Protein AF-0000000067863260 (afdb_homodimer)

Secondary structure (DSSP, 8-state):
---SSPPPPPTT-EEEEE--HHHHT--TTSTTPPPBHHHHHTTSTTSSGGG--SSSTT-HHHHHHHHHHHHHHHT-SEEEEE--HHHHSTTSSSS--HHHHHHHHHHHHHHHHTTPEEEEEEESS--BHHHHHHH-GGGSTHHHHHHHHHHHHHHHHHTTT--EEEEEE-HHHHHHHHHTS-SSTT----HHHHHHHHHHHHHHHHHHHHHHHHTT--SEEEEEEE---EEESBS-HHHHHHHHHHHIIIIIHHHHHHHHS---HHHHHHHHHTT-PPPPPTTHHHHHHHT--SSEEEEES--EEEE---TTS--------S--TT-PPP-EETTTEEEE--TTS-B-TT--B--HHHHHHHHHHHHHHH---EEEEEE---B-----TTS----HHHHHHHHHHHHHHHHHHHHT--EEEEEEE-SB----GGGTTSSB--SEEE---SS--TT--EEE-HHHHHHHHHHHTTTHHHHHHHT-/---SSPPPPPTT-EEEEE--HHHHT--TTSTTPPPBHHHHHTTSTTSSGGG--SSSTT-HHHHHHHHHHHHHHHT-SEEEEE--HHHHSTTSSSS--HHHHHHHHHHHHHHHHTTPEEEEEEESS--BHHHHHHH-GGGSTHHHHHHHHHHHHHHHHHTTT--EEEEEE-HHHHHHHHHTS-SSTT----HHHHHHHHHHHHHHHHHHHHHHHHTT--SEEEEEEE---EEESBS-HHHHHHHHHHHIIIIIHHHHHHHHS---HHHHHHHHHTT-PPPPPTTHHHHHHHT--SSEEEEES--EEEE---TTS--------S--TT-PPP-EETTTEEEE--TTS-B-TT--B--HHHHHHHHHHHHHHH---EEEEEE---B-----TTS----HHHHHHHHHHHHHHHHHHHHT--EEEEEEE-SB----GGGTTSSB--SEEE---SS--TT--EEE-HHHHHHHHHHHTTTHHHHHHHT-

pLDDT: mean 96.27, std 5.7, range [48.62, 98.94]

Radius of gyration: 31.04 Å; Cα contacts (8 Å, |Δi|>4): 2282; chains: 2; bounding box: 52×97×72 Å

InterPro domains:
  IPR001360 Glycoside hydrolase family 1 [PF00232] (7-475)
  IPR001360 Glycoside hydrolase family 1 [PR00131] (292-306)
  IPR001360 Glycoside hydrolase family 1 [PR00131] (374-382)
  IPR001360 Glycoside hydrolase family 1 [PR00131] (395-406)
  IPR001360 Glycoside hydrolase family 1 [PR00131] (416-433)
  IPR001360 Glycoside hydrolase family 1 [PR00131] (440-452)
  IPR001360 Glycoside hydrolase family 1 [PTHR10353] (10-475)
  IPR017853 Glycoside hydrolase superfamily [SSF51445] (6-472)
  IPR033132 Glycosyl hydrolases family 1, N-terminal conserved site [PS00653] (13-27)

Organism: Listeria monocytogenes serovar 1/2a (strain ATCC BAA-679 / EGD-e) (NCBI:txid169963)

Structure (mmCIF, N/CA/C/O backbone):
data_AF-0000000067863260-model_v1
#
loop_
_entity.id
_entity.type
_entity.pdbx_description
1 polymer 'Lmo2761 protein'
#
loop_
_atom_site.group_PDB
_atom_site.id
_atom_site.type_symbol
_atom_site.label_atom_id
_atom_site.label_alt_id
_atom_site.label_comp_id
_atom_site.label_asym_id
_atom_site.label_entity_id
_atom_site.label_seq_id
_atom_site.pdbx_PDB_ins_code
_atom_site.Cartn_x
_atom_site.Cartn_y
_atom_site.Cartn_z
_atom_site.occupancy
_atom_site.B_iso_or_equiv
_atom_site.auth_seq_id
_atom_site.auth_comp_id
_atom_site.auth_asym_id
_atom_site.auth_atom_id
_atom_site.pdbx_PDB_model_num
ATOM 1 N N . MET A 1 1 ? -13.891 -5.891 6.465 1 87.44 1 MET A N 1
ATOM 2 C CA . MET A 1 1 ? -15.195 -5.25 6.32 1 87.44 1 MET A CA 1
ATOM 3 C C . MET A 1 1 ? -16.312 -6.285 6.34 1 87.44 1 MET A C 1
ATOM 5 O O . MET A 1 1 ? -16.25 -7.293 5.633 1 87.44 1 MET A O 1
ATOM 9 N N . GLU A 1 2 ? -17.141 -6.059 7.148 1 86.62 2 GLU A N 1
ATOM 10 C CA . GLU A 1 2 ? -18.266 -6.984 7.207 1 86.62 2 GLU A CA 1
ATOM 11 C C . GLU A 1 2 ? -19.406 -6.531 6.301 1 86.62 2 GLU A C 1
ATOM 13 O O . GLU A 1 2 ? -19.781 -5.359 6.316 1 86.62 2 GLU A O 1
ATOM 18 N N . HIS A 1 3 ? -19.828 -7.5 5.469 1 88.5 3 HIS A N 1
ATOM 19 C CA . HIS A 1 3 ? -20.922 -7.227 4.539 1 88.5 3 HIS A CA 1
ATOM 20 C C . HIS A 1 3 ? -22.219 -7.898 4.988 1 88.5 3 HIS A C 1
ATOM 22 O O . HIS A 1 3 ? -22.188 -9 5.531 1 88.5 3 HIS A O 1
ATOM 28 N N . ASN A 1 4 ? -23.297 -7.223 4.785 1 83.62 4 ASN A N 1
ATOM 29 C CA . ASN A 1 4 ? -24.594 -7.832 5.086 1 83.62 4 ASN A CA 1
ATOM 30 C C . ASN A 1 4 ? -24.938 -8.938 4.09 1 83.62 4 ASN A C 1
ATOM 32 O O . ASN A 1 4 ? -25.531 -9.945 4.465 1 83.62 4 ASN A O 1
ATOM 36 N N . LYS A 1 5 ? -24.641 -8.695 2.9 1 89.06 5 LYS A N 1
ATOM 37 C CA . LYS A 1 5 ? -24.859 -9.633 1.805 1 89.06 5 LYS A CA 1
ATOM 38 C C . LYS A 1 5 ? -23.656 -9.672 0.867 1 89.06 5 LYS A C 1
ATOM 40 O O . LYS A 1 5 ? -23.141 -8.625 0.463 1 89.06 5 LYS A O 1
ATOM 45 N N . LEU A 1 6 ? -23.234 -10.891 0.615 1 94.31 6 LEU A N 1
ATOM 46 C CA . LEU A 1 6 ? -22.109 -11.047 -0.314 1 94.31 6 LEU A CA 1
ATOM 47 C C . LEU A 1 6 ? -22.594 -10.992 -1.759 1 94.31 6 LEU A C 1
ATOM 49 O O . LEU A 1 6 ? -23.656 -11.539 -2.084 1 94.31 6 LEU A O 1
ATOM 53 N N . LYS A 1 7 ? -21.938 -10.305 -2.578 1 95.25 7 LYS A N 1
ATOM 54 C CA . LYS A 1 7 ? -22.234 -10.336 -4.008 1 95.25 7 LYS A CA 1
ATOM 55 C C . LYS A 1 7 ? -21.922 -11.719 -4.594 1 95.25 7 LYS A C 1
ATOM 57 O O . LYS A 1 7 ? -21 -12.398 -4.152 1 95.25 7 LYS A O 1
ATOM 62 N N . PRO A 1 8 ? -22.75 -12.156 -5.527 1 96.31 8 PRO A N 1
ATOM 63 C CA . PRO A 1 8 ? -22.453 -13.438 -6.164 1 96.31 8 PRO A CA 1
ATOM 64 C C . PRO A 1 8 ? -21.188 -13.398 -7.02 1 96.31 8 PRO A C 1
ATOM 66 O O . PRO A 1 8 ? -20.719 -12.32 -7.391 1 96.31 8 PRO A O 1
ATOM 69 N N . PHE A 1 9 ? -20.672 -14.539 -7.258 1 98.19 9 PHE A N 1
ATOM 70 C CA . PHE A 1 9 ? -19.609 -14.625 -8.25 1 98.19 9 PHE A CA 1
ATOM 71 C C . PHE A 1 9 ? -20.094 -14.148 -9.609 1 98.19 9 PHE A C 1
ATOM 73 O O . PHE A 1 9 ? -21.266 -14.297 -9.945 1 98.19 9 PHE A O 1
ATOM 80 N N . PRO A 1 10 ? -19.172 -13.516 -10.383 1 97.88 10 PRO A N 1
ATOM 81 C CA . PRO A 1 10 ? -19.562 -13.148 -11.75 1 97.88 10 PRO A CA 1
ATOM 82 C C . PRO A 1 10 ? -20.094 -14.336 -12.547 1 97.88 10 PRO A C 1
ATOM 84 O O . PRO A 1 10 ? -19.641 -15.469 -12.367 1 97.88 10 PRO A O 1
ATOM 87 N N . LYS A 1 11 ? -20.984 -14.047 -13.461 1 96.38 11 LYS A N 1
ATOM 88 C CA . LYS A 1 11 ? -21.609 -15.094 -14.266 1 96.38 11 LYS A CA 1
ATOM 89 C C . LYS A 1 11 ? -20.578 -15.836 -15.102 1 96.38 11 LYS A C 1
ATOM 91 O O . LYS A 1 11 ? -20.688 -17.047 -15.32 1 96.38 11 LYS A O 1
ATOM 96 N N . ASP A 1 12 ? -19.562 -15.133 -15.508 1 96.69 12 ASP A N 1
ATOM 97 C CA . ASP A 1 12 ? -18.547 -15.719 -16.375 1 96.69 12 ASP A CA 1
ATOM 98 C C . ASP A 1 12 ? -17.297 -16.094 -15.586 1 96.69 12 ASP A C 1
ATOM 100 O O . ASP A 1 12 ? -16.203 -16.188 -16.141 1 96.69 12 ASP A O 1
ATOM 104 N N . PHE A 1 13 ? -17.516 -16.188 -14.258 1 98.56 13 PHE A N 1
ATOM 105 C CA . PHE A 1 13 ? -16.391 -16.547 -13.391 1 98.56 13 PHE A CA 1
ATOM 106 C C . PHE A 1 13 ? -15.773 -17.875 -13.812 1 98.56 13 PHE A C 1
ATOM 108 O O . PHE A 1 13 ? -16.484 -18.859 -14.008 1 98.56 13 PHE A O 1
ATOM 115 N N . LEU A 1 14 ? -14.453 -17.922 -13.883 1 98.81 14 LEU A N 1
ATOM 116 C CA . LEU A 1 14 ? -13.75 -19.125 -14.328 1 98.81 14 LEU A CA 1
ATOM 117 C C . LEU A 1 14 ? -13.438 -20.031 -13.148 1 98.81 14 LEU A C 1
ATOM 119 O O . LEU A 1 14 ? -12.336 -20 -12.602 1 98.81 14 LEU A O 1
ATOM 123 N N . TRP A 1 15 ? -14.367 -20.891 -12.805 1 98.88 15 TRP A N 1
ATOM 124 C CA . TRP A 1 15 ? -14.07 -21.969 -11.867 1 98.88 15 TRP A CA 1
ATOM 125 C C . TRP A 1 15 ? -13.141 -23 -12.508 1 98.88 15 TRP A C 1
ATOM 127 O O . TRP A 1 15 ? -13.594 -23.859 -13.266 1 98.88 15 TRP A O 1
ATOM 137 N N . GLY A 1 16 ? -11.883 -22.859 -12.172 1 98.81 16 GLY A N 1
ATOM 138 C CA . GLY A 1 16 ? -10.914 -23.703 -12.867 1 98.81 16 GLY A CA 1
ATOM 139 C C . GLY A 1 16 ? -10.023 -24.484 -11.93 1 98.81 16 GLY A C 1
ATOM 140 O O . GLY A 1 16 ? -10.297 -24.562 -10.727 1 98.81 16 GLY A O 1
ATOM 141 N N . SER A 1 17 ? -9.117 -25.156 -12.422 1 98.88 17 SER A N 1
ATOM 142 C CA . SER A 1 17 ? -8.031 -25.859 -11.758 1 98.88 17 SER A CA 1
ATOM 143 C C . SER A 1 17 ? -6.746 -25.812 -12.578 1 98.88 17 SER A C 1
ATOM 145 O O . SER A 1 17 ? -6.734 -25.266 -13.68 1 98.88 17 SER A O 1
ATOM 147 N N . ALA A 1 18 ? -5.676 -26.266 -11.93 1 98.81 18 ALA A N 1
ATOM 148 C CA . ALA A 1 18 ? -4.391 -26 -12.578 1 98.81 18 ALA A CA 1
ATOM 149 C C . ALA A 1 18 ? -3.473 -27.219 -12.484 1 98.81 18 ALA A C 1
ATOM 151 O O . ALA A 1 18 ? -3.721 -28.125 -11.695 1 98.81 18 ALA A O 1
ATOM 152 N N . SER A 1 19 ? -2.471 -27.266 -13.281 1 98.31 19 SER A N 1
ATOM 153 C CA . SER A 1 19 ? -1.327 -28.172 -13.273 1 98.31 19 SER A CA 1
ATOM 154 C C . SER A 1 19 ? -0.088 -27.5 -13.859 1 98.31 19 SER A C 1
ATOM 156 O O . SER A 1 19 ? -0.089 -26.297 -14.117 1 98.31 19 SER A O 1
ATOM 158 N N . ALA A 1 20 ? 0.962 -28.219 -14 1 98.31 20 ALA A N 1
ATOM 159 C CA . ALA A 1 20 ? 2.186 -27.781 -14.664 1 98.31 20 ALA A CA 1
ATOM 160 C C . ALA A 1 20 ? 2.822 -28.922 -15.453 1 98.31 20 ALA A C 1
ATOM 162 O O . ALA A 1 20 ? 2.822 -30.078 -15.008 1 98.31 20 ALA A O 1
ATOM 163 N N . ALA A 1 21 ? 3.379 -28.594 -16.531 1 98.69 21 ALA A N 1
ATOM 164 C CA . ALA A 1 21 ? 3.867 -29.562 -17.516 1 98.69 21 ALA A CA 1
ATOM 165 C C . ALA A 1 21 ? 4.793 -30.594 -16.859 1 98.69 21 ALA A C 1
ATOM 167 O O . ALA A 1 21 ? 4.543 -31.797 -16.922 1 98.69 21 ALA A O 1
ATOM 168 N N . TYR A 1 22 ? 5.789 -30.141 -16.188 1 98.38 22 TYR A N 1
ATOM 169 C CA . TYR A 1 22 ? 6.781 -31.047 -15.633 1 98.38 22 TYR A CA 1
ATOM 170 C C . TYR A 1 22 ? 6.152 -31.969 -14.602 1 98.38 22 TYR A C 1
ATOM 172 O O . TYR A 1 22 ? 6.566 -33.125 -14.453 1 98.38 22 TYR A O 1
ATOM 180 N N . GLN A 1 23 ? 5.156 -31.516 -13.922 1 98.31 23 GLN A N 1
ATOM 181 C CA . GLN A 1 23 ? 4.621 -32.219 -12.766 1 98.31 23 GLN A CA 1
ATOM 182 C C . GLN A 1 23 ? 3.562 -33.25 -13.18 1 98.31 23 GLN A C 1
ATOM 184 O O . GLN A 1 23 ? 3.213 -34.156 -12.406 1 98.31 23 GLN A O 1
ATOM 189 N N . VAL A 1 24 ? 3.045 -33.156 -14.484 1 98.69 24 VAL A N 1
ATOM 190 C CA . VAL A 1 24 ? 1.923 -34.031 -14.773 1 98.69 24 VAL A CA 1
ATOM 191 C C . VAL A 1 24 ? 2.182 -34.781 -16.078 1 98.69 24 VAL A C 1
ATOM 193 O O . VAL A 1 24 ? 1.636 -35.875 -16.297 1 98.69 24 VAL A O 1
ATOM 196 N N . GLU A 1 25 ? 2.988 -34.25 -17.016 1 98.69 25 GLU A N 1
ATOM 197 C CA . GLU A 1 25 ? 2.975 -34.75 -18.406 1 98.69 25 GLU A CA 1
ATOM 198 C C . GLU A 1 25 ? 3.705 -36.062 -18.531 1 98.69 25 GLU A C 1
ATOM 200 O O . GLU A 1 25 ? 3.207 -37 -19.172 1 98.69 25 GLU A O 1
ATOM 205 N N . GLY A 1 26 ? 4.859 -36.094 -17.859 1 98.12 26 GLY A N 1
ATOM 206 C CA . GLY A 1 26 ? 5.73 -37.219 -18.188 1 98.12 26 GLY A CA 1
ATOM 207 C C . GLY A 1 26 ? 6.273 -37.156 -19.609 1 98.12 26 GLY A C 1
ATOM 208 O O . GLY A 1 26 ? 6.578 -36.062 -20.109 1 98.12 26 GLY A O 1
ATOM 209 N N . ALA A 1 27 ? 6.586 -38.375 -20.219 1 98.12 27 ALA A N 1
ATOM 210 C CA . ALA A 1 27 ? 7.16 -38.438 -21.562 1 98.12 27 ALA A CA 1
ATOM 211 C C . ALA A 1 27 ? 8.367 -37.5 -21.672 1 98.12 27 ALA A C 1
ATOM 213 O O . ALA A 1 27 ? 8.453 -36.688 -22.594 1 98.12 27 ALA A O 1
ATOM 214 N N . TRP A 1 28 ? 9.281 -37.656 -20.75 1 96.88 28 TRP A N 1
ATOM 215 C CA . TRP A 1 28 ? 10.352 -36.656 -20.562 1 96.88 28 TRP A CA 1
ATOM 216 C C . TRP A 1 28 ? 11.289 -36.656 -21.766 1 96.88 28 TRP A C 1
ATOM 218 O O . TRP A 1 28 ? 11.93 -35.625 -22.047 1 96.88 28 TRP A O 1
ATOM 228 N N . ASP A 1 29 ? 11.273 -37.812 -22.562 1 96.88 29 ASP A N 1
ATOM 229 C CA . ASP A 1 29 ? 12.18 -37.906 -23.688 1 96.88 29 ASP A CA 1
ATOM 230 C C . ASP A 1 29 ? 11.461 -38.438 -24.922 1 96.88 29 ASP A C 1
ATOM 232 O O . ASP A 1 29 ? 12.07 -39.094 -25.781 1 96.88 29 ASP A O 1
ATOM 236 N N . GLU A 1 30 ? 10.195 -38.25 -24.938 1 98.19 30 GLU A N 1
ATOM 237 C CA . GLU A 1 30 ? 9.414 -38.719 -26.062 1 98.19 30 GLU A CA 1
ATOM 238 C C . GLU A 1 30 ? 9.109 -37.594 -27.062 1 98.19 30 GLU A C 1
ATOM 240 O O . GLU A 1 30 ? 9.156 -36.406 -26.703 1 98.19 30 GLU A O 1
ATOM 245 N N . ASP A 1 31 ? 8.906 -37.969 -28.328 1 98 31 ASP A N 1
ATOM 246 C CA . ASP A 1 31 ? 8.406 -37.125 -29.406 1 98 31 ASP A CA 1
ATOM 247 C C . ASP A 1 31 ? 9.273 -35.875 -29.578 1 98 31 ASP A C 1
ATOM 249 O O . ASP A 1 31 ? 8.766 -34.781 -29.781 1 98 31 ASP A O 1
ATOM 253 N N . GLY A 1 32 ? 10.57 -36 -29.344 1 98 32 GLY A N 1
ATOM 254 C CA . GLY A 1 32 ? 11.531 -34.969 -29.688 1 98 32 GLY A CA 1
ATOM 255 C C . GLY A 1 32 ? 11.766 -33.969 -28.562 1 98 32 GLY A C 1
ATOM 256 O O . GLY A 1 32 ? 12.523 -33.031 -28.719 1 98 32 GLY A O 1
ATOM 257 N N . LYS A 1 33 ? 11.125 -34.219 -27.406 1 98.5 33 LYS A N 1
ATOM 258 C CA . LYS A 1 33 ? 11.336 -33.312 -26.281 1 98.5 33 LYS A CA 1
ATOM 259 C C . LYS A 1 33 ? 12.797 -33.312 -25.844 1 98.5 33 LYS A C 1
ATOM 261 O O . LYS A 1 33 ? 13.43 -34.375 -25.766 1 98.5 33 LYS A O 1
ATOM 266 N N . GLY A 1 34 ? 13.391 -32.094 -25.625 1 98.44 34 GLY A N 1
ATOM 267 C CA . GLY A 1 34 ? 14.695 -31.969 -24.969 1 98.44 34 GLY A CA 1
ATOM 268 C C . GLY A 1 34 ? 14.609 -31.953 -23.469 1 98.44 34 GLY A C 1
ATOM 269 O O . GLY A 1 34 ? 13.523 -31.797 -22.891 1 98.44 34 GLY A O 1
ATOM 270 N N . PRO A 1 35 ? 15.719 -32.188 -22.844 1 98.31 35 PRO A N 1
ATOM 271 C CA . PRO A 1 35 ? 15.703 -32.125 -21.375 1 98.31 35 PRO A CA 1
ATOM 272 C C . PRO A 1 35 ? 15.523 -30.703 -20.844 1 98.31 35 PRO A C 1
ATOM 274 O O . PRO A 1 35 ? 16.016 -29.75 -21.438 1 98.31 35 PRO A O 1
ATOM 277 N N . SER A 1 36 ? 14.773 -30.594 -19.812 1 98.25 36 SER A N 1
ATOM 278 C CA . SER A 1 36 ? 14.758 -29.375 -19.016 1 98.25 36 SER A CA 1
ATOM 279 C C . SER A 1 36 ? 15.75 -29.453 -17.859 1 98.25 36 SER A C 1
ATOM 281 O O . SER A 1 36 ? 16.328 -30.5 -17.594 1 98.25 36 SER A O 1
ATOM 283 N N . VAL A 1 37 ? 15.922 -28.359 -17.141 1 98.25 37 VAL A N 1
ATOM 284 C CA . VAL A 1 37 ? 16.812 -28.312 -16 1 98.25 37 VAL A CA 1
ATOM 285 C C . VAL A 1 37 ? 16.312 -29.266 -14.914 1 98.25 37 VAL A C 1
ATOM 287 O O . VAL A 1 37 ? 17.109 -29.844 -14.156 1 98.25 37 VAL A O 1
ATOM 290 N N . TRP A 1 38 ? 15.016 -29.516 -14.828 1 98.12 38 TRP A N 1
ATOM 291 C CA . TRP A 1 38 ? 14.469 -30.422 -13.82 1 98.12 38 TRP A CA 1
ATOM 292 C C . TRP A 1 38 ? 14.75 -31.875 -14.18 1 98.12 38 TRP A C 1
ATOM 294 O O . TRP A 1 38 ? 14.953 -32.719 -13.297 1 98.12 38 TRP A O 1
ATOM 304 N N . ASP A 1 39 ? 14.781 -32.188 -15.5 1 97.81 39 ASP A N 1
ATOM 305 C CA . ASP A 1 39 ? 15.094 -33.531 -15.93 1 97.81 39 ASP A CA 1
ATOM 306 C C . ASP A 1 39 ? 16.5 -33.938 -15.484 1 97.81 39 ASP A C 1
ATOM 308 O O . ASP A 1 39 ? 16.734 -35.125 -15.195 1 97.81 39 ASP A O 1
ATOM 312 N N . GLU A 1 40 ? 17.344 -32.969 -15.383 1 97.19 40 GLU A N 1
ATOM 313 C CA . GLU A 1 40 ? 18.719 -33.25 -14.961 1 97.19 40 GLU A CA 1
ATOM 314 C C . GLU A 1 40 ? 18.875 -33.125 -13.453 1 97.19 40 GLU A C 1
ATOM 316 O O . GLU A 1 40 ? 19.547 -33.969 -12.828 1 97.19 40 GLU A O 1
ATOM 321 N N . PHE A 1 41 ? 18.234 -32.219 -12.852 1 97.19 41 PHE A N 1
ATOM 322 C CA . PHE A 1 41 ? 18.391 -31.891 -11.438 1 97.19 41 PHE A CA 1
ATOM 323 C C . PHE A 1 41 ? 17.938 -33.062 -10.562 1 97.19 41 PHE A C 1
ATOM 325 O O . PHE A 1 41 ? 18.594 -33.375 -9.555 1 97.19 41 PHE A O 1
ATOM 332 N N . VAL A 1 42 ? 16.906 -33.688 -10.93 1 95.94 42 VAL A N 1
ATOM 333 C CA . VAL A 1 42 ? 16.297 -34.75 -10.117 1 95.94 42 VAL A CA 1
ATOM 334 C C . VAL A 1 42 ? 17.172 -36 -10.148 1 95.94 42 VAL A C 1
ATOM 336 O O . VAL A 1 42 ? 16.969 -36.938 -9.359 1 95.94 42 VAL A O 1
ATOM 339 N N . ARG A 1 43 ? 18.125 -36.031 -11.031 1 95.81 43 ARG A N 1
ATOM 340 C CA . ARG A 1 43 ? 19.016 -37.188 -11.133 1 95.81 43 ARG A CA 1
ATOM 341 C C . ARG A 1 43 ? 20.219 -37.031 -10.195 1 95.81 43 ARG A C 1
ATOM 343 O O . ARG A 1 43 ? 20.984 -37.969 -10.008 1 95.81 43 ARG A O 1
ATOM 350 N N . ILE A 1 44 ? 20.344 -35.875 -9.641 1 95.56 44 ILE A N 1
ATOM 351 C CA . ILE A 1 44 ? 21.344 -35.688 -8.594 1 95.56 44 ILE A CA 1
ATOM 352 C C . ILE A 1 44 ? 20.859 -36.344 -7.301 1 95.56 44 ILE A C 1
ATOM 354 O O . ILE A 1 44 ? 19.781 -36.031 -6.793 1 95.56 44 ILE A O 1
ATOM 358 N N . PRO A 1 45 ? 21.656 -37.219 -6.773 1 94.69 45 PRO A N 1
ATOM 359 C CA . PRO A 1 45 ? 21.219 -37.938 -5.57 1 94.69 45 PRO A CA 1
ATOM 360 C C . PRO A 1 45 ? 20.891 -37 -4.414 1 94.69 45 PRO A C 1
ATOM 362 O O . PRO A 1 45 ? 21.609 -36.031 -4.164 1 94.69 45 PRO A O 1
ATOM 365 N N . GLY A 1 46 ? 19.719 -37.25 -3.764 1 92.12 46 GLY A N 1
ATOM 366 C CA . GLY A 1 46 ? 19.359 -36.531 -2.555 1 92.12 46 GLY A CA 1
ATOM 367 C C . GLY A 1 46 ? 18.547 -35.281 -2.824 1 92.12 46 GLY A C 1
ATOM 368 O O . GLY A 1 46 ? 18.109 -34.625 -1.891 1 92.12 46 GLY A O 1
ATOM 369 N N . THR A 1 47 ? 18.203 -34.969 -4.047 1 92.62 47 THR A N 1
ATOM 370 C CA . THR A 1 47 ? 17.531 -33.719 -4.383 1 92.62 47 THR A CA 1
ATOM 371 C C . THR A 1 47 ? 16.016 -33.844 -4.156 1 92.62 47 THR A C 1
ATOM 373 O O . THR A 1 47 ? 15.359 -32.875 -3.812 1 92.62 47 THR A O 1
ATOM 376 N N . THR A 1 48 ? 15.461 -34.969 -4.379 1 93.88 48 THR A N 1
ATOM 377 C CA . THR A 1 48 ? 14.023 -35.156 -4.23 1 93.88 48 THR A CA 1
ATOM 378 C C . THR A 1 48 ? 13.719 -36.281 -3.256 1 93.88 48 THR A C 1
ATOM 380 O O . THR A 1 48 ? 14.578 -37.125 -2.982 1 93.88 48 THR A O 1
ATOM 383 N N . PHE A 1 49 ? 12.539 -36.25 -2.666 1 92.62 49 PHE A N 1
ATOM 384 C CA . PHE A 1 49 ? 12.086 -37.281 -1.739 1 92.62 49 PHE A CA 1
ATOM 385 C C . PHE A 1 49 ? 12.086 -38.656 -2.412 1 92.62 49 PHE A C 1
ATOM 387 O O . PHE A 1 49 ? 11.406 -38.844 -3.42 1 92.62 49 PHE A O 1
ATOM 394 N N . LYS A 1 50 ? 12.914 -39.625 -1.957 1 94.62 50 LYS A N 1
ATOM 395 C CA . LYS A 1 50 ? 13.039 -41 -2.426 1 94.62 50 LYS A CA 1
ATOM 396 C C . LYS A 1 50 ? 13.391 -41.031 -3.908 1 94.62 50 LYS A C 1
ATOM 398 O O . LYS A 1 50 ? 12.898 -41.906 -4.641 1 94.62 50 LYS A O 1
ATOM 403 N N . GLU A 1 51 ? 14.062 -39.969 -4.418 1 94.75 51 GLU A N 1
ATOM 404 C CA . GLU A 1 51 ? 14.609 -39.906 -5.77 1 94.75 51 GLU A CA 1
ATOM 405 C C . GLU A 1 51 ? 13.5 -39.906 -6.816 1 94.75 51 GLU A C 1
ATOM 407 O O . GLU A 1 51 ? 13.656 -40.5 -7.887 1 94.75 51 GLU A O 1
ATOM 412 N N . THR A 1 52 ? 12.414 -39.344 -6.402 1 95.94 52 THR A N 1
ATOM 413 C CA . THR A 1 52 ? 11.305 -39.219 -7.344 1 95.94 52 THR A CA 1
ATOM 414 C C . THR A 1 52 ? 11.672 -38.25 -8.477 1 95.94 52 THR A C 1
ATOM 416 O O . THR A 1 52 ? 12.578 -37.438 -8.336 1 95.94 52 THR A O 1
ATOM 419 N N . ASN A 1 53 ? 11.055 -38.406 -9.625 1 96.31 53 ASN A N 1
ATOM 420 C CA . ASN A 1 53 ? 11.273 -37.531 -10.773 1 96.31 53 ASN A CA 1
ATOM 421 C C . ASN A 1 53 ? 10.016 -37.406 -11.625 1 96.31 53 ASN A C 1
ATOM 423 O O . ASN A 1 53 ? 8.977 -38 -11.305 1 96.31 53 ASN A O 1
ATOM 427 N N . GLY A 1 54 ? 10.086 -36.625 -12.688 1 97 54 GLY A N 1
ATOM 428 C CA . GLY A 1 54 ? 8.945 -36.344 -13.531 1 97 54 GLY A CA 1
ATOM 429 C C . GLY A 1 54 ? 8.953 -37.125 -14.836 1 97 54 GLY A C 1
ATOM 430 O O . GLY A 1 54 ? 8.281 -36.75 -15.797 1 97 54 GLY A O 1
ATOM 431 N N . ASP A 1 55 ? 9.719 -38.25 -14.953 1 97.69 55 ASP A N 1
ATOM 432 C CA . ASP A 1 55 ? 9.852 -39 -16.203 1 97.69 55 ASP A CA 1
ATOM 433 C C . ASP A 1 55 ? 8.492 -39.469 -16.719 1 97.69 55 ASP A C 1
ATOM 435 O O . ASP A 1 55 ? 8.203 -39.344 -17.906 1 97.69 55 ASP A O 1
ATOM 439 N N . VAL A 1 56 ? 7.77 -39.969 -15.711 1 97.88 56 VAL A N 1
ATOM 440 C CA . VAL A 1 56 ? 6.434 -40.469 -16.047 1 97.88 56 VAL A CA 1
ATOM 441 C C . VAL A 1 56 ? 5.383 -39.531 -15.43 1 97.88 56 VAL A C 1
ATOM 443 O O . VAL A 1 56 ? 4.297 -39.375 -15.992 1 97.88 56 VAL A O 1
ATOM 446 N N . ALA A 1 57 ? 5.812 -38.938 -14.242 1 97.94 57 ALA A N 1
ATOM 447 C CA . ALA A 1 57 ? 4.895 -38.094 -13.461 1 97.94 57 ALA A CA 1
ATOM 448 C C . ALA A 1 57 ? 3.549 -38.812 -13.281 1 97.94 57 ALA A C 1
ATOM 450 O O . ALA A 1 57 ? 3.488 -39.938 -12.766 1 97.94 57 ALA A O 1
ATOM 451 N N . VAL A 1 58 ? 2.523 -38.188 -13.789 1 98.12 58 VAL A N 1
ATOM 452 C CA . VAL A 1 58 ? 1.244 -38.875 -13.688 1 98.12 58 VAL A CA 1
ATOM 453 C C . VAL A 1 58 ? 0.711 -39.188 -15.086 1 98.12 58 VAL A C 1
ATOM 455 O O . VAL A 1 58 ? -0.482 -39.469 -15.258 1 98.12 58 VAL A O 1
ATOM 458 N N . ASP A 1 59 ? 1.534 -39.062 -16.078 1 98.56 59 ASP A N 1
ATOM 459 C CA . ASP A 1 59 ? 1.366 -39.531 -17.453 1 98.56 59 ASP A CA 1
ATOM 460 C C . ASP A 1 59 ? 0.218 -38.781 -18.156 1 98.56 59 ASP A C 1
ATOM 462 O O . ASP A 1 59 ? -0.527 -39.375 -18.922 1 98.56 59 ASP A O 1
ATOM 466 N N . ASN A 1 60 ? 0.071 -37.562 -17.859 1 98.69 60 ASN A N 1
ATOM 467 C CA . ASN A 1 60 ? -0.929 -36.75 -18.531 1 98.69 60 ASN A CA 1
ATOM 468 C C . ASN A 1 60 ? -0.701 -36.719 -20.047 1 98.69 60 ASN A C 1
ATOM 470 O O . ASN A 1 60 ? -1.657 -36.688 -20.812 1 98.69 60 ASN A O 1
ATOM 474 N N . TYR A 1 61 ? 0.556 -36.781 -20.484 1 98.75 61 TYR A N 1
ATOM 475 C CA . TYR A 1 61 ? 0.906 -36.719 -21.906 1 98.75 61 TYR A CA 1
ATOM 476 C C . TYR A 1 61 ? 0.146 -37.75 -22.703 1 98.75 61 TYR A C 1
ATOM 478 O O . TYR A 1 61 ? -0.356 -37.469 -23.797 1 98.75 61 TYR A O 1
ATOM 486 N N . HIS A 1 62 ? -0.007 -38.938 -22.219 1 98.44 62 HIS A N 1
ATOM 487 C CA . HIS A 1 62 ? -0.657 -40.031 -22.922 1 98.44 62 HIS A CA 1
ATOM 488 C C . HIS A 1 62 ? -2.127 -40.156 -22.531 1 98.44 62 HIS A C 1
ATOM 490 O O . HIS A 1 62 ? -2.891 -40.875 -23.188 1 98.44 62 HIS A O 1
ATOM 496 N N . ARG A 1 63 ? -2.477 -39.438 -21.469 1 98.5 63 ARG A N 1
ATOM 497 C CA . ARG A 1 63 ? -3.801 -39.688 -20.891 1 98.5 63 ARG A CA 1
ATOM 498 C C . ARG A 1 63 ? -4.605 -38.375 -20.828 1 98.5 63 ARG A C 1
ATOM 500 O O . ARG A 1 63 ? -5.566 -38.281 -20.062 1 98.5 63 ARG A O 1
ATOM 507 N N . TYR A 1 64 ? -4.184 -37.344 -21.547 1 98.56 64 TYR A N 1
ATOM 508 C CA . TYR A 1 64 ? -4.816 -36.031 -21.438 1 98.56 64 TYR A CA 1
ATOM 509 C C . TYR A 1 64 ? -6.297 -36.094 -21.781 1 98.56 64 TYR A C 1
ATOM 511 O O . TYR A 1 64 ? -7.109 -35.344 -21.25 1 98.56 64 TYR A O 1
ATOM 519 N N . LYS A 1 65 ? -6.699 -36.969 -22.703 1 98.75 65 LYS A N 1
ATOM 520 C CA . LYS A 1 65 ? -8.109 -37.094 -23.062 1 98.75 65 LYS A CA 1
ATOM 521 C C . LYS A 1 65 ? -8.93 -37.594 -21.875 1 98.75 65 LYS A C 1
ATOM 523 O O . LYS A 1 65 ? -10.039 -37.125 -21.641 1 98.75 65 LYS A O 1
ATOM 528 N N . GLU A 1 66 ? -8.359 -38.594 -21.172 1 98.75 66 GLU A N 1
ATOM 529 C CA . GLU A 1 66 ? -9 -39.094 -19.953 1 98.75 66 GLU A CA 1
ATOM 530 C C . GLU A 1 66 ? -9.117 -38 -18.906 1 98.75 66 GLU A C 1
ATOM 532 O O . GLU A 1 66 ? -10.172 -37.812 -18.281 1 98.75 66 GLU A O 1
ATOM 537 N N . ASP A 1 67 ? -8.055 -37.281 -18.703 1 98.81 67 ASP A N 1
ATOM 538 C CA . ASP A 1 67 ? -8.023 -36.219 -17.719 1 98.81 67 ASP A CA 1
ATOM 539 C C . ASP A 1 67 ? -9.016 -35.125 -18.078 1 98.81 67 ASP A C 1
ATOM 541 O O . ASP A 1 67 ? -9.75 -34.625 -17.219 1 98.81 67 ASP A O 1
ATOM 545 N N . VAL A 1 68 ? -9.07 -34.688 -19.375 1 98.88 68 VAL A N 1
ATOM 546 C CA . VAL A 1 68 ? -9.977 -33.656 -19.828 1 98.88 68 VAL A CA 1
ATOM 547 C C . VAL A 1 68 ? -11.422 -34.094 -19.672 1 98.88 68 VAL A C 1
ATOM 549 O O . VAL A 1 68 ? -12.297 -33.312 -19.312 1 98.88 68 VAL A O 1
ATOM 552 N N . ALA A 1 69 ? -11.688 -35.375 -19.953 1 98.88 69 ALA A N 1
ATOM 553 C CA . ALA A 1 69 ? -13.039 -35.906 -19.75 1 98.88 69 ALA A CA 1
ATOM 554 C C . ALA A 1 69 ? -13.461 -35.781 -18.281 1 98.88 69 ALA A C 1
ATOM 556 O O . ALA A 1 69 ? -14.625 -35.5 -18 1 98.88 69 ALA A O 1
ATOM 557 N N . LEU A 1 70 ? -12.516 -36.031 -17.375 1 98.94 70 LEU A N 1
ATOM 558 C CA . LEU A 1 70 ? -12.797 -35.875 -15.953 1 98.94 70 LEU A CA 1
ATOM 559 C C . LEU A 1 70 ? -13.047 -34.438 -15.602 1 98.94 70 LEU A C 1
ATOM 561 O O . LEU A 1 70 ? -13.914 -34.125 -14.781 1 98.94 70 LEU A O 1
ATOM 565 N N . MET A 1 71 ? -12.25 -33.531 -16.219 1 98.94 71 MET A N 1
ATOM 566 C CA . MET A 1 71 ? -12.477 -32.094 -16.016 1 98.94 71 MET A CA 1
ATOM 567 C C . MET A 1 71 ? -13.891 -31.703 -16.453 1 98.94 71 MET A C 1
ATOM 569 O O . MET A 1 71 ? -14.57 -30.953 -15.742 1 98.94 71 MET A O 1
ATOM 573 N N . ALA A 1 72 ? -14.234 -32.188 -17.609 1 98.88 72 ALA A N 1
ATOM 574 C CA . ALA A 1 72 ? -15.562 -31.906 -18.141 1 98.88 72 ALA A CA 1
ATOM 575 C C . ALA A 1 72 ? -16.656 -32.438 -17.219 1 98.88 72 ALA A C 1
ATOM 577 O O . ALA A 1 72 ? -17.672 -31.781 -16.984 1 98.88 72 ALA A O 1
ATOM 578 N N . GLU A 1 73 ? -16.453 -33.688 -16.734 1 98.81 73 GLU A N 1
ATOM 579 C CA . GLU A 1 73 ? -17.406 -34.281 -15.805 1 98.81 73 GLU A CA 1
ATOM 580 C C . GLU A 1 73 ? -17.562 -33.406 -14.555 1 98.81 73 GLU A C 1
ATOM 582 O O . GLU A 1 73 ? -18.672 -33.25 -14.039 1 98.81 73 GLU A O 1
ATOM 587 N N . GLN A 1 74 ? -16.438 -32.875 -14.055 1 98.81 74 GLN A N 1
ATOM 588 C CA . GLN A 1 74 ? -16.453 -32.031 -12.859 1 98.81 74 GLN A CA 1
ATOM 589 C C . GLN A 1 74 ? -17.125 -30.688 -13.125 1 98.81 74 GLN A C 1
ATOM 591 O O . GLN A 1 74 ? -17.594 -30.016 -12.203 1 98.81 74 GLN A O 1
ATOM 596 N N . GLY A 1 75 ? -17.156 -30.281 -14.406 1 98.69 75 GLY A N 1
ATOM 597 C CA . GLY A 1 75 ? -17.781 -29.031 -14.781 1 98.69 75 GLY A CA 1
ATOM 598 C C . GLY A 1 75 ? -16.812 -27.875 -14.828 1 98.69 75 GLY A C 1
ATOM 599 O O . GLY A 1 75 ? -17.219 -26.703 -14.836 1 98.69 75 GLY A O 1
ATOM 600 N N . LEU A 1 76 ? -15.508 -28.094 -14.93 1 98.75 76 LEU A N 1
ATOM 601 C CA . LEU A 1 76 ? -14.508 -27.031 -14.945 1 98.75 76 LEU A CA 1
ATOM 602 C C . LEU A 1 76 ? -14.773 -26.047 -16.078 1 98.75 76 LEU A C 1
ATOM 604 O O . LEU A 1 76 ? -15.133 -26.438 -17.188 1 98.75 76 LEU A O 1
ATOM 608 N N . LYS A 1 77 ? -14.617 -24.781 -15.727 1 98.81 77 LYS A N 1
ATOM 609 C CA . LYS A 1 77 ? -14.781 -23.719 -16.719 1 98.81 77 LYS A CA 1
ATOM 610 C C . LYS A 1 77 ? -13.438 -23.328 -17.328 1 98.81 77 LYS A C 1
ATOM 612 O O . LYS A 1 77 ? -13.383 -22.781 -18.438 1 98.81 77 LYS A O 1
ATOM 617 N N . ALA A 1 78 ? -12.383 -23.625 -16.625 1 98.88 78 ALA A N 1
ATOM 618 C CA . ALA A 1 78 ? -11.039 -23.281 -17.094 1 98.88 78 ALA A CA 1
ATOM 619 C C . ALA A 1 78 ? -10.016 -24.297 -16.609 1 98.88 78 ALA A C 1
ATOM 621 O O . ALA A 1 78 ? -10.195 -24.922 -15.555 1 98.88 78 ALA A O 1
ATOM 622 N N . TYR A 1 79 ? -9.008 -24.5 -17.344 1 98.88 79 TYR A N 1
ATOM 623 C CA . TYR A 1 79 ? -7.867 -25.344 -16.984 1 98.88 79 TYR A CA 1
ATOM 624 C C . TYR A 1 79 ? -6.555 -24.625 -17.266 1 98.88 79 TYR A C 1
ATOM 626 O O . TYR A 1 79 ? -6.27 -24.266 -18.406 1 98.88 79 TYR A O 1
ATOM 634 N N . ARG A 1 80 ? -5.824 -24.312 -16.203 1 98.94 80 ARG A N 1
ATOM 635 C CA . ARG A 1 80 ? -4.52 -23.672 -16.344 1 98.94 80 ARG A CA 1
ATOM 636 C C . ARG A 1 80 ? -3.408 -24.719 -16.438 1 98.94 80 ARG A C 1
ATOM 638 O O . ARG A 1 80 ? -3.258 -25.547 -15.539 1 98.94 80 ARG A O 1
ATOM 645 N N . PHE A 1 81 ? -2.686 -24.719 -17.469 1 98.88 81 PHE A N 1
ATOM 646 C CA . PHE A 1 81 ? -1.546 -25.609 -17.656 1 98.88 81 PHE A CA 1
ATOM 647 C C . PHE A 1 81 ? -0.371 -24.859 -18.281 1 98.88 81 PHE A C 1
ATOM 649 O O . PHE A 1 81 ? -0.538 -23.766 -18.812 1 98.88 81 PHE A O 1
ATOM 656 N N . SER A 1 82 ? 0.785 -25.406 -18.141 1 98.88 82 SER A N 1
ATOM 657 C CA . SER A 1 82 ? 1.96 -24.781 -18.75 1 98.88 82 SER A CA 1
ATOM 658 C C . SER A 1 82 ? 2.443 -25.562 -19.953 1 98.88 82 SER A C 1
ATOM 660 O O . SER A 1 82 ? 2.131 -26.75 -20.094 1 98.88 82 SER A O 1
ATOM 662 N N . VAL A 1 83 ? 3.066 -24.891 -20.781 1 98.88 83 VAL A N 1
ATOM 663 C CA . VAL A 1 83 ? 3.771 -25.5 -21.906 1 98.88 83 VAL A CA 1
ATOM 664 C C . VAL A 1 83 ? 5.23 -25.75 -21.516 1 98.88 83 VAL A C 1
ATOM 666 O O . VAL A 1 83 ? 5.898 -24.859 -20.984 1 98.88 83 VAL A O 1
ATOM 669 N N . ALA A 1 84 ? 5.676 -27 -21.703 1 98.75 84 ALA A N 1
ATOM 670 C CA . ALA A 1 84 ? 7.098 -27.281 -21.531 1 98.75 84 ALA A CA 1
ATOM 671 C C . ALA A 1 84 ? 7.922 -26.688 -22.672 1 98.75 84 ALA A C 1
ATOM 673 O O . ALA A 1 84 ? 7.836 -27.156 -23.812 1 98.75 84 ALA A O 1
ATOM 674 N N . TRP A 1 85 ? 8.703 -25.703 -22.344 1 98.81 85 TRP A N 1
ATOM 675 C CA . TRP A 1 85 ? 9.547 -25.047 -23.328 1 98.81 85 TRP A CA 1
ATOM 676 C C . TRP A 1 85 ? 10.398 -26.047 -24.094 1 98.81 85 TRP A C 1
ATOM 678 O O . TRP A 1 85 ? 10.453 -26.016 -25.328 1 98.81 85 TRP A O 1
ATOM 688 N N . SER A 1 86 ? 10.906 -27.062 -23.5 1 98.56 86 SER A N 1
ATOM 689 C CA . SER A 1 86 ? 11.812 -28.031 -24.094 1 98.56 86 SER A CA 1
ATOM 690 C C . SER A 1 86 ? 11.047 -29.031 -24.969 1 98.56 86 SER A C 1
ATOM 692 O O . SER A 1 86 ? 11.648 -29.766 -25.75 1 98.56 86 SER A O 1
ATOM 694 N N . ARG A 1 87 ? 9.734 -29.094 -24.781 1 98.69 87 ARG A N 1
ATOM 695 C CA . ARG A 1 87 ? 8.938 -30 -25.609 1 98.69 87 ARG A CA 1
ATOM 696 C C . ARG A 1 87 ? 8.648 -29.359 -26.969 1 98.69 87 ARG A C 1
ATOM 698 O O . ARG A 1 87 ? 8.516 -30.062 -27.969 1 98.69 87 ARG A O 1
ATOM 705 N N . VAL A 1 88 ? 8.625 -28.031 -27.031 1 98.56 88 VAL A N 1
ATOM 706 C CA . VAL A 1 88 ? 8.234 -27.344 -28.25 1 98.56 88 VAL A CA 1
ATOM 707 C C . VAL A 1 88 ? 9.477 -26.828 -28.984 1 98.56 88 VAL A C 1
ATOM 709 O O . VAL A 1 88 ? 9.484 -26.734 -30.203 1 98.56 88 VAL A O 1
ATOM 712 N N . ILE A 1 89 ? 10.484 -26.422 -28.188 1 98.75 89 ILE A N 1
ATOM 713 C CA . ILE A 1 89 ? 11.812 -26.078 -28.688 1 98.75 89 ILE A CA 1
ATOM 714 C C . ILE A 1 89 ? 12.867 -26.828 -27.875 1 98.75 89 ILE A C 1
ATOM 716 O O . ILE A 1 89 ? 13.383 -26.312 -26.875 1 98.75 89 ILE A O 1
ATOM 720 N N . PRO A 1 90 ? 13.289 -27.953 -28.312 1 98.62 90 PRO A N 1
ATOM 721 C CA . PRO A 1 90 ? 14.023 -28.906 -27.484 1 98.62 90 PRO A CA 1
ATOM 722 C C . PRO A 1 90 ? 15.305 -28.312 -26.891 1 98.62 90 PRO A C 1
ATOM 724 O O . PRO A 1 90 ? 15.594 -28.531 -25.719 1 98.62 90 PRO A O 1
ATOM 727 N N . HIS A 1 91 ? 16.047 -27.547 -27.656 1 98.31 91 HIS A N 1
ATOM 728 C CA . HIS A 1 91 ? 17.281 -26.938 -27.141 1 98.31 91 HIS A CA 1
ATOM 729 C C . HIS A 1 91 ? 16.984 -25.641 -26.406 1 98.31 91 HIS A C 1
ATOM 731 O O . HIS A 1 91 ? 17.812 -25.156 -25.625 1 98.31 91 HIS A O 1
ATOM 737 N N . GLY A 1 92 ? 15.836 -25.094 -26.594 1 98.44 92 GLY A N 1
ATOM 738 C CA . GLY A 1 92 ? 15.438 -23.828 -26.016 1 98.44 92 GLY A CA 1
ATOM 739 C C . GLY A 1 92 ? 15.43 -22.688 -27.016 1 98.44 92 GLY A C 1
ATOM 740 O O . GLY A 1 92 ? 14.758 -21.672 -26.812 1 98.44 92 GLY A O 1
ATOM 741 N N . ASN A 1 93 ? 16.234 -22.828 -28.016 1 98.25 93 ASN A N 1
ATOM 742 C CA . ASN A 1 93 ? 16.234 -21.953 -29.172 1 98.25 93 ASN A CA 1
ATOM 743 C C . ASN A 1 93 ? 16.516 -22.719 -30.453 1 98.25 93 ASN A C 1
ATOM 745 O O . ASN A 1 93 ? 16.859 -23.906 -30.422 1 98.25 93 ASN A O 1
ATOM 749 N N . GLY A 1 94 ? 16.156 -22.172 -31.578 1 96.38 94 GLY A N 1
ATOM 750 C CA . GLY A 1 94 ? 16.422 -22.812 -32.875 1 96.38 94 GLY A CA 1
ATOM 751 C C . GLY A 1 94 ? 15.234 -23.594 -33.406 1 96.38 94 GLY A C 1
ATOM 752 O O . GLY A 1 94 ? 14.117 -23.062 -33.5 1 96.38 94 GLY A O 1
ATOM 753 N N . GLU A 1 95 ? 15.438 -24.859 -33.562 1 97.19 95 GLU A N 1
ATOM 754 C CA . GLU A 1 95 ? 14.484 -25.672 -34.281 1 97.19 95 GLU A CA 1
ATOM 755 C C . GLU A 1 95 ? 13.234 -25.953 -33.438 1 97.19 95 GLU A C 1
ATOM 757 O O . GLU A 1 95 ? 13.336 -26.297 -32.281 1 97.19 95 GLU A O 1
ATOM 762 N N . VAL A 1 96 ? 12.055 -25.828 -34.094 1 98.5 96 VAL A N 1
ATOM 763 C CA . VAL A 1 96 ? 10.766 -26.094 -33.469 1 98.5 96 VAL A CA 1
ATOM 764 C C . VAL A 1 96 ? 10.422 -27.578 -33.625 1 98.5 96 VAL A C 1
ATOM 766 O O . VAL A 1 96 ? 10.68 -28.188 -34.656 1 98.5 96 VAL A O 1
ATOM 769 N N . ASN A 1 97 ? 9.953 -28.109 -32.562 1 98.69 97 ASN A N 1
ATOM 770 C CA . ASN A 1 97 ? 9.492 -29.5 -32.531 1 98.69 97 ASN A CA 1
ATOM 771 C C . ASN A 1 97 ? 7.98 -29.578 -32.75 1 98.69 97 ASN A C 1
ATOM 773 O O . ASN A 1 97 ? 7.211 -29.453 -31.797 1 98.69 97 ASN A O 1
ATOM 777 N N . GLU A 1 98 ? 7.562 -29.938 -33.906 1 98.62 98 GLU A N 1
ATOM 778 C CA . GLU A 1 98 ? 6.148 -29.938 -34.281 1 98.62 98 GLU A CA 1
ATOM 779 C C . GLU A 1 98 ? 5.359 -30.953 -33.469 1 98.62 98 GLU A C 1
ATOM 781 O O . GLU A 1 98 ? 4.199 -30.734 -33.125 1 98.62 98 GLU A O 1
ATOM 786 N N . ALA A 1 99 ? 5.98 -32.062 -33.188 1 98.38 99 ALA A N 1
ATOM 787 C CA . ALA A 1 99 ? 5.289 -33.094 -32.406 1 98.38 99 ALA A CA 1
ATOM 788 C C . ALA A 1 99 ? 4.93 -32.562 -31.031 1 98.38 99 ALA A C 1
ATOM 790 O O . ALA A 1 99 ? 3.852 -32.844 -30.5 1 98.38 99 ALA A O 1
ATOM 791 N N . GLY A 1 100 ? 5.863 -31.859 -30.469 1 98.12 100 GLY A N 1
ATOM 792 C CA . GLY A 1 100 ? 5.586 -31.219 -29.188 1 98.12 100 GLY A CA 1
ATOM 793 C C . GLY A 1 100 ? 4.469 -30.188 -29.266 1 98.12 100 GLY A C 1
ATOM 794 O O . GLY A 1 100 ? 3.59 -30.156 -28.391 1 98.12 100 GLY A O 1
ATOM 795 N N . LEU A 1 101 ? 4.441 -29.344 -30.281 1 98.56 101 LEU A N 1
ATOM 796 C CA . LEU A 1 101 ? 3.393 -28.359 -30.469 1 98.56 101 LEU A CA 1
ATOM 797 C C . LEU A 1 101 ? 2.039 -29.031 -30.672 1 98.56 101 LEU A C 1
ATOM 799 O O . LEU A 1 101 ? 1.021 -28.547 -30.172 1 98.56 101 LEU A O 1
ATOM 803 N N . LYS A 1 102 ? 2.086 -30.078 -31.391 1 98.5 102 LYS A N 1
ATOM 804 C CA . LYS A 1 102 ? 0.856 -30.797 -31.703 1 98.5 102 LYS A CA 1
ATOM 805 C C . LYS A 1 102 ? 0.194 -31.344 -30.438 1 98.5 102 LYS A C 1
ATOM 807 O O . LYS A 1 102 ? -1.034 -31.391 -30.344 1 98.5 102 LYS A O 1
ATOM 812 N N . PHE A 1 103 ? 0.98 -31.828 -29.562 1 98.5 103 PHE A N 1
ATOM 813 C CA . PHE A 1 103 ? 0.428 -32.281 -28.281 1 98.5 103 PHE A CA 1
ATOM 814 C C . PHE A 1 103 ? -0.418 -31.188 -27.641 1 98.5 103 PHE A C 1
ATOM 816 O O . PHE A 1 103 ? -1.554 -31.422 -27.234 1 98.5 103 PHE A O 1
ATOM 823 N N . TYR A 1 104 ? 0.115 -29.969 -27.562 1 98.88 104 TYR A N 1
ATOM 824 C CA . TYR A 1 104 ? -0.607 -28.891 -26.922 1 98.88 104 TYR A CA 1
ATOM 825 C C . TYR A 1 104 ? -1.771 -28.422 -27.797 1 98.88 104 TYR A C 1
ATOM 827 O O . TYR A 1 104 ? -2.811 -28 -27.266 1 98.88 104 TYR A O 1
ATOM 835 N N . ASP A 1 105 ? -1.621 -28.469 -29.125 1 98.75 105 ASP A N 1
ATOM 836 C CA . ASP A 1 105 ? -2.779 -28.281 -30 1 98.75 105 ASP A CA 1
ATOM 837 C C . ASP A 1 105 ? -3.928 -29.203 -29.594 1 98.75 105 ASP A C 1
ATOM 839 O O . ASP A 1 105 ? -5.066 -28.75 -29.453 1 98.75 105 ASP A O 1
ATOM 843 N N . ASN A 1 106 ? -3.549 -30.438 -29.5 1 98.81 106 ASN A N 1
ATOM 844 C CA . ASN A 1 106 ? -4.547 -31.453 -29.188 1 98.81 106 ASN A CA 1
ATOM 845 C C . ASN A 1 106 ? -5.176 -31.219 -2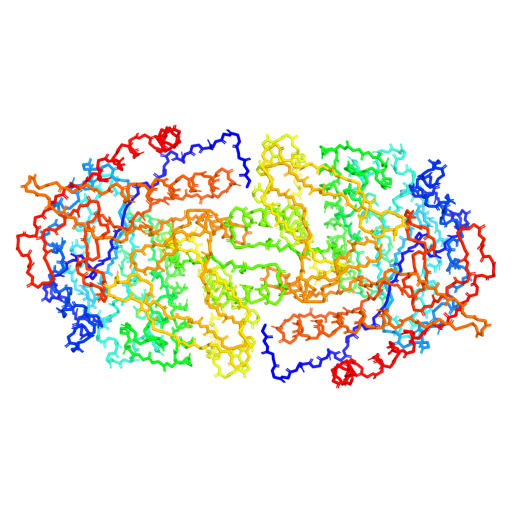7.812 1 98.81 106 ASN A C 1
ATOM 847 O O . ASN A 1 106 ? -6.387 -31.375 -27.656 1 98.81 106 ASN A O 1
ATOM 851 N N . LEU A 1 107 ? -4.367 -30.875 -26.828 1 98.88 107 LEU A N 1
ATOM 852 C CA . LEU A 1 107 ? -4.871 -30.609 -25.484 1 98.88 107 LEU A CA 1
ATOM 853 C C . LEU A 1 107 ? -5.832 -29.422 -25.5 1 98.88 107 LEU A C 1
ATOM 855 O O . LEU A 1 107 ? -6.93 -29.5 -24.938 1 98.88 107 LEU A O 1
ATOM 859 N N . ILE A 1 108 ? -5.434 -28.297 -26.141 1 98.94 108 ILE A N 1
ATOM 860 C CA . ILE A 1 108 ? -6.242 -27.078 -26.219 1 98.94 108 ILE A CA 1
ATOM 861 C C . ILE A 1 108 ? -7.551 -27.375 -26.953 1 98.94 108 ILE A C 1
ATOM 863 O O . ILE A 1 108 ? -8.625 -27 -26.484 1 98.94 108 ILE A O 1
ATOM 867 N N . ASP A 1 109 ? -7.441 -28.125 -28.062 1 98.88 109 ASP A N 1
ATOM 868 C CA . ASP A 1 109 ? -8.641 -28.469 -28.828 1 98.88 109 ASP A CA 1
ATOM 869 C C . ASP A 1 109 ? -9.578 -29.344 -28 1 98.88 109 ASP A C 1
ATOM 871 O O . ASP A 1 109 ? -10.797 -29.188 -28.062 1 98.88 109 ASP A O 1
ATOM 875 N N . GLU A 1 110 ? -8.977 -30.328 -27.297 1 98.88 110 GLU A N 1
ATOM 876 C CA . GLU A 1 110 ? -9.781 -31.203 -26.453 1 98.88 110 GLU A CA 1
ATOM 877 C C . GLU A 1 110 ? -10.516 -30.406 -25.375 1 98.88 110 GLU A C 1
ATOM 879 O O . GLU A 1 110 ? -11.703 -30.625 -25.125 1 98.88 110 GLU A O 1
ATOM 884 N N . LEU A 1 111 ? -9.859 -29.5 -24.719 1 98.94 111 LEU A N 1
ATOM 885 C CA . LEU A 1 111 ? -10.477 -28.641 -23.703 1 98.94 111 LEU A CA 1
ATOM 886 C C . LEU A 1 111 ? -11.625 -27.828 -24.312 1 98.94 111 LEU A C 1
ATOM 888 O O . LEU A 1 111 ? -12.734 -27.844 -23.766 1 98.94 111 LEU A O 1
ATOM 892 N N . LEU A 1 112 ? -11.336 -27.188 -25.438 1 98.81 112 LEU A N 1
ATOM 893 C CA . LEU A 1 112 ? -12.32 -26.328 -26.078 1 98.81 112 LEU A CA 1
ATOM 894 C C . LEU A 1 112 ? -13.539 -27.125 -26.531 1 98.81 112 LEU A C 1
ATOM 896 O O . LEU A 1 112 ? -14.656 -26.625 -26.516 1 98.81 112 LEU A O 1
ATOM 900 N N . SER A 1 113 ? -13.312 -28.375 -26.938 1 98.75 113 SER A N 1
ATOM 901 C CA . SER A 1 113 ? -14.422 -29.219 -27.375 1 98.75 113 SER A CA 1
ATOM 902 C C . SER A 1 113 ? -15.414 -29.469 -26.25 1 98.75 113 SER A C 1
ATOM 904 O O . SER A 1 113 ? -16.594 -29.75 -26.5 1 98.75 113 SER A O 1
ATOM 906 N N . TYR A 1 114 ? -14.945 -29.344 -25 1 98.69 114 TYR A N 1
ATOM 907 C CA . TYR A 1 114 ? -15.812 -29.516 -23.844 1 98.69 114 TYR A CA 1
ATOM 908 C C . TYR A 1 114 ? -16.219 -28.156 -23.266 1 98.69 114 TYR A C 1
ATOM 910 O O . TYR A 1 114 ? -16.844 -28.094 -22.203 1 98.69 114 TYR A O 1
ATOM 918 N N . GLY A 1 115 ? -15.812 -27.062 -23.906 1 98.31 115 GLY A N 1
ATOM 919 C CA . GLY A 1 115 ? -16.141 -25.719 -23.438 1 98.31 115 GLY A CA 1
ATOM 920 C C . GLY A 1 115 ? -15.305 -25.281 -22.25 1 98.31 115 GLY A C 1
ATOM 921 O O . GLY A 1 115 ? -15.719 -24.422 -21.469 1 98.31 115 GLY A O 1
ATOM 922 N N . ILE A 1 116 ? -14.164 -25.875 -22.031 1 98.88 116 ILE A N 1
ATOM 923 C CA . ILE A 1 116 ? -13.234 -25.5 -20.984 1 98.88 116 ILE A CA 1
ATOM 924 C C . ILE A 1 116 ? -12.211 -24.5 -21.516 1 98.88 116 ILE A C 1
ATOM 926 O O . ILE A 1 116 ? -11.523 -24.781 -22.5 1 98.88 116 ILE A O 1
ATOM 930 N N . GLU A 1 117 ? -12.133 -23.328 -20.906 1 98.75 117 GLU A N 1
ATOM 931 C CA . GLU A 1 117 ? -11.219 -22.266 -21.328 1 98.75 117 GLU A CA 1
ATOM 932 C C . GLU A 1 117 ? -9.773 -22.609 -20.969 1 98.75 117 GLU A C 1
ATOM 934 O O . GLU A 1 117 ? -9.453 -22.781 -19.797 1 98.75 117 GLU A O 1
ATOM 939 N N . PRO A 1 118 ? -8.906 -22.734 -21.969 1 98.88 118 PRO A N 1
ATOM 940 C CA . PRO A 1 118 ? -7.488 -22.906 -21.625 1 98.88 118 PRO A CA 1
ATOM 941 C C . PRO A 1 118 ? -6.848 -21.641 -21.078 1 98.88 118 PRO A C 1
ATOM 943 O O . PRO A 1 118 ? -7.055 -20.547 -21.609 1 98.88 118 PRO A O 1
ATOM 946 N N . VAL A 1 119 ? -6.172 -21.734 -19.953 1 98.94 119 VAL A N 1
ATOM 947 C CA . VAL A 1 119 ? -5.27 -20.719 -19.422 1 98.94 119 VAL A CA 1
ATOM 948 C C . VAL A 1 119 ? -3.824 -21.188 -19.562 1 98.94 119 VAL A C 1
ATOM 950 O O . VAL A 1 119 ? -3.383 -22.078 -18.828 1 98.94 119 VAL A O 1
ATOM 953 N N . VAL A 1 120 ? -3.082 -20.578 -20.453 1 98.94 120 VAL A N 1
ATOM 954 C CA . VAL A 1 120 ? -1.798 -21.141 -20.844 1 98.94 120 VAL A CA 1
ATOM 955 C C . VAL A 1 120 ? -0.665 -20.391 -20.156 1 98.94 120 VAL A C 1
ATOM 957 O O . VAL A 1 120 ? -0.546 -19.172 -20.312 1 98.94 120 VAL A O 1
ATOM 960 N N . THR A 1 121 ? 0.077 -21.094 -19.438 1 98.94 121 THR A N 1
ATOM 961 C CA . THR A 1 121 ? 1.277 -20.562 -18.797 1 98.94 121 THR A CA 1
ATOM 962 C C . THR A 1 121 ? 2.51 -20.844 -19.656 1 98.94 121 THR A C 1
ATOM 964 O O . THR A 1 121 ? 2.801 -21.984 -19.984 1 98.94 121 THR A O 1
ATOM 967 N N . LEU A 1 122 ? 3.273 -19.797 -19.953 1 98.94 122 LEU A N 1
ATOM 968 C CA . LEU A 1 122 ? 4.434 -19.906 -20.828 1 98.94 122 LEU A CA 1
ATOM 969 C C . LEU A 1 122 ? 5.609 -20.547 -20.094 1 98.94 122 LEU A C 1
ATOM 971 O O . LEU A 1 122 ? 6.391 -21.281 -20.688 1 98.94 122 LEU A O 1
ATOM 975 N N . TYR A 1 123 ? 5.715 -20.219 -18.812 1 98.88 123 TYR A N 1
ATOM 976 C CA . TYR A 1 123 ? 6.879 -20.734 -18.094 1 98.88 123 TYR A CA 1
ATOM 977 C C . TYR A 1 123 ? 6.516 -21.141 -16.672 1 98.88 123 TYR A C 1
ATOM 979 O O . TYR A 1 123 ? 6.02 -20.312 -15.891 1 98.88 123 TYR A O 1
ATOM 987 N N . HIS A 1 124 ? 6.762 -22.406 -16.328 1 98.56 124 HIS A N 1
ATOM 988 C CA . HIS A 1 124 ? 6.547 -22.938 -15 1 98.56 124 HIS A CA 1
ATOM 989 C C . HIS A 1 124 ? 7.789 -23.656 -14.484 1 98.56 124 HIS A C 1
ATOM 991 O O . HIS A 1 124 ? 7.727 -24.844 -14.117 1 98.56 124 HIS A O 1
ATOM 997 N N . TRP A 1 125 ? 8.953 -23.109 -14.562 1 97.38 125 TRP A N 1
ATOM 998 C CA . TRP A 1 125 ? 10.219 -23.297 -13.867 1 97.38 125 TRP A CA 1
ATOM 999 C C . TRP A 1 125 ? 11.117 -24.281 -14.602 1 97.38 125 TRP A C 1
ATOM 1001 O O . TRP A 1 125 ? 12.102 -24.766 -14.047 1 97.38 125 TRP A O 1
ATOM 1011 N N . ASP A 1 126 ? 10.836 -24.703 -15.805 1 97 126 ASP A N 1
ATOM 1012 C CA . ASP A 1 126 ? 11.555 -25.812 -16.438 1 97 126 ASP A CA 1
ATOM 1013 C C . ASP A 1 126 ? 12.273 -25.344 -17.703 1 97 126 ASP A C 1
ATOM 1015 O O . ASP A 1 126 ? 12.125 -25.953 -18.766 1 97 1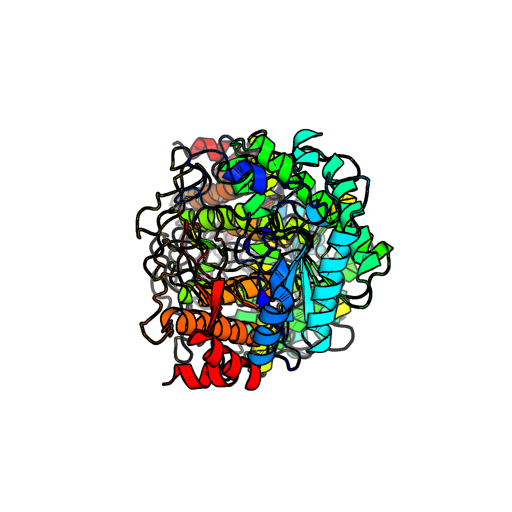26 ASP A O 1
ATOM 1019 N N . ILE A 1 127 ? 13.094 -24.391 -17.547 1 98.5 127 ILE A N 1
ATOM 1020 C CA . ILE A 1 127 ? 13.852 -23.875 -18.688 1 98.5 127 ILE A CA 1
ATOM 1021 C C . ILE A 1 127 ? 14.633 -25.016 -19.328 1 98.5 127 ILE A C 1
ATOM 1023 O O . ILE A 1 127 ? 15.133 -25.906 -18.641 1 98.5 127 ILE A O 1
ATOM 1027 N N . PRO A 1 128 ? 14.766 -25.016 -20.688 1 98.75 128 PRO A N 1
ATOM 1028 C CA . PRO A 1 128 ? 15.5 -26.078 -21.375 1 98.75 128 PRO A CA 1
ATOM 1029 C C . PRO A 1 128 ? 16.953 -26.188 -20.906 1 98.75 128 PRO A C 1
ATOM 1031 O O . PRO A 1 128 ? 17.641 -25.172 -20.766 1 98.75 128 PRO A O 1
ATOM 1034 N N . GLN A 1 129 ? 17.406 -27.406 -20.688 1 98.5 129 GLN A N 1
ATOM 1035 C CA . GLN A 1 129 ? 18.781 -27.656 -20.281 1 98.5 129 GLN A CA 1
ATOM 1036 C C . GLN A 1 129 ? 19.766 -27.094 -21.312 1 98.5 129 GLN A C 1
ATOM 1038 O O . GLN A 1 129 ? 20.844 -26.641 -20.953 1 98.5 129 GLN A O 1
ATOM 1043 N N . GLY A 1 130 ? 19.391 -27.156 -22.547 1 98.38 130 GLY A N 1
ATOM 1044 C CA . GLY A 1 130 ? 20.234 -26.625 -23.609 1 98.38 130 GLY A CA 1
ATOM 1045 C C . GLY A 1 130 ? 20.625 -25.188 -23.375 1 98.38 130 GLY A C 1
ATOM 1046 O O . GLY A 1 130 ? 21.781 -24.812 -23.578 1 98.38 130 GLY A O 1
ATOM 1047 N N . LEU A 1 131 ? 19.688 -24.328 -22.953 1 98.75 131 LEU A N 1
ATOM 1048 C CA . LEU A 1 131 ? 19.969 -22.922 -22.703 1 98.75 131 LEU A CA 1
ATOM 1049 C C . LEU A 1 131 ? 20.812 -22.75 -21.438 1 98.75 131 LEU A C 1
ATOM 1051 O O . LEU A 1 131 ? 21.672 -21.859 -21.375 1 98.75 131 LEU A O 1
ATOM 1055 N N . GLN A 1 132 ? 20.5 -23.578 -20.453 1 98.25 132 GLN A N 1
ATOM 1056 C CA . GLN A 1 132 ? 21.312 -23.578 -19.234 1 98.25 132 GLN A CA 1
ATOM 1057 C C . GLN A 1 132 ? 22.766 -23.875 -19.547 1 98.25 132 GLN A C 1
ATOM 1059 O O . GLN A 1 132 ? 23.672 -23.203 -19.047 1 98.25 132 GLN A O 1
ATOM 1064 N N . ASP A 1 133 ? 22.969 -24.859 -20.391 1 98.12 133 ASP A N 1
ATOM 1065 C CA . ASP A 1 133 ? 24.312 -25.266 -20.766 1 98.12 133 ASP A CA 1
ATOM 1066 C C . ASP A 1 133 ? 24.984 -24.219 -21.656 1 98.12 133 ASP A C 1
ATOM 1068 O O . ASP A 1 133 ? 26.188 -23.969 -21.531 1 98.12 133 ASP A O 1
ATOM 1072 N N . GLU A 1 134 ? 24.219 -23.703 -22.5 1 98.19 134 GLU A N 1
ATOM 1073 C CA . GLU A 1 134 ? 24.75 -22.812 -23.531 1 98.19 134 GLU A CA 1
ATOM 1074 C C . GLU A 1 134 ? 25.219 -21.484 -22.922 1 98.19 134 GLU A C 1
ATOM 1076 O O . GLU A 1 134 ? 26.281 -20.984 -23.281 1 98.19 134 GLU A O 1
ATOM 1081 N N . TYR A 1 135 ? 24.328 -20.891 -22.031 1 98.06 135 TYR A N 1
ATOM 1082 C CA . TYR A 1 135 ? 24.734 -19.562 -21.594 1 98.06 135 TYR A CA 1
ATOM 1083 C C . TYR A 1 135 ? 24.281 -19.297 -20.156 1 98.06 135 TYR A C 1
ATOM 1085 O O . TYR A 1 135 ? 24.234 -18.141 -19.734 1 98.06 135 TYR A O 1
ATOM 1093 N N . GLY A 1 136 ? 23.781 -20.312 -19.469 1 97.25 136 GLY A N 1
ATOM 1094 C CA . GLY A 1 136 ? 23.469 -20.156 -18.062 1 97.25 136 GLY A CA 1
ATOM 1095 C C . GLY A 1 136 ? 22 -19.844 -17.797 1 97.25 136 GLY A C 1
ATOM 1096 O O . GLY A 1 136 ? 21.641 -19.438 -16.688 1 97.25 136 GLY A O 1
ATOM 1097 N N . GLY A 1 137 ? 21.125 -20.016 -18.781 1 97.88 137 GLY A N 1
ATOM 1098 C CA . GLY A 1 137 ? 19.688 -19.828 -18.609 1 97.88 137 GLY A CA 1
ATOM 1099 C C . GLY A 1 137 ? 19.328 -18.406 -18.203 1 97.88 137 GLY A C 1
ATOM 1100 O O . GLY A 1 137 ? 19.719 -17.453 -18.844 1 97.88 137 GLY A O 1
ATOM 1101 N N . TRP A 1 138 ? 18.734 -18.203 -17.047 1 98.44 138 TRP A N 1
ATOM 1102 C CA . TRP A 1 138 ? 18.188 -16.938 -16.578 1 98.44 138 TRP A CA 1
ATOM 1103 C C . TRP A 1 138 ? 19.297 -15.977 -16.156 1 98.44 138 TRP A C 1
ATOM 1105 O O . TRP A 1 138 ? 19.062 -14.781 -15.969 1 98.44 138 TRP A O 1
ATOM 1115 N N . GLU A 1 139 ? 20.438 -16.406 -16.047 1 97.12 139 GLU A N 1
ATOM 1116 C CA . GLU A 1 139 ? 21.547 -15.547 -15.617 1 97.12 139 GLU A CA 1
ATOM 1117 C C . GLU A 1 139 ? 22.062 -14.719 -16.781 1 97.12 139 GLU A C 1
ATOM 1119 O O . GLU A 1 139 ? 22.812 -13.75 -16.578 1 97.12 139 GLU A O 1
ATOM 1124 N N . SER A 1 140 ? 21.703 -15.164 -17.984 1 97.94 140 SER A N 1
ATOM 1125 C CA . SER A 1 140 ? 22.156 -14.445 -19.172 1 97.94 140 SER A CA 1
ATOM 1126 C C . SER A 1 140 ? 21.016 -13.625 -19.781 1 97.94 140 SER A C 1
ATOM 1128 O O . SER A 1 140 ? 19.875 -14.102 -19.859 1 97.94 140 SER A O 1
ATOM 1130 N N . ARG A 1 141 ? 21.312 -12.484 -20.281 1 97.56 141 ARG A N 1
ATOM 1131 C CA . ARG A 1 141 ? 20.344 -11.617 -20.922 1 97.56 141 ARG A CA 1
ATOM 1132 C C . ARG A 1 141 ? 19.859 -12.219 -22.234 1 97.56 141 ARG A C 1
ATOM 1134 O O . ARG A 1 141 ? 18.797 -11.844 -22.75 1 97.56 141 ARG A O 1
ATOM 1141 N N . LYS A 1 142 ? 20.578 -13.141 -22.75 1 98.5 142 LYS A N 1
ATOM 1142 C CA . LYS A 1 142 ? 20.203 -13.805 -23.984 1 98.5 142 LYS A CA 1
ATOM 1143 C C . LYS A 1 142 ? 18.844 -14.5 -23.844 1 98.5 142 LYS A C 1
ATOM 1145 O O . LYS A 1 142 ? 18.141 -14.711 -24.844 1 98.5 142 LYS A O 1
ATOM 1150 N N . VAL A 1 143 ? 18.531 -14.805 -22.625 1 98.75 143 VAL A N 1
ATOM 1151 C CA . VAL A 1 143 ? 17.297 -15.539 -22.375 1 98.75 143 VAL A CA 1
ATOM 1152 C C . VAL A 1 143 ? 16.094 -14.688 -22.766 1 98.75 143 VAL A C 1
ATOM 1154 O O . VAL A 1 143 ? 15.047 -15.211 -23.125 1 98.75 143 VAL A O 1
ATOM 1157 N N . VAL A 1 144 ? 16.234 -13.352 -22.688 1 98.81 144 VAL A N 1
ATOM 1158 C CA . VAL A 1 144 ? 15.133 -12.445 -23 1 98.81 144 VAL A CA 1
ATOM 1159 C C . VAL A 1 144 ? 14.68 -12.664 -24.438 1 98.81 144 VAL A C 1
ATOM 1161 O O . VAL A 1 144 ? 13.484 -12.82 -24.688 1 98.81 144 VAL A O 1
ATOM 1164 N N . GLU A 1 145 ? 15.609 -12.703 -25.328 1 98.75 145 GLU A N 1
ATOM 1165 C CA . GLU A 1 145 ? 15.281 -12.914 -26.734 1 98.75 145 GLU A CA 1
ATOM 1166 C C . GLU A 1 145 ? 14.711 -14.312 -26.969 1 98.75 145 GLU A C 1
ATOM 1168 O O . GLU A 1 145 ? 13.711 -14.477 -27.656 1 98.75 145 GLU A O 1
ATOM 1173 N N . ASP A 1 146 ? 15.359 -15.312 -26.422 1 98.88 146 ASP A N 1
ATOM 1174 C CA . ASP A 1 146 ? 14.93 -16.688 -26.641 1 98.88 146 ASP A CA 1
ATOM 1175 C C . ASP A 1 146 ? 13.539 -16.922 -26.047 1 98.88 146 ASP A C 1
ATOM 1177 O O . ASP A 1 146 ? 12.703 -17.594 -26.672 1 98.88 146 ASP A O 1
ATOM 1181 N N . PHE A 1 147 ? 13.258 -16.375 -24.891 1 98.88 147 PHE A N 1
ATOM 1182 C CA . PHE A 1 147 ? 11.938 -16.5 -24.281 1 98.88 147 PHE A CA 1
ATOM 1183 C C . PHE A 1 147 ? 10.883 -15.781 -25.125 1 98.88 147 PHE A C 1
ATOM 1185 O O . PHE A 1 147 ? 9.773 -16.281 -25.281 1 98.88 147 PHE A O 1
ATOM 1192 N N . THR A 1 148 ? 11.258 -14.594 -25.578 1 98.88 148 THR A N 1
ATOM 1193 C CA . THR A 1 148 ? 10.336 -13.82 -26.406 1 98.88 148 THR A CA 1
ATOM 1194 C C . THR A 1 148 ? 9.984 -14.578 -27.688 1 98.88 148 THR A C 1
ATOM 1196 O O . THR A 1 148 ? 8.812 -14.617 -28.078 1 98.88 148 THR A O 1
ATOM 1199 N N . ASN A 1 149 ? 10.977 -15.164 -28.297 1 98.81 149 ASN A N 1
ATOM 1200 C CA . ASN A 1 149 ? 10.758 -15.945 -29.516 1 98.81 149 ASN A CA 1
ATOM 1201 C C . ASN A 1 149 ? 9.875 -17.156 -29.234 1 98.81 149 ASN A C 1
ATOM 1203 O O . ASN A 1 149 ? 8.984 -17.484 -30.031 1 98.81 149 ASN A O 1
ATOM 1207 N N . TYR A 1 150 ? 10.203 -17.797 -28.188 1 98.81 150 TYR A N 1
ATOM 1208 C CA . TYR A 1 150 ? 9.406 -18.922 -27.734 1 98.81 150 TYR A CA 1
ATOM 1209 C C . TYR A 1 150 ? 7.957 -18.516 -27.5 1 98.81 150 TYR A C 1
ATOM 1211 O O . TYR A 1 150 ? 7.031 -19.188 -27.969 1 98.81 150 TYR A O 1
ATOM 1219 N N . ALA A 1 151 ? 7.742 -17.422 -26.797 1 98.88 151 ALA A N 1
ATOM 1220 C CA . ALA A 1 151 ? 6.402 -16.922 -26.531 1 98.88 151 ALA A CA 1
ATOM 1221 C C . ALA A 1 151 ? 5.68 -16.562 -27.812 1 98.88 151 ALA A C 1
ATOM 1223 O O . ALA A 1 151 ? 4.508 -16.906 -28 1 98.88 151 ALA A O 1
ATOM 1224 N N . ALA A 1 152 ? 6.371 -15.891 -28.688 1 98.88 152 ALA A N 1
ATOM 1225 C CA . ALA A 1 152 ? 5.797 -15.484 -29.969 1 98.88 152 ALA A CA 1
ATOM 1226 C C . ALA A 1 152 ? 5.301 -16.688 -30.75 1 98.88 152 ALA A C 1
ATOM 1228 O O . ALA A 1 152 ? 4.234 -16.641 -31.375 1 98.88 152 ALA A O 1
ATOM 1229 N N . LEU A 1 153 ? 6.109 -17.734 -30.734 1 98.88 153 LEU A N 1
ATOM 1230 C CA . LEU A 1 153 ? 5.727 -18.969 -31.406 1 98.88 153 LEU A CA 1
ATOM 1231 C C . LEU A 1 153 ? 4.383 -19.484 -30.891 1 98.88 153 LEU A C 1
ATOM 1233 O O . LEU A 1 153 ? 3.508 -19.844 -31.672 1 98.88 153 LEU A O 1
ATOM 1237 N N . LEU A 1 154 ? 4.199 -19.5 -29.609 1 98.88 154 LEU A N 1
ATOM 1238 C CA . LEU A 1 154 ? 2.971 -20 -29 1 98.88 154 LEU A CA 1
ATOM 1239 C C . LEU A 1 154 ? 1.812 -19.031 -29.25 1 98.88 154 LEU A C 1
ATOM 1241 O O . LEU A 1 154 ? 0.687 -19.469 -29.516 1 98.88 154 LEU A O 1
ATOM 1245 N N . PHE A 1 155 ? 2.061 -17.703 -29.156 1 98.88 155 PHE A N 1
ATOM 1246 C CA . PHE A 1 155 ? 1.031 -16.703 -29.438 1 98.88 155 PHE A CA 1
ATOM 1247 C C . PHE A 1 155 ? 0.47 -16.906 -30.844 1 98.88 155 PHE A C 1
ATOM 1249 O O . PHE A 1 155 ? -0.747 -16.875 -31.047 1 98.88 155 PHE A O 1
ATOM 1256 N N . GLU A 1 156 ? 1.35 -17.109 -31.75 1 98.56 156 GLU A N 1
ATOM 1257 C CA . GLU A 1 156 ? 0.93 -17.281 -33.156 1 98.56 156 GLU A CA 1
ATOM 1258 C C . GLU A 1 156 ? 0.2 -18.609 -33.344 1 98.56 156 GLU A C 1
ATOM 1260 O O . GLU A 1 156 ? -0.859 -18.656 -33.969 1 98.56 156 GLU A O 1
ATOM 1265 N N . ARG A 1 157 ? 0.733 -19.641 -32.781 1 98.62 157 ARG A N 1
ATOM 1266 C CA . ARG A 1 157 ? 0.209 -20.984 -32.969 1 98.62 157 ARG A CA 1
ATOM 1267 C C . ARG A 1 157 ? -1.182 -21.125 -32.375 1 98.62 157 ARG A C 1
ATOM 1269 O O . ARG A 1 157 ? -2.043 -21.812 -32.938 1 98.62 157 ARG A O 1
ATOM 1276 N N . PHE A 1 158 ? -1.401 -20.516 -31.25 1 98.62 158 PHE A N 1
ATOM 1277 C CA . PHE A 1 158 ? -2.617 -20.781 -30.484 1 98.62 158 PHE A CA 1
ATOM 1278 C C . PHE A 1 158 ? -3.551 -19.578 -30.516 1 98.62 158 PHE A C 1
ATOM 1280 O O . PHE A 1 158 ? -4.566 -19.547 -29.828 1 98.62 158 PHE A O 1
ATOM 1287 N N . ASN A 1 159 ? -3.258 -18.562 -31.344 1 98.19 159 ASN A N 1
ATOM 1288 C CA . ASN A 1 159 ? -4.07 -17.344 -31.453 1 98.19 159 ASN A CA 1
ATOM 1289 C C . ASN A 1 159 ? -5.523 -17.672 -31.781 1 98.19 159 ASN A C 1
ATOM 1291 O O . ASN A 1 159 ? -5.789 -18.516 -32.656 1 98.19 159 ASN A O 1
ATOM 1295 N N . GLY A 1 160 ? -6.391 -17.047 -31.031 1 97.56 160 GLY A N 1
ATOM 1296 C CA . GLY A 1 160 ? -7.812 -17.266 -31.281 1 97.56 160 GLY A CA 1
ATOM 1297 C C . GLY A 1 160 ? -8.391 -18.406 -30.453 1 97.56 160 GLY A C 1
ATOM 1298 O O . GLY A 1 160 ? -9.609 -18.484 -30.266 1 97.56 160 GLY A O 1
ATOM 1299 N N . ARG A 1 161 ? -7.539 -19.25 -29.969 1 98.38 161 ARG A N 1
ATOM 1300 C CA . ARG A 1 161 ? -8 -20.391 -29.172 1 98.38 161 ARG A CA 1
ATOM 1301 C C . ARG A 1 161 ? -7.719 -20.188 -27.688 1 98.38 161 ARG A C 1
ATOM 1303 O O . ARG A 1 161 ? -8.453 -20.688 -26.844 1 98.38 161 ARG A O 1
ATOM 1310 N N . VAL A 1 162 ? -6.688 -19.438 -27.391 1 98.62 162 VAL A N 1
ATOM 1311 C CA . VAL A 1 162 ? -6.309 -19.156 -26.016 1 98.62 162 VAL A CA 1
ATOM 1312 C C . VAL A 1 162 ? -6.637 -17.703 -25.672 1 98.62 162 VAL A C 1
ATOM 1314 O O . VAL A 1 162 ? -6.184 -16.781 -26.359 1 98.62 162 VAL A O 1
ATOM 1317 N N . LYS A 1 163 ? -7.391 -17.531 -24.594 1 98.06 163 LYS A N 1
ATOM 1318 C CA . LYS A 1 163 ? -7.832 -16.188 -24.219 1 98.06 163 LYS A CA 1
ATOM 1319 C C . LYS A 1 163 ? -7.023 -15.648 -23.047 1 98.06 163 LYS A C 1
ATOM 1321 O O . LYS A 1 163 ? -6.953 -14.438 -22.844 1 98.06 163 LYS A O 1
ATOM 1326 N N . TYR A 1 164 ? -6.445 -16.484 -22.25 1 98.81 164 TYR A N 1
ATOM 1327 C CA . TYR A 1 164 ? -5.699 -16.062 -21.062 1 98.81 164 TYR A CA 1
ATOM 1328 C C . TYR A 1 164 ? -4.293 -16.656 -21.078 1 98.81 164 TYR A C 1
ATOM 1330 O O . TYR A 1 164 ? -4.121 -17.875 -21.125 1 98.81 164 TYR A O 1
ATOM 1338 N N . TRP A 1 165 ? -3.342 -15.758 -21 1 98.94 165 TRP A N 1
ATOM 1339 C CA . TRP A 1 165 ? -1.935 -16.141 -21.031 1 98.94 165 TRP A CA 1
ATOM 1340 C C . TRP A 1 165 ? -1.241 -15.742 -19.734 1 98.94 165 TRP A C 1
ATOM 1342 O O . TRP A 1 165 ? -1.386 -14.617 -19.266 1 98.94 165 TRP A O 1
ATOM 1352 N N . VAL A 1 166 ? -0.569 -16.703 -19.125 1 98.94 166 VAL A N 1
ATOM 1353 C CA . VAL A 1 166 ? 0.294 -16.422 -17.984 1 98.94 166 VAL A CA 1
ATOM 1354 C C . VAL A 1 166 ? 1.758 -16.469 -18.422 1 98.94 166 VAL A C 1
ATOM 1356 O O . VAL A 1 166 ? 2.236 -17.5 -18.906 1 98.94 166 VAL A O 1
ATOM 1359 N N . THR A 1 167 ? 2.525 -15.406 -18.25 1 98.81 167 THR A N 1
ATOM 1360 C CA . THR A 1 167 ? 3.904 -15.352 -18.734 1 98.81 167 THR A CA 1
ATOM 1361 C C . THR A 1 167 ? 4.812 -16.188 -17.828 1 98.81 167 THR A C 1
ATOM 1363 O O . THR A 1 167 ? 5.086 -17.359 -18.141 1 98.81 167 THR A O 1
ATOM 1366 N N . LEU A 1 168 ? 5.113 -15.656 -16.672 1 98.81 168 LEU A N 1
ATOM 1367 C CA . LEU A 1 168 ? 5.945 -16.375 -15.711 1 98.81 168 LEU A CA 1
ATOM 1368 C C . LEU A 1 168 ? 5.129 -16.797 -14.492 1 98.81 168 LEU A C 1
ATOM 1370 O O . LEU A 1 168 ? 4.426 -15.977 -13.898 1 98.81 168 LEU A O 1
ATOM 1374 N N . ASN A 1 169 ? 5.203 -18.078 -14.211 1 98.81 169 ASN A N 1
ATOM 1375 C CA . ASN A 1 169 ? 4.617 -18.531 -12.961 1 98.81 169 ASN A CA 1
ATOM 1376 C C . ASN A 1 169 ? 5.594 -18.391 -11.797 1 98.81 169 ASN A C 1
ATOM 1378 O O . ASN A 1 169 ? 6.688 -18.953 -11.82 1 98.81 169 ASN A O 1
ATOM 1382 N N . GLU A 1 170 ? 5.23 -17.656 -10.789 1 98.62 170 GLU A N 1
ATOM 1383 C CA . GLU A 1 170 ? 5.922 -17.531 -9.508 1 98.62 170 GLU A CA 1
ATOM 1384 C C . GLU A 1 170 ? 7.406 -17.25 -9.703 1 98.62 170 GLU A C 1
ATOM 1386 O O . GLU A 1 170 ? 8.258 -17.969 -9.172 1 98.62 170 GLU A O 1
ATOM 1391 N N . GLN A 1 171 ? 7.688 -16.141 -10.398 1 98.62 171 GLN A N 1
ATOM 1392 C CA . GLN A 1 171 ? 9.055 -15.68 -10.602 1 98.62 171 GLN A CA 1
ATOM 1393 C C . GLN A 1 171 ? 9.812 -15.602 -9.273 1 98.62 171 GLN A C 1
ATOM 1395 O O . GLN A 1 171 ? 10.992 -15.938 -9.203 1 98.62 171 GLN A O 1
ATOM 1400 N N . ASN A 1 172 ? 9.125 -15.195 -8.211 1 98.06 172 ASN A N 1
ATOM 1401 C CA . ASN A 1 172 ? 9.758 -15.055 -6.906 1 98.06 172 ASN A CA 1
ATOM 1402 C C . ASN A 1 172 ? 10.156 -16.406 -6.328 1 98.06 172 ASN A C 1
ATOM 1404 O O . ASN A 1 172 ? 11.086 -16.484 -5.52 1 98.06 172 ASN A O 1
ATOM 1408 N N . VAL A 1 173 ? 9.547 -17.5 -6.793 1 97.69 173 VAL A N 1
ATOM 1409 C CA . VAL A 1 173 ? 9.844 -18.812 -6.246 1 97.69 173 VAL A CA 1
ATOM 1410 C C . VAL A 1 173 ? 11.008 -19.438 -7.012 1 97.69 173 VAL A C 1
ATOM 1412 O O . VAL A 1 173 ? 12.055 -19.75 -6.426 1 97.69 173 VAL A O 1
ATOM 1415 N N . PHE A 1 174 ? 10.898 -19.516 -8.359 1 97.44 174 PHE A N 1
ATOM 1416 C CA . PHE A 1 174 ? 11.945 -20.234 -9.062 1 97.44 174 PHE A CA 1
ATOM 1417 C C . PHE A 1 174 ? 13.258 -19.453 -9.039 1 97.44 174 PHE A C 1
ATOM 1419 O O . PHE A 1 174 ? 14.336 -20.047 -9.055 1 97.44 174 PHE A O 1
ATOM 1426 N N . ILE A 1 175 ? 13.227 -18.125 -8.914 1 98.12 175 ILE A N 1
ATOM 1427 C CA . ILE A 1 175 ? 14.438 -17.312 -8.812 1 98.12 175 ILE A CA 1
ATOM 1428 C C . ILE A 1 175 ? 15.078 -17.5 -7.438 1 98.12 175 ILE A C 1
ATOM 1430 O O . ILE A 1 175 ? 16.266 -17.797 -7.332 1 98.12 175 ILE A O 1
ATOM 1434 N N . SER A 1 176 ? 14.297 -17.406 -6.352 1 96.56 176 SER A N 1
ATOM 1435 C CA . SER A 1 176 ? 14.844 -17.516 -5.008 1 96.56 176 SER A CA 1
ATOM 1436 C C . SER A 1 176 ? 15.289 -18.938 -4.711 1 96.56 176 SER A C 1
ATOM 1438 O O . SER A 1 176 ? 16.375 -19.156 -4.145 1 96.56 176 SER A O 1
ATOM 1440 N N . HIS A 1 177 ? 14.453 -19.906 -5.102 1 96.31 177 HIS A N 1
ATOM 1441 C CA . HIS A 1 177 ? 14.758 -21.297 -4.816 1 96.31 177 HIS A CA 1
ATOM 1442 C C . HIS A 1 177 ? 15.945 -21.781 -5.645 1 96.31 177 HIS A C 1
ATOM 1444 O O . HIS A 1 177 ? 16.672 -22.688 -5.219 1 96.31 177 HIS A O 1
ATOM 1450 N N . GLY A 1 178 ? 16.109 -21.188 -6.816 1 96.81 178 GLY A N 1
ATOM 1451 C CA . GLY A 1 178 ? 17.188 -21.625 -7.695 1 96.81 178 GLY A CA 1
ATOM 1452 C C . GLY A 1 178 ? 18.516 -20.938 -7.422 1 96.81 178 GLY A C 1
ATOM 1453 O O . GLY A 1 178 ? 19.578 -21.547 -7.543 1 96.81 178 GLY A O 1
ATOM 1454 N N . TYR A 1 179 ? 18.406 -19.656 -7.027 1 96.75 179 TYR A N 1
ATOM 1455 C CA . TYR A 1 179 ? 19.625 -18.875 -7.039 1 96.75 179 TYR A CA 1
ATOM 1456 C C . TYR A 1 179 ? 20.016 -18.422 -5.633 1 96.75 179 TYR A C 1
ATOM 1458 O O . TYR A 1 179 ? 21.125 -17.938 -5.406 1 96.75 179 TYR A O 1
ATOM 1466 N N . LYS A 1 180 ? 19.125 -18.578 -4.684 1 94.25 180 LYS A N 1
ATOM 1467 C CA . LYS A 1 180 ? 19.422 -18.141 -3.318 1 94.25 180 LYS A CA 1
ATOM 1468 C C . LYS A 1 180 ? 19.406 -19.328 -2.357 1 94.25 180 LYS A C 1
ATOM 1470 O O . LYS A 1 180 ? 20.344 -19.516 -1.567 1 94.25 180 LYS A O 1
ATOM 1475 N N . LEU A 1 181 ? 18.422 -20.188 -2.479 1 92.38 181 LEU A N 1
ATOM 1476 C CA . LEU A 1 181 ? 18.219 -21.25 -1.503 1 92.38 181 LEU A CA 1
ATOM 1477 C C . LEU A 1 181 ? 18.812 -22.562 -2.006 1 92.38 181 LEU A C 1
ATOM 1479 O O . LEU A 1 181 ? 18.984 -23.516 -1.231 1 92.38 181 LEU A O 1
ATOM 1483 N N . ALA A 1 182 ? 19.047 -22.703 -3.301 1 93.38 182 ALA A N 1
ATOM 1484 C CA . ALA A 1 182 ? 19.703 -23.844 -3.947 1 93.38 182 ALA A CA 1
ATOM 1485 C C . ALA A 1 182 ? 18.828 -25.094 -3.887 1 93.38 182 ALA A C 1
ATOM 1487 O O . ALA A 1 182 ? 19.312 -26.203 -4.035 1 93.38 182 ALA A O 1
ATOM 1488 N N . TYR A 1 183 ? 17.5 -24.922 -3.723 1 92.38 183 TYR A N 1
ATOM 1489 C CA . TYR A 1 183 ? 16.578 -26.047 -3.658 1 92.38 183 TYR A CA 1
ATOM 1490 C C . TYR A 1 183 ? 16.172 -26.5 -5.055 1 92.38 183 TYR A C 1
ATOM 1492 O O . TYR A 1 183 ? 15.852 -27.672 -5.262 1 92.38 183 TYR A O 1
ATOM 1500 N N . HIS A 1 184 ? 16.094 -25.562 -5.965 1 96.06 184 HIS A N 1
ATOM 1501 C CA . HIS A 1 184 ? 15.719 -25.812 -7.352 1 96.06 184 HIS A CA 1
ATOM 1502 C C . HIS A 1 184 ? 16.891 -25.562 -8.289 1 96.06 184 HIS A C 1
ATOM 1504 O O . HIS A 1 184 ? 17.906 -24.984 -7.895 1 96.06 184 HIS A O 1
ATOM 1510 N N . PRO A 1 185 ? 16.797 -26.188 -9.516 1 95.94 185 PRO A N 1
ATOM 1511 C CA . PRO A 1 185 ? 17.859 -25.844 -10.461 1 95.94 185 PRO A CA 1
ATOM 1512 C C . PRO A 1 185 ? 18 -24.328 -10.68 1 95.94 185 PRO A C 1
ATOM 1514 O O . PRO A 1 185 ? 16.984 -23.625 -10.695 1 95.94 185 PRO A O 1
ATOM 1517 N N . PRO A 1 186 ? 19.172 -23.797 -10.797 1 95.31 186 PRO A N 1
ATOM 1518 C CA . PRO A 1 186 ? 20.438 -24.5 -11.008 1 95.31 186 PRO A CA 1
ATOM 1519 C C . PRO A 1 186 ? 21.125 -24.891 -9.695 1 95.31 186 PRO A C 1
ATOM 1521 O O . PRO A 1 186 ? 22.234 -25.406 -9.711 1 95.31 186 PRO A O 1
ATOM 1524 N N . GLY A 1 187 ? 20.516 -24.547 -8.57 1 94.69 187 GLY A N 1
ATOM 1525 C CA . GLY A 1 187 ? 21.016 -25.031 -7.297 1 94.69 187 GLY A CA 1
ATOM 1526 C C . GLY A 1 187 ? 22.141 -24.203 -6.738 1 94.69 187 GLY A C 1
ATOM 1527 O O . GLY A 1 187 ? 23.078 -24.734 -6.141 1 94.69 187 GLY A O 1
ATOM 1528 N N . VAL A 1 188 ? 22.125 -22.922 -7.016 1 93.94 188 VAL A N 1
ATOM 1529 C CA . VAL A 1 188 ? 23.172 -22.016 -6.551 1 93.94 188 VAL A CA 1
ATOM 1530 C C . VAL A 1 188 ? 22.641 -21.172 -5.395 1 93.94 188 VAL A C 1
ATOM 1532 O O . VAL A 1 188 ? 21.438 -21.031 -5.215 1 93.94 188 VAL A O 1
ATOM 1535 N N . SER A 1 189 ? 23.578 -20.688 -4.504 1 95.44 189 SER A N 1
ATOM 1536 C CA . SER A 1 189 ? 23.25 -19.781 -3.41 1 95.44 189 SER A CA 1
ATOM 1537 C C . SER A 1 189 ? 24.125 -18.516 -3.461 1 95.44 189 SER A C 1
ATOM 1539 O O . SER A 1 189 ? 25.188 -18.469 -2.846 1 95.44 189 SER A O 1
ATOM 1541 N N . ASP A 1 190 ? 23.656 -17.562 -4.141 1 96.94 190 ASP A N 1
ATOM 1542 C CA . ASP A 1 190 ? 24.375 -16.297 -4.371 1 96.94 190 ASP A CA 1
ATOM 1543 C C . ASP A 1 190 ? 23.391 -15.164 -4.656 1 96.94 190 ASP A C 1
ATOM 1545 O O . ASP A 1 190 ? 22.781 -15.117 -5.73 1 96.94 190 ASP A O 1
ATOM 1549 N N . ASP A 1 191 ? 23.328 -14.227 -3.768 1 96.25 191 ASP A N 1
ATOM 1550 C CA . ASP A 1 191 ? 22.344 -13.156 -3.861 1 96.25 191 ASP A CA 1
ATOM 1551 C C . ASP A 1 191 ? 22.594 -12.289 -5.098 1 96.25 191 ASP A C 1
ATOM 1553 O O . ASP A 1 191 ? 21.641 -11.844 -5.746 1 96.25 191 ASP A O 1
ATOM 1557 N N . LYS A 1 192 ? 23.844 -11.953 -5.379 1 97.12 192 LYS A N 1
ATOM 1558 C CA . LYS A 1 192 ? 24.156 -11.133 -6.547 1 97.12 192 LYS A CA 1
ATOM 1559 C C . LYS A 1 192 ? 23.656 -11.797 -7.828 1 97.12 192 LYS A C 1
ATOM 1561 O O . LYS A 1 192 ? 23.062 -11.141 -8.68 1 97.12 192 LYS A O 1
ATOM 1566 N N . ARG A 1 193 ? 23.891 -13.125 -7.953 1 97.44 193 ARG A N 1
ATOM 1567 C CA . ARG A 1 193 ? 23.406 -13.898 -9.094 1 97.44 193 ARG A CA 1
ATOM 1568 C C . ARG A 1 193 ? 21.891 -13.938 -9.125 1 97.44 193 ARG A C 1
ATOM 1570 O O . ARG A 1 193 ? 21.281 -13.875 -10.188 1 97.44 193 ARG A O 1
ATOM 1577 N N . MET A 1 194 ? 21.328 -14.016 -7.938 1 97.88 194 MET A N 1
ATOM 1578 C CA . MET A 1 194 ? 19.875 -14.102 -7.824 1 97.88 194 MET A CA 1
ATOM 1579 C C . MET A 1 194 ? 19.219 -12.836 -8.375 1 97.88 194 MET A C 1
ATOM 1581 O O . MET A 1 194 ? 18.312 -12.914 -9.211 1 97.88 194 MET A O 1
ATOM 1585 N N . PHE A 1 195 ? 19.672 -11.641 -7.938 1 98.38 195 PHE A N 1
ATOM 1586 C CA . PHE A 1 195 ? 19.062 -10.383 -8.352 1 98.38 195 PHE A CA 1
ATOM 1587 C C . PHE A 1 195 ? 19.312 -10.117 -9.828 1 98.38 195 PHE A C 1
ATOM 1589 O O . PHE A 1 195 ? 18.469 -9.539 -10.523 1 98.38 195 PHE A O 1
ATOM 1596 N N . ALA A 1 196 ? 20.469 -10.516 -10.352 1 98.06 196 ALA A N 1
ATOM 1597 C CA . ALA A 1 196 ? 20.75 -10.383 -11.781 1 98.06 196 ALA A CA 1
ATOM 1598 C C . ALA A 1 196 ? 19.812 -11.266 -12.609 1 98.06 196 ALA A C 1
ATOM 1600 O O . ALA A 1 196 ? 19.25 -10.812 -13.609 1 98.06 196 ALA A O 1
ATOM 1601 N N . ALA A 1 197 ? 19.672 -12.547 -12.219 1 98.62 197 ALA A N 1
ATOM 1602 C CA . ALA A 1 197 ? 18.766 -13.461 -12.898 1 98.62 197 ALA A CA 1
ATOM 1603 C C . ALA A 1 197 ? 17.328 -12.938 -12.852 1 98.62 197 ALA A C 1
ATOM 1605 O O . ALA A 1 197 ? 16.594 -13.031 -13.836 1 98.62 197 ALA A O 1
ATOM 1606 N N . ASN A 1 198 ? 17 -12.406 -11.695 1 98.69 198 ASN A N 1
ATOM 1607 C CA . ASN A 1 198 ? 15.656 -11.844 -11.531 1 98.69 198 ASN A CA 1
ATOM 1608 C C . ASN A 1 198 ? 15.406 -10.703 -12.508 1 98.69 198 ASN A C 1
ATOM 1610 O O . ASN A 1 198 ? 14.312 -10.586 -13.07 1 98.69 198 ASN A O 1
ATOM 1614 N N . HIS A 1 199 ? 16.359 -9.797 -12.656 1 98.81 199 HIS A N 1
ATOM 1615 C CA . HIS A 1 199 ? 16.219 -8.68 -13.578 1 98.81 199 HIS A CA 1
ATOM 1616 C C . HIS A 1 199 ? 16.016 -9.172 -15.008 1 98.81 199 HIS A C 1
ATOM 1618 O O . HIS A 1 199 ? 15.164 -8.656 -15.734 1 98.81 199 HIS A O 1
ATOM 1624 N N . ASN A 1 200 ? 16.766 -10.18 -15.391 1 98.81 200 ASN A N 1
ATOM 1625 C CA . ASN A 1 200 ? 16.594 -10.773 -16.703 1 98.81 200 ASN A CA 1
ATOM 1626 C C . ASN A 1 200 ? 15.195 -11.359 -16.875 1 98.81 200 ASN A C 1
ATOM 1628 O O . ASN A 1 200 ? 14.586 -11.211 -17.938 1 98.81 200 ASN A O 1
ATOM 1632 N N . ALA A 1 201 ? 14.734 -12.039 -15.852 1 98.88 201 ALA A N 1
ATOM 1633 C CA . ALA A 1 201 ? 13.398 -12.617 -15.898 1 98.88 201 ALA A CA 1
ATOM 1634 C C . ALA A 1 201 ? 12.336 -11.531 -16.031 1 98.88 201 ALA A C 1
ATOM 1636 O O . ALA A 1 201 ? 11.344 -11.703 -16.75 1 98.88 201 ALA A O 1
ATOM 1637 N N . ASN A 1 202 ? 12.539 -10.406 -15.328 1 98.88 202 ASN A N 1
ATOM 1638 C CA . ASN A 1 202 ? 11.648 -9.266 -15.477 1 98.88 202 ASN A CA 1
ATOM 1639 C C . ASN A 1 202 ? 11.617 -8.758 -16.922 1 98.88 202 ASN A C 1
ATOM 1641 O O . ASN A 1 202 ? 10.547 -8.469 -17.453 1 98.88 202 ASN A O 1
ATOM 1645 N N . LEU A 1 203 ? 12.781 -8.633 -17.484 1 98.94 203 LEU A N 1
ATOM 1646 C CA . LEU A 1 203 ? 12.875 -8.18 -18.859 1 98.94 203 LEU A CA 1
ATOM 1647 C C . LEU A 1 203 ? 12.188 -9.164 -19.797 1 98.94 203 LEU A C 1
ATOM 1649 O O . LEU A 1 203 ? 11.492 -8.758 -20.734 1 98.94 203 LEU A O 1
ATOM 1653 N N . ALA A 1 204 ? 12.383 -10.438 -19.547 1 98.94 204 ALA A N 1
ATOM 1654 C CA . ALA A 1 204 ? 11.75 -11.461 -20.375 1 98.94 204 ALA A CA 1
ATOM 1655 C C . ALA A 1 204 ? 10.227 -11.375 -20.281 1 98.94 204 ALA A C 1
ATOM 1657 O O . ALA A 1 204 ? 9.539 -11.477 -21.297 1 98.94 204 ALA A O 1
ATOM 1658 N N . ASN A 1 205 ? 9.734 -11.227 -19.109 1 98.88 205 ASN A N 1
ATOM 1659 C CA . ASN A 1 205 ? 8.297 -11.062 -18.906 1 98.88 205 ASN A CA 1
ATOM 1660 C C . ASN A 1 205 ? 7.75 -9.875 -19.688 1 98.88 205 ASN A C 1
ATOM 1662 O O . ASN A 1 205 ? 6.758 -10.008 -20.406 1 98.88 205 ASN A O 1
ATOM 1666 N N . ALA A 1 206 ? 8.398 -8.75 -19.5 1 98.94 206 ALA A N 1
ATOM 1667 C CA . ALA A 1 206 ? 7.973 -7.527 -20.172 1 98.94 206 ALA A CA 1
ATOM 1668 C C . ALA A 1 206 ? 8.062 -7.672 -21.688 1 98.94 206 ALA A C 1
ATOM 1670 O O . ALA A 1 206 ? 7.164 -7.234 -22.422 1 98.94 206 ALA A O 1
ATOM 1671 N N . SER A 1 207 ? 9.125 -8.258 -22.125 1 98.94 207 SER A N 1
ATOM 1672 C CA . SER A 1 207 ? 9.328 -8.453 -23.562 1 98.94 207 SER A CA 1
ATOM 1673 C C . SER A 1 207 ? 8.25 -9.336 -24.172 1 98.94 207 SER A C 1
ATOM 1675 O O . SER A 1 207 ? 7.758 -9.07 -25.266 1 98.94 207 SER A O 1
ATOM 1677 N N . ALA A 1 208 ? 7.887 -10.391 -23.469 1 98.94 208 ALA A N 1
ATOM 1678 C CA . ALA A 1 208 ? 6.832 -11.281 -23.938 1 98.94 208 ALA A CA 1
ATOM 1679 C C . ALA A 1 208 ? 5.496 -10.539 -24.031 1 98.94 208 ALA A C 1
ATOM 1681 O O . ALA A 1 208 ? 4.762 -10.703 -25.016 1 98.94 208 ALA A O 1
ATOM 1682 N N . ILE A 1 209 ? 5.172 -9.75 -23.109 1 98.94 209 ILE A N 1
ATOM 1683 C CA . ILE A 1 209 ? 3.918 -9 -23.109 1 98.94 209 ILE A CA 1
ATOM 1684 C C . ILE A 1 209 ? 3.936 -7.969 -24.25 1 98.94 209 ILE A C 1
ATOM 1686 O O . ILE A 1 209 ? 2.939 -7.793 -24.953 1 98.94 209 ILE A O 1
ATOM 1690 N N . ALA A 1 210 ? 5.07 -7.289 -24.359 1 98.81 210 ALA A N 1
ATOM 1691 C CA . ALA A 1 210 ? 5.207 -6.348 -25.469 1 98.81 210 ALA A CA 1
ATOM 1692 C C . ALA A 1 210 ? 5 -7.047 -26.812 1 98.81 210 ALA A C 1
ATOM 1694 O O . ALA A 1 210 ? 4.34 -6.512 -27.703 1 98.81 210 ALA A O 1
ATOM 1695 N N . LYS A 1 211 ? 5.574 -8.211 -26.938 1 98.81 211 LYS A N 1
ATOM 1696 C CA . LYS A 1 211 ? 5.449 -8.984 -28.172 1 98.81 211 LYS A CA 1
ATOM 1697 C C . LYS A 1 211 ? 4.004 -9.422 -28.406 1 98.81 211 LYS A C 1
ATOM 1699 O O . LYS A 1 211 ? 3.527 -9.422 -29.547 1 98.81 211 LYS A O 1
ATOM 1704 N N . PHE A 1 212 ? 3.342 -9.836 -27.375 1 98.88 212 PHE A N 1
ATOM 1705 C CA . PHE A 1 212 ? 1.928 -10.188 -27.406 1 98.88 212 PHE A CA 1
ATOM 1706 C C . PHE A 1 212 ? 1.109 -9.078 -28.047 1 98.88 212 PHE A C 1
ATOM 1708 O O . PHE A 1 212 ? 0.282 -9.336 -28.922 1 98.88 212 PHE A O 1
ATOM 1715 N N . ARG A 1 213 ? 1.346 -7.883 -27.672 1 98.62 213 ARG A N 1
ATOM 1716 C CA . ARG A 1 213 ? 0.637 -6.719 -28.188 1 98.62 213 ARG A CA 1
ATOM 1717 C C . ARG A 1 213 ? 1.062 -6.41 -29.625 1 98.62 213 ARG A C 1
ATOM 1719 O O . ARG A 1 213 ? 0.226 -6.086 -30.469 1 98.62 213 ARG A O 1
ATOM 1726 N N . GLU A 1 214 ? 2.344 -6.465 -29.828 1 98.5 214 GLU A N 1
ATOM 1727 C CA . GLU A 1 214 ? 2.875 -6.207 -31.172 1 98.5 214 GLU A CA 1
ATOM 1728 C C . GLU A 1 214 ? 2.238 -7.129 -32.188 1 98.5 214 GLU A C 1
ATOM 1730 O O . GLU A 1 214 ? 1.941 -6.703 -33.312 1 98.5 214 GLU A O 1
ATOM 1735 N N . LEU A 1 215 ? 2.002 -8.367 -31.797 1 98.62 215 LEU A N 1
ATOM 1736 C CA . LEU A 1 215 ? 1.466 -9.367 -32.719 1 98.62 215 LEU A CA 1
ATOM 1737 C C . LEU A 1 215 ? -0.047 -9.227 -32.844 1 98.62 215 LEU A C 1
ATOM 1739 O O . LEU A 1 215 ? -0.661 -9.875 -33.688 1 98.62 215 LEU A O 1
ATOM 1743 N N . GLY A 1 216 ? -0.644 -8.453 -32.031 1 98.19 216 GLY A N 1
ATOM 1744 C CA . GLY A 1 216 ? -2.094 -8.336 -32.031 1 98.19 216 GLY A CA 1
ATOM 1745 C C . GLY A 1 216 ? -2.793 -9.594 -31.547 1 98.19 216 GLY A C 1
ATOM 1746 O O . GLY A 1 216 ? -3.891 -9.914 -32.031 1 98.19 216 GLY A O 1
ATOM 1747 N N . THR A 1 217 ? -2.09 -10.367 -30.688 1 97.5 217 THR A N 1
ATOM 1748 C CA . THR A 1 217 ? -2.656 -11.602 -30.156 1 97.5 217 THR A CA 1
ATOM 1749 C C . THR A 1 217 ? -3.924 -11.312 -29.359 1 97.5 217 THR A C 1
ATOM 1751 O O . THR A 1 217 ? -3.973 -10.359 -28.578 1 97.5 217 THR A O 1
ATOM 1754 N N . SER A 1 218 ? -4.938 -12.109 -29.594 1 97 218 SER A N 1
ATOM 1755 C CA . SER A 1 218 ? -6.199 -11.914 -28.891 1 97 218 SER A CA 1
ATOM 1756 C C . SER A 1 218 ? -6.113 -12.422 -27.453 1 97 218 SER A C 1
ATOM 1758 O O . SER A 1 218 ? -5.387 -13.375 -27.156 1 97 218 SER A O 1
ATOM 1760 N N . GLY A 1 219 ? -6.828 -11.734 -26.578 1 98.19 219 GLY A N 1
ATOM 1761 C CA . GLY A 1 219 ? -6.91 -12.211 -25.203 1 98.19 219 GLY A CA 1
ATOM 1762 C C . GLY A 1 219 ? -6.227 -11.281 -24.219 1 98.19 219 GLY A C 1
ATOM 1763 O O . GLY A 1 219 ? -6.086 -10.086 -24.469 1 98.19 219 GLY A O 1
ATOM 1764 N N . LYS A 1 220 ? -5.984 -11.812 -23.016 1 98.75 220 LYS A N 1
ATOM 1765 C CA . LYS A 1 220 ? -5.34 -11.109 -21.906 1 98.75 220 LYS A CA 1
ATOM 1766 C C . LYS A 1 220 ? -4.066 -11.828 -21.469 1 98.75 220 LYS A C 1
ATOM 1768 O O . LYS A 1 220 ? -3.967 -13.055 -21.578 1 98.75 220 LYS A O 1
ATOM 1773 N N . ILE A 1 221 ? -3.154 -11.055 -20.984 1 98.88 221 ILE A N 1
ATOM 1774 C CA . ILE A 1 221 ? -1.876 -11.648 -20.609 1 98.88 221 ILE A CA 1
ATOM 1775 C C . ILE A 1 221 ? -1.371 -11.016 -19.312 1 98.88 221 ILE A C 1
ATOM 1777 O O . ILE A 1 221 ? -1.577 -9.82 -19.078 1 98.88 221 ILE A O 1
ATOM 1781 N N . GLY A 1 222 ? -0.778 -11.781 -18.438 1 98.69 222 GLY A N 1
ATOM 1782 C CA . GLY A 1 222 ? -0.129 -11.305 -17.234 1 98.69 222 GLY A CA 1
ATOM 1783 C C . GLY A 1 222 ? 0.663 -12.383 -16.516 1 98.69 222 GLY A C 1
ATOM 1784 O O . GLY A 1 222 ? 0.503 -13.57 -16.797 1 98.69 222 GLY A O 1
ATOM 1785 N N . PRO A 1 223 ? 1.548 -11.992 -15.633 1 98.81 223 PRO A N 1
ATOM 1786 C CA . PRO A 1 223 ? 2.287 -12.953 -14.82 1 98.81 223 PRO A CA 1
ATOM 1787 C C . PRO A 1 223 ? 1.455 -13.508 -13.664 1 98.81 223 PRO A C 1
ATOM 1789 O O . PRO A 1 223 ? 0.339 -13.039 -13.422 1 98.81 223 PRO A O 1
ATOM 1792 N N . SER A 1 224 ? 1.933 -14.555 -13.086 1 98.75 224 SER A N 1
ATOM 1793 C CA . SER A 1 224 ? 1.348 -15.109 -11.867 1 98.75 224 SER A CA 1
ATOM 1794 C C . SER A 1 224 ? 2.318 -15.016 -10.695 1 98.75 224 SER A C 1
ATOM 1796 O O . SER A 1 224 ? 3.402 -15.602 -10.727 1 98.75 224 SER A O 1
ATOM 1798 N N . PHE A 1 225 ? 1.964 -14.305 -9.695 1 98.69 225 PHE A N 1
ATOM 1799 C CA . PHE A 1 225 ? 2.84 -14.016 -8.562 1 98.69 225 PHE A CA 1
ATOM 1800 C C . PHE A 1 225 ? 2.445 -14.852 -7.352 1 98.69 225 PHE A C 1
ATOM 1802 O O . PHE A 1 225 ? 1.265 -14.93 -7.004 1 98.69 225 PHE A O 1
ATOM 1809 N N . ALA A 1 226 ? 3.461 -15.57 -6.73 1 98.75 226 ALA A N 1
ATOM 1810 C CA . ALA A 1 226 ? 3.221 -16.219 -5.441 1 98.75 226 ALA A CA 1
ATOM 1811 C C . ALA A 1 226 ? 3.17 -15.188 -4.316 1 98.75 226 ALA A C 1
ATOM 1813 O O . ALA A 1 226 ? 4.207 -14.68 -3.883 1 98.75 226 ALA A O 1
ATOM 1814 N N . TYR A 1 227 ? 2.061 -14.969 -3.859 1 98.56 227 TYR A N 1
ATOM 1815 C CA . TYR A 1 227 ? 1.902 -13.852 -2.93 1 98.56 227 TYR A CA 1
ATOM 1816 C C . TYR A 1 227 ? 1.611 -14.359 -1.521 1 98.56 227 TYR A C 1
ATOM 1818 O O . TYR A 1 227 ? 0.639 -15.086 -1.303 1 98.56 227 TYR A O 1
ATOM 1826 N N . GLY A 1 228 ? 2.445 -14.047 -0.539 1 98.38 228 GLY A N 1
ATOM 1827 C CA . GLY A 1 228 ? 2.236 -14.234 0.889 1 98.38 228 GLY A CA 1
ATOM 1828 C C . GLY A 1 228 ? 2.156 -12.922 1.651 1 98.38 228 GLY A C 1
ATOM 1829 O O . GLY A 1 228 ? 3.18 -12.383 2.08 1 98.38 228 GLY A O 1
ATOM 1830 N N . PRO A 1 229 ? 0.963 -12.414 1.818 1 98.62 229 PRO A N 1
ATOM 1831 C CA . PRO A 1 229 ? 0.828 -11.125 2.498 1 98.62 229 PRO A CA 1
ATOM 1832 C C . PRO A 1 229 ? 1.524 -11.094 3.857 1 98.62 229 PRO A C 1
ATOM 1834 O O . PRO A 1 229 ? 1.436 -12.062 4.621 1 98.62 229 PRO A O 1
ATOM 1837 N N . SER A 1 230 ? 2.186 -9.961 4.152 1 98.62 230 SER A N 1
ATOM 1838 C CA . SER A 1 230 ? 2.982 -9.82 5.367 1 98.62 230 SER A CA 1
ATOM 1839 C C . SER A 1 230 ? 2.145 -9.281 6.52 1 98.62 230 SER A C 1
ATOM 1841 O O . SER A 1 230 ? 1.41 -8.305 6.355 1 98.62 230 SER A O 1
ATOM 1843 N N . TYR A 1 231 ? 2.211 -9.969 7.645 1 98.75 231 TYR A N 1
ATOM 1844 C CA . TYR A 1 231 ? 1.655 -9.5 8.906 1 98.75 231 TYR A CA 1
ATOM 1845 C C . TYR A 1 231 ? 2.764 -9.094 9.875 1 98.75 231 TYR A C 1
ATOM 1847 O O . TYR A 1 231 ? 3.828 -9.719 9.898 1 98.75 231 TYR A O 1
ATOM 1855 N N . SER A 1 232 ? 2.535 -8.008 10.648 1 98.81 232 SER A N 1
ATOM 1856 C CA . SER A 1 232 ? 3.352 -7.777 11.836 1 98.81 232 SER A CA 1
ATOM 1857 C C . SER A 1 232 ? 2.904 -8.656 13 1 98.81 232 SER A C 1
ATOM 1859 O O . SER A 1 232 ? 1.705 -8.828 13.227 1 98.81 232 SER A O 1
ATOM 1861 N N . ILE A 1 233 ? 3.836 -9.188 13.758 1 98.62 233 ILE A N 1
ATOM 1862 C CA . ILE A 1 233 ? 3.516 -10.094 14.859 1 98.62 233 ILE A CA 1
ATOM 1863 C C . ILE A 1 233 ? 2.684 -9.359 15.906 1 98.62 233 ILE A C 1
ATOM 1865 O O . ILE A 1 233 ? 1.832 -9.961 16.562 1 98.62 233 ILE A O 1
ATOM 1869 N N . ASP A 1 234 ? 2.953 -8.055 16.094 1 98.62 234 ASP A N 1
ATOM 1870 C CA . ASP A 1 234 ? 2.215 -7.191 17 1 98.62 234 ASP A CA 1
ATOM 1871 C C . ASP A 1 234 ? 2.354 -5.723 16.609 1 98.62 234 ASP A C 1
ATOM 1873 O O . ASP A 1 234 ? 2.803 -5.41 15.508 1 98.62 234 ASP A O 1
ATOM 1877 N N . ALA A 1 235 ? 1.905 -4.773 17.516 1 98.69 235 ALA A N 1
ATOM 1878 C CA . ALA A 1 235 ? 1.836 -3.359 17.172 1 98.69 235 ALA A CA 1
ATOM 1879 C C . ALA A 1 235 ? 3.123 -2.635 17.562 1 98.69 235 ALA A C 1
ATOM 1881 O O . ALA A 1 235 ? 3.188 -1.404 17.516 1 98.69 235 ALA A O 1
ATOM 1882 N N . ASN A 1 236 ? 4.168 -3.402 18.031 1 98.75 236 ASN A N 1
ATOM 1883 C CA . ASN A 1 236 ? 5.473 -2.783 18.219 1 98.75 236 ASN A CA 1
ATOM 1884 C C . ASN A 1 236 ? 5.992 -2.145 16.938 1 98.75 236 ASN A C 1
ATOM 1886 O O . ASN A 1 236 ? 6.148 -2.822 15.922 1 98.75 236 ASN A O 1
ATOM 1890 N N . PRO A 1 237 ? 6.32 -0.822 16.984 1 98.56 237 PRO A N 1
ATOM 1891 C CA . PRO A 1 237 ? 6.707 -0.135 15.75 1 98.56 237 PRO A CA 1
ATOM 1892 C C . PRO A 1 237 ? 7.879 -0.812 15.047 1 98.56 237 PRO A C 1
ATOM 1894 O O . PRO A 1 237 ? 7.953 -0.801 13.812 1 98.56 237 PRO A O 1
ATOM 1897 N N . ALA A 1 238 ? 8.797 -1.382 15.781 1 98.06 238 ALA A N 1
ATOM 1898 C CA . ALA A 1 238 ? 9.922 -2.082 15.164 1 98.06 238 ALA A CA 1
ATOM 1899 C C . ALA A 1 238 ? 9.445 -3.287 14.359 1 98.06 238 ALA A C 1
ATOM 1901 O O . ALA A 1 238 ? 9.992 -3.586 13.297 1 98.06 238 ALA A O 1
ATOM 1902 N N . ASN A 1 239 ? 8.461 -4.023 14.914 1 98.69 239 ASN A N 1
ATOM 1903 C CA . ASN A 1 239 ? 7.895 -5.164 14.203 1 98.69 239 ASN A CA 1
ATOM 1904 C C . ASN A 1 239 ? 7.066 -4.723 13 1 98.69 239 ASN A C 1
ATOM 1906 O O . ASN A 1 239 ? 7.07 -5.391 11.961 1 98.69 239 ASN A O 1
ATOM 1910 N N . VAL A 1 240 ? 6.312 -3.592 13.141 1 98.81 240 VAL A N 1
ATOM 1911 C CA . VAL A 1 240 ? 5.547 -3.053 12.023 1 98.81 240 VAL A CA 1
ATOM 1912 C C . VAL A 1 240 ? 6.492 -2.668 10.891 1 98.81 240 VAL A C 1
ATOM 1914 O O . VAL A 1 240 ? 6.246 -3.008 9.727 1 98.81 240 VAL A O 1
ATOM 1917 N N . LEU A 1 241 ? 7.598 -1.989 11.227 1 98.44 241 LEU A N 1
ATOM 1918 C CA . LEU A 1 241 ? 8.586 -1.617 10.219 1 98.44 241 LEU A CA 1
ATOM 1919 C C . LEU A 1 241 ? 9.172 -2.855 9.547 1 98.44 241 LEU A C 1
ATOM 1921 O O . LEU A 1 241 ? 9.375 -2.873 8.336 1 98.44 241 LEU A O 1
ATOM 1925 N N . ALA A 1 242 ? 9.438 -3.908 10.344 1 98.31 242 ALA A N 1
ATOM 1926 C CA . ALA A 1 242 ? 9.961 -5.164 9.805 1 98.31 242 ALA A CA 1
ATOM 1927 C C . ALA A 1 242 ? 8.977 -5.781 8.812 1 98.31 242 ALA A C 1
ATOM 1929 O O . ALA A 1 242 ? 9.383 -6.289 7.762 1 98.31 242 ALA A O 1
ATOM 1930 N N . SER A 1 243 ? 7.727 -5.801 9.156 1 98.44 243 SER A N 1
ATOM 1931 C CA . SER A 1 243 ? 6.719 -6.344 8.25 1 98.44 243 SER A CA 1
ATOM 1932 C C . SER A 1 243 ? 6.629 -5.527 6.969 1 98.44 243 SER A C 1
ATOM 1934 O O . SER A 1 243 ? 6.375 -6.074 5.895 1 98.44 243 SER A O 1
ATOM 1936 N N . GLU A 1 244 ? 6.801 -4.168 7.062 1 97.81 244 GLU A N 1
ATOM 1937 C CA . GLU A 1 244 ? 6.871 -3.316 5.879 1 97.81 244 GLU A CA 1
ATOM 1938 C C . GLU A 1 244 ? 8.055 -3.697 4.996 1 97.81 244 GLU A C 1
ATOM 1940 O O . GLU A 1 244 ? 7.926 -3.758 3.77 1 97.81 244 GLU A O 1
ATOM 1945 N N . ASN A 1 245 ? 9.219 -3.918 5.641 1 97.88 245 ASN A N 1
ATOM 1946 C CA . ASN A 1 245 ? 10.383 -4.375 4.895 1 97.88 245 ASN A CA 1
ATOM 1947 C C . ASN A 1 245 ? 10.094 -5.664 4.133 1 97.88 245 ASN A C 1
ATOM 1949 O O . ASN A 1 245 ? 10.398 -5.77 2.943 1 97.88 245 ASN A O 1
ATOM 1953 N N . SER A 1 246 ? 9.5 -6.57 4.836 1 97.88 246 SER A N 1
ATOM 1954 C CA . SER A 1 246 ? 9.195 -7.852 4.207 1 97.88 246 SER A CA 1
ATOM 1955 C C . SER A 1 246 ? 8.266 -7.672 3.012 1 97.88 246 SER A C 1
ATOM 1957 O O . SER A 1 246 ? 8.484 -8.266 1.952 1 97.88 246 SER A O 1
ATOM 1959 N N . GLU A 1 247 ? 7.18 -6.887 3.184 1 98.19 247 GLU A N 1
ATOM 1960 C CA . GLU A 1 247 ? 6.234 -6.652 2.096 1 98.19 247 GLU A CA 1
ATOM 1961 C C . GLU A 1 247 ? 6.93 -6.016 0.893 1 98.19 247 GLU A C 1
ATOM 1963 O O . GLU A 1 247 ? 6.645 -6.371 -0.253 1 98.19 247 GLU A O 1
ATOM 1968 N N . GLU A 1 248 ? 7.848 -5.133 1.079 1 97.19 248 GLU A N 1
ATOM 1969 C CA . GLU A 1 248 ? 8.562 -4.453 0.003 1 97.19 248 GLU A CA 1
ATOM 1970 C C . GLU A 1 248 ? 9.5 -5.406 -0.728 1 97.19 248 GLU A C 1
ATOM 1972 O O . GLU A 1 248 ? 9.531 -5.434 -1.96 1 97.19 248 GLU A O 1
ATOM 1977 N N . PHE A 1 249 ? 10.195 -6.211 0.051 1 96.94 249 PHE A N 1
ATOM 1978 C CA . PHE A 1 249 ? 11.211 -7.078 -0.53 1 96.94 249 PHE A CA 1
ATOM 1979 C C . PHE A 1 249 ? 10.57 -8.305 -1.173 1 96.94 249 PHE A C 1
ATOM 1981 O O . PHE A 1 249 ? 11.062 -8.805 -2.184 1 96.94 249 PHE A O 1
ATOM 1988 N N . ASN A 1 250 ? 9.469 -8.758 -0.568 1 97.62 250 ASN A N 1
ATOM 1989 C CA . ASN A 1 250 ? 8.961 -10.062 -0.978 1 97.62 250 ASN A CA 1
ATOM 1990 C C . ASN A 1 250 ? 7.727 -9.922 -1.864 1 97.62 250 ASN A C 1
ATOM 1992 O O . ASN A 1 250 ? 7.266 -10.906 -2.449 1 97.62 250 ASN A O 1
ATOM 1996 N N . ALA A 1 251 ? 7.152 -8.727 -2.012 1 98.31 251 ALA A N 1
ATOM 1997 C CA . ALA A 1 251 ? 5.957 -8.555 -2.834 1 98.31 251 ALA A CA 1
ATOM 1998 C C . ALA A 1 251 ? 6.129 -7.395 -3.811 1 98.31 251 ALA A C 1
ATOM 2000 O O . ALA A 1 251 ? 6.191 -7.605 -5.023 1 98.31 251 ALA A O 1
ATOM 2001 N N . HIS A 1 252 ? 6.395 -6.156 -3.279 1 98.19 252 HIS A N 1
ATOM 2002 C CA . HIS A 1 252 ? 6.457 -4.973 -4.125 1 98.19 252 HIS A CA 1
ATOM 2003 C C . HIS A 1 252 ? 7.641 -5.043 -5.086 1 98.19 252 HIS A C 1
ATOM 2005 O O . HIS A 1 252 ? 7.559 -4.551 -6.215 1 98.19 252 HIS A O 1
ATOM 2011 N N . PHE A 1 253 ? 8.727 -5.707 -4.668 1 97.94 253 PHE A N 1
ATOM 2012 C CA . PHE A 1 253 ? 9.93 -5.863 -5.48 1 97.94 253 PHE A CA 1
ATOM 2013 C C . PHE A 1 253 ? 9.609 -6.586 -6.781 1 97.94 253 PHE A C 1
ATOM 2015 O O . PHE A 1 253 ? 10.297 -6.391 -7.789 1 97.94 253 PHE A O 1
ATOM 2022 N N . TRP A 1 254 ? 8.539 -7.309 -6.824 1 98.44 254 TRP A N 1
ATOM 2023 C CA . TRP A 1 254 ? 8.125 -8.078 -7.992 1 98.44 254 TRP A CA 1
ATOM 2024 C C . TRP A 1 254 ? 6.938 -7.426 -8.688 1 98.44 254 TRP A C 1
ATOM 2026 O O . TRP A 1 254 ? 7.035 -7.023 -9.852 1 98.44 254 TRP A O 1
ATOM 2036 N N . MET A 1 255 ? 5.871 -7.129 -7.988 1 98.62 255 MET A N 1
ATOM 2037 C CA . MET A 1 255 ? 4.625 -6.68 -8.602 1 98.62 255 MET A CA 1
ATOM 2038 C C . MET A 1 255 ? 4.742 -5.242 -9.086 1 98.62 255 MET A C 1
ATOM 2040 O O . MET A 1 255 ? 4.113 -4.859 -10.07 1 98.62 255 MET A O 1
ATOM 2044 N N . ASP A 1 256 ? 5.609 -4.371 -8.391 1 98.44 256 ASP A N 1
ATOM 2045 C CA . ASP A 1 256 ? 5.84 -3.025 -8.914 1 98.44 256 ASP A CA 1
ATOM 2046 C C . ASP A 1 256 ? 6.504 -3.072 -10.289 1 98.44 256 ASP A C 1
ATOM 2048 O O . ASP A 1 256 ? 6.16 -2.287 -11.172 1 98.44 256 ASP A O 1
ATOM 2052 N N . VAL A 1 257 ? 7.441 -3.975 -10.453 1 98.5 257 VAL A N 1
ATOM 2053 C CA . VAL A 1 257 ? 8.148 -4.094 -11.727 1 98.5 257 VAL A CA 1
ATOM 2054 C C . VAL A 1 257 ? 7.188 -4.598 -12.797 1 98.5 257 VAL A C 1
ATOM 2056 O O . VAL A 1 257 ? 7.176 -4.082 -13.922 1 98.5 257 VAL A O 1
ATOM 2059 N N . TYR A 1 258 ? 6.332 -5.578 -12.406 1 98.75 258 TYR A N 1
ATOM 2060 C CA . TYR A 1 258 ? 5.344 -6.09 -13.352 1 98.75 258 TYR A CA 1
ATOM 2061 C C . TYR A 1 258 ? 4.422 -4.977 -13.836 1 98.75 258 TYR A C 1
ATOM 2063 O O . TYR A 1 258 ? 4.113 -4.891 -15.023 1 98.75 258 TYR A O 1
ATOM 2071 N N . THR A 1 259 ? 3.955 -4.129 -12.906 1 98.44 259 THR A N 1
ATOM 2072 C CA . THR A 1 259 ? 2.82 -3.258 -13.188 1 98.44 259 THR A CA 1
ATOM 2073 C C . THR A 1 259 ? 3.297 -1.869 -13.602 1 98.44 259 THR A C 1
ATOM 2075 O O . THR A 1 259 ? 2.693 -1.236 -14.477 1 98.44 259 THR A O 1
ATOM 2078 N N . TRP A 1 260 ? 4.418 -1.396 -12.938 1 97.81 260 TRP A N 1
ATOM 2079 C CA . TRP A 1 260 ? 4.84 -0.015 -13.148 1 97.81 260 TRP A CA 1
ATOM 2080 C C . TRP A 1 260 ? 6.156 0.04 -13.922 1 97.81 260 TRP A C 1
ATOM 2082 O O . TRP A 1 260 ? 6.555 1.101 -14.406 1 97.81 260 TRP A O 1
ATOM 2092 N N . GLY A 1 261 ? 6.855 -1.11 -14.062 1 98.19 261 GLY A N 1
ATOM 2093 C CA . GLY A 1 261 ? 8.141 -1.146 -14.734 1 98.19 261 GLY A CA 1
ATOM 2094 C C . GLY A 1 261 ? 9.258 -0.501 -13.938 1 98.19 261 GLY A C 1
ATOM 2095 O O . GLY A 1 261 ? 10.25 -0.05 -14.5 1 98.19 261 GLY A O 1
ATOM 2096 N N . GLU A 1 262 ? 9.039 -0.446 -12.586 1 96.62 262 GLU A N 1
ATOM 2097 C CA . GLU A 1 262 ? 10.008 0.213 -11.719 1 96.62 262 GLU A CA 1
ATOM 2098 C C . GLU A 1 262 ? 10.203 -0.56 -10.414 1 96.62 262 GLU A C 1
ATOM 2100 O O . GLU A 1 262 ? 9.242 -1.091 -9.852 1 96.62 262 GLU A O 1
ATOM 2105 N N . TYR A 1 263 ? 11.469 -0.594 -9.969 1 97.38 263 TYR A N 1
ATOM 2106 C CA . TYR A 1 263 ? 11.773 -1.198 -8.672 1 97.38 263 TYR A CA 1
ATOM 2107 C C . TYR A 1 263 ? 11.414 -0.253 -7.535 1 97.38 263 TYR A C 1
ATOM 2109 O O . TYR A 1 263 ? 11.57 0.964 -7.656 1 97.38 263 TYR A O 1
ATOM 2117 N N . PRO A 1 264 ? 10.977 -0.78 -6.379 1 96.69 264 PRO A N 1
ATOM 2118 C CA . PRO A 1 264 ? 10.75 0.091 -5.223 1 96.69 264 PRO A CA 1
ATOM 2119 C C . PRO A 1 264 ? 12.023 0.771 -4.738 1 96.69 264 PRO A C 1
ATOM 2121 O O . PRO A 1 264 ? 13.078 0.136 -4.668 1 96.69 264 PRO A O 1
ATOM 2124 N N . THR A 1 265 ? 11.922 1.964 -4.336 1 95.94 265 THR A N 1
ATOM 2125 C CA . THR A 1 265 ? 13.07 2.816 -4.031 1 95.94 265 THR A CA 1
ATOM 2126 C C . THR A 1 265 ? 13.852 2.268 -2.84 1 95.94 265 THR A C 1
ATOM 2128 O O . THR A 1 265 ? 15.078 2.166 -2.889 1 95.94 265 THR A O 1
ATOM 2131 N N . ALA A 1 266 ? 13.156 1.903 -1.765 1 95.5 266 ALA A N 1
ATOM 2132 C CA . ALA A 1 266 ? 13.828 1.452 -0.549 1 95.5 266 ALA A CA 1
ATOM 2133 C C . ALA A 1 266 ? 14.609 0.165 -0.8 1 95.5 266 ALA A C 1
ATOM 2135 O O . ALA A 1 266 ? 15.742 0.02 -0.337 1 95.5 266 ALA A O 1
ATOM 2136 N N . THR A 1 267 ? 13.977 -0.733 -1.506 1 96.62 267 THR A N 1
ATOM 2137 C CA . THR A 1 267 ? 14.633 -1.999 -1.813 1 96.62 267 THR A CA 1
ATOM 2138 C C . THR A 1 267 ? 15.836 -1.776 -2.725 1 96.62 267 THR A C 1
ATOM 2140 O O . THR A 1 267 ? 16.906 -2.359 -2.508 1 96.62 267 THR A O 1
ATOM 2143 N N . TRP A 1 268 ? 15.664 -0.938 -3.754 1 96.12 268 TRP A N 1
ATOM 2144 C CA . TRP A 1 268 ? 16.75 -0.665 -4.688 1 96.12 268 TRP A CA 1
ATOM 2145 C C . TRP A 1 268 ? 17.938 -0.034 -3.965 1 96.12 268 TRP A C 1
ATOM 2147 O O . TRP A 1 268 ? 19.078 -0.433 -4.18 1 96.12 268 TRP A O 1
ATOM 2157 N N . ASN A 1 269 ? 17.656 0.953 -3.096 1 94.06 269 ASN A N 1
ATOM 2158 C CA . ASN A 1 269 ? 18.703 1.588 -2.316 1 94.06 269 ASN A CA 1
ATOM 2159 C C . ASN A 1 269 ? 19.469 0.573 -1.461 1 94.06 269 ASN A C 1
ATOM 2161 O O . ASN A 1 269 ? 20.688 0.639 -1.345 1 94.06 269 ASN A O 1
ATOM 2165 N N . TRP A 1 270 ? 18.719 -0.293 -0.811 1 94.38 270 TRP A N 1
ATOM 2166 C CA . TRP A 1 270 ? 19.328 -1.338 0.007 1 94.38 270 TRP A CA 1
ATOM 2167 C C . TRP A 1 270 ? 20.234 -2.234 -0.836 1 94.38 270 TRP A C 1
ATOM 2169 O O . TRP A 1 270 ? 21.344 -2.566 -0.426 1 94.38 270 TRP A O 1
ATOM 2179 N N . LEU A 1 271 ? 19.781 -2.621 -2.072 1 96.31 271 LEU A N 1
ATOM 2180 C CA . LEU A 1 271 ? 20.562 -3.467 -2.969 1 96.31 271 LEU A CA 1
ATOM 2181 C C . LEU A 1 271 ? 21.844 -2.768 -3.389 1 96.31 271 LEU A C 1
ATOM 2183 O O . LEU A 1 271 ? 22.906 -3.387 -3.43 1 96.31 271 LEU A O 1
ATOM 2187 N N . GLU A 1 272 ? 21.688 -1.485 -3.664 1 94.62 272 GLU A N 1
ATOM 2188 C CA . GLU A 1 272 ? 22.875 -0.717 -4.043 1 94.62 272 GLU A CA 1
ATOM 2189 C C . GLU A 1 272 ? 23.875 -0.641 -2.893 1 94.62 272 GLU A C 1
ATOM 2191 O O . GLU A 1 272 ? 25.078 -0.849 -3.092 1 94.62 272 GLU A O 1
ATOM 2196 N N . GLU A 1 273 ? 23.391 -0.371 -1.755 1 92.12 273 GLU A N 1
ATOM 2197 C CA . GLU A 1 273 ? 24.234 -0.245 -0.573 1 92.12 273 GLU A CA 1
ATOM 2198 C C . GLU A 1 273 ? 24.984 -1.545 -0.288 1 92.12 273 GLU A C 1
ATOM 2200 O O . GLU A 1 273 ? 26.109 -1.524 0.219 1 92.12 273 GLU A O 1
ATOM 2205 N N . HIS A 1 274 ? 24.422 -2.631 -0.661 1 93.25 274 HIS A N 1
ATOM 2206 C CA . HIS A 1 274 ? 24.984 -3.926 -0.324 1 93.25 274 HIS A CA 1
ATOM 2207 C C . HIS A 1 274 ? 25.688 -4.551 -1.531 1 93.25 274 HIS A C 1
ATOM 2209 O O . HIS A 1 274 ? 26.094 -5.715 -1.484 1 93.25 274 HIS A O 1
ATOM 2215 N N . GLY A 1 275 ? 25.75 -3.795 -2.662 1 95.44 275 GLY A N 1
ATOM 2216 C CA . GLY A 1 275 ? 26.438 -4.266 -3.854 1 95.44 275 GLY A CA 1
ATOM 2217 C C . GLY A 1 275 ? 25.703 -5.391 -4.559 1 95.44 275 GLY A C 1
ATOM 2218 O O . GLY A 1 275 ? 26.312 -6.223 -5.223 1 95.44 275 GLY A O 1
ATOM 2219 N N . LEU A 1 276 ? 24.328 -5.449 -4.41 1 97.25 276 LEU A N 1
ATOM 2220 C CA . LEU A 1 276 ? 23.547 -6.574 -4.902 1 97.25 276 LEU A CA 1
ATOM 2221 C C . LEU A 1 276 ? 22.672 -6.156 -6.074 1 97.25 276 LEU A C 1
ATOM 2223 O O . LEU A 1 276 ? 22.062 -7.004 -6.742 1 97.25 276 LEU A O 1
ATOM 2227 N N . ALA A 1 277 ? 22.531 -4.816 -6.375 1 97.5 277 ALA A N 1
ATOM 2228 C CA . ALA A 1 277 ? 21.672 -4.332 -7.441 1 97.5 277 ALA A CA 1
ATOM 2229 C C . ALA A 1 277 ? 22.094 -4.898 -8.797 1 97.5 277 ALA A C 1
ATOM 2231 O O . ALA A 1 277 ? 23.281 -4.922 -9.125 1 97.5 277 ALA A O 1
ATOM 2232 N N . PRO A 1 278 ? 21.125 -5.387 -9.555 1 97.81 278 PRO A N 1
ATOM 2233 C CA . PRO A 1 278 ? 21.484 -5.797 -10.914 1 97.81 278 PRO A CA 1
ATOM 2234 C C . PRO A 1 278 ? 21.875 -4.617 -11.797 1 97.81 278 PRO A C 1
ATOM 2236 O O . PRO A 1 278 ? 21.562 -3.467 -11.484 1 97.81 278 PRO A O 1
ATOM 2239 N N . GLU A 1 279 ? 22.594 -4.945 -12.836 1 96.5 279 GLU A N 1
ATOM 2240 C CA . GLU A 1 279 ? 22.938 -3.918 -13.812 1 96.5 279 GLU A CA 1
ATOM 2241 C C . GLU A 1 279 ? 21.734 -3.572 -14.695 1 96.5 279 GLU A C 1
ATOM 2243 O O . GLU A 1 279 ? 21.109 -4.461 -15.273 1 96.5 279 GLU A O 1
ATOM 2248 N N . ILE A 1 280 ? 21.406 -2.33 -14.703 1 97.5 280 ILE A N 1
ATOM 2249 C CA . ILE A 1 280 ? 20.344 -1.843 -15.594 1 97.5 280 ILE A CA 1
ATOM 2250 C C . ILE A 1 280 ? 20.969 -1.248 -16.859 1 97.5 280 ILE A C 1
ATOM 2252 O O . ILE A 1 280 ? 21.766 -0.312 -16.781 1 97.5 280 ILE A O 1
ATOM 2256 N N . LEU A 1 281 ? 20.641 -1.709 -17.953 1 97.81 281 LEU A N 1
ATOM 2257 C CA . LEU A 1 281 ? 21.188 -1.228 -19.219 1 97.81 281 LEU A CA 1
ATOM 2258 C C . LEU A 1 281 ? 20.203 -0.277 -19.891 1 97.81 281 LEU A C 1
ATOM 2260 O O . LEU A 1 281 ? 19 -0.298 -19.594 1 97.81 281 LEU A O 1
ATOM 2264 N N . PRO A 1 282 ? 20.766 0.611 -20.812 1 97.62 282 PRO A N 1
ATOM 2265 C CA . PRO A 1 282 ? 19.859 1.475 -21.578 1 97.62 282 PRO A CA 1
ATOM 2266 C C . PRO A 1 282 ? 18.75 0.695 -22.266 1 97.62 282 PRO A C 1
ATOM 2268 O O . PRO A 1 282 ? 19 -0.34 -22.875 1 97.62 282 PRO A O 1
ATOM 2271 N N . GLY A 1 283 ? 17.516 1.14 -22.047 1 98.19 283 GLY A N 1
ATOM 2272 C CA . GLY A 1 283 ? 16.375 0.491 -22.688 1 98.19 283 GLY A CA 1
ATOM 2273 C C . GLY A 1 283 ? 15.617 -0.433 -21.75 1 98.19 283 GLY A C 1
ATOM 2274 O O . GLY A 1 283 ? 14.461 -0.781 -22 1 98.19 283 GLY A O 1
ATOM 2275 N N . ASP A 1 284 ? 16.281 -0.855 -20.656 1 98.56 284 ASP A N 1
ATOM 2276 C CA . ASP A 1 284 ? 15.656 -1.803 -19.734 1 98.56 284 ASP A CA 1
ATOM 2277 C C . ASP A 1 284 ? 14.383 -1.222 -19.125 1 98.56 284 ASP A C 1
ATOM 2279 O O . ASP A 1 284 ? 13.336 -1.869 -19.141 1 98.56 284 ASP A O 1
ATOM 2283 N N . THR A 1 285 ? 14.492 -0.005 -18.656 1 97.75 285 THR A N 1
ATOM 2284 C CA . THR A 1 285 ? 13.359 0.618 -17.984 1 97.75 285 THR A CA 1
ATOM 2285 C C . THR A 1 285 ? 12.203 0.824 -18.969 1 97.75 285 THR A C 1
ATOM 2287 O O . THR A 1 285 ? 11.039 0.604 -18.625 1 97.75 285 THR A O 1
ATOM 2290 N N . GLU A 1 286 ? 12.539 1.238 -20.141 1 98.38 286 GLU A N 1
ATOM 2291 C CA . GLU A 1 286 ? 11.516 1.418 -21.172 1 98.38 286 GLU A CA 1
ATOM 2292 C C . GLU A 1 286 ? 10.82 0.099 -21.484 1 98.38 286 GLU A C 1
ATOM 2294 O O . GLU A 1 286 ? 9.594 0.06 -21.641 1 98.38 286 GLU A O 1
ATOM 2299 N N . LEU A 1 287 ? 11.617 -0.943 -21.562 1 98.75 287 LEU A N 1
ATOM 2300 C CA . LEU A 1 287 ? 11.047 -2.258 -21.844 1 98.75 287 LEU A CA 1
ATOM 2301 C C . LEU A 1 287 ? 10.148 -2.711 -20.688 1 98.75 287 LEU A C 1
ATOM 2303 O O . LEU A 1 287 ? 9.055 -3.217 -20.922 1 98.75 287 LEU A O 1
ATOM 2307 N N . LEU A 1 288 ? 10.641 -2.559 -19.5 1 98.81 288 LEU A N 1
ATOM 2308 C CA . LEU A 1 288 ? 9.852 -2.957 -18.328 1 98.81 288 LEU A CA 1
ATOM 2309 C C . LEU A 1 288 ? 8.508 -2.234 -18.312 1 98.81 288 LEU A C 1
ATOM 2311 O O . LEU A 1 288 ? 7.477 -2.836 -18 1 98.81 288 LEU A O 1
ATOM 2315 N N . LYS A 1 289 ? 8.469 -0.972 -18.703 1 98.38 289 LYS A N 1
ATOM 2316 C CA . LYS A 1 289 ? 7.246 -0.172 -18.688 1 98.38 289 LYS A CA 1
ATOM 2317 C C . LYS A 1 289 ? 6.277 -0.635 -19.766 1 98.38 289 LYS A C 1
ATOM 2319 O O . LYS A 1 289 ? 5.062 -0.471 -19.641 1 98.38 289 LYS A O 1
ATOM 2324 N N . LYS A 1 290 ? 6.762 -1.251 -20.766 1 98.19 290 LYS A N 1
ATOM 2325 C CA . LYS A 1 290 ? 5.918 -1.783 -21.844 1 98.19 290 LYS A CA 1
ATOM 2326 C C . LYS A 1 290 ? 5.246 -3.086 -21.406 1 98.19 290 LYS A C 1
ATOM 2328 O O . LYS A 1 290 ? 4.301 -3.545 -22.047 1 98.19 290 LYS A O 1
ATOM 2333 N N . GLY A 1 291 ? 5.672 -3.645 -20.297 1 98.19 291 GLY A N 1
ATOM 2334 C CA . GLY A 1 291 ? 5.234 -4.969 -19.891 1 98.19 291 GLY A CA 1
ATOM 2335 C C . GLY A 1 291 ? 4.059 -4.941 -18.938 1 98.19 291 GLY A C 1
ATOM 2336 O O . GLY A 1 291 ? 3.824 -5.902 -18.203 1 98.19 291 GLY A O 1
ATOM 2337 N N . LYS A 1 292 ? 3.297 -3.846 -18.875 1 98.12 292 LYS A N 1
ATOM 2338 C CA . LYS A 1 292 ? 2.145 -3.801 -17.969 1 98.12 292 LYS A CA 1
ATOM 2339 C C . LYS A 1 292 ? 1.162 -4.926 -18.281 1 98.12 292 LYS A C 1
ATOM 2341 O O . LYS A 1 292 ? 0.707 -5.059 -19.422 1 98.12 292 LYS A O 1
ATOM 2346 N N . PRO A 1 293 ? 0.76 -5.719 -17.344 1 98.88 293 PRO A N 1
ATOM 2347 C CA . PRO A 1 293 ? -0.118 -6.859 -17.609 1 98.88 293 PRO A CA 1
ATOM 2348 C C . PRO A 1 293 ? -1.589 -6.461 -17.703 1 98.88 293 PRO A C 1
ATOM 2350 O O . PRO A 1 293 ? -1.97 -5.375 -17.266 1 98.88 293 PRO A O 1
ATOM 2353 N N . ASP A 1 294 ? -2.404 -7.301 -18.312 1 98.81 294 ASP A N 1
ATOM 2354 C CA . ASP A 1 294 ? -3.852 -7.121 -18.375 1 98.81 294 ASP A CA 1
ATOM 2355 C C . ASP A 1 294 ? -4.523 -7.574 -17.078 1 98.81 294 ASP A C 1
ATOM 2357 O O . ASP A 1 294 ? -5.617 -7.113 -16.75 1 98.81 294 ASP A O 1
ATOM 2361 N N . PHE A 1 295 ? -3.934 -8.477 -16.359 1 98.88 295 PHE A N 1
ATOM 2362 C CA . PHE A 1 295 ? -4.402 -8.992 -15.086 1 98.88 295 PHE A CA 1
ATOM 2363 C C . PHE A 1 295 ? -3.24 -9.508 -14.25 1 98.88 295 PHE A C 1
ATOM 2365 O O . PHE A 1 295 ? -2.133 -9.688 -14.766 1 98.88 295 PHE A O 1
ATOM 2372 N N . MET A 1 296 ? -3.434 -9.656 -13.016 1 98.88 296 MET A N 1
ATOM 2373 C CA . MET A 1 296 ? -2.453 -10.258 -12.117 1 98.88 296 MET A CA 1
ATOM 2374 C C . MET A 1 296 ? -2.869 -11.68 -11.742 1 98.88 296 MET A C 1
ATOM 2376 O O . MET A 1 296 ? -3.906 -11.875 -11.102 1 98.88 296 MET A O 1
ATOM 2380 N N . GLY A 1 297 ? -2.111 -12.695 -12.203 1 98.94 297 GLY A N 1
ATOM 2381 C CA . GLY A 1 297 ? -2.252 -14 -11.594 1 98.94 297 GLY A CA 1
ATOM 2382 C C . GLY A 1 297 ? -1.724 -14.055 -10.172 1 98.94 297 GLY A C 1
ATOM 2383 O O . GLY A 1 297 ? -0.697 -13.445 -9.859 1 98.94 297 GLY A O 1
ATOM 2384 N N . VAL A 1 298 ? -2.426 -14.789 -9.336 1 98.88 298 VAL A N 1
ATOM 2385 C CA . VAL A 1 298 ? -2.008 -14.867 -7.941 1 98.88 298 VAL A CA 1
ATOM 2386 C C . VAL A 1 298 ? -2.014 -16.328 -7.484 1 98.88 298 VAL A C 1
ATOM 2388 O O . VAL A 1 298 ? -3.012 -17.031 -7.656 1 98.88 298 VAL A O 1
ATOM 2391 N N . ASN A 1 299 ? -0.881 -16.766 -7.102 1 98.88 299 ASN A N 1
ATOM 2392 C CA . ASN A 1 299 ? -0.773 -18 -6.344 1 98.88 299 ASN A CA 1
ATOM 2393 C C . ASN A 1 299 ? -0.717 -17.734 -4.84 1 98.88 299 ASN A C 1
ATOM 2395 O O . ASN A 1 299 ? 0.193 -17.062 -4.355 1 98.88 299 ASN A O 1
ATOM 2399 N N . TYR A 1 300 ? -1.714 -18.297 -4.109 1 98.75 300 TYR A N 1
ATOM 2400 C CA . TYR A 1 300 ? -1.78 -18.047 -2.672 1 98.75 300 TYR A CA 1
ATOM 2401 C C . TYR A 1 300 ? -1.868 -19.359 -1.9 1 98.75 300 TYR A C 1
ATOM 2403 O O . TYR A 1 300 ? -2.785 -20.156 -2.119 1 98.75 300 TYR A O 1
ATOM 2411 N N . TYR A 1 301 ? -0.958 -19.453 -0.91 1 97.88 301 TYR A N 1
ATOM 2412 C CA . TYR A 1 301 ? -0.993 -20.656 -0.072 1 97.88 301 TYR A CA 1
ATOM 2413 C C . TYR A 1 301 ? -0.988 -20.281 1.406 1 97.88 301 TYR A C 1
ATOM 2415 O O . TYR A 1 301 ? -1.456 -21.047 2.248 1 97.88 301 TYR A O 1
ATOM 2423 N N . ARG A 1 302 ? -0.408 -19.156 1.75 1 97.44 302 ARG A N 1
ATOM 2424 C CA . ARG A 1 302 ? -0.336 -18.734 3.146 1 97.44 302 ARG A CA 1
ATOM 2425 C C . ARG A 1 302 ? 0.056 -17.266 3.26 1 97.44 302 ARG A C 1
ATOM 2427 O O . ARG A 1 302 ? 0.636 -16.703 2.332 1 97.44 302 ARG A O 1
ATOM 2434 N N . SER A 1 303 ? -0.301 -16.641 4.367 1 98.12 303 SER A N 1
ATOM 2435 C CA . SER A 1 303 ? 0.293 -15.375 4.793 1 98.12 303 SER A CA 1
ATOM 2436 C C . SER A 1 303 ? 1.587 -15.609 5.566 1 98.12 303 SER A C 1
ATOM 2438 O O . SER A 1 303 ? 1.901 -16.734 5.938 1 98.12 303 SER A O 1
ATOM 2440 N N . MET A 1 304 ? 2.346 -14.578 5.68 1 97.94 304 MET A N 1
ATOM 2441 C CA . MET A 1 304 ? 3.59 -14.633 6.445 1 97.94 304 MET A CA 1
ATOM 2442 C C . MET A 1 304 ? 3.572 -13.625 7.586 1 97.94 304 MET A C 1
ATOM 2444 O O . MET A 1 304 ? 3.057 -12.516 7.434 1 97.94 304 MET A O 1
ATOM 2448 N N . THR A 1 305 ? 4.141 -14 8.711 1 98.31 305 THR A N 1
ATOM 2449 C CA . THR A 1 305 ? 4.23 -13.117 9.867 1 98.31 305 THR A CA 1
ATOM 2450 C C . THR A 1 305 ? 5.684 -12.773 10.18 1 98.31 305 THR A C 1
ATOM 2452 O O . THR A 1 305 ? 6.551 -13.656 10.164 1 98.31 305 THR A O 1
ATOM 2455 N N . HIS A 1 306 ? 5.895 -11.5 10.492 1 98.44 306 HIS A N 1
ATOM 2456 C CA . HIS A 1 306 ? 7.277 -11.047 10.625 1 98.44 306 HIS A CA 1
ATOM 2457 C C . HIS A 1 306 ? 7.477 -10.25 11.914 1 98.44 306 HIS A C 1
ATOM 2459 O O . HIS A 1 306 ? 6.52 -9.727 12.484 1 98.44 306 HIS A O 1
ATOM 2465 N N . ALA A 1 307 ? 8.711 -10.18 12.352 1 97.88 307 ALA A N 1
ATOM 2466 C CA . ALA A 1 307 ? 9.164 -9.414 13.508 1 97.88 307 ALA A CA 1
ATOM 2467 C C . ALA A 1 307 ? 10.531 -8.781 13.242 1 97.88 307 ALA A C 1
ATOM 2469 O O . ALA A 1 307 ? 11.18 -9.086 12.242 1 97.88 307 ALA A O 1
ATOM 2470 N N . PHE A 1 308 ? 10.859 -7.848 14.109 1 97.38 308 PHE A N 1
ATOM 2471 C CA . PHE A 1 308 ? 12.156 -7.168 14.062 1 97.38 308 PHE A CA 1
ATOM 2472 C C . PHE A 1 308 ? 13.297 -8.18 14.055 1 97.38 308 PHE A C 1
ATOM 2474 O O . PHE A 1 308 ? 13.25 -9.18 14.766 1 97.38 308 PHE A O 1
ATOM 2481 N N . ASN A 1 309 ? 14.266 -7.98 13.18 1 96.69 309 ASN A N 1
ATOM 2482 C CA . ASN A 1 309 ? 15.484 -8.766 13.031 1 96.69 309 ASN A CA 1
ATOM 2483 C C . ASN A 1 309 ? 16.719 -7.871 12.992 1 96.69 309 ASN A C 1
ATOM 2485 O O . ASN A 1 309 ? 17.109 -7.383 11.93 1 96.69 309 ASN A O 1
ATOM 2489 N N . GLY A 1 310 ? 17.406 -7.703 14.055 1 93.38 310 GLY A N 1
ATOM 2490 C CA . GLY A 1 310 ? 18.562 -6.824 14.133 1 93.38 310 GLY A CA 1
ATOM 2491 C C . GLY A 1 310 ? 19.672 -7.23 13.188 1 93.38 310 GLY A C 1
ATOM 2492 O O . GLY A 1 310 ? 19.609 -8.281 12.547 1 93.38 310 GLY A O 1
ATOM 2493 N N . LYS A 1 311 ? 20.719 -6.426 13.039 1 90.25 311 LYS A N 1
ATOM 2494 C CA . LYS A 1 311 ? 21.844 -6.637 12.125 1 90.25 311 LYS A CA 1
ATOM 2495 C C . LYS A 1 311 ? 22.531 -7.973 12.391 1 90.25 311 LYS A C 1
ATOM 2497 O O . LYS A 1 311 ? 23.078 -8.594 11.477 1 90.25 311 LYS A O 1
ATOM 2502 N N . ASP A 1 312 ? 22.422 -8.43 13.594 1 90.88 312 ASP A N 1
ATOM 2503 C CA . ASP A 1 312 ? 23.031 -9.703 13.961 1 90.88 312 ASP A CA 1
ATOM 2504 C C . ASP A 1 312 ? 21.969 -10.789 14.148 1 90.88 312 ASP A C 1
ATOM 2506 O O . ASP A 1 312 ? 22.203 -11.781 14.836 1 90.88 312 ASP A O 1
ATOM 2510 N N . GLY A 1 313 ? 20.859 -10.539 13.602 1 92.56 313 GLY A N 1
ATOM 2511 C CA . GLY A 1 313 ? 19.734 -11.438 13.797 1 92.56 313 GLY A CA 1
ATOM 2512 C C . GLY A 1 313 ? 19.812 -12.688 12.938 1 92.56 313 GLY A C 1
ATOM 2513 O O . GLY A 1 313 ? 20.891 -13.062 12.477 1 92.56 313 GLY A O 1
ATOM 2514 N N . VAL A 1 314 ? 18.688 -13.359 12.727 1 90.25 314 VAL A N 1
ATOM 2515 C CA . VAL A 1 314 ? 18.594 -14.664 12.078 1 90.25 314 VAL A CA 1
ATOM 2516 C C . VAL A 1 314 ? 18.672 -14.492 10.562 1 90.25 314 VAL A C 1
ATOM 2518 O O . VAL A 1 314 ? 18.109 -13.547 10.008 1 90.25 314 VAL A O 1
ATOM 2521 N N . GLY A 1 315 ? 19.375 -15.352 9.898 1 88.06 315 GLY A N 1
ATOM 2522 C CA . GLY A 1 315 ? 19.5 -15.398 8.445 1 88.06 315 GLY A CA 1
ATOM 2523 C C . GLY A 1 315 ? 18.672 -16.484 7.809 1 88.06 315 GLY A C 1
ATOM 2524 O O . GLY A 1 315 ? 17.531 -16.734 8.211 1 88.06 315 GLY A O 1
ATOM 2525 N N . SER A 1 316 ? 19.234 -17.172 6.836 1 78.31 316 SER A N 1
ATOM 2526 C CA . SER A 1 316 ? 18.547 -18.234 6.117 1 78.31 316 SER A CA 1
ATOM 2527 C C . SER A 1 316 ? 18.453 -19.5 6.957 1 78.31 316 SER A C 1
ATOM 2529 O O . SER A 1 316 ? 19.281 -19.734 7.832 1 78.31 316 SER A O 1
ATOM 2531 N N . GLY A 1 317 ? 17.297 -20.188 6.797 1 73.31 317 GLY A N 1
ATOM 2532 C CA . GLY A 1 317 ? 17.094 -21.453 7.461 1 73.31 317 GLY A CA 1
ATOM 2533 C C . GLY A 1 317 ? 16.562 -22.531 6.535 1 73.31 317 GLY A C 1
ATOM 2534 O O . GLY A 1 317 ? 16.406 -22.312 5.336 1 73.31 317 GLY A O 1
ATOM 2535 N N . LYS A 1 318 ? 16.359 -23.766 7.113 1 70.44 318 LYS A N 1
ATOM 2536 C CA . LYS A 1 318 ? 15.961 -24.938 6.316 1 70.44 318 LYS A CA 1
ATOM 2537 C C . LYS A 1 318 ? 14.445 -25 6.152 1 70.44 318 LYS A C 1
ATOM 2539 O O . LYS A 1 318 ? 13.703 -24.672 7.082 1 70.44 318 LYS A O 1
ATOM 2544 N N . MET A 1 319 ? 13.938 -25.484 4.953 1 73.06 319 MET A N 1
ATOM 2545 C CA . MET A 1 319 ? 12.531 -25.719 4.641 1 73.06 319 MET A CA 1
ATOM 2546 C C . MET A 1 319 ? 12.117 -27.125 5.055 1 73.06 319 MET A C 1
ATOM 2548 O O . MET A 1 319 ? 12.938 -28.047 5.051 1 73.06 319 MET A O 1
ATOM 2552 N N . ASN A 1 320 ? 10.781 -27.281 5.461 1 71.31 320 ASN A N 1
ATOM 2553 C CA . ASN A 1 320 ? 10.234 -28.609 5.734 1 71.31 320 ASN A CA 1
ATOM 2554 C C . ASN A 1 320 ? 9.852 -29.328 4.445 1 71.31 320 ASN A C 1
ATOM 2556 O O . ASN A 1 320 ? 8.805 -29.062 3.861 1 71.31 320 ASN A O 1
ATOM 2560 N N . THR A 1 321 ? 10.609 -30.312 4.02 1 69.69 321 THR A N 1
ATOM 2561 C CA . THR A 1 321 ? 10.344 -31.078 2.805 1 69.69 321 THR A CA 1
ATOM 2562 C C . THR A 1 321 ? 9.898 -32.5 3.143 1 69.69 321 THR A C 1
ATOM 2564 O O . THR A 1 321 ? 9.656 -33.312 2.246 1 69.69 321 THR A O 1
ATOM 2567 N N . THR A 1 322 ? 9.742 -32.812 4.461 1 68.12 322 THR A N 1
ATOM 2568 C CA . THR A 1 322 ? 9.438 -34.156 4.883 1 68.12 322 THR A CA 1
ATOM 2569 C C . THR A 1 322 ? 7.957 -34.312 5.207 1 68.12 322 THR A C 1
ATOM 2571 O O . THR A 1 322 ? 7.438 -35.438 5.27 1 68.12 322 THR A O 1
ATOM 2574 N N . GLY A 1 323 ? 7.363 -33.094 5.445 1 71.44 323 GLY A N 1
ATOM 2575 C CA . GLY A 1 323 ? 5.973 -33.125 5.867 1 71.44 323 GLY A CA 1
ATOM 2576 C C . GLY A 1 323 ? 5.805 -33.344 7.355 1 71.44 323 GLY A C 1
ATOM 2577 O O . GLY A 1 323 ? 4.684 -33.5 7.844 1 71.44 323 GLY A O 1
ATOM 2578 N N . GLU A 1 324 ? 6.883 -33.469 8.078 1 67.62 324 GLU A N 1
ATOM 2579 C CA . GLU A 1 324 ? 6.812 -33.5 9.539 1 67.62 324 GLU A CA 1
ATOM 2580 C C . GLU A 1 324 ? 6.594 -32.125 10.125 1 67.62 324 GLU A C 1
ATOM 2582 O O . GLU A 1 324 ? 7.508 -31.297 10.133 1 67.62 324 GLU A O 1
ATOM 2587 N N . LYS A 1 325 ? 5.504 -32.031 10.734 1 79.38 325 LYS A N 1
ATOM 2588 C CA . LYS A 1 325 ? 5.062 -30.734 11.242 1 79.38 325 LYS A CA 1
ATOM 2589 C C . LYS A 1 325 ? 6.051 -30.188 12.266 1 79.38 325 LYS A C 1
ATOM 2591 O O . LYS A 1 325 ? 6.535 -30.922 13.133 1 79.38 325 LYS A O 1
ATOM 2596 N N . GLY A 1 326 ? 6.344 -28.875 12.195 1 77.44 326 GLY A N 1
ATOM 2597 C CA . GLY A 1 326 ? 7.121 -28.172 13.203 1 77.44 326 GLY A CA 1
ATOM 2598 C C . GLY A 1 326 ? 8.617 -28.234 12.953 1 77.44 326 GLY A C 1
ATOM 2599 O O . GLY A 1 326 ? 9.414 -27.891 13.836 1 77.44 326 GLY A O 1
ATOM 2600 N N . THR A 1 327 ? 9.07 -28.609 11.852 1 75.31 327 THR A N 1
ATOM 2601 C CA . THR A 1 327 ? 10.5 -28.828 11.609 1 75.31 327 THR A CA 1
ATOM 2602 C C . THR A 1 327 ? 11.094 -27.641 10.836 1 75.31 327 THR A C 1
ATOM 2604 O O . THR A 1 327 ? 12.297 -27.609 10.578 1 75.31 327 THR A O 1
ATOM 2607 N N . SER A 1 328 ? 10.266 -26.656 10.531 1 75.81 328 SER A N 1
ATOM 2608 C CA . SER A 1 328 ? 10.82 -25.469 9.891 1 75.81 328 SER A CA 1
ATOM 2609 C C . SER A 1 328 ? 11.602 -24.625 10.891 1 75.81 328 SER A C 1
ATOM 2611 O O . SER A 1 328 ? 11.219 -24.516 12.055 1 75.81 328 SER A O 1
ATOM 2613 N N . GLU A 1 329 ? 12.742 -24.062 10.453 1 76.94 329 GLU A N 1
ATOM 2614 C CA . GLU A 1 329 ? 13.531 -23.156 11.273 1 76.94 329 GLU A CA 1
ATOM 2615 C C . GLU A 1 329 ? 13.117 -21.703 11.055 1 76.94 329 GLU A C 1
ATOM 2617 O O . GLU A 1 329 ? 12.539 -21.359 10.016 1 76.94 329 GLU A O 1
ATOM 2622 N N . GLU A 1 330 ? 13.445 -21 12.07 1 80.06 330 GLU A N 1
ATOM 2623 C CA . GLU A 1 330 ? 13.242 -19.562 11.914 1 80.06 330 GLU A CA 1
ATOM 2624 C C . GLU A 1 330 ? 14.172 -18.984 10.852 1 80.06 330 GLU A C 1
ATOM 2626 O O . GLU A 1 330 ? 15.344 -19.359 10.781 1 80.06 330 GLU A O 1
ATOM 2631 N N . THR A 1 331 ? 13.625 -18.203 9.961 1 89.88 331 THR A N 1
ATOM 2632 C CA . THR A 1 331 ? 14.398 -17.594 8.883 1 89.88 331 THR A CA 1
ATOM 2633 C C . THR A 1 331 ? 14.172 -16.078 8.852 1 89.88 331 THR A C 1
ATOM 2635 O O . THR A 1 331 ? 13.219 -15.578 9.438 1 89.88 331 THR A O 1
ATOM 2638 N N . GLY A 1 332 ? 15.125 -15.391 8.352 1 92.69 332 GLY A N 1
ATOM 2639 C CA . GLY A 1 332 ? 15.023 -13.945 8.211 1 92.69 332 GLY A CA 1
ATOM 2640 C C . GLY A 1 332 ? 16.172 -13.328 7.43 1 92.69 332 GLY A C 1
ATOM 2641 O O . GLY A 1 332 ? 16.953 -14.047 6.805 1 92.69 332 GLY A O 1
ATOM 2642 N N . VAL A 1 333 ? 16.172 -12.086 7.258 1 93.69 333 VAL A N 1
ATOM 2643 C CA . VAL A 1 333 ? 17.25 -11.266 6.699 1 93.69 333 VAL A CA 1
ATOM 2644 C C . VAL A 1 333 ? 17.719 -10.258 7.742 1 93.69 333 VAL A C 1
ATOM 2646 O O . VAL A 1 333 ? 17.016 -9.305 8.07 1 93.69 333 VAL A O 1
ATOM 2649 N N . PRO A 1 334 ? 18.969 -10.469 8.289 1 93.75 334 PRO A N 1
ATOM 2650 C CA . PRO A 1 334 ? 19.469 -9.547 9.312 1 93.75 334 PRO A CA 1
ATOM 2651 C C . PRO A 1 334 ? 19.344 -8.086 8.898 1 93.75 334 PRO A C 1
ATOM 2653 O O . PRO A 1 334 ? 19.688 -7.727 7.766 1 93.75 334 PRO A O 1
ATOM 2656 N N . GLY A 1 335 ? 18.844 -7.277 9.797 1 94.81 335 GLY A N 1
ATOM 2657 C CA . GLY A 1 335 ? 18.703 -5.855 9.547 1 94.81 335 GLY A CA 1
ATOM 2658 C C . GLY A 1 335 ? 17.391 -5.5 8.867 1 94.81 335 GLY A C 1
ATOM 2659 O O . GLY A 1 335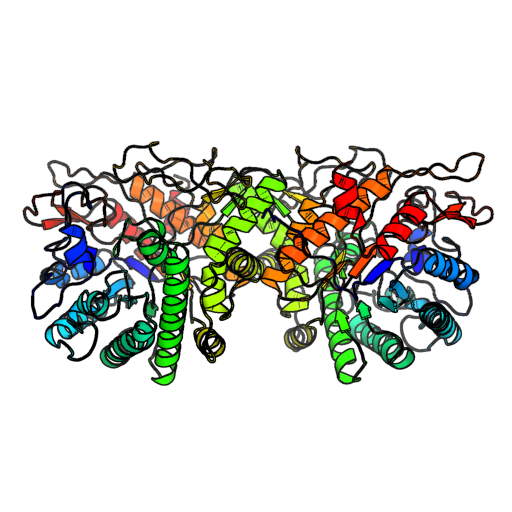 ? 17.062 -4.324 8.711 1 94.81 335 GLY A O 1
ATOM 2660 N N . LEU A 1 336 ? 16.578 -6.543 8.461 1 96.31 336 LEU A N 1
ATOM 2661 C CA . LEU A 1 336 ? 15.344 -6.277 7.734 1 96.31 336 LEU A CA 1
ATOM 2662 C C . LEU A 1 336 ? 14.141 -6.871 8.477 1 96.31 336 LEU A C 1
ATOM 2664 O O . LEU A 1 336 ? 13.312 -6.137 9 1 96.31 336 LEU A O 1
ATOM 2668 N N . TYR A 1 337 ? 14.078 -8.203 8.57 1 97.75 337 TYR A N 1
ATOM 2669 C CA . TYR A 1 337 ? 12.953 -8.875 9.227 1 97.75 337 TYR A CA 1
ATOM 2670 C C . TYR A 1 337 ? 13.281 -10.336 9.5 1 97.75 337 TYR A C 1
ATOM 2672 O O . TYR A 1 337 ? 14.195 -10.898 8.898 1 97.75 337 TYR A O 1
ATOM 2680 N N . LYS A 1 338 ? 12.586 -10.992 10.391 1 97 338 LYS A N 1
ATOM 2681 C CA . LYS A 1 338 ? 12.586 -12.445 10.555 1 97 338 LYS A CA 1
ATOM 2682 C C . LYS A 1 338 ? 11.172 -13.008 10.469 1 97 338 LYS A C 1
ATOM 2684 O O . LYS A 1 338 ? 10.203 -12.328 10.797 1 97 338 LYS A O 1
ATOM 2689 N N . ASN A 1 339 ? 11.078 -14.234 9.922 1 96 339 ASN A N 1
ATOM 2690 C CA . ASN A 1 339 ? 9.828 -14.984 9.93 1 96 339 ASN A CA 1
ATOM 2691 C C . ASN A 1 339 ? 9.516 -15.539 11.32 1 96 339 ASN A C 1
ATOM 2693 O O . ASN A 1 339 ? 1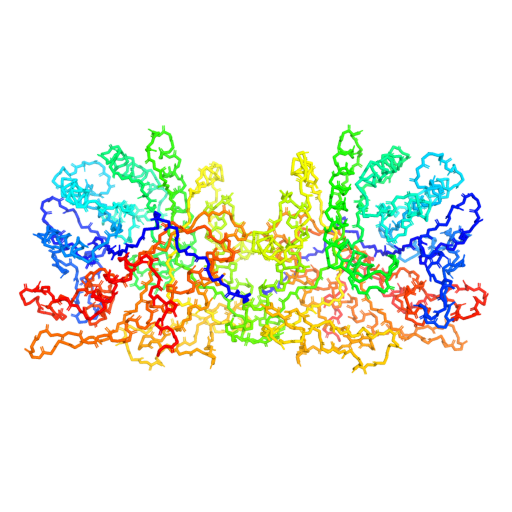0.414 -15.992 12.023 1 96 339 ASN A O 1
ATOM 2697 N N . THR A 1 340 ? 8.242 -15.414 11.633 1 95.25 340 THR A N 1
ATOM 2698 C CA . THR A 1 340 ? 7.832 -15.961 12.922 1 95.25 340 THR A CA 1
ATOM 2699 C C . THR A 1 340 ? 6.477 -16.656 12.812 1 95.25 340 THR A C 1
ATOM 2701 O O . THR A 1 340 ? 5.781 -16.5 11.805 1 95.25 340 THR A O 1
ATOM 2704 N N . ASN A 1 341 ? 6.168 -17.438 13.781 1 94.94 341 ASN A N 1
ATOM 2705 C CA . ASN A 1 341 ? 4.891 -18.141 13.82 1 94.94 341 ASN A CA 1
ATOM 2706 C C . ASN A 1 341 ? 3.734 -17.188 14.109 1 94.94 341 ASN A C 1
ATOM 2708 O O . ASN A 1 341 ? 3.865 -16.297 14.945 1 94.94 341 ASN A O 1
ATOM 2712 N N . ASN A 1 342 ? 2.662 -17.328 13.477 1 97.38 342 ASN A N 1
ATOM 2713 C CA . ASN A 1 342 ? 1.419 -16.656 13.828 1 97.38 342 ASN A CA 1
ATOM 2714 C C . ASN A 1 342 ? 0.604 -17.469 14.836 1 97.38 342 ASN A C 1
ATOM 2716 O O . ASN A 1 342 ? 0.084 -18.531 14.508 1 97.38 342 ASN A O 1
ATOM 2720 N N . PRO A 1 343 ? 0.466 -16.984 16.031 1 97.44 343 PRO A N 1
ATOM 2721 C CA . PRO A 1 343 ? -0.189 -17.797 17.062 1 97.44 343 PRO A CA 1
ATOM 2722 C C . PRO A 1 343 ? -1.694 -17.922 16.859 1 97.44 343 PRO A C 1
ATOM 2724 O O . PRO A 1 343 ? -2.359 -18.688 17.547 1 97.44 343 PRO A O 1
ATOM 2727 N N . TYR A 1 344 ? -2.256 -17.25 15.883 1 98 344 TYR A N 1
ATOM 2728 C CA . TYR A 1 344 ? -3.701 -17.219 15.68 1 98 344 TYR A CA 1
ATOM 2729 C C . TYR A 1 344 ? -4.117 -18.125 14.531 1 98 344 TYR A C 1
ATOM 2731 O O . TYR A 1 344 ? -5.301 -18.203 14.195 1 98 344 TYR A O 1
ATOM 2739 N N . LEU A 1 345 ? -3.184 -18.812 13.891 1 97.75 345 LEU A N 1
ATOM 2740 C CA . LEU A 1 345 ? -3.488 -19.609 12.703 1 97.75 345 LEU A CA 1
ATOM 2741 C C . LEU A 1 345 ? -3.072 -21.062 12.898 1 97.75 345 LEU A C 1
ATOM 2743 O O . LEU A 1 345 ? -2.025 -21.344 13.492 1 97.75 345 LEU A O 1
ATOM 2747 N N . GLU A 1 346 ? -3.859 -21.969 12.312 1 95.69 346 GLU A N 1
ATOM 2748 C CA . GLU A 1 346 ? -3.461 -23.359 12.172 1 95.69 346 GLU A CA 1
ATOM 2749 C C . GLU A 1 346 ? -2.498 -23.547 11 1 95.69 346 GLU A C 1
ATOM 2751 O O . GLU A 1 346 ? -2.43 -22.703 10.109 1 95.69 346 GLU A O 1
ATOM 2756 N N . LYS A 1 347 ? -1.729 -24.688 11.031 1 94.38 347 LYS A N 1
ATOM 2757 C CA . LYS A 1 347 ? -0.762 -25 9.984 1 94.38 347 LYS A CA 1
ATOM 2758 C C . LYS A 1 347 ? -1.055 -26.344 9.344 1 94.38 347 LYS A C 1
ATOM 2760 O O . LYS A 1 347 ? -1.654 -27.219 9.969 1 94.38 347 LYS A O 1
ATOM 2765 N N . THR A 1 348 ? -0.636 -26.453 8.062 1 92 348 THR A N 1
ATOM 2766 C CA . THR A 1 348 ? -0.66 -27.75 7.398 1 92 348 THR A CA 1
ATOM 2767 C C . THR A 1 348 ? 0.425 -28.656 7.965 1 92 348 THR A C 1
ATOM 2769 O O . THR A 1 348 ? 1.229 -28.234 8.797 1 92 348 THR A O 1
ATOM 2772 N N . ASN A 1 349 ? 0.438 -29.922 7.465 1 88.62 349 ASN A N 1
ATOM 2773 C CA . ASN A 1 349 ? 1.482 -30.859 7.855 1 88.62 349 ASN A CA 1
ATOM 2774 C C . ASN A 1 349 ? 2.848 -30.438 7.324 1 88.62 349 ASN A C 1
ATOM 2776 O O . ASN A 1 349 ? 3.879 -30.953 7.766 1 88.62 349 ASN A O 1
ATOM 2780 N N . TRP A 1 350 ? 2.918 -29.5 6.461 1 87.38 350 TRP A N 1
ATOM 2781 C CA . TRP A 1 350 ? 4.168 -28.969 5.922 1 87.38 350 TRP A CA 1
ATOM 2782 C C . TRP A 1 350 ? 4.465 -27.578 6.492 1 87.38 350 TRP A C 1
ATOM 2784 O O . TRP A 1 350 ? 5.262 -26.828 5.93 1 87.38 350 TRP A O 1
ATOM 2794 N N . ASP A 1 351 ? 3.73 -27.125 7.516 1 89.62 351 ASP A N 1
ATOM 2795 C CA . ASP A 1 351 ? 3.982 -25.953 8.344 1 89.62 351 ASP A CA 1
ATOM 2796 C C . ASP A 1 351 ? 3.59 -24.672 7.617 1 89.62 351 ASP A C 1
ATOM 2798 O O . ASP A 1 351 ? 4.215 -23.625 7.809 1 89.62 351 ASP A O 1
ATOM 2802 N N . TRP A 1 352 ? 2.617 -24.797 6.691 1 92.5 352 TRP A N 1
ATOM 2803 C CA . TRP A 1 352 ? 2.096 -23.594 6.039 1 92.5 352 TRP A CA 1
ATOM 2804 C C . TRP A 1 352 ? 0.852 -23.094 6.758 1 92.5 352 TRP A C 1
ATOM 2806 O O . TRP A 1 352 ? -0.088 -23.844 7.004 1 92.5 352 TRP A O 1
ATOM 2816 N N . ASP A 1 353 ? 0.843 -21.812 7.105 1 95.81 353 ASP A N 1
ATOM 2817 C CA . ASP A 1 353 ? -0.306 -21.219 7.773 1 95.81 353 ASP A CA 1
ATOM 2818 C C . ASP A 1 353 ? -1.555 -21.297 6.898 1 95.81 353 ASP A C 1
ATOM 2820 O O . ASP A 1 353 ? -1.504 -21 5.703 1 95.81 353 ASP A O 1
ATOM 2824 N N . ILE A 1 354 ? -2.67 -21.797 7.426 1 97.94 354 ILE A N 1
ATOM 2825 C CA . ILE A 1 354 ? -3.955 -21.812 6.734 1 97.94 354 ILE A CA 1
ATOM 2826 C C . ILE A 1 354 ? -4.703 -20.516 7.027 1 97.94 354 ILE A C 1
ATOM 2828 O O . ILE A 1 354 ? -5.168 -20.297 8.148 1 97.94 354 ILE A O 1
ATOM 2832 N N . ASP A 1 355 ? -4.812 -19.625 6.066 1 98.5 355 ASP A N 1
ATOM 2833 C CA . ASP A 1 355 ? -5.324 -18.281 6.309 1 98.5 355 ASP A CA 1
ATOM 2834 C C . ASP A 1 355 ? -6.18 -17.797 5.141 1 98.5 355 ASP A C 1
ATOM 2836 O O . ASP A 1 355 ? -5.73 -16.984 4.328 1 98.5 355 ASP A O 1
ATOM 2840 N N . PRO A 1 356 ? -7.5 -18.156 5.09 1 98.38 356 PRO A N 1
ATOM 2841 C CA . PRO A 1 356 ? -8.367 -17.641 4.027 1 98.38 356 PRO A CA 1
ATOM 2842 C C . PRO A 1 356 ? -8.492 -16.109 4.059 1 98.38 356 PRO A C 1
ATOM 2844 O O . PRO A 1 356 ? -8.555 -15.469 3.006 1 98.38 356 PRO A O 1
ATOM 2847 N N . THR A 1 357 ? -8.5 -15.5 5.277 1 98.5 357 THR A N 1
ATOM 2848 C CA . THR A 1 357 ? -8.57 -14.047 5.391 1 98.5 357 THR A CA 1
ATOM 2849 C C . THR A 1 357 ? -7.352 -13.391 4.754 1 98.5 357 THR A C 1
ATOM 2851 O O . THR A 1 357 ? -7.457 -12.312 4.156 1 98.5 357 THR A O 1
ATOM 2854 N N . GLY A 1 358 ? -6.211 -14.062 4.895 1 98.75 358 GLY A N 1
ATOM 2855 C CA . GLY A 1 358 ? -5.004 -13.57 4.246 1 98.75 358 GLY A CA 1
ATOM 2856 C C . GLY A 1 358 ? -5.133 -13.477 2.738 1 98.75 358 GLY A C 1
ATOM 2857 O O . GLY A 1 358 ? -4.566 -12.578 2.117 1 98.75 358 GLY A O 1
ATOM 2858 N N . LEU A 1 359 ? -5.848 -14.406 2.131 1 98.81 359 LEU A N 1
ATOM 2859 C CA . LEU A 1 359 ? -6.113 -14.328 0.699 1 98.81 359 LEU A CA 1
ATOM 2860 C C . LEU A 1 359 ? -6.914 -13.07 0.365 1 98.81 359 LEU A C 1
ATOM 2862 O O . LEU A 1 359 ? -6.566 -12.336 -0.56 1 98.81 359 LEU A O 1
ATOM 2866 N N . ARG A 1 360 ? -7.984 -12.836 1.103 1 98.69 360 ARG A N 1
ATOM 2867 C CA . ARG A 1 360 ? -8.805 -11.641 0.906 1 98.69 360 ARG A CA 1
ATOM 2868 C C . ARG A 1 360 ? -7.957 -10.375 1.026 1 98.69 360 ARG A C 1
ATOM 2870 O O . ARG A 1 360 ? -8.047 -9.477 0.184 1 98.69 360 ARG A O 1
ATOM 2877 N N . ILE A 1 361 ? -7.102 -10.336 2.049 1 98.62 361 ILE A N 1
ATOM 2878 C CA . ILE A 1 361 ? -6.23 -9.195 2.297 1 98.62 361 ILE A CA 1
ATOM 2879 C C . ILE A 1 361 ? -5.301 -8.984 1.102 1 98.62 361 ILE A C 1
ATOM 2881 O O . ILE A 1 361 ? -5.156 -7.863 0.608 1 98.62 361 ILE A O 1
ATOM 2885 N N . GLY A 1 362 ? -4.688 -10.086 0.637 1 98.75 362 GLY A N 1
ATOM 2886 C CA . GLY A 1 362 ? -3.803 -9.992 -0.513 1 98.75 362 GLY A CA 1
ATOM 2887 C C . GLY A 1 362 ? -4.5 -9.477 -1.759 1 98.75 362 GLY A C 1
ATOM 2888 O O . GLY A 1 362 ? -3.955 -8.633 -2.473 1 98.75 362 GLY A O 1
ATOM 2889 N N . LEU A 1 363 ? -5.703 -9.961 -2.035 1 98.81 363 LEU A N 1
ATOM 2890 C CA . LEU A 1 363 ? -6.465 -9.539 -3.207 1 98.81 363 LEU A CA 1
ATOM 2891 C C . LEU A 1 363 ? -6.809 -8.055 -3.125 1 98.81 363 LEU A C 1
ATOM 2893 O O . LEU A 1 363 ? -6.695 -7.328 -4.117 1 98.81 363 LEU A O 1
ATOM 2897 N N . ARG A 1 364 ? -7.164 -7.586 -1.984 1 98.25 364 ARG A N 1
ATOM 2898 C CA . ARG A 1 364 ? -7.484 -6.176 -1.78 1 98.25 364 ARG A CA 1
ATOM 2899 C C . ARG A 1 364 ? -6.254 -5.301 -1.978 1 98.25 364 ARG A C 1
ATOM 2901 O O . ARG A 1 364 ? -6.34 -4.219 -2.562 1 98.25 364 ARG A O 1
ATOM 2908 N N . ARG A 1 365 ? -5.125 -5.746 -1.428 1 98.38 365 ARG A N 1
ATOM 2909 C CA . ARG A 1 365 ? -3.893 -4.977 -1.571 1 98.38 365 ARG A CA 1
ATOM 2910 C C . ARG A 1 365 ? -3.531 -4.793 -3.041 1 98.38 365 ARG A C 1
ATOM 2912 O O . ARG A 1 365 ? -3.146 -3.697 -3.459 1 98.38 365 ARG A O 1
ATOM 2919 N N . ILE A 1 366 ? -3.689 -5.867 -3.83 1 98.62 366 ILE A N 1
ATOM 2920 C CA . ILE A 1 366 ? -3.381 -5.805 -5.254 1 98.62 366 ILE A CA 1
ATOM 2921 C C . ILE A 1 366 ? -4.34 -4.84 -5.949 1 98.62 366 ILE A C 1
ATOM 2923 O O . ILE A 1 366 ? -3.916 -3.996 -6.742 1 98.62 366 ILE A O 1
ATOM 2927 N N . THR A 1 367 ? -5.613 -4.957 -5.66 1 98.06 367 THR A N 1
ATOM 2928 C CA . THR A 1 367 ? -6.609 -4.086 -6.273 1 98.06 367 THR A CA 1
ATOM 2929 C C . THR A 1 367 ? -6.367 -2.629 -5.887 1 98.06 367 THR A C 1
ATOM 2931 O O . THR A 1 367 ? -6.395 -1.741 -6.742 1 98.06 367 THR A O 1
ATOM 2934 N N . ASN A 1 368 ? -6.121 -2.418 -4.652 1 97.25 368 ASN A N 1
ATOM 2935 C CA . ASN A 1 368 ? -5.961 -1.067 -4.125 1 97.25 368 ASN A CA 1
ATOM 2936 C C . ASN A 1 368 ? -4.727 -0.382 -4.703 1 97.25 368 ASN A C 1
ATOM 2938 O O . ASN A 1 368 ? -4.742 0.825 -4.953 1 97.25 368 ASN A O 1
ATOM 2942 N N . ARG A 1 369 ? -3.701 -1.073 -4.945 1 97 369 ARG A N 1
ATOM 2943 C CA . ARG A 1 369 ? -2.418 -0.513 -5.359 1 97 369 ARG A CA 1
ATOM 2944 C C . ARG A 1 369 ? -2.283 -0.513 -6.879 1 97 369 ARG A C 1
ATOM 2946 O O . ARG A 1 369 ? -1.847 0.478 -7.469 1 97 369 ARG A O 1
ATOM 2953 N N . TYR A 1 370 ? -2.719 -1.606 -7.578 1 97.56 370 TYR A N 1
ATOM 2954 C CA . TYR A 1 370 ? -2.354 -1.798 -8.977 1 97.56 370 TYR A CA 1
ATOM 2955 C C . TYR A 1 370 ? -3.572 -1.677 -9.883 1 97.56 370 TYR A C 1
ATOM 2957 O O . TYR A 1 370 ? -3.439 -1.526 -11.102 1 97.56 370 TYR A O 1
ATOM 2965 N N . LYS A 1 371 ? -4.801 -1.813 -9.344 1 96.38 371 LYS A N 1
ATOM 2966 C CA . LYS A 1 371 ? -6.051 -1.662 -10.086 1 96.38 371 LYS A CA 1
ATOM 2967 C C . LYS A 1 371 ? -6.105 -2.621 -11.273 1 96.38 371 LYS A C 1
ATOM 2969 O O . LYS A 1 371 ? -6.426 -2.215 -12.391 1 96.38 371 LYS A O 1
ATOM 2974 N N . LEU A 1 372 ? -5.75 -3.863 -11.039 1 98.12 372 LEU A N 1
ATOM 2975 C CA . LEU A 1 372 ? -5.781 -4.91 -12.055 1 98.12 372 LEU A CA 1
ATOM 2976 C C . LEU A 1 372 ? -6.805 -5.984 -11.695 1 98.12 372 LEU A C 1
ATOM 2978 O O . LEU A 1 372 ? -6.941 -6.348 -10.531 1 98.12 372 LEU A O 1
ATOM 2982 N N . PRO A 1 373 ? -7.547 -6.516 -12.734 1 98.69 373 PRO A N 1
ATOM 2983 C CA . PRO A 1 373 ? -8.25 -7.773 -12.469 1 98.69 373 PRO A CA 1
ATOM 2984 C C . PRO A 1 373 ? -7.32 -8.875 -11.977 1 98.69 373 PRO A C 1
ATOM 2986 O O . PRO A 1 373 ? -6.113 -8.828 -12.227 1 98.69 373 PRO A O 1
ATOM 2989 N N . ILE A 1 374 ? -7.922 -9.766 -11.227 1 98.88 374 ILE A N 1
ATOM 2990 C CA . ILE A 1 374 ? -7.082 -10.797 -10.633 1 98.88 374 ILE A CA 1
ATOM 2991 C C . ILE A 1 374 ? -7.617 -12.18 -11.008 1 98.88 374 ILE A C 1
ATOM 2993 O O . ILE A 1 374 ? -8.836 -12.375 -11.094 1 98.88 374 ILE A O 1
ATOM 2997 N N . MET A 1 375 ? -6.758 -13.109 -11.281 1 98.88 375 MET A N 1
ATOM 2998 C CA . MET A 1 375 ? -7.059 -14.531 -11.406 1 98.88 375 MET A CA 1
ATOM 2999 C C . MET A 1 375 ? -6.262 -15.344 -10.391 1 98.88 375 MET A C 1
ATOM 3001 O O . MET A 1 375 ? -5.035 -15.258 -10.344 1 98.88 375 MET A O 1
ATOM 3005 N N . ILE A 1 376 ? -6.977 -16.016 -9.539 1 98.94 376 ILE A N 1
ATOM 3006 C CA . ILE A 1 376 ? -6.246 -17 -8.75 1 98.94 376 ILE A CA 1
ATOM 3007 C C . ILE A 1 376 ? -5.758 -18.125 -9.664 1 98.94 376 ILE A C 1
ATOM 3009 O O . ILE A 1 376 ? -6.566 -18.891 -10.195 1 98.94 376 ILE A O 1
ATOM 3013 N N . THR A 1 377 ? -4.449 -18.172 -9.781 1 98.81 377 THR A N 1
ATOM 3014 C CA . THR A 1 377 ? -3.9 -19.172 -10.688 1 98.81 377 THR A CA 1
ATOM 3015 C C . THR A 1 377 ? -3.52 -20.438 -9.93 1 98.81 377 THR A C 1
ATOM 3017 O O . THR A 1 377 ? -3.352 -21.5 -10.531 1 98.81 377 THR A O 1
ATOM 3020 N N . GLU A 1 378 ? -3.277 -20.328 -8.641 1 98.81 378 GLU A N 1
ATOM 3021 C CA . GLU A 1 378 ? -3.055 -21.5 -7.797 1 98.81 378 GLU A CA 1
ATOM 3022 C C . GLU A 1 378 ? -3.553 -21.25 -6.375 1 98.81 378 GLU A C 1
ATOM 3024 O O . GLU A 1 378 ? -3.33 -20.188 -5.809 1 98.81 378 GLU A O 1
ATOM 3029 N N . ASN A 1 379 ? -4.207 -22.094 -5.828 1 98.75 379 ASN A N 1
ATOM 3030 C CA . ASN A 1 379 ? -4.574 -22.203 -4.418 1 98.75 379 ASN A CA 1
ATOM 3031 C C . ASN A 1 379 ? -4.98 -23.625 -4.047 1 98.75 379 ASN A C 1
ATOM 3033 O O . ASN A 1 379 ? -5.672 -24.297 -4.812 1 98.75 379 ASN A O 1
ATOM 3037 N N . GLY A 1 380 ? -4.512 -24.094 -2.982 1 97.38 380 GLY A N 1
ATOM 3038 C CA . GLY A 1 380 ? -4.863 -25.453 -2.605 1 97.38 380 GLY A CA 1
ATOM 3039 C C . GLY A 1 380 ? -4.133 -25.938 -1.368 1 97.38 380 GLY A C 1
ATOM 3040 O O . GLY A 1 380 ? -3.424 -25.156 -0.717 1 97.38 380 GLY A O 1
ATOM 3041 N N . LEU A 1 381 ? -4.363 -27.203 -1.049 1 95.88 381 LEU A N 1
ATOM 3042 C CA . LEU A 1 381 ? -3.822 -27.828 0.15 1 95.88 381 LEU A CA 1
ATOM 3043 C C . LEU A 1 381 ? -3.135 -29.141 -0.191 1 95.88 381 LEU A C 1
ATOM 3045 O O . LEU A 1 381 ? -3.76 -30.047 -0.754 1 95.88 381 LEU A O 1
ATOM 3049 N N . GLY A 1 382 ? -1.837 -29.219 0.062 1 94.06 382 GLY A N 1
ATOM 3050 C CA . GLY A 1 382 ? -1.169 -30.516 0.015 1 94.06 382 GLY A CA 1
ATOM 3051 C C . GLY A 1 382 ? -1.333 -31.312 1.291 1 94.06 382 GLY A C 1
ATOM 3052 O O . GLY A 1 382 ? -1.101 -30.812 2.389 1 94.06 382 GLY A O 1
ATOM 3053 N N . GLU A 1 383 ? -1.778 -32.5 1.161 1 93.38 383 GLU A N 1
ATOM 3054 C CA . GLU A 1 383 ? -2.043 -33.344 2.326 1 93.38 383 GLU A CA 1
ATOM 3055 C C . GLU A 1 383 ? -1.826 -34.844 2.002 1 93.38 383 GLU A C 1
ATOM 3057 O O . GLU A 1 383 ? -1.731 -35.219 0.833 1 93.38 383 GLU A O 1
ATOM 3062 N N . TYR A 1 384 ? -1.727 -35.625 3.107 1 93.56 384 TYR A N 1
ATOM 3063 C CA . TYR A 1 384 ? -1.726 -37.062 2.939 1 93.56 384 TYR A CA 1
ATOM 3064 C C . TYR A 1 384 ? -3.133 -37.594 2.668 1 93.56 384 TYR A C 1
ATOM 3066 O O . TYR A 1 384 ? -4.062 -37.312 3.428 1 93.56 384 TYR A O 1
ATOM 3074 N N . ASP A 1 385 ? -3.219 -38.281 1.502 1 94.88 385 ASP A N 1
ATOM 3075 C CA . ASP A 1 385 ? -4.488 -38.938 1.185 1 94.88 385 ASP A CA 1
ATOM 3076 C C . ASP A 1 385 ? -4.387 -40.438 1.35 1 94.88 385 ASP A C 1
ATOM 3078 O O . ASP A 1 385 ? -3.307 -41.031 1.19 1 94.88 385 ASP A O 1
ATOM 3082 N N . SER A 1 386 ? -5.527 -40.969 1.708 1 94.44 386 SER A N 1
ATOM 3083 C CA . SER A 1 386 ? -5.59 -42.438 1.838 1 94.44 386 SER A CA 1
ATOM 3084 C C . SER A 1 386 ? -6.629 -43.031 0.894 1 94.44 386 SER A C 1
ATOM 3086 O O . SER A 1 386 ? -7.785 -42.594 0.885 1 94.44 386 SER A O 1
ATOM 3088 N N . LEU A 1 387 ? -6.215 -43.906 0.063 1 95.56 387 LEU A N 1
ATOM 3089 C CA . LEU A 1 387 ? -7.117 -44.688 -0.771 1 95.56 387 LEU A CA 1
ATOM 3090 C C . LEU A 1 387 ? -7.699 -45.875 0.013 1 95.56 387 LEU A C 1
ATOM 3092 O O . LEU A 1 387 ? -6.965 -46.75 0.453 1 95.56 387 LEU A O 1
ATOM 3096 N N . THR A 1 388 ? -9.016 -45.875 0.152 1 96.44 388 THR A N 1
ATOM 3097 C CA . THR A 1 388 ? -9.664 -46.969 0.893 1 96.44 388 THR A CA 1
ATOM 3098 C C . THR A 1 388 ? -9.742 -48.219 0.046 1 96.44 388 THR A C 1
ATOM 3100 O O . THR A 1 388 ? -9.477 -48.188 -1.156 1 96.44 388 THR A O 1
ATOM 3103 N N . GLU A 1 389 ? -10.195 -49.312 0.674 1 95.81 389 GLU A N 1
ATOM 3104 C CA . GLU A 1 389 ? -10.312 -50.594 -0.011 1 95.81 389 GLU A CA 1
ATOM 3105 C C . GLU A 1 389 ? -11.336 -50.531 -1.138 1 95.81 389 GLU A C 1
ATOM 3107 O O . GLU A 1 389 ? -11.188 -51.188 -2.16 1 95.81 389 GLU A O 1
ATOM 3112 N N . ASP A 1 390 ? -12.266 -49.719 -1.029 1 96.31 390 ASP A N 1
ATOM 3113 C CA . ASP A 1 390 ? -13.305 -49.594 -2.047 1 96.31 390 ASP A CA 1
ATOM 3114 C C . ASP A 1 390 ? -12.992 -48.438 -2.996 1 96.31 390 ASP A C 1
ATOM 3116 O O . ASP A 1 390 ? -13.883 -47.906 -3.68 1 96.31 390 ASP A O 1
ATOM 3120 N N . HIS A 1 391 ? -11.766 -47.938 -2.998 1 96.25 391 HIS A N 1
ATOM 3121 C CA . HIS A 1 391 ? -11.203 -46.969 -3.947 1 96.25 391 HIS A CA 1
ATOM 3122 C C . HIS A 1 391 ? -11.852 -45.594 -3.795 1 96.25 391 HIS A C 1
ATOM 3124 O O . HIS A 1 391 ? -12.211 -44.969 -4.789 1 96.25 391 HIS A O 1
ATOM 3130 N N . LYS A 1 392 ? -12.039 -45.25 -2.51 1 97.38 392 LYS A N 1
ATOM 3131 C CA . LYS A 1 392 ? -12.531 -43.938 -2.195 1 97.38 392 LYS A CA 1
ATOM 3132 C C . LYS A 1 392 ? -11.484 -43.125 -1.421 1 97.38 392 LYS A C 1
ATOM 3134 O O . LYS A 1 392 ? -10.617 -43.688 -0.764 1 97.38 392 LYS A O 1
ATOM 3139 N N . ILE A 1 393 ? -11.469 -41.875 -1.624 1 97.75 393 ILE A N 1
ATOM 3140 C CA . ILE A 1 393 ? -10.648 -40.938 -0.85 1 97.75 393 ILE A CA 1
ATOM 3141 C C . ILE A 1 393 ? -11.539 -39.906 -0.166 1 97.75 393 ILE A C 1
ATOM 3143 O O . ILE A 1 393 ? -12.281 -39.188 -0.832 1 97.75 393 ILE A O 1
ATOM 3147 N N . HIS A 1 394 ? -11.523 -39.875 1.184 1 97.81 394 HIS A N 1
ATOM 3148 C CA . HIS A 1 394 ? -12.312 -38.938 1.972 1 97.81 394 HIS A CA 1
ATOM 3149 C C . HIS A 1 394 ? -11.469 -37.75 2.418 1 97.81 394 HIS A C 1
ATOM 3151 O O . HIS A 1 394 ? -10.891 -37.75 3.506 1 97.81 394 HIS A O 1
ATOM 3157 N N . ASP A 1 395 ? -11.469 -36.75 1.659 1 97.62 395 ASP A N 1
ATOM 3158 C CA . ASP A 1 395 ? -10.586 -35.594 1.884 1 97.62 395 ASP A CA 1
ATOM 3159 C C . ASP A 1 395 ? -11.375 -34.375 2.334 1 97.62 395 ASP A C 1
ATOM 3161 O O . ASP A 1 395 ? -11.234 -33.281 1.759 1 97.62 395 ASP A O 1
ATOM 3165 N N . GLU A 1 396 ? -12.039 -34.469 3.49 1 96.5 396 GLU A N 1
ATOM 3166 C CA . GLU A 1 396 ? -12.812 -33.375 4.07 1 96.5 396 GLU A CA 1
ATOM 3167 C C . GLU A 1 396 ? -11.922 -32.156 4.359 1 96.5 396 GLU A C 1
ATOM 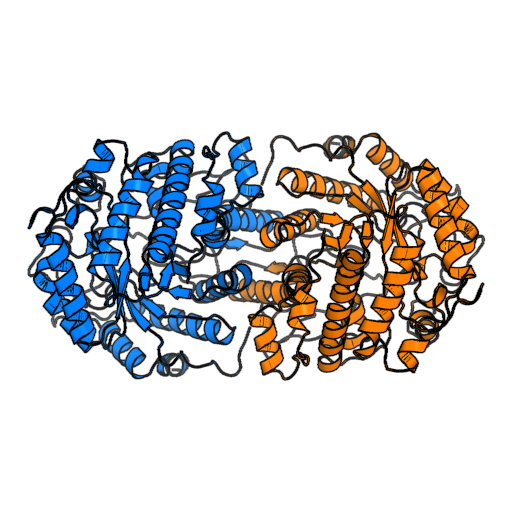3169 O O . GLU A 1 396 ? -12.367 -31.016 4.254 1 96.5 396 GLU A O 1
ATOM 3174 N N . TYR A 1 397 ? -10.695 -32.406 4.746 1 96 397 TYR A N 1
ATOM 3175 C CA . TYR A 1 397 ? -9.742 -31.328 5.02 1 96 397 TYR A CA 1
ATOM 3176 C C . TYR A 1 397 ? -9.523 -30.469 3.783 1 96 397 TYR A C 1
ATOM 3178 O O . TYR A 1 397 ? -9.383 -29.25 3.891 1 96 397 TYR A O 1
ATOM 3186 N N . ARG A 1 398 ? -9.531 -31.062 2.605 1 97.75 398 ARG A N 1
ATOM 3187 C CA . ARG A 1 398 ? -9.375 -30.328 1.354 1 97.75 398 ARG A CA 1
ATOM 3188 C C . ARG A 1 398 ? -10.625 -29.516 1.022 1 97.75 398 ARG A C 1
ATOM 3190 O O . ARG A 1 398 ? -10.539 -28.359 0.611 1 97.75 398 ARG A O 1
ATOM 3197 N N . ILE A 1 399 ? -11.797 -30.109 1.195 1 97.62 399 ILE A N 1
ATOM 3198 C CA . ILE A 1 399 ? -13.078 -29.453 0.956 1 97.62 399 ILE A CA 1
ATOM 3199 C C . ILE A 1 399 ? -13.18 -28.203 1.833 1 97.62 399 ILE A C 1
ATOM 3201 O O . ILE A 1 399 ? -13.5 -27.109 1.345 1 97.62 399 ILE A O 1
ATOM 3205 N N . GLU A 1 400 ? -12.828 -28.391 3.092 1 96.56 400 GLU A N 1
ATOM 3206 C CA . GLU A 1 400 ? -12.914 -27.266 4.023 1 96.56 400 GLU A CA 1
ATOM 3207 C C . GLU A 1 400 ? -11.961 -26.141 3.635 1 96.56 400 GLU A C 1
ATOM 3209 O O . GLU A 1 400 ? -12.305 -24.969 3.725 1 96.56 400 GLU A O 1
ATOM 3214 N N . TYR A 1 401 ? -10.789 -26.516 3.242 1 97.44 401 TYR A N 1
ATOM 3215 C CA . TYR A 1 401 ? -9.789 -25.531 2.832 1 97.44 401 TYR A CA 1
ATOM 3216 C C . TYR A 1 401 ? -10.273 -24.734 1.628 1 97.44 401 TYR A C 1
ATOM 3218 O O . TYR A 1 401 ? -10.242 -23.5 1.643 1 97.44 401 TYR A O 1
ATOM 3226 N N . ILE A 1 402 ? -10.719 -25.391 0.607 1 98.31 402 ILE A N 1
ATOM 3227 C CA . ILE A 1 402 ? -11.133 -24.734 -0.629 1 98.31 402 ILE A CA 1
ATOM 3228 C C . ILE A 1 402 ? -12.398 -23.906 -0.383 1 98.31 402 ILE A C 1
ATOM 3230 O O . ILE A 1 402 ? -12.531 -22.797 -0.897 1 98.31 402 ILE A O 1
ATOM 3234 N N . ARG A 1 403 ? -13.297 -24.453 0.39 1 97.81 403 ARG A N 1
ATOM 3235 C CA . ARG A 1 403 ? -14.523 -23.719 0.722 1 97.81 403 ARG A CA 1
ATOM 3236 C C . ARG A 1 403 ? -14.203 -22.391 1.403 1 97.81 403 ARG A C 1
ATOM 3238 O O . ARG A 1 403 ? -14.727 -21.344 1.012 1 97.81 403 ARG A O 1
ATOM 3245 N N . ALA A 1 404 ? -13.344 -22.453 2.391 1 97.44 404 ALA A N 1
ATOM 3246 C CA . ALA A 1 404 ? -13 -21.25 3.154 1 97.44 404 ALA A CA 1
ATOM 3247 C C . ALA A 1 404 ? -12.328 -20.203 2.268 1 97.44 404 ALA A C 1
ATOM 3249 O O . ALA A 1 404 ? -12.609 -19.016 2.385 1 97.44 404 ALA A O 1
ATOM 3250 N N . HIS A 1 405 ? -11.453 -20.641 1.391 1 98.56 405 HIS A N 1
ATOM 3251 C CA . HIS A 1 405 ? -10.734 -19.703 0.536 1 98.56 405 HIS A CA 1
ATOM 3252 C C . HIS A 1 405 ? -11.633 -19.156 -0.574 1 98.56 405 HIS A C 1
ATOM 3254 O O . HIS A 1 405 ? -11.531 -17.984 -0.948 1 98.56 405 HIS A O 1
ATOM 3260 N N . ALA A 1 406 ? -12.5 -20 -1.099 1 98.56 406 ALA A N 1
ATOM 3261 C CA . ALA A 1 406 ? -13.461 -19.516 -2.084 1 98.56 406 ALA A CA 1
ATOM 3262 C C . ALA A 1 406 ? -14.406 -18.484 -1.472 1 98.56 406 ALA A C 1
ATOM 3264 O O . ALA A 1 406 ? -14.773 -17.5 -2.123 1 98.56 406 ALA A O 1
ATOM 3265 N N . LEU A 1 407 ? -14.789 -18.734 -0.279 1 97.56 407 LEU A N 1
ATOM 3266 C CA . LEU A 1 407 ? -15.617 -17.766 0.415 1 97.56 407 LEU A CA 1
ATOM 3267 C C . LEU A 1 407 ? -14.875 -16.453 0.597 1 97.56 407 LEU A C 1
ATOM 3269 O O . LEU A 1 407 ? -15.461 -15.367 0.432 1 97.56 407 LEU A O 1
ATOM 3273 N N . ALA A 1 408 ? -13.625 -16.5 0.96 1 98.06 408 ALA A N 1
ATOM 3274 C CA . ALA A 1 408 ? -12.789 -15.297 1.085 1 98.06 408 ALA A CA 1
ATOM 3275 C C . ALA A 1 408 ? -12.719 -14.539 -0.237 1 98.06 408 ALA A C 1
ATOM 3277 O O . ALA A 1 408 ? -12.703 -13.305 -0.251 1 98.06 408 ALA A O 1
ATOM 3278 N N . ILE A 1 409 ? -12.672 -15.273 -1.338 1 98.69 409 ILE A N 1
ATOM 3279 C CA . ILE A 1 409 ? -12.68 -14.648 -2.658 1 98.69 409 ILE A CA 1
ATOM 3280 C C . ILE A 1 409 ? -14 -13.922 -2.879 1 98.69 409 ILE A C 1
ATOM 3282 O O . ILE A 1 409 ? -14.023 -12.797 -3.391 1 98.69 409 ILE A O 1
ATOM 3286 N N . GLN A 1 410 ? -15.078 -14.562 -2.51 1 98.25 410 GLN A N 1
ATOM 3287 C CA . GLN A 1 410 ? -16.375 -13.906 -2.648 1 98.25 410 GLN A CA 1
ATOM 3288 C C . GLN A 1 410 ? -16.438 -12.633 -1.816 1 98.25 410 GLN A C 1
ATOM 3290 O O . GLN A 1 410 ? -17 -11.625 -2.256 1 98.25 410 GLN A O 1
ATOM 3295 N N . GLU A 1 411 ? -15.914 -12.703 -0.637 1 97.44 411 GLU A N 1
ATOM 3296 C CA . GLU A 1 411 ? -15.828 -11.508 0.201 1 97.44 411 GLU A CA 1
ATOM 3297 C C . GLU A 1 411 ? -15 -10.422 -0.471 1 97.44 411 GLU A C 1
ATOM 3299 O O . GLU A 1 411 ? -15.367 -9.242 -0.438 1 97.44 411 GLU A O 1
ATOM 3304 N N . ALA A 1 412 ? -13.883 -10.781 -1.063 1 98.38 412 ALA A N 1
ATOM 3305 C CA . ALA A 1 412 ? -13.039 -9.82 -1.773 1 98.38 412 ALA A CA 1
ATOM 3306 C C . ALA A 1 412 ? -13.781 -9.203 -2.953 1 98.38 412 ALA A C 1
ATOM 3308 O O . ALA A 1 412 ? -13.656 -8 -3.217 1 98.38 412 ALA A O 1
ATOM 3309 N N . ILE A 1 413 ? -14.547 -10.07 -3.699 1 98.31 413 ILE A N 1
ATOM 3310 C CA . ILE A 1 413 ? -15.383 -9.57 -4.781 1 98.31 413 ILE A CA 1
ATOM 3311 C C . ILE A 1 413 ? -16.359 -8.516 -4.242 1 98.31 413 ILE A C 1
ATOM 3313 O O . ILE A 1 413 ? -16.547 -7.465 -4.852 1 98.31 413 ILE A O 1
ATOM 3317 N N . THR A 1 414 ? -16.938 -8.805 -3.111 1 97.12 414 THR A N 1
ATOM 3318 C CA . THR A 1 414 ? -17.875 -7.883 -2.486 1 97.12 414 THR A CA 1
ATOM 3319 C C . THR A 1 414 ? -17.172 -6.59 -2.074 1 97.12 414 THR A C 1
ATOM 3321 O O . THR A 1 414 ? -17.781 -5.516 -2.117 1 97.12 414 THR A O 1
ATOM 3324 N N . ASP A 1 415 ? -15.898 -6.672 -1.684 1 97.06 415 ASP A N 1
ATOM 3325 C CA . ASP A 1 415 ? -15.102 -5.488 -1.371 1 97.06 415 ASP A CA 1
ATOM 3326 C C . ASP A 1 415 ? -14.867 -4.641 -2.619 1 97.06 415 ASP A C 1
ATOM 3328 O O . ASP A 1 415 ? -14.555 -3.453 -2.52 1 97.06 415 ASP A O 1
ATOM 3332 N N . GLY A 1 416 ? -14.898 -5.238 -3.816 1 96.69 416 GLY A N 1
ATOM 3333 C CA . GLY A 1 416 ? -14.695 -4.504 -5.055 1 96.69 416 GLY A CA 1
ATOM 3334 C C . GLY A 1 416 ? -13.57 -5.066 -5.91 1 96.69 416 GLY A C 1
ATOM 3335 O O . GLY A 1 416 ? -13.211 -4.484 -6.934 1 96.69 416 GLY A O 1
ATOM 3336 N N . VAL A 1 417 ? -13.039 -6.238 -5.555 1 98.25 417 VAL A N 1
ATOM 3337 C CA . VAL A 1 417 ? -11.984 -6.875 -6.332 1 98.25 417 VAL A CA 1
ATOM 3338 C C . VAL A 1 417 ? -12.57 -7.477 -7.609 1 98.25 417 VAL A C 1
ATOM 3340 O O . VAL A 1 417 ? -13.578 -8.18 -7.562 1 98.25 417 VAL A O 1
ATOM 3343 N N . GLU A 1 418 ? -12.008 -7.152 -8.719 1 98.44 418 GLU A N 1
ATOM 3344 C CA . GLU A 1 418 ? -12.398 -7.777 -9.977 1 98.44 418 GLU A CA 1
ATOM 3345 C C . GLU A 1 418 ? -11.695 -9.117 -10.172 1 98.44 418 GLU A C 1
ATOM 3347 O O . GLU A 1 418 ? -10.492 -9.156 -10.461 1 98.44 418 GLU A O 1
ATOM 3352 N N . MET A 1 419 ? -12.453 -10.164 -10.055 1 98.69 419 MET A N 1
ATOM 3353 C CA . MET A 1 419 ? -11.906 -11.516 -10.156 1 98.69 419 MET A CA 1
ATOM 3354 C C . MET A 1 419 ? -12.289 -12.156 -11.484 1 98.69 419 MET A C 1
ATOM 3356 O O . MET A 1 419 ? -13.461 -12.133 -11.875 1 98.69 419 MET A O 1
ATOM 3360 N N . LEU A 1 420 ? -11.297 -12.727 -12.133 1 98.81 420 LEU A N 1
ATOM 3361 C CA . LEU A 1 420 ? -11.539 -13.398 -13.406 1 98.81 420 LEU A CA 1
ATOM 3362 C C . LEU A 1 420 ? -11.852 -14.875 -13.188 1 98.81 420 LEU A C 1
ATOM 3364 O O . LEU A 1 420 ? -12.586 -15.477 -13.969 1 98.81 420 LEU A O 1
ATOM 3368 N N . GLY A 1 421 ? -11.211 -15.422 -12.188 1 98.81 421 GLY A N 1
ATOM 3369 C CA . GLY A 1 421 ? -11.383 -16.859 -11.992 1 98.81 421 GLY A CA 1
ATOM 3370 C C . GLY A 1 421 ? -10.602 -17.391 -10.805 1 98.81 421 GLY A C 1
ATOM 3371 O O . GLY A 1 421 ? -9.906 -16.625 -10.125 1 98.81 421 GLY A O 1
ATOM 3372 N N . TYR A 1 422 ? -10.812 -18.641 -10.469 1 98.81 422 TYR A N 1
ATOM 3373 C CA . TYR A 1 422 ? -10.211 -19.391 -9.375 1 98.81 422 TYR A CA 1
ATOM 3374 C C . TYR A 1 422 ? -9.742 -20.766 -9.852 1 98.81 422 TYR A C 1
ATOM 3376 O O . TYR A 1 422 ? -10.539 -21.703 -9.953 1 98.81 422 TYR A O 1
ATOM 3384 N N . CYS A 1 423 ? -8.414 -20.859 -10.039 1 98.88 423 CYS A N 1
ATOM 3385 C CA . CYS A 1 423 ? -7.832 -22.141 -10.414 1 98.88 423 CYS A CA 1
ATOM 3386 C C . CYS A 1 423 ? -7.207 -22.828 -9.203 1 98.88 423 CYS A C 1
ATOM 3388 O O . CYS A 1 423 ? -6.195 -22.375 -8.672 1 98.88 423 CYS A O 1
ATOM 3390 N N . THR A 1 424 ? -7.746 -23.922 -8.828 1 98.69 424 THR A N 1
ATOM 3391 C CA . THR A 1 424 ? -7.207 -24.688 -7.715 1 98.69 424 THR A CA 1
ATOM 3392 C C . THR A 1 424 ? -5.938 -25.422 -8.133 1 98.69 424 THR A C 1
ATOM 3394 O O . THR A 1 424 ? -5.699 -25.641 -9.32 1 98.69 424 THR A O 1
ATOM 3397 N N . TRP A 1 425 ? -5.059 -25.516 -7.238 1 98.56 425 TRP A N 1
ATOM 3398 C CA . TRP A 1 425 ? -3.93 -26.438 -7.348 1 98.56 425 TRP A CA 1
ATOM 3399 C C . TRP A 1 425 ? -4.168 -27.688 -6.516 1 98.56 425 TRP A C 1
ATOM 3401 O O . TRP A 1 425 ? -4.195 -27.625 -5.285 1 98.56 425 TRP A O 1
ATOM 3411 N N . SER A 1 426 ? -4.453 -28.828 -7.254 1 98.19 426 SER A N 1
ATOM 3412 C CA . SER A 1 426 ? -4.379 -29.109 -8.688 1 98.19 426 SER A CA 1
ATOM 3413 C C . SER A 1 426 ? -5.543 -30 -9.133 1 98.19 426 SER A C 1
ATOM 3415 O O . SER A 1 426 ? -6.402 -30.359 -8.328 1 98.19 426 SER A O 1
ATOM 3417 N N . PHE A 1 427 ? -5.66 -30.203 -10.422 1 98.69 427 PHE A N 1
ATOM 3418 C CA . PHE A 1 427 ? -6.766 -31.047 -10.852 1 98.69 427 PHE A CA 1
ATOM 3419 C C . PHE A 1 427 ? -6.508 -32.5 -10.492 1 98.69 427 PHE A C 1
ATOM 3421 O O . PHE A 1 427 ? -7.27 -33.125 -9.734 1 98.69 427 PHE A O 1
ATOM 3428 N N . THR A 1 428 ? -5.43 -33.062 -10.992 1 98.69 428 THR A N 1
ATOM 3429 C CA . THR A 1 428 ? -4.996 -34.375 -10.555 1 98.69 428 THR A CA 1
ATOM 3430 C C . THR A 1 428 ? -3.887 -34.281 -9.508 1 98.69 428 THR A C 1
ATOM 3432 O O . THR A 1 428 ? -3.236 -33.219 -9.398 1 98.69 428 THR A O 1
ATOM 3435 N N . ASP A 1 429 ? -3.754 -35.375 -8.75 1 98.06 429 ASP A N 1
ATOM 3436 C CA . ASP A 1 429 ? -2.477 -35.469 -8.055 1 98.06 429 ASP A CA 1
ATOM 3437 C C . ASP A 1 429 ? -1.307 -35.344 -9.023 1 98.06 429 ASP A C 1
ATOM 3439 O O . ASP A 1 429 ? -1.44 -35.719 -10.203 1 98.06 429 ASP A O 1
ATOM 3443 N N . LEU A 1 430 ? -0.251 -34.812 -8.539 1 98 430 LEU A N 1
ATOM 3444 C CA . LEU A 1 430 ? 0.918 -34.594 -9.383 1 98 430 LEU A CA 1
ATOM 3445 C C . LEU A 1 430 ? 2.201 -34.656 -8.562 1 98 430 LEU A C 1
ATOM 3447 O O . LEU A 1 430 ? 2.154 -34.844 -7.344 1 98 430 LEU A O 1
ATOM 3451 N N . LEU A 1 431 ? 3.342 -34.656 -9.266 1 97.19 431 LEU A N 1
ATOM 3452 C CA . LEU A 1 431 ? 4.648 -34.594 -8.617 1 97.19 431 LEU A CA 1
ATOM 3453 C C . LEU A 1 431 ? 4.84 -33.25 -7.926 1 97.19 431 LEU A C 1
ATOM 3455 O O . LEU A 1 431 ? 4.766 -32.188 -8.57 1 97.19 431 LEU A O 1
ATOM 3459 N N . SER A 1 432 ? 5.066 -33.219 -6.672 1 94.44 432 SER A N 1
ATOM 3460 C CA . SER A 1 432 ? 5.266 -31.984 -5.93 1 94.44 432 SER A CA 1
ATOM 3461 C C . SER A 1 432 ? 6.746 -31.672 -5.77 1 94.44 432 SER A C 1
ATOM 3463 O O . SER A 1 432 ? 7.258 -31.594 -4.648 1 94.44 432 SER A O 1
ATOM 3465 N N . TRP A 1 433 ? 7.434 -31.5 -6.887 1 94.25 433 TRP A N 1
ATOM 3466 C CA . TRP A 1 433 ? 8.836 -31.109 -6.977 1 94.25 433 TRP A CA 1
ATOM 3467 C C . TRP A 1 433 ? 9.695 -31.922 -6.02 1 94.25 433 TRP A C 1
ATOM 3469 O O . TRP A 1 433 ? 9.836 -33.125 -6.184 1 94.25 433 TRP A O 1
ATOM 3479 N N . LEU A 1 434 ? 10.172 -31.328 -4.922 1 93 434 LEU A N 1
ATOM 3480 C CA . LEU A 1 434 ? 11.102 -31.969 -4.008 1 93 434 LEU A CA 1
ATOM 3481 C C . LEU A 1 434 ? 10.383 -32.969 -3.113 1 93 434 LEU A C 1
ATOM 3483 O O . LEU A 1 434 ? 11.016 -33.844 -2.5 1 93 434 LEU A O 1
ATOM 3487 N N . ASN A 1 435 ? 9.062 -32.875 -3.08 1 91.06 435 ASN A N 1
ATOM 3488 C CA . ASN A 1 435 ? 8.297 -33.625 -2.084 1 91.06 435 ASN A CA 1
ATOM 3489 C C . ASN A 1 435 ? 7.812 -34.969 -2.633 1 91.06 435 ASN A C 1
ATOM 3491 O O . ASN A 1 435 ? 7.301 -35.812 -1.883 1 91.06 435 ASN A O 1
ATOM 3495 N N . GLY A 1 436 ? 7.957 -35.156 -3.914 1 92.94 436 GLY A N 1
ATOM 3496 C CA . GLY A 1 436 ? 7.551 -36.406 -4.52 1 92.94 436 GLY A CA 1
ATOM 3497 C C . GLY A 1 436 ? 6.047 -36.531 -4.703 1 92.94 436 GLY A C 1
ATOM 3498 O O . GLY A 1 436 ? 5.387 -35.562 -5.078 1 92.94 436 GLY A O 1
ATOM 3499 N N . TYR A 1 437 ? 5.512 -37.75 -4.504 1 94.75 437 TYR A N 1
ATOM 3500 C CA . TYR A 1 437 ? 4.117 -38 -4.832 1 94.75 437 TYR A CA 1
ATOM 3501 C C . TYR A 1 437 ? 3.277 -38.156 -3.568 1 94.75 437 TYR A C 1
ATOM 3503 O O . TYR A 1 437 ? 2.051 -38.281 -3.639 1 94.75 437 TYR A O 1
ATOM 3511 N N . GLN A 1 438 ? 3.908 -38.094 -2.412 1 90.56 438 GLN A N 1
ATOM 3512 C CA . GLN A 1 438 ? 3.191 -38.281 -1.155 1 90.56 438 GLN A CA 1
ATOM 3513 C C . GLN A 1 438 ? 2.311 -37.062 -0.842 1 90.56 438 GLN A C 1
ATOM 3515 O O . GLN A 1 438 ? 1.262 -37.219 -0.209 1 90.56 438 GLN A O 1
ATOM 3520 N N . LYS A 1 439 ? 2.775 -35.875 -1.159 1 92.06 439 LYS A N 1
ATOM 3521 C CA . LYS A 1 439 ? 2 -34.656 -0.985 1 92.06 439 LYS A CA 1
ATOM 3522 C C . LYS A 1 439 ? 0.951 -34.5 -2.082 1 92.06 439 LYS A C 1
ATOM 3524 O O . LYS A 1 439 ? 1.271 -34.094 -3.205 1 92.06 439 LYS A O 1
ATOM 3529 N N . ARG A 1 440 ? -0.291 -34.812 -1.688 1 94.81 440 ARG A N 1
ATOM 3530 C CA . ARG A 1 440 ? -1.361 -34.875 -2.678 1 94.81 440 ARG A CA 1
ATOM 3531 C C . ARG A 1 440 ? -2.197 -33.594 -2.678 1 94.81 440 ARG A C 1
ATOM 3533 O O . ARG A 1 440 ? -2.578 -33.094 -1.616 1 94.81 440 ARG A O 1
ATOM 3540 N N . TYR A 1 441 ? -2.512 -33.031 -3.904 1 95.19 441 TYR A N 1
ATOM 3541 C CA . TYR A 1 441 ? -3.248 -31.797 -4.031 1 95.19 441 TYR A CA 1
ATOM 3542 C C . TYR A 1 441 ? -4.562 -32 -4.77 1 95.19 441 TYR A C 1
ATOM 3544 O O . TYR A 1 441 ? -5.523 -31.25 -4.57 1 95.19 441 TYR A O 1
ATOM 3552 N N . GLY A 1 442 ? -4.617 -33.062 -5.609 1 97.75 442 GLY A N 1
ATOM 3553 C CA . GLY A 1 442 ? -5.578 -33.062 -6.699 1 97.75 442 GLY A CA 1
ATOM 3554 C C . GLY A 1 442 ? -6.98 -33.438 -6.258 1 97.75 442 GLY A C 1
ATOM 3555 O O . GLY A 1 442 ? -7.164 -34.031 -5.199 1 97.75 442 GLY A O 1
ATOM 3556 N N . PHE A 1 443 ? -7.988 -33.062 -7.086 1 98.62 443 PHE A N 1
ATOM 3557 C CA . PHE A 1 443 ? -9.352 -33.562 -6.973 1 98.62 443 PHE A CA 1
ATOM 3558 C C . PHE A 1 443 ? -9.422 -35.031 -7.383 1 98.62 443 PHE A C 1
ATOM 3560 O O . PHE A 1 443 ? -10.359 -35.719 -7.004 1 98.62 443 PHE A O 1
ATOM 3567 N N . VAL A 1 444 ? -8.531 -35.375 -8.203 1 98.75 444 VAL A N 1
ATOM 3568 C CA . VAL A 1 444 ? -8.43 -36.719 -8.711 1 98.75 444 VAL A CA 1
ATOM 3569 C C . VAL A 1 444 ? -7.168 -37.406 -8.172 1 98.75 444 VAL A C 1
ATOM 3571 O O . VAL A 1 444 ? -6.055 -36.906 -8.398 1 98.75 444 VAL A O 1
ATOM 3574 N N . TYR A 1 445 ? -7.371 -38.438 -7.441 1 98.31 445 TYR A N 1
ATOM 3575 C CA . TYR A 1 445 ? -6.273 -39.25 -6.914 1 98.31 445 TYR A CA 1
ATOM 3576 C C . TYR A 1 445 ? -5.637 -40.094 -8.016 1 98.31 445 TYR A C 1
ATOM 3578 O O . TYR A 1 445 ? -6.332 -40.781 -8.75 1 98.31 445 TYR A O 1
ATOM 3586 N N . VAL A 1 446 ? -4.391 -39.938 -8.242 1 98.25 446 VAL A N 1
ATOM 3587 C CA . VAL A 1 446 ? -3.672 -40.812 -9.164 1 98.25 446 VAL A CA 1
ATOM 3588 C C . VAL A 1 446 ? -2.969 -41.938 -8.398 1 98.25 446 VAL A C 1
ATOM 3590 O O . VAL A 1 446 ? -2.123 -41.656 -7.539 1 98.25 446 VAL A O 1
ATOM 3593 N N . ASP A 1 447 ? -3.281 -43.156 -8.719 1 96.5 447 ASP A N 1
ATOM 3594 C CA . ASP A 1 447 ? -2.801 -44.312 -7.98 1 96.5 447 ASP A CA 1
ATOM 3595 C C . ASP A 1 447 ? -1.361 -44.656 -8.359 1 96.5 447 ASP A C 1
ATOM 3597 O O . ASP A 1 447 ? -1.122 -45.531 -9.18 1 96.5 447 ASP A O 1
ATOM 3601 N N . ARG A 1 448 ? -0.44 -43.969 -7.707 1 95.19 448 ARG A N 1
ATOM 3602 C CA . ARG A 1 448 ? 0.991 -44.25 -7.785 1 95.19 448 ARG A CA 1
ATOM 3603 C C . ARG A 1 448 ? 1.679 -43.938 -6.457 1 95.19 448 ARG A C 1
ATOM 3605 O O . ARG A 1 448 ? 1.146 -43.188 -5.625 1 95.19 448 ARG A O 1
ATOM 3612 N N . ASP A 1 449 ? 2.752 -44.562 -6.223 1 93.62 449 ASP A N 1
ATOM 3613 C CA . ASP A 1 449 ? 3.598 -44.281 -5.066 1 93.62 449 ASP A CA 1
ATOM 3614 C C . ASP A 1 449 ? 4.895 -43.594 -5.477 1 93.62 449 ASP A C 1
ATOM 3616 O O . ASP A 1 449 ? 5.07 -43.25 -6.645 1 93.62 449 ASP A O 1
ATOM 3620 N N . GLU A 1 450 ? 5.746 -43.375 -4.523 1 94.12 450 GLU A N 1
ATOM 3621 C CA . GLU A 1 450 ? 6.996 -42.656 -4.797 1 94.12 450 GLU A CA 1
ATOM 3622 C C . GLU A 1 450 ? 7.844 -43.438 -5.812 1 94.12 450 GLU A C 1
ATOM 3624 O O . GLU A 1 450 ? 8.469 -42.812 -6.688 1 94.12 450 GLU A O 1
ATOM 3629 N N . ASN A 1 451 ? 7.863 -44.688 -5.742 1 92.31 451 ASN A N 1
ATOM 3630 C CA . ASN A 1 451 ? 8.805 -45.469 -6.535 1 92.31 451 ASN A CA 1
ATOM 3631 C C . ASN A 1 451 ? 8.086 -46.5 -7.398 1 92.31 451 ASN A C 1
ATOM 3633 O O . ASN A 1 451 ? 8.719 -47.375 -7.988 1 92.31 451 ASN A O 1
ATOM 3637 N N . ASP A 1 452 ? 6.746 -46.469 -7.387 1 95.69 452 ASP A N 1
ATOM 3638 C CA . ASP A 1 452 ? 5.938 -47.375 -8.188 1 95.69 452 ASP A CA 1
ATOM 3639 C C . ASP A 1 452 ? 4.797 -46.625 -8.883 1 95.69 452 ASP A C 1
ATOM 3641 O O . ASP A 1 452 ? 3.93 -46.062 -8.219 1 95.69 452 ASP A O 1
ATOM 3645 N N . GLU A 1 453 ? 4.75 -46.656 -10.195 1 95.94 453 GLU A N 1
ATOM 3646 C CA . GLU A 1 453 ? 3.727 -45.969 -10.984 1 95.94 453 GLU A CA 1
ATOM 3647 C C . GLU A 1 453 ? 2.377 -46.688 -10.852 1 95.94 453 GLU A C 1
ATOM 3649 O O . GLU A 1 453 ? 1.331 -46.062 -11.078 1 95.94 453 GLU A O 1
ATOM 3654 N N . LYS A 1 454 ? 2.502 -47.969 -10.523 1 96.5 454 LYS A N 1
ATOM 3655 C CA . LYS A 1 454 ? 1.303 -48.781 -10.555 1 96.5 454 LYS A CA 1
ATOM 3656 C C . LYS A 1 454 ? 0.56 -48.625 -11.883 1 96.5 454 LYS A C 1
ATOM 3658 O O . LYS A 1 454 ? 1.177 -48.625 -12.945 1 96.5 454 LYS A O 1
ATOM 3663 N N . GLU A 1 455 ? -0.749 -48.594 -11.859 1 96.94 455 GLU A N 1
ATOM 3664 C CA . GLU A 1 455 ? -1.494 -48.469 -13.109 1 96.94 455 GLU A CA 1
ATOM 3665 C C . GLU A 1 455 ? -1.847 -47 -13.391 1 96.94 455 GLU A C 1
ATOM 3667 O O . GLU A 1 455 ? -2.436 -46.688 -14.43 1 96.94 455 GLU A O 1
ATOM 3672 N N . LEU A 1 456 ? -1.492 -46.062 -12.547 1 98.19 456 LEU A N 1
ATOM 3673 C CA . LEU A 1 456 ? -1.776 -44.656 -12.68 1 98.19 456 LEU A CA 1
ATOM 3674 C C . LEU A 1 456 ? -3.27 -44.406 -12.867 1 98.19 456 LEU A C 1
ATOM 3676 O O . LEU A 1 456 ? -3.668 -43.5 -13.625 1 98.19 456 LEU A O 1
ATOM 3680 N N . LYS A 1 457 ? -4.039 -45.281 -12.242 1 98.12 457 LYS A N 1
ATOM 3681 C CA . LYS A 1 457 ? -5.488 -45.125 -12.328 1 98.12 457 LYS A CA 1
ATOM 3682 C C . LYS A 1 457 ? -5.953 -43.844 -11.664 1 98.12 457 LYS A C 1
ATOM 3684 O O . LYS A 1 457 ? -5.367 -43.406 -10.672 1 98.12 457 LYS A O 1
ATOM 3689 N N . ARG A 1 458 ? -6.977 -43.25 -12.227 1 98.44 458 ARG A N 1
ATOM 3690 C CA . ARG A 1 458 ? -7.586 -42.031 -11.703 1 98.44 458 ARG A CA 1
ATOM 3691 C C . ARG A 1 458 ? -8.82 -42.344 -10.875 1 98.44 458 ARG A C 1
ATOM 3693 O O . ARG A 1 458 ? -9.711 -43.094 -11.328 1 98.44 458 ARG A O 1
ATOM 3700 N N . TYR A 1 459 ? -8.844 -41.875 -9.602 1 98.5 459 TYR A N 1
ATOM 3701 C CA . TYR A 1 459 ? -9.992 -42 -8.719 1 98.5 459 TYR A CA 1
ATOM 3702 C C . TYR A 1 459 ? -10.484 -40.625 -8.273 1 98.5 459 TYR A C 1
ATOM 3704 O O . TYR A 1 459 ? -9.688 -39.781 -7.879 1 98.5 459 TYR A O 1
ATOM 3712 N N . LYS A 1 460 ? -11.742 -40.375 -8.398 1 98.62 460 LYS A N 1
ATOM 3713 C CA . LYS A 1 460 ? -12.336 -39.094 -7.973 1 98.62 460 LYS A CA 1
ATOM 3714 C C . LYS A 1 460 ? -12.438 -39.031 -6.453 1 98.62 460 LYS A C 1
ATOM 3716 O O . LYS A 1 460 ? -12.945 -39.938 -5.809 1 98.62 460 LYS A O 1
ATOM 3721 N N . LYS A 1 461 ? -11.93 -37.969 -5.855 1 98.62 461 LYS A N 1
ATOM 3722 C CA . LYS A 1 461 ? -12.023 -37.75 -4.414 1 98.62 461 LYS A CA 1
ATOM 3723 C C . LYS A 1 461 ? -13.375 -37.156 -4.039 1 98.62 461 LYS A C 1
ATOM 3725 O O . LYS A 1 461 ? -14.156 -36.781 -4.914 1 98.62 461 LYS A O 1
ATOM 3730 N N . ASP A 1 462 ? -13.648 -37.062 -2.723 1 98.62 462 ASP A N 1
ATOM 3731 C CA . ASP A 1 462 ? -14.859 -36.375 -2.268 1 98.62 462 ASP A CA 1
ATOM 3732 C C . ASP A 1 462 ? -14.867 -34.938 -2.717 1 98.62 462 ASP A C 1
ATOM 3734 O O . ASP A 1 462 ? -15.922 -34.375 -3.059 1 98.62 462 ASP A O 1
ATOM 3738 N N . SER A 1 463 ? -13.719 -34.344 -2.74 1 98.62 463 SER A N 1
ATOM 3739 C CA . SER A 1 463 ? -13.609 -32.938 -3.137 1 98.62 463 SER A CA 1
ATOM 3740 C C . SER A 1 463 ? -13.969 -32.75 -4.605 1 98.62 463 SER A C 1
ATOM 3742 O O . SER A 1 463 ? -14.438 -31.688 -4.996 1 98.62 463 SER A O 1
ATOM 3744 N N . PHE A 1 464 ? -13.773 -33.781 -5.438 1 98.81 464 PHE A N 1
ATOM 3745 C CA . PHE A 1 464 ? -14.188 -33.719 -6.836 1 98.81 464 PHE A CA 1
ATOM 3746 C C . PHE A 1 464 ? -15.68 -33.438 -6.949 1 98.81 464 PHE A C 1
ATOM 3748 O O . PHE A 1 464 ? -16.094 -32.531 -7.66 1 98.81 464 PHE A O 1
ATOM 3755 N N . TYR A 1 465 ? -16.438 -34.156 -6.242 1 98.69 465 TYR A N 1
ATOM 3756 C CA . TYR A 1 465 ? -17.891 -34.031 -6.301 1 98.69 465 TYR A CA 1
ATOM 3757 C C . TYR A 1 465 ? -18.359 -32.75 -5.633 1 98.69 465 TYR A C 1
ATOM 3759 O O . TYR A 1 465 ? -19.312 -32.125 -6.094 1 98.69 465 TYR A O 1
ATOM 3767 N N . TRP A 1 466 ? -17.734 -32.406 -4.566 1 98.5 466 TRP A N 1
ATOM 3768 C CA . TRP A 1 466 ? -18.094 -31.172 -3.896 1 98.5 466 TRP A CA 1
ATOM 3769 C C . TRP A 1 466 ? -17.859 -29.969 -4.812 1 98.5 466 TRP A C 1
ATOM 3771 O O . TRP A 1 466 ? -18.719 -29.094 -4.918 1 98.5 466 TRP A O 1
ATOM 3781 N N . TYR A 1 467 ? -16.703 -29.922 -5.453 1 98.75 467 TYR A N 1
ATOM 3782 C CA . TYR A 1 467 ? -16.375 -28.812 -6.336 1 98.75 467 TYR A CA 1
ATOM 3783 C C . TYR A 1 467 ? -17.312 -28.766 -7.539 1 98.75 467 TYR A C 1
ATOM 3785 O O . TYR A 1 467 ? -17.656 -27.703 -8.031 1 98.75 467 TYR A O 1
ATOM 3793 N N . LYS A 1 468 ? -17.656 -29.938 -8.055 1 98.75 468 LYS A N 1
ATOM 3794 C CA . LYS A 1 468 ? -18.641 -30.031 -9.109 1 98.75 468 LYS A CA 1
ATOM 3795 C C . LYS A 1 468 ? -19.922 -29.297 -8.727 1 98.75 468 LYS A C 1
ATOM 3797 O O . LYS A 1 468 ? -20.453 -28.5 -9.516 1 98.75 468 LYS A O 1
ATOM 3802 N N . LYS A 1 469 ? -20.391 -29.562 -7.504 1 98.25 469 LYS A N 1
ATOM 3803 C CA . LYS A 1 469 ? -21.594 -28.891 -7.004 1 98.25 469 LYS A CA 1
ATOM 3804 C C . LYS A 1 469 ? -21.375 -27.391 -6.898 1 98.25 469 LYS A C 1
ATOM 3806 O O . LYS A 1 469 ? -22.281 -26.609 -7.191 1 98.25 469 LYS A O 1
ATOM 3811 N N . THR A 1 470 ? -20.219 -26.984 -6.453 1 98.38 470 THR A N 1
ATOM 3812 C CA . THR A 1 470 ? -19.891 -25.562 -6.309 1 98.38 470 THR A CA 1
ATOM 3813 C C . THR A 1 470 ? -19.938 -24.859 -7.66 1 98.38 470 THR A C 1
ATOM 3815 O O . THR A 1 470 ? -20.469 -23.75 -7.773 1 98.38 470 THR A O 1
ATOM 3818 N N . ILE A 1 471 ? -19.375 -25.5 -8.727 1 98.56 471 ILE A N 1
ATOM 3819 C CA . ILE A 1 471 ? -19.359 -24.938 -10.07 1 98.56 471 ILE A CA 1
ATOM 3820 C C . ILE A 1 471 ? -20.781 -24.812 -10.602 1 98.56 471 ILE A C 1
ATOM 3822 O O . ILE A 1 471 ? -21.156 -23.766 -11.133 1 98.56 471 ILE A O 1
ATOM 3826 N N . GLU A 1 472 ? -21.547 -25.859 -10.398 1 97.88 472 GLU A N 1
ATOM 3827 C CA . GLU A 1 472 ? -22.938 -25.859 -10.867 1 97.88 472 GLU A CA 1
ATOM 3828 C C . GLU A 1 472 ? -23.734 -24.734 -10.227 1 97.88 472 GLU A C 1
ATOM 3830 O O . GLU A 1 472 ? -24.594 -24.125 -10.875 1 97.88 472 GLU A O 1
ATOM 3835 N N . ALA A 1 473 ? -23.438 -24.469 -9.023 1 97.44 473 ALA A N 1
ATOM 3836 C CA . ALA A 1 473 ? -24.172 -23.469 -8.266 1 97.44 473 ALA A CA 1
ATOM 3837 C C . ALA A 1 473 ? -23.562 -22.078 -8.453 1 97.44 473 ALA A C 1
ATOM 3839 O O . ALA A 1 473 ? -24.078 -21.094 -7.922 1 97.44 473 ALA A O 1
ATOM 3840 N N . ASN A 1 474 ? -22.5 -21.969 -9.109 1 98 474 ASN A N 1
ATOM 3841 C CA . ASN A 1 474 ? -21.719 -20.734 -9.242 1 98 474 ASN A CA 1
ATOM 3842 C C . ASN A 1 474 ? -21.359 -20.156 -7.875 1 98 474 ASN A C 1
ATOM 3844 O O . ASN A 1 474 ? -21.531 -18.953 -7.641 1 98 474 ASN A O 1
ATOM 3848 N N . GLY A 1 475 ? -21.016 -21.047 -6.938 1 97.44 475 GLY A N 1
ATOM 3849 C CA . GLY A 1 475 ? -20.531 -20.641 -5.633 1 97.44 475 GLY A CA 1
ATOM 3850 C C . GLY A 1 475 ? -21.641 -20.359 -4.633 1 97.44 475 GLY A C 1
ATOM 3851 O O . GLY A 1 475 ? -21.375 -20 -3.486 1 97.44 475 GLY A O 1
ATOM 3852 N N . ALA A 1 476 ? -22.875 -20.531 -4.973 1 95.56 476 ALA A N 1
ATOM 3853 C CA . ALA A 1 476 ? -24 -20.203 -4.086 1 95.56 476 ALA A CA 1
ATOM 3854 C C . ALA A 1 476 ? -24 -21.109 -2.861 1 95.56 476 ALA A C 1
ATOM 3856 O O . ALA A 1 476 ? -24.516 -20.734 -1.804 1 95.56 476 ALA A O 1
ATOM 3857 N N . ASN A 1 477 ? -23.422 -22.312 -2.984 1 93.56 477 ASN A N 1
ATOM 3858 C CA . ASN A 1 477 ? -23.422 -23.297 -1.904 1 93.56 477 ASN A CA 1
ATOM 3859 C C . ASN A 1 477 ? -22.438 -22.922 -0.801 1 93.56 477 ASN A C 1
ATOM 3861 O O . ASN A 1 477 ? -22.516 -23.438 0.312 1 93.56 477 ASN A O 1
ATOM 3865 N N . LEU A 1 478 ? -21.5 -22.094 -1.132 1 94.19 478 LEU A N 1
ATOM 3866 C CA . LEU A 1 478 ? -20.422 -21.766 -0.198 1 94.19 478 LEU A CA 1
ATOM 3867 C C . LEU A 1 478 ? -20.969 -21.156 1.08 1 94.19 478 LEU A C 1
ATOM 3869 O O . LEU A 1 478 ? -20.594 -21.547 2.184 1 94.19 478 LEU A O 1
ATOM 3873 N N . VAL A 1 479 ? -21.828 -20.156 0.923 1 86.62 479 VAL A N 1
ATOM 3874 C CA . VAL A 1 479 ? -22.406 -19.453 2.062 1 86.62 479 VAL A CA 1
ATOM 3875 C C . VAL A 1 479 ? -23.375 -20.375 2.803 1 86.62 479 VAL A C 1
ATOM 3877 O O . VAL A 1 479 ? -23.406 -20.391 4.035 1 86.62 479 VAL A O 1
ATOM 3880 N N . GLU A 1 480 ? -24.062 -21.172 2.041 1 83 480 GLU A N 1
ATOM 3881 C CA . GLU A 1 480 ? -25.078 -22.078 2.604 1 83 480 GLU A CA 1
ATOM 3882 C C . GLU A 1 480 ? -24.438 -23.125 3.51 1 83 480 GLU A C 1
ATOM 3884 O O . GLU A 1 480 ? -25 -23.5 4.539 1 83 480 GLU A O 1
ATOM 3889 N N . GLU A 1 481 ? -23.297 -23.5 3.172 1 83.88 481 GLU A N 1
ATOM 3890 C CA . GLU A 1 481 ? -22.625 -24.578 3.893 1 83.88 481 GLU A CA 1
ATOM 3891 C C . GLU A 1 481 ? -21.922 -24.047 5.137 1 83.88 481 GLU A C 1
ATOM 3893 O O . GLU A 1 481 ? -21.578 -24.828 6.035 1 83.88 481 GLU A O 1
ATOM 3898 N N . GLN A 1 482 ? -21.531 -22.875 5.266 1 69.75 482 GLN A N 1
ATOM 3899 C CA . GLN A 1 482 ? -20.859 -22.297 6.43 1 69.75 482 GLN A CA 1
ATOM 3900 C C . GLN A 1 482 ? -21.75 -22.391 7.668 1 69.75 482 GLN A C 1
ATOM 3902 O O . GLN A 1 482 ? -21.25 -22.578 8.781 1 69.75 482 GLN A O 1
ATOM 3907 N N . GLY A 1 483 ? -23.062 -22.312 7.562 1 56.28 483 GLY A N 1
ATOM 3908 C CA . GLY A 1 483 ? -24.016 -22.328 8.656 1 56.28 483 GLY A CA 1
ATOM 3909 C C . GLY A 1 483 ? -24.375 -23.719 9.125 1 56.28 483 GLY A C 1
ATOM 3910 O O . GLY A 1 483 ? -25.094 -23.891 10.109 1 56.28 483 GLY A O 1
ATOM 3911 N N . LYS A 1 484 ? -23.969 -24.672 8.352 1 54.78 484 LYS A N 1
ATOM 3912 C CA . LYS A 1 484 ? -24.328 -26.031 8.758 1 54.78 484 LYS A CA 1
ATOM 3913 C C . LYS A 1 484 ? -23.188 -26.703 9.516 1 54.78 484 LYS A C 1
ATOM 3915 O O . LYS A 1 484 ? -22.016 -26.516 9.164 1 54.78 484 LYS A O 1
ATOM 3920 N N . MET B 1 1 ? 14.484 -1.204 8.469 1 87.44 1 MET B N 1
ATOM 3921 C CA . MET B 1 1 ? 15.773 -1.457 7.848 1 87.44 1 MET B CA 1
ATOM 3922 C C . MET B 1 1 ? 16.891 -0.763 8.609 1 87.44 1 MET B C 1
ATOM 3924 O O . MET B 1 1 ? 16.812 0.435 8.891 1 87.44 1 MET B O 1
ATOM 3928 N N . GLU B 1 2 ? 17.719 -1.501 8.984 1 86.19 2 GLU B N 1
ATOM 3929 C CA . GLU B 1 2 ? 18.844 -0.911 9.711 1 86.19 2 GLU B CA 1
ATOM 3930 C C . GLU B 1 2 ? 19.969 -0.521 8.758 1 86.19 2 GLU B C 1
ATOM 3932 O O . GLU B 1 2 ? 20.359 -1.308 7.891 1 86.19 2 GLU B O 1
ATOM 3937 N N . HIS B 1 3 ? 20.391 0.742 8.945 1 88.62 3 HIS B N 1
ATOM 3938 C CA . HIS B 1 3 ? 21.469 1.269 8.125 1 88.62 3 HIS B CA 1
ATOM 3939 C C . HIS B 1 3 ? 22.766 1.377 8.914 1 88.62 3 HIS B C 1
ATOM 3941 O O . HIS B 1 3 ? 22.75 1.702 10.102 1 88.62 3 HIS B O 1
ATOM 3947 N N . ASN B 1 4 ? 23.844 1.094 8.273 1 83.56 4 ASN B N 1
ATOM 3948 C CA . ASN B 1 4 ? 25.141 1.273 8.922 1 83.56 4 ASN B CA 1
ATOM 3949 C C . ASN B 1 4 ? 25.484 2.752 9.078 1 83.56 4 ASN B C 1
ATOM 3951 O O . ASN B 1 4 ? 26.078 3.152 10.078 1 83.56 4 ASN B O 1
ATOM 3955 N N . LYS B 1 5 ? 25.156 3.469 8.094 1 88.94 5 LYS B N 1
ATOM 3956 C CA . LYS B 1 5 ? 25.375 4.91 8.055 1 88.94 5 LYS B CA 1
ATOM 3957 C C . LYS B 1 5 ? 24.172 5.637 7.477 1 88.94 5 LYS B C 1
ATOM 3959 O O . LYS B 1 5 ? 23.641 5.242 6.43 1 88.94 5 LYS B O 1
ATOM 3964 N N . LEU B 1 6 ? 23.766 6.641 8.219 1 94.38 6 LEU B N 1
ATOM 3965 C CA . LEU B 1 6 ? 22.641 7.438 7.73 1 94.38 6 LEU B CA 1
ATOM 3966 C C . LEU B 1 6 ? 23.109 8.484 6.73 1 94.38 6 LEU B C 1
ATOM 3968 O O . LEU B 1 6 ? 24.172 9.094 6.918 1 94.38 6 LEU B O 1
ATOM 3972 N N . LYS B 1 7 ? 22.438 8.625 5.676 1 95.19 7 LYS B N 1
ATOM 3973 C CA . LYS B 1 7 ? 22.719 9.719 4.754 1 95.19 7 LYS B CA 1
ATOM 3974 C C . LYS B 1 7 ? 22.422 11.07 5.406 1 95.19 7 LYS B C 1
ATOM 3976 O O . LYS B 1 7 ? 21.516 11.188 6.23 1 95.19 7 LYS B O 1
ATOM 3981 N N . PRO B 1 8 ? 23.234 12.055 5.094 1 96.31 8 PRO B N 1
ATOM 3982 C CA . PRO B 1 8 ? 22.938 13.383 5.641 1 96.31 8 PRO B CA 1
ATOM 3983 C C . PRO B 1 8 ? 21.656 13.992 5.062 1 96.31 8 PRO B C 1
ATOM 3985 O O . PRO B 1 8 ? 21.188 13.547 4.016 1 96.31 8 PRO B O 1
ATOM 3988 N N . PHE B 1 9 ? 21.156 14.922 5.762 1 98.19 9 PHE B N 1
ATOM 3989 C CA . PHE B 1 9 ? 20.078 15.719 5.188 1 98.19 9 PHE B CA 1
ATOM 3990 C C . PHE B 1 9 ? 20.547 16.422 3.922 1 98.19 9 PHE B C 1
ATOM 3992 O O . PHE B 1 9 ? 21.719 16.781 3.797 1 98.19 9 PHE B O 1
ATOM 3999 N N . PRO B 1 10 ? 19.609 16.578 2.949 1 97.88 10 PRO B N 1
ATOM 4000 C CA . PRO B 1 10 ? 19.969 17.375 1.771 1 97.88 10 PRO B CA 1
ATOM 4001 C C . PRO B 1 10 ? 20.516 18.75 2.129 1 97.88 10 PRO B C 1
ATOM 4003 O O . PRO B 1 10 ? 20.062 19.359 3.105 1 97.88 10 PRO B O 1
ATOM 4006 N N . LYS B 1 11 ? 21.375 19.25 1.289 1 96.38 11 LYS B N 1
ATOM 4007 C CA . LYS B 1 11 ? 22 20.547 1.546 1 96.38 11 LYS B CA 1
ATOM 4008 C C . LYS B 1 11 ? 20.969 21.656 1.564 1 96.38 11 LYS B C 1
ATOM 4010 O O . LYS B 1 11 ? 21.094 22.625 2.33 1 96.38 11 LYS B O 1
ATOM 4015 N N . ASP B 1 12 ? 19.953 21.5 0.767 1 96.62 12 ASP B N 1
ATOM 4016 C CA . ASP B 1 12 ? 18.922 22.531 0.646 1 96.62 12 ASP B CA 1
ATOM 4017 C C . ASP B 1 12 ? 17.688 22.188 1.464 1 96.62 12 ASP B C 1
ATOM 4019 O O . ASP B 1 12 ? 16.594 22.672 1.18 1 96.62 12 ASP B O 1
ATOM 4023 N N . PHE B 1 13 ? 17.922 21.25 2.414 1 98.56 13 PHE B N 1
ATOM 4024 C CA . PHE B 1 13 ? 16.812 20.828 3.256 1 98.56 13 PHE B CA 1
ATOM 4025 C C . PHE B 1 13 ? 16.203 22.016 3.98 1 98.56 13 PHE B C 1
ATOM 4027 O O . PHE B 1 13 ? 16.906 22.828 4.582 1 98.56 13 PHE B O 1
ATOM 4034 N N . LEU B 1 14 ? 14.875 22.109 3.988 1 98.81 14 LEU B N 1
ATOM 4035 C CA . LEU B 1 14 ? 14.172 23.234 4.602 1 98.81 14 LEU B CA 1
ATOM 4036 C C . LEU B 1 14 ? 13.875 22.953 6.07 1 98.81 14 LEU B C 1
ATOM 4038 O O . LEU B 1 14 ? 12.773 22.531 6.418 1 98.81 14 LEU B O 1
ATOM 4042 N N . TRP B 1 15 ? 14.812 23.25 6.918 1 98.88 15 TRP B N 1
ATOM 4043 C CA . TRP B 1 15 ? 14.531 23.266 8.352 1 98.88 15 TRP B CA 1
ATOM 4044 C C . TRP B 1 15 ? 13.609 24.422 8.711 1 98.88 15 TRP B C 1
ATOM 4046 O O . TRP B 1 15 ? 14.055 25.562 8.852 1 98.88 15 TRP B O 1
ATOM 4056 N N . GLY B 1 16 ? 12.352 24.094 8.852 1 98.81 16 GLY B N 1
ATOM 4057 C CA . GLY B 1 16 ? 11.383 25.156 9.023 1 98.81 16 GLY B CA 1
ATOM 4058 C C . GLY B 1 16 ? 10.508 24.984 10.25 1 98.81 16 GLY B C 1
ATOM 4059 O O . GLY B 1 16 ? 10.789 24.141 11.102 1 98.81 16 GLY B O 1
ATOM 4060 N N . SER B 1 17 ? 9.594 25.781 10.422 1 98.88 17 SER B N 1
ATOM 4061 C CA . SER B 1 17 ? 8.516 25.75 11.406 1 98.88 17 SER B CA 1
ATOM 4062 C C . SER B 1 17 ? 7.223 26.312 10.836 1 98.88 17 SER B C 1
ATOM 4064 O O . SER B 1 17 ? 7.195 26.797 9.695 1 98.88 17 SER B O 1
ATOM 4066 N N . ALA B 1 18 ? 6.16 26.125 11.609 1 98.88 18 ALA B N 1
ATOM 4067 C CA . ALA B 1 18 ? 4.867 26.438 11 1 98.88 18 ALA B CA 1
ATOM 4068 C C . ALA B 1 18 ? 3.961 27.172 11.984 1 98.88 18 ALA B C 1
ATOM 4070 O O . ALA B 1 18 ? 4.227 27.172 13.195 1 98.88 18 ALA B O 1
ATOM 4071 N N . SER B 1 19 ? 2.955 27.797 11.5 1 98.31 19 SER B N 1
ATOM 4072 C CA . SER B 1 19 ? 1.816 28.375 12.203 1 98.31 19 SER B CA 1
ATOM 4073 C C . SER B 1 19 ? 0.568 28.375 11.328 1 98.31 19 SER B C 1
ATOM 4075 O O . SER B 1 19 ? 0.558 27.766 10.25 1 98.31 19 SER B O 1
ATOM 4077 N N . ALA B 1 20 ? -0.484 28.953 11.781 1 98.38 20 ALA B N 1
ATOM 4078 C CA . ALA B 1 20 ? -1.717 29.156 11.023 1 98.38 20 ALA B CA 1
ATOM 4079 C C . ALA B 1 20 ? -2.355 30.5 11.359 1 98.38 20 ALA B C 1
ATOM 4081 O O . ALA B 1 20 ? -2.346 30.938 12.516 1 98.38 20 ALA B O 1
ATOM 4082 N N . ALA B 1 21 ? -2.924 31.094 10.406 1 98.69 21 ALA B N 1
ATOM 4083 C CA . ALA B 1 21 ? -3.418 32.469 10.492 1 98.69 21 ALA B CA 1
ATOM 4084 C C . ALA B 1 21 ? -4.332 32.656 11.703 1 98.69 21 ALA B C 1
ATOM 4086 O O . ALA B 1 21 ? -4.082 33.5 12.562 1 98.69 21 ALA B O 1
ATOM 4087 N N . TYR B 1 22 ? -5.324 31.844 11.812 1 98.44 22 TYR B N 1
ATOM 4088 C CA . TYR B 1 22 ? -6.309 32.031 12.883 1 98.44 22 TYR B CA 1
ATOM 4089 C C . TYR B 1 22 ? -5.66 31.859 14.25 1 98.44 22 TYR B C 1
ATOM 4091 O O . TYR B 1 22 ? -6.074 32.5 15.219 1 98.44 22 TYR B O 1
ATOM 4099 N N . GLN B 1 23 ? -4.664 31.062 14.352 1 98.38 23 GLN B N 1
ATOM 4100 C CA . GLN B 1 23 ? -4.113 30.656 15.641 1 98.38 23 GLN B CA 1
ATOM 4101 C C . GLN B 1 23 ? -3.053 31.656 16.109 1 98.38 23 GLN B C 1
ATOM 4103 O O . GLN B 1 23 ? -2.686 31.672 17.297 1 98.38 23 GLN B O 1
ATOM 4108 N N . VAL B 1 24 ? -2.547 32.562 15.172 1 98.69 24 VAL B N 1
ATOM 4109 C CA . VAL B 1 24 ? -1.424 33.375 15.633 1 98.69 24 VAL B CA 1
ATOM 4110 C C . VAL B 1 24 ? -1.693 34.844 15.336 1 98.69 24 VAL B C 1
ATOM 4112 O O . VAL B 1 24 ? -1.146 35.75 16 1 98.69 24 VAL B O 1
ATOM 4115 N N . GLU B 1 25 ? -2.516 35.219 14.32 1 98.69 25 GLU B N 1
ATOM 4116 C CA . GLU B 1 25 ? -2.512 36.562 13.766 1 98.69 25 GLU B CA 1
ATOM 4117 C C . GLU B 1 25 ? -3.24 37.531 14.688 1 98.69 25 GLU B C 1
ATOM 4119 O O . GLU B 1 25 ? -2.746 38.625 14.945 1 98.69 25 GLU B O 1
ATOM 4124 N N . GLY B 1 26 ? -4.383 37.062 15.156 1 98.19 26 GLY B N 1
ATOM 4125 C CA . GLY B 1 26 ? -5.254 38.031 15.789 1 98.19 26 GLY B CA 1
ATOM 4126 C C . GLY B 1 26 ? -5.809 39.062 14.805 1 98.19 26 GLY B C 1
ATOM 4127 O O . GLY B 1 26 ? -6.121 38.719 13.664 1 98.19 26 GLY B O 1
ATOM 4128 N N . ALA B 1 27 ? -6.129 40.312 15.336 1 98.12 27 ALA B N 1
ATOM 4129 C CA . ALA B 1 27 ? -6.711 41.375 14.484 1 98.12 27 ALA B CA 1
ATOM 4130 C C . ALA B 1 27 ? -7.93 40.812 13.727 1 98.12 27 ALA B C 1
ATOM 4132 O O . ALA B 1 27 ? -8.031 40.969 12.508 1 98.12 27 ALA B O 1
ATOM 4133 N N . TRP B 1 28 ? -8.844 40.219 14.445 1 97 28 TRP B N 1
ATOM 4134 C CA . TRP B 1 28 ? -9.914 39.438 13.844 1 97 28 TRP B CA 1
ATOM 4135 C C . TRP B 1 28 ? -10.859 40.312 13.047 1 97 28 TRP B C 1
ATOM 4137 O O . TRP B 1 28 ? -11.508 39.844 12.109 1 97 28 TRP B O 1
ATOM 4147 N N . ASP B 1 29 ? -10.852 41.688 13.406 1 96.94 29 ASP B N 1
ATOM 4148 C CA . ASP B 1 29 ? -11.766 42.594 12.727 1 96.94 29 ASP B CA 1
ATOM 4149 C C . ASP B 1 29 ? -11.055 43.875 12.297 1 96.94 29 ASP B C 1
ATOM 4151 O O . ASP B 1 29 ? -11.664 44.938 12.219 1 96.94 29 ASP B O 1
ATOM 4155 N N . GLU B 1 30 ? -9.789 43.75 12.125 1 98.25 30 GLU B N 1
ATOM 4156 C CA . GLU B 1 30 ? -9.016 44.906 11.727 1 98.25 30 GLU B CA 1
ATOM 4157 C C . GLU B 1 30 ? -8.727 44.906 10.227 1 98.25 30 GLU B C 1
ATOM 4159 O O . GLU B 1 30 ? -8.773 43.844 9.586 1 98.25 30 GLU B O 1
ATOM 4164 N N . ASP B 1 31 ? -8.539 46.125 9.664 1 98.06 31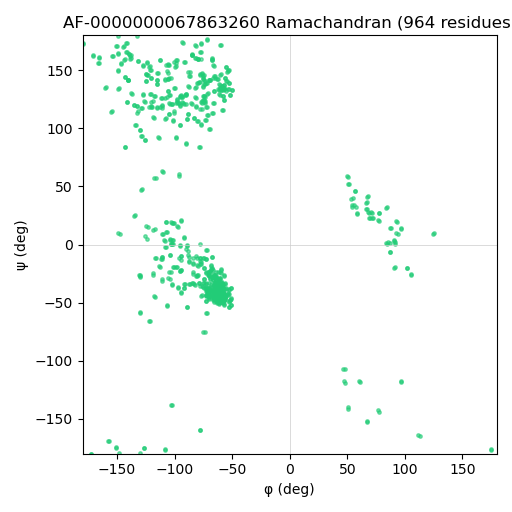 ASP B N 1
ATOM 4165 C CA . ASP B 1 31 ? -8.047 46.344 8.305 1 98.06 31 ASP B CA 1
ATOM 4166 C C . ASP B 1 31 ? -8.93 45.656 7.273 1 98.06 31 ASP B C 1
ATOM 4168 O O . ASP B 1 31 ? -8.43 45.062 6.309 1 98.06 31 ASP B O 1
ATOM 4172 N N . GLY B 1 32 ? -10.219 45.562 7.551 1 98 32 GLY B N 1
ATOM 4173 C CA . GLY B 1 32 ? -11.188 45.125 6.559 1 98 32 GLY B CA 1
ATOM 4174 C C . GLY B 1 32 ? -11.422 43.625 6.562 1 98 32 GLY B C 1
ATOM 4175 O O . GLY B 1 32 ? -12.188 43.094 5.746 1 98 32 GLY B O 1
ATOM 4176 N N . LYS B 1 33 ? -10.773 42.906 7.504 1 98.5 33 LYS B N 1
ATOM 4177 C CA . LYS B 1 33 ? -10.984 41.469 7.574 1 98.5 33 LYS B CA 1
ATOM 4178 C C . LYS B 1 33 ? -12.438 41.125 7.875 1 98.5 33 LYS B C 1
ATOM 4180 O O . LYS B 1 33 ? -13.07 41.781 8.719 1 98.5 33 LYS B O 1
ATOM 4185 N N . GLY B 1 34 ? -13.031 40.156 7.098 1 98.44 34 GLY B N 1
ATOM 4186 C CA . GLY B 1 34 ? -14.32 39.594 7.457 1 98.44 34 GLY B CA 1
ATOM 4187 C C . GLY B 1 34 ? -14.227 38.438 8.445 1 98.44 34 GLY B C 1
ATOM 4188 O O . GLY B 1 34 ? -13.133 37.938 8.695 1 98.44 34 GLY B O 1
ATOM 4189 N N . PRO B 1 35 ? -15.328 38.125 9.031 1 98.38 35 PRO B N 1
ATOM 4190 C CA . PRO B 1 35 ? -15.297 37 9.961 1 98.38 35 PRO B CA 1
ATOM 4191 C C . PRO B 1 35 ? -15.117 35.656 9.258 1 98.38 35 PRO B C 1
ATOM 4193 O O . PRO B 1 35 ? -15.625 35.469 8.148 1 98.38 35 PRO B O 1
ATOM 4196 N N . SER B 1 36 ? -14.367 34.812 9.859 1 98.31 36 SER B N 1
ATOM 4197 C CA . SER B 1 36 ? -14.344 33.406 9.469 1 98.31 36 SER B CA 1
ATOM 4198 C C . SER B 1 36 ? -15.32 32.594 10.305 1 98.31 36 SER B C 1
ATOM 4200 O O . SER B 1 36 ? -15.898 33.094 11.273 1 98.31 36 SER B O 1
ATOM 4202 N N . VAL B 1 37 ? -15.484 31.328 9.969 1 98.25 37 VAL B N 1
ATOM 4203 C CA . VAL B 1 37 ? -16.375 30.438 10.703 1 98.25 37 VAL B CA 1
ATOM 4204 C C . VAL B 1 37 ? -15.852 30.25 12.133 1 98.25 37 VAL B C 1
ATOM 4206 O O . VAL B 1 37 ? -16.641 30.062 13.062 1 98.25 37 VAL B O 1
ATOM 4209 N N . TRP B 1 38 ? -14.555 30.359 12.344 1 98.12 38 TRP B N 1
ATOM 4210 C CA . TRP B 1 38 ? -13.984 30.203 13.688 1 98.12 38 TRP B CA 1
ATOM 4211 C C . TRP B 1 38 ? -14.266 31.438 14.539 1 98.12 38 TRP B C 1
ATOM 4213 O O . TRP B 1 38 ? -14.453 31.344 15.75 1 98.12 38 TRP B O 1
ATOM 4223 N N . ASP B 1 39 ? -14.305 32.625 13.898 1 97.81 39 ASP B N 1
ATOM 4224 C CA . ASP B 1 39 ? -14.617 33.844 14.633 1 97.81 39 ASP B CA 1
ATOM 4225 C C . ASP B 1 39 ? -16.016 33.781 15.258 1 97.81 39 ASP B C 1
ATOM 4227 O O . ASP B 1 39 ? -16.25 34.344 16.328 1 97.81 39 ASP B O 1
ATOM 4231 N N . GLU B 1 40 ? -16.875 33.062 14.602 1 97.19 40 GLU B N 1
ATOM 4232 C CA . GLU B 1 40 ? -18.234 32.938 15.102 1 97.19 40 GLU B CA 1
ATOM 4233 C C . GLU B 1 40 ? -18.375 31.719 16.016 1 97.19 40 GLU B C 1
ATOM 4235 O O . GLU B 1 40 ? -19.047 31.797 17.062 1 97.19 40 GLU B O 1
ATOM 4240 N N . PHE B 1 41 ? -17.734 30.656 15.711 1 97.19 41 PHE B N 1
ATOM 4241 C CA . PHE B 1 41 ? -17.875 29.391 16.422 1 97.19 41 PHE B CA 1
ATOM 4242 C C . PHE B 1 41 ? -17.406 29.516 17.859 1 97.19 41 PHE B C 1
ATOM 4244 O O . PHE B 1 41 ? -18.031 28.969 18.766 1 97.19 41 PHE B O 1
ATOM 4251 N N . VAL B 1 42 ? -16.375 30.219 18.094 1 96 42 VAL B N 1
ATOM 4252 C CA . VAL B 1 42 ? -15.742 30.312 19.406 1 96 42 VAL B CA 1
ATOM 4253 C C . VAL B 1 42 ? -16.609 31.156 20.328 1 96 42 VAL B C 1
ATOM 4255 O O . VAL B 1 42 ? -16.406 31.172 21.547 1 96 42 VAL B O 1
ATOM 4258 N N . ARG B 1 43 ? -17.594 31.844 19.781 1 95.81 43 ARG B N 1
ATOM 4259 C CA . ARG B 1 43 ? -18.484 32.688 20.578 1 95.81 43 ARG B CA 1
ATOM 4260 C C . ARG B 1 43 ? -19.656 31.859 21.109 1 95.81 43 ARG B C 1
ATOM 4262 O O . ARG B 1 43 ? -20.406 32.344 21.969 1 95.81 43 ARG B O 1
ATOM 4269 N N . ILE B 1 44 ? -19.781 30.688 20.625 1 95.56 44 ILE B N 1
ATOM 4270 C CA . ILE B 1 44 ? -20.766 29.766 21.172 1 95.56 44 ILE B CA 1
ATOM 4271 C C . ILE B 1 44 ? -20.281 29.234 22.531 1 95.56 44 ILE B C 1
ATOM 4273 O O . ILE B 1 44 ? -19.203 28.641 22.609 1 95.56 44 ILE B O 1
ATOM 4277 N N . PRO B 1 45 ? -21.062 29.422 23.547 1 94.69 45 PRO B N 1
ATOM 4278 C CA . PRO B 1 45 ? -20.609 29 24.875 1 94.69 45 PRO B CA 1
ATOM 4279 C C . PRO B 1 45 ? -20.266 27.516 24.938 1 94.69 45 PRO B C 1
ATOM 4281 O O . PRO B 1 45 ? -21 26.688 24.391 1 94.69 45 PRO B O 1
ATOM 4284 N N . GLY B 1 46 ? -19.094 27.203 25.562 1 92.06 46 GLY B N 1
ATOM 4285 C CA . GLY B 1 46 ? -18.734 25.828 25.812 1 92.06 46 GLY B CA 1
ATOM 4286 C C . GLY B 1 46 ? -17.922 25.203 24.703 1 92.06 46 GLY B C 1
ATOM 4287 O O . GLY B 1 46 ? -17.484 24.047 24.812 1 92.06 46 GLY B O 1
ATOM 4288 N N . THR B 1 47 ? -17.594 25.906 23.641 1 92.5 47 THR B N 1
ATOM 4289 C CA . THR B 1 47 ? -16.922 25.344 22.484 1 92.5 47 THR B CA 1
ATOM 4290 C C . THR B 1 47 ? -15.414 25.25 22.703 1 92.5 47 THR B C 1
ATOM 4292 O O . THR B 1 47 ? -14.758 24.344 22.188 1 92.5 47 THR B O 1
ATOM 4295 N N . THR B 1 48 ? -14.852 26.156 23.375 1 93.88 48 THR B N 1
ATOM 4296 C CA . THR B 1 48 ? -13.406 26.172 23.594 1 93.88 48 THR B CA 1
ATOM 4297 C C . THR B 1 48 ? -13.086 26.203 25.094 1 93.88 48 THR B C 1
ATOM 4299 O O . THR B 1 48 ? -13.938 26.547 25.906 1 93.88 48 THR B O 1
ATOM 4302 N N . PHE B 1 49 ? -11.891 25.75 25.453 1 92.69 49 PHE B N 1
ATOM 4303 C CA . PHE B 1 49 ? -11.422 25.734 26.828 1 92.69 49 PHE B CA 1
ATOM 4304 C C . PHE B 1 49 ? -11.43 27.156 27.406 1 92.69 49 PHE B C 1
ATOM 4306 O O . PHE B 1 49 ? -10.758 28.047 26.875 1 92.69 49 PHE B O 1
ATOM 4313 N N . LYS B 1 50 ? -12.242 27.453 28.438 1 94.62 50 LYS B N 1
ATOM 4314 C CA . LYS B 1 50 ? -12.359 28.719 29.156 1 94.62 50 LYS B CA 1
ATOM 4315 C C . LYS B 1 50 ? -12.727 29.859 28.219 1 94.62 50 LYS B C 1
ATOM 4317 O O . LYS B 1 50 ? -12.234 30.969 28.359 1 94.62 50 LYS B O 1
ATOM 4322 N N . GLU B 1 51 ? -13.406 29.516 27.094 1 94.75 51 GLU B N 1
ATOM 4323 C CA . GLU B 1 51 ? -13.977 30.484 26.156 1 94.75 51 GLU B CA 1
ATOM 4324 C C . GLU B 1 51 ? -12.883 31.266 25.438 1 94.75 51 GLU B C 1
ATOM 4326 O O . GLU B 1 51 ? -13.039 32.469 25.172 1 94.75 51 GLU B O 1
ATOM 4331 N N . THR B 1 52 ? -11.789 30.594 25.281 1 95.94 52 THR B N 1
ATOM 4332 C CA . THR B 1 52 ? -10.695 31.219 24.547 1 95.94 52 THR B CA 1
ATOM 4333 C C . THR B 1 52 ? -11.078 31.422 23.094 1 95.94 52 THR B C 1
ATOM 4335 O O . THR B 1 52 ? -11.984 30.766 22.578 1 95.94 52 THR B O 1
ATOM 4338 N N . ASN B 1 53 ? -10.477 32.406 22.422 1 96.38 53 ASN B N 1
ATOM 4339 C CA . ASN B 1 53 ? -10.711 32.656 21 1 96.38 53 ASN B CA 1
ATOM 4340 C C . ASN B 1 53 ? -9.469 33.219 20.328 1 96.38 53 ASN B C 1
ATOM 4342 O O . ASN B 1 53 ? -8.422 33.375 20.969 1 96.38 53 ASN B O 1
ATOM 4346 N N . GLY B 1 54 ? -9.547 33.5 19.047 1 97.12 54 GLY B N 1
ATOM 4347 C CA . GLY B 1 54 ? -8.414 33.969 18.25 1 97.12 54 GLY B CA 1
ATOM 4348 C C . GLY B 1 54 ? -8.43 35.438 17.984 1 97.12 54 GLY B C 1
ATOM 4349 O O . GLY B 1 54 ? -7.77 35.938 17.062 1 97.12 54 GLY B O 1
ATOM 4350 N N . ASP B 1 55 ? -9.195 36.281 18.75 1 97.75 55 ASP B N 1
ATOM 4351 C CA . ASP B 1 55 ? -9.344 37.719 18.484 1 97.75 55 ASP B CA 1
ATOM 4352 C C . ASP B 1 55 ? -7.988 38.406 18.484 1 97.75 55 ASP B C 1
ATOM 4354 O O . ASP B 1 55 ? -7.711 39.25 17.609 1 97.75 55 ASP B O 1
ATOM 4358 N N . VAL B 1 56 ? -7.246 38 19.516 1 97.88 56 VAL B N 1
ATOM 4359 C CA . VAL B 1 56 ? -5.91 38.594 19.656 1 97.88 56 VAL B CA 1
ATOM 4360 C C . VAL B 1 56 ? -4.859 37.531 19.359 1 97.88 56 VAL B C 1
ATOM 4362 O O . VAL B 1 56 ? -3.785 37.844 18.828 1 97.88 56 VAL B O 1
ATOM 4365 N N . ALA B 1 57 ? -5.277 36.219 19.688 1 97.94 57 ALA B N 1
ATOM 4366 C CA . ALA B 1 57 ? -4.355 35.094 19.578 1 97.94 57 ALA B CA 1
ATOM 4367 C C . ALA B 1 57 ? -3.008 35.406 20.203 1 97.94 57 ALA B C 1
ATOM 4369 O O . ALA B 1 57 ? -2.938 35.781 21.391 1 97.94 57 ALA B O 1
ATOM 4370 N N . VAL B 1 58 ? -1.993 35.406 19.406 1 98.19 58 VAL B N 1
ATOM 4371 C CA . VAL B 1 58 ? -0.708 35.781 19.984 1 98.19 58 VAL B CA 1
ATOM 4372 C C . VAL B 1 58 ? -0.187 37.031 19.281 1 98.19 58 VAL B C 1
ATOM 4374 O O . VAL B 1 58 ? 1.005 37.344 19.344 1 98.19 58 VAL B O 1
ATOM 4377 N N . ASP B 1 59 ? -1.025 37.688 18.5 1 98.56 59 ASP B N 1
ATOM 4378 C CA . ASP B 1 59 ? -0.869 39.031 17.938 1 98.56 59 ASP B CA 1
ATOM 4379 C C . ASP B 1 59 ? 0.267 39.062 16.922 1 98.56 59 ASP B C 1
ATOM 4381 O O . ASP B 1 59 ? 1.006 40.062 16.844 1 98.56 59 ASP B O 1
ATOM 4385 N N . ASN B 1 60 ? 0.411 38.031 16.203 1 98.69 60 ASN B N 1
ATOM 4386 C CA . ASN B 1 60 ? 1.397 38 15.133 1 98.69 60 ASN B CA 1
ATOM 4387 C C . ASN B 1 60 ? 1.153 39.125 14.117 1 98.69 60 ASN B C 1
ATOM 4389 O O . ASN B 1 60 ? 2.102 39.656 13.555 1 98.69 60 ASN B O 1
ATOM 4393 N N . TYR B 1 61 ? -0.102 39.469 13.883 1 98.75 61 TYR B N 1
ATOM 4394 C CA . TYR B 1 61 ? -0.467 40.5 12.898 1 98.75 61 TYR B CA 1
ATOM 4395 C C . TYR B 1 61 ? 0.293 41.781 13.141 1 98.75 61 TYR B C 1
ATOM 4397 O O . TYR B 1 61 ? 0.782 42.438 12.203 1 98.75 61 TYR B O 1
ATOM 4405 N N . HIS B 1 62 ? 0.453 42.219 14.344 1 98.44 62 HIS B N 1
ATOM 4406 C CA . HIS B 1 62 ? 1.107 43.469 14.68 1 98.44 62 HIS B CA 1
ATOM 4407 C C . HIS B 1 62 ? 2.582 43.25 15 1 98.44 62 HIS B C 1
ATOM 4409 O O . HIS B 1 62 ? 3.35 44.219 15.086 1 98.44 62 HIS B O 1
ATOM 4415 N N . ARG B 1 63 ? 2.936 42 15.188 1 98.5 63 ARG B N 1
ATOM 4416 C CA . ARG B 1 63 ? 4.266 41.719 15.727 1 98.5 63 ARG B CA 1
ATOM 4417 C C . ARG B 1 63 ? 5.062 40.812 14.789 1 98.5 63 ARG B C 1
ATOM 4419 O O . ARG B 1 63 ? 6.039 40.188 15.211 1 98.5 63 ARG B O 1
ATOM 4426 N N . TYR B 1 64 ? 4.621 40.656 13.531 1 98.62 64 TYR B N 1
ATOM 4427 C CA . TYR B 1 64 ? 5.25 39.688 12.617 1 98.62 64 TYR B CA 1
ATOM 4428 C C . TYR B 1 64 ? 6.727 40.031 12.422 1 98.62 64 TYR B C 1
ATOM 4430 O O . TYR B 1 64 ? 7.543 39.125 12.211 1 98.62 64 TYR B O 1
ATOM 4438 N N . LYS B 1 65 ? 7.133 41.312 12.469 1 98.75 65 LYS B N 1
ATOM 4439 C CA . LYS B 1 65 ? 8.547 41.656 12.312 1 98.75 65 LYS B CA 1
ATOM 4440 C C . LYS B 1 65 ? 9.383 41.094 13.461 1 98.75 65 LYS B C 1
ATOM 4442 O O . LYS B 1 65 ? 10.492 40.594 13.25 1 98.75 65 LYS B O 1
ATOM 4447 N N . GLU B 1 66 ? 8.82 41.219 14.688 1 98.75 66 GLU B N 1
ATOM 4448 C CA . GLU B 1 66 ? 9.477 40.656 15.859 1 98.75 66 GLU B CA 1
ATOM 4449 C C . GLU B 1 66 ? 9.602 39.125 15.727 1 98.75 66 GLU B C 1
ATOM 4451 O O . GLU B 1 66 ? 10.656 38.562 16 1 98.75 66 GLU B O 1
ATOM 4456 N N . ASP B 1 67 ? 8.531 38.531 15.352 1 98.81 67 ASP B N 1
ATOM 4457 C CA . ASP B 1 67 ? 8.516 37.062 15.203 1 98.81 67 ASP B CA 1
ATOM 4458 C C . ASP B 1 67 ? 9.492 36.625 14.125 1 98.81 67 ASP B C 1
ATOM 4460 O O . ASP B 1 67 ? 10.234 35.656 14.312 1 98.81 67 ASP B O 1
ATOM 4464 N N . VAL B 1 68 ? 9.531 37.312 12.953 1 98.88 68 VAL B N 1
ATOM 4465 C CA . VAL B 1 68 ? 10.422 36.938 11.852 1 98.88 68 VAL B CA 1
ATOM 4466 C C . VAL B 1 68 ? 11.875 37.125 12.281 1 98.88 68 VAL B C 1
ATOM 4468 O O . VAL B 1 68 ? 12.75 36.344 11.906 1 98.88 68 VAL B O 1
ATOM 4471 N N . ALA B 1 69 ? 12.148 38.188 13.047 1 98.88 69 ALA B N 1
ATOM 4472 C CA . ALA B 1 69 ? 13.5 38.406 13.562 1 98.88 69 ALA B CA 1
ATOM 4473 C C . ALA B 1 69 ? 13.945 37.219 14.438 1 98.88 69 ALA B C 1
ATOM 4475 O O . ALA B 1 69 ? 15.109 36.812 14.398 1 98.88 69 ALA B O 1
ATOM 4476 N N . LEU B 1 70 ? 13.008 36.719 15.242 1 98.88 70 LEU B N 1
ATOM 4477 C CA . LEU B 1 70 ? 13.305 35.562 16.078 1 98.88 70 LEU B CA 1
ATOM 4478 C C . LEU B 1 70 ? 13.547 34.312 15.203 1 98.88 70 LEU B C 1
ATOM 4480 O O . LEU B 1 70 ? 14.422 33.5 15.508 1 98.88 70 LEU B O 1
ATOM 4484 N N . MET B 1 71 ? 12.742 34.188 14.125 1 98.94 71 MET B N 1
ATOM 4485 C CA . MET B 1 71 ? 12.969 33.094 13.188 1 98.94 71 MET B CA 1
ATOM 4486 C C . MET B 1 71 ? 14.367 33.156 12.594 1 98.94 71 MET B C 1
ATOM 4488 O O . MET B 1 71 ? 15.055 32.125 12.492 1 98.94 71 MET B O 1
ATOM 4492 N N . ALA B 1 72 ? 14.711 34.344 12.188 1 98.88 72 ALA B N 1
ATOM 4493 C CA . ALA B 1 72 ? 16.031 34.562 11.602 1 98.88 72 ALA B CA 1
ATOM 4494 C C . ALA B 1 72 ? 17.141 34.219 12.602 1 98.88 72 ALA B C 1
ATOM 4496 O O . ALA B 1 72 ? 18.141 33.625 12.242 1 98.88 72 ALA B O 1
ATOM 4497 N N . GLU B 1 73 ? 16.953 34.688 13.852 1 98.81 73 GLU B N 1
ATOM 4498 C CA . GLU B 1 73 ? 17.922 34.406 14.898 1 98.81 73 GLU B CA 1
ATOM 4499 C C . GLU B 1 73 ? 18.078 32.875 15.078 1 98.81 73 GLU B C 1
ATOM 4501 O O . GLU B 1 73 ? 19.188 32.406 15.281 1 98.81 73 GLU B O 1
ATOM 4506 N N . GLN B 1 74 ? 16.969 32.156 15.023 1 98.81 74 GLN B N 1
ATOM 4507 C CA . GLN B 1 74 ? 16.984 30.688 15.195 1 98.81 74 GLN B CA 1
ATOM 4508 C C . GLN B 1 74 ? 17.641 30.016 14.008 1 98.81 74 GLN B C 1
ATOM 4510 O O . GLN B 1 74 ? 18.125 28.875 14.117 1 98.81 74 GLN B O 1
ATOM 4515 N N . GLY B 1 75 ? 17.656 30.703 12.859 1 98.62 75 GLY B N 1
ATOM 4516 C CA . GLY B 1 75 ? 18.266 30.156 11.656 1 98.62 75 GLY B CA 1
ATOM 4517 C C . GLY B 1 75 ? 17.281 29.406 10.766 1 98.62 75 GLY B C 1
ATOM 4518 O O . GLY B 1 75 ? 17.688 28.641 9.898 1 98.62 75 GLY B O 1
ATOM 4519 N N . LEU B 1 76 ? 15.984 29.625 10.883 1 98.75 76 LEU B N 1
ATOM 4520 C CA . LEU B 1 76 ? 14.969 28.938 10.102 1 98.75 76 LEU B CA 1
ATOM 4521 C C . LEU B 1 76 ? 15.219 29.125 8.609 1 98.75 76 LEU B C 1
ATOM 4523 O O . LEU B 1 76 ? 15.57 30.219 8.164 1 98.75 76 LEU B O 1
ATOM 4527 N N . LYS B 1 77 ? 15.062 28.031 7.895 1 98.81 77 LYS B N 1
ATOM 4528 C CA . LYS B 1 77 ? 15.203 28.078 6.441 1 98.81 77 LYS B CA 1
ATOM 4529 C C . LYS B 1 77 ? 13.852 28.266 5.758 1 98.81 77 LYS B C 1
ATOM 4531 O O . LYS B 1 77 ? 13.781 28.719 4.617 1 98.81 77 LYS B O 1
ATOM 4536 N N . ALA B 1 78 ? 12.812 27.922 6.461 1 98.88 78 ALA B N 1
ATOM 4537 C CA . ALA B 1 78 ? 11.461 28.047 5.906 1 98.88 78 ALA B CA 1
ATOM 4538 C C . ALA B 1 78 ? 10.445 28.344 7.004 1 98.88 78 ALA B C 1
ATOM 4540 O O . ALA B 1 78 ? 10.641 27.969 8.164 1 98.88 78 ALA B O 1
ATOM 4541 N N . TYR B 1 79 ? 9.43 29.031 6.676 1 98.88 79 TYR B N 1
ATOM 4542 C CA . TYR B 1 79 ? 8.297 29.297 7.555 1 98.88 79 TYR B CA 1
ATOM 4543 C C . TYR B 1 79 ? 6.977 29.031 6.844 1 98.88 79 TYR B C 1
ATOM 4545 O O . TYR B 1 79 ? 6.68 29.656 5.82 1 98.88 79 TYR B O 1
ATOM 4553 N N . ARG B 1 80 ? 6.254 28.047 7.324 1 98.94 80 ARG B N 1
ATOM 4554 C CA . ARG B 1 80 ? 4.945 27.719 6.766 1 98.94 80 ARG B CA 1
ATOM 4555 C C . ARG B 1 80 ? 3.838 28.469 7.5 1 98.94 80 ARG B C 1
ATOM 4557 O O . ARG B 1 80 ? 3.703 28.344 8.719 1 98.94 80 ARG B O 1
ATOM 4564 N N . PHE B 1 81 ? 3.104 29.234 6.816 1 98.88 81 PHE B N 1
ATOM 4565 C CA . PHE B 1 81 ? 1.97 29.969 7.375 1 98.88 81 PHE B CA 1
ATOM 4566 C C . PHE B 1 81 ? 0.782 29.938 6.422 1 98.88 81 PHE B C 1
ATOM 4568 O O . PHE B 1 81 ? 0.936 29.609 5.242 1 98.88 81 PHE B O 1
ATOM 4575 N N . SER B 1 82 ? -0.37 30.172 6.918 1 98.81 82 SER B N 1
ATOM 4576 C CA . SER B 1 82 ? -1.556 30.203 6.066 1 98.81 82 SER B CA 1
ATOM 4577 C C . SER B 1 82 ? -2.047 31.641 5.855 1 98.81 82 SER B C 1
ATOM 4579 O O . SER B 1 82 ? -1.723 32.531 6.637 1 98.81 82 SER B O 1
ATOM 4581 N N . VAL B 1 83 ? -2.691 31.812 4.816 1 98.88 83 VAL B N 1
ATOM 4582 C CA . VAL B 1 83 ? -3.404 33.062 4.539 1 98.88 83 VAL B CA 1
ATOM 4583 C C . VAL B 1 83 ? -4.855 32.938 4.992 1 98.88 83 VAL B C 1
ATOM 4585 O O . VAL B 1 83 ? -5.527 31.938 4.684 1 98.88 83 VAL B O 1
ATOM 4588 N N . ALA B 1 84 ? -5.297 33.875 5.809 1 98.75 84 ALA B N 1
ATOM 4589 C CA . ALA B 1 84 ? -6.719 33.938 6.152 1 98.75 84 ALA B CA 1
ATOM 4590 C C . ALA B 1 84 ? -7.555 34.406 4.965 1 98.75 84 ALA B C 1
ATOM 4592 O O . ALA B 1 84 ? -7.477 35.562 4.559 1 98.75 84 ALA B O 1
ATOM 4593 N N . TRP B 1 85 ? -8.344 33.5 4.449 1 98.88 85 TRP B N 1
ATOM 4594 C CA . TRP B 1 85 ? -9.195 33.781 3.303 1 98.88 85 TRP B CA 1
ATOM 4595 C C . TRP B 1 85 ? -10.047 35.031 3.566 1 98.88 85 TRP B C 1
ATOM 4597 O O . TRP B 1 85 ? -10.117 35.938 2.73 1 98.88 85 TRP B O 1
ATOM 4607 N N . SER B 1 86 ? -10.555 35.25 4.723 1 98.62 86 SER B N 1
ATOM 4608 C CA . SER B 1 86 ? -11.461 36.344 5.066 1 98.62 86 SER B CA 1
ATOM 4609 C C . SER B 1 86 ? -10.703 37.656 5.227 1 98.62 86 SER B C 1
ATOM 4611 O O . SER B 1 86 ? -11.305 38.719 5.254 1 98.62 86 SER B O 1
ATOM 4613 N N . ARG B 1 87 ? -9.375 37.562 5.391 1 98.69 87 ARG B N 1
ATOM 4614 C CA . ARG B 1 87 ? -8.586 38.781 5.5 1 98.69 87 ARG B CA 1
ATOM 4615 C C . ARG B 1 87 ? -8.312 39.375 4.125 1 98.69 87 ARG B C 1
ATOM 4617 O O . ARG B 1 87 ? -8.195 40.594 3.984 1 98.69 87 ARG B O 1
ATOM 4624 N N . VAL B 1 88 ? -8.289 38.562 3.084 1 98.62 88 VAL B N 1
ATOM 4625 C CA . VAL B 1 88 ? -7.914 39.031 1.754 1 98.62 88 VAL B CA 1
ATOM 4626 C C . VAL B 1 88 ? -9.164 39.219 0.9 1 98.62 88 VAL B C 1
ATOM 4628 O O . VAL B 1 88 ? -9.188 40.062 -0 1 98.62 88 VAL B O 1
ATOM 4631 N N . ILE B 1 89 ? -10.172 38.344 1.125 1 98.75 89 ILE B N 1
ATOM 4632 C CA . ILE B 1 89 ? -11.516 38.469 0.558 1 98.75 89 ILE B CA 1
ATOM 4633 C C . ILE B 1 89 ? -12.555 38.375 1.667 1 98.75 89 ILE B C 1
ATOM 4635 O O . ILE B 1 89 ? -13.07 37.281 1.938 1 98.75 89 ILE B O 1
ATOM 4639 N N . PRO B 1 90 ? -12.977 39.438 2.217 1 98.62 90 PRO B N 1
ATOM 4640 C CA . PRO B 1 90 ? -13.703 39.438 3.49 1 98.62 90 PRO B CA 1
ATOM 4641 C C . PRO B 1 90 ? -14.977 38.594 3.455 1 98.62 90 PRO B C 1
ATOM 4643 O O . PRO B 1 90 ? -15.258 37.875 4.406 1 98.62 90 PRO B O 1
ATOM 4646 N N . HIS B 1 91 ? -15.734 38.656 2.381 1 98.31 91 HIS B N 1
ATOM 4647 C CA . HIS B 1 91 ? -16.953 37.875 2.283 1 98.31 91 HIS B CA 1
ATOM 4648 C C . HIS B 1 91 ? -16.672 36.438 1.799 1 98.31 91 HIS B C 1
ATOM 4650 O O . HIS B 1 91 ? -17.484 35.562 1.96 1 98.31 91 HIS B O 1
ATOM 4656 N N . GLY B 1 92 ? -15.523 36.219 1.246 1 98.44 92 GLY B N 1
ATOM 4657 C CA . GLY B 1 92 ? -15.125 34.969 0.674 1 98.44 92 GLY B CA 1
ATOM 4658 C C . GLY B 1 92 ? -15.133 34.969 -0.843 1 98.44 92 GLY B C 1
ATOM 4659 O O . GLY B 1 92 ? -14.461 34.125 -1.472 1 98.44 92 GLY B O 1
ATOM 4660 N N . ASN B 1 93 ? -15.93 35.812 -1.386 1 98.25 93 ASN B N 1
ATOM 4661 C CA . ASN B 1 93 ? -15.953 36.094 -2.816 1 98.25 93 ASN B CA 1
ATOM 4662 C C . ASN B 1 93 ? -16.234 37.562 -3.094 1 98.25 93 ASN B C 1
ATOM 4664 O O . ASN B 1 93 ? -16.578 38.312 -2.182 1 98.25 93 ASN B O 1
ATOM 4668 N N . GLY B 1 94 ? -15.883 38.031 -4.25 1 96.38 94 GLY B N 1
ATOM 4669 C CA . GLY B 1 94 ? -16.156 39.406 -4.629 1 96.38 94 GLY B CA 1
ATOM 4670 C C . GLY B 1 94 ? -14.984 40.344 -4.406 1 96.38 94 GLY B C 1
ATOM 4671 O O . GLY B 1 94 ? -13.875 40.062 -4.867 1 96.38 94 GLY B O 1
ATOM 4672 N N . GLU B 1 95 ? -15.195 41.281 -3.551 1 97.19 95 GLU B N 1
ATOM 4673 C CA . GLU B 1 95 ? -14.242 42.406 -3.428 1 97.19 95 GLU B CA 1
ATOM 4674 C C . GLU B 1 95 ? -12.984 41.938 -2.686 1 97.19 95 GLU B C 1
ATOM 4676 O O . GLU B 1 95 ? -13.062 41.312 -1.643 1 97.19 95 GLU B O 1
ATOM 4681 N N . VAL B 1 96 ? -11.805 42.344 -3.219 1 98.5 96 VAL B N 1
ATOM 4682 C CA . VAL B 1 96 ? -10.5 42.062 -2.621 1 98.5 96 VAL B CA 1
ATOM 4683 C C . VAL B 1 96 ? -10.156 43.156 -1.607 1 98.5 96 VAL B C 1
ATOM 4685 O O . VAL B 1 96 ? -10.422 44.344 -1.839 1 98.5 96 VAL B O 1
ATOM 4688 N N . ASN B 1 97 ? -9.68 42.75 -0.517 1 98.69 97 ASN B N 1
ATOM 4689 C CA . ASN B 1 97 ? -9.203 43.656 0.528 1 98.69 97 ASN B CA 1
ATOM 4690 C C . ASN B 1 97 ? -7.699 43.875 0.442 1 98.69 97 ASN B C 1
ATOM 4692 O O . ASN B 1 97 ? -6.918 43.062 0.969 1 98.69 97 ASN B O 1
ATOM 4696 N N . GLU B 1 98 ? -7.289 44.969 -0.07 1 98.62 98 GLU B N 1
ATOM 4697 C CA . GLU B 1 98 ? -5.883 45.25 -0.338 1 98.62 98 GLU B CA 1
ATOM 4698 C C . GLU B 1 98 ? -5.078 45.344 0.958 1 98.62 98 GLU B C 1
ATOM 4700 O O . GLU B 1 98 ? -3.914 44.938 0.998 1 98.62 98 GLU B O 1
ATOM 4705 N N . ALA B 1 99 ? -5.688 45.875 1.986 1 98.38 99 ALA B N 1
ATOM 4706 C CA . ALA B 1 99 ? -4.984 45.938 3.264 1 98.38 99 ALA B CA 1
ATOM 4707 C C . ALA B 1 99 ? -4.613 44.562 3.779 1 98.38 99 ALA B C 1
ATOM 4709 O O . ALA B 1 99 ? -3.531 44.375 4.336 1 98.38 99 ALA B O 1
ATOM 4710 N N . GLY B 1 100 ? -5.543 43.656 3.635 1 98.19 100 GLY B N 1
ATOM 4711 C CA . GLY B 1 100 ? -5.258 42.281 4 1 98.19 100 GLY B CA 1
ATOM 4712 C C . GLY B 1 100 ? -4.148 41.656 3.172 1 98.19 100 GLY B C 1
ATOM 4713 O O . GLY B 1 100 ? -3.262 41 3.713 1 98.19 100 GLY B O 1
ATOM 4714 N N . LEU B 1 101 ? -4.137 41.875 1.862 1 98.56 101 LEU B N 1
ATOM 4715 C CA . LEU B 1 101 ? -3.094 41.344 0.978 1 98.56 101 LEU B CA 1
ATOM 4716 C C . LEU B 1 101 ? -1.738 41.969 1.336 1 98.56 101 LEU B C 1
ATOM 4718 O O . LEU B 1 101 ? -0.719 41.25 1.302 1 98.56 101 LEU B O 1
ATOM 4722 N N . LYS B 1 102 ? -1.784 43.188 1.655 1 98.5 102 LYS B N 1
ATOM 4723 C CA . LYS B 1 102 ? -0.553 43.906 1.969 1 98.5 102 LYS B CA 1
ATOM 4724 C C . LYS B 1 102 ? 0.125 43.344 3.205 1 98.5 102 LYS B C 1
ATOM 4726 O O . LYS B 1 102 ? 1.354 43.312 3.289 1 98.5 102 LYS B O 1
ATOM 4731 N N . PHE B 1 103 ? -0.654 43 4.164 1 98.5 103 PHE B N 1
ATOM 4732 C CA . PHE B 1 103 ? -0.086 42.344 5.34 1 98.5 103 PHE B CA 1
ATOM 4733 C C . PHE B 1 103 ? 0.761 41.125 4.934 1 98.5 103 PHE B C 1
ATOM 4735 O O . PHE B 1 103 ? 1.901 41 5.383 1 98.5 103 PHE B O 1
ATOM 4742 N N . TYR B 1 104 ? 0.226 40.281 4.098 1 98.88 104 TYR B N 1
ATOM 4743 C CA . TYR B 1 104 ? 0.949 39.062 3.695 1 98.88 104 TYR B CA 1
ATOM 4744 C C . TYR B 1 104 ? 2.102 39.406 2.758 1 98.88 104 TYR B C 1
ATOM 4746 O O . TYR B 1 104 ? 3.143 38.75 2.777 1 98.88 104 TYR B O 1
ATOM 4754 N N . ASP B 1 105 ? 1.93 40.438 1.905 1 98.75 105 ASP B N 1
ATOM 4755 C CA . ASP B 1 105 ? 3.076 40.969 1.17 1 98.75 105 ASP B CA 1
ATOM 4756 C C . ASP B 1 105 ? 4.234 41.281 2.113 1 98.75 105 ASP B C 1
ATOM 4758 O O . ASP B 1 105 ? 5.375 40.906 1.859 1 98.75 105 ASP B O 1
ATOM 4762 N N . ASN B 1 106 ? 3.875 42.031 3.104 1 98.81 106 ASN B N 1
ATOM 4763 C CA . ASN B 1 106 ? 4.883 42.5 4.062 1 98.81 106 ASN B CA 1
ATOM 4764 C C . ASN B 1 106 ? 5.523 41.312 4.785 1 98.81 106 ASN B C 1
ATOM 4766 O O . ASN B 1 106 ? 6.734 41.281 4.996 1 98.81 106 ASN B O 1
ATOM 4770 N N . LEU B 1 107 ? 4.719 40.344 5.207 1 98.88 107 LEU B N 1
ATOM 4771 C CA . LEU B 1 107 ? 5.238 39.156 5.883 1 98.88 107 LEU B CA 1
ATOM 4772 C C . LEU B 1 107 ? 6.191 38.375 4.973 1 98.88 107 LEU B C 1
ATOM 4774 O O . LEU B 1 107 ? 7.293 38 5.387 1 98.88 107 LEU B O 1
ATOM 4778 N N . ILE B 1 108 ? 5.777 38.094 3.715 1 98.94 108 ILE B N 1
ATOM 4779 C CA . ILE B 1 108 ? 6.574 37.375 2.742 1 98.94 108 ILE B CA 1
ATOM 4780 C C . ILE B 1 108 ? 7.879 38.125 2.471 1 98.94 108 ILE B C 1
ATOM 4782 O O . ILE B 1 108 ? 8.961 37.5 2.488 1 98.94 108 ILE B O 1
ATOM 4786 N N . ASP B 1 109 ? 7.762 39.438 2.285 1 98.88 109 ASP B N 1
ATOM 4787 C CA . ASP B 1 109 ? 8.953 40.25 2.021 1 98.88 109 ASP B CA 1
ATOM 4788 C C . ASP B 1 109 ? 9.906 40.219 3.211 1 98.88 109 ASP B C 1
ATOM 4790 O O . ASP B 1 109 ? 11.125 40.156 3.033 1 98.88 109 ASP B O 1
ATOM 4794 N N . GLU B 1 110 ? 9.312 40.344 4.418 1 98.88 110 GLU B N 1
ATOM 4795 C CA . GLU B 1 110 ? 10.141 40.281 5.621 1 98.88 110 GLU B CA 1
ATOM 4796 C C . GLU B 1 110 ? 10.875 38.969 5.738 1 98.88 110 GLU B C 1
ATOM 4798 O O . GLU B 1 110 ? 12.07 38.938 6.055 1 98.88 110 GLU B O 1
ATOM 4803 N N . LEU B 1 111 ? 10.227 37.844 5.504 1 98.94 111 LEU B N 1
ATOM 4804 C CA . LEU B 1 111 ? 10.852 36.531 5.52 1 98.94 111 LEU B CA 1
ATOM 4805 C C . LEU B 1 111 ? 11.984 36.469 4.512 1 98.94 111 LEU B C 1
ATOM 4807 O O . LEU B 1 111 ? 13.102 36.062 4.855 1 98.94 111 LEU B O 1
ATOM 4811 N N . LEU B 1 112 ? 11.688 36.875 3.289 1 98.81 112 LEU B N 1
ATOM 4812 C CA . LEU B 1 112 ? 12.656 36.812 2.205 1 98.81 112 LEU B CA 1
ATOM 4813 C C . LEU B 1 112 ? 13.875 37.688 2.492 1 98.81 112 LEU B C 1
ATOM 4815 O O . LEU B 1 112 ? 14.992 37.344 2.107 1 98.81 112 LEU B O 1
ATOM 4819 N N . SER B 1 113 ? 13.656 38.781 3.168 1 98.75 113 SER B N 1
ATOM 4820 C CA . SER B 1 113 ? 14.766 39.688 3.488 1 98.75 113 SER B CA 1
ATOM 4821 C C . SER B 1 113 ? 15.766 39 4.414 1 98.75 113 SER B C 1
ATOM 4823 O O . SER B 1 113 ? 16.938 39.375 4.449 1 98.75 113 SER B O 1
ATOM 4825 N N . TYR B 1 114 ? 15.32 38 5.141 1 98.69 114 TYR B N 1
ATOM 4826 C CA . TYR B 1 114 ? 16.203 37.25 6.027 1 98.69 114 TYR B CA 1
ATOM 4827 C C . TYR B 1 114 ? 16.594 35.906 5.398 1 98.69 114 TYR B C 1
ATOM 4829 O O . TYR B 1 114 ? 17.234 35.062 6.043 1 98.69 114 TYR B O 1
ATOM 4837 N N . GLY B 1 115 ? 16.172 35.656 4.168 1 98.31 115 GLY B N 1
ATOM 4838 C CA . GLY B 1 115 ? 16.5 34.406 3.471 1 98.31 115 GLY B CA 1
ATOM 4839 C C . GLY B 1 115 ? 15.664 33.25 3.928 1 98.31 115 GLY B C 1
ATOM 4840 O O . GLY B 1 115 ? 16.078 32.094 3.799 1 98.31 115 GLY B O 1
ATOM 4841 N N . ILE B 1 116 ? 14.531 33.469 4.527 1 98.88 116 ILE B N 1
ATOM 4842 C CA . ILE B 1 116 ? 13.617 32.406 4.953 1 98.88 116 ILE B CA 1
ATOM 4843 C C . ILE B 1 116 ? 12.578 32.156 3.865 1 98.88 116 ILE B C 1
ATOM 4845 O O . ILE B 1 116 ? 11.883 33.094 3.43 1 98.88 116 ILE B O 1
ATOM 4849 N N . GLU B 1 117 ? 12.508 30.922 3.387 1 98.75 117 GLU B N 1
ATOM 4850 C CA . GLU B 1 117 ? 11.578 30.531 2.326 1 98.75 117 GLU B CA 1
ATOM 4851 C C . GLU B 1 117 ? 10.141 30.484 2.838 1 98.75 117 GLU B C 1
ATOM 4853 O O . GLU B 1 117 ? 9.836 29.719 3.758 1 98.75 117 GLU B O 1
ATOM 4858 N N . PRO B 1 118 ? 9.266 31.312 2.285 1 98.88 118 PRO B N 1
ATOM 4859 C CA . PRO B 1 118 ? 7.855 31.172 2.656 1 98.88 118 PRO B CA 1
ATOM 4860 C C . PRO B 1 118 ? 7.215 29.906 2.082 1 98.88 118 PRO B C 1
ATOM 4862 O O . PRO B 1 118 ? 7.414 29.594 0.908 1 98.88 118 PRO B O 1
ATOM 4865 N N . VAL B 1 119 ? 6.551 29.141 2.891 1 98.94 119 VAL B N 1
ATOM 4866 C CA . VAL B 1 119 ? 5.648 28.062 2.502 1 98.94 119 VAL B CA 1
ATOM 4867 C C . VAL B 1 119 ? 4.203 28.469 2.783 1 98.94 119 VAL B C 1
ATOM 4869 O O . VAL B 1 119 ? 3.773 28.5 3.938 1 98.94 119 VAL B O 1
ATOM 4872 N N . VAL B 1 120 ? 3.445 28.734 1.735 1 98.94 120 VAL B N 1
ATOM 4873 C CA . VAL B 1 120 ? 2.158 29.391 1.915 1 98.94 120 VAL B CA 1
ATOM 4874 C C . VAL B 1 120 ? 1.029 28.375 1.817 1 98.94 120 VAL B C 1
ATOM 4876 O O . VAL B 1 120 ? 0.899 27.672 0.807 1 98.94 120 VAL B O 1
ATOM 4879 N N . THR B 1 121 ? 0.298 28.297 2.84 1 98.94 121 THR B N 1
ATOM 4880 C CA . THR B 1 121 ? -0.897 27.453 2.871 1 98.94 121 THR B CA 1
ATOM 4881 C C . THR B 1 121 ? -2.137 28.281 2.521 1 98.94 121 THR B C 1
ATOM 4883 O O . THR B 1 121 ? -2.43 29.281 3.172 1 98.94 121 THR B O 1
ATOM 4886 N N . LEU B 1 122 ? -2.908 27.797 1.561 1 98.94 122 LEU B N 1
ATOM 4887 C CA . LEU B 1 122 ? -4.074 28.531 1.079 1 98.94 122 LEU B CA 1
ATOM 4888 C C . LEU B 1 122 ? -5.242 28.391 2.051 1 98.94 122 LEU B C 1
ATOM 4890 O O . LEU B 1 122 ? -6.027 29.328 2.225 1 98.94 122 LEU B O 1
ATOM 4894 N N . TYR B 1 123 ? -5.348 27.219 2.65 1 98.88 123 TYR B N 1
ATOM 4895 C CA . TYR B 1 123 ? -6.5 27.016 3.518 1 98.88 123 TYR B CA 1
ATOM 4896 C C . TYR B 1 123 ? -6.117 26.219 4.758 1 98.88 123 TYR B C 1
ATOM 4898 O O . TYR B 1 123 ? -5.617 25.094 4.652 1 98.88 123 TYR B O 1
ATOM 4906 N N . HIS B 1 124 ? -6.355 26.797 5.926 1 98.62 124 HIS B N 1
ATOM 4907 C CA . HIS B 1 124 ? -6.113 26.156 7.215 1 98.62 124 HIS B CA 1
ATOM 4908 C C . HIS B 1 124 ? -7.344 26.25 8.109 1 98.62 124 HIS B C 1
ATOM 4910 O O . HIS B 1 124 ? -7.266 26.75 9.234 1 98.62 124 HIS B O 1
ATOM 4916 N N . TRP B 1 125 ? -8.523 25.953 7.652 1 97.44 125 TRP B N 1
ATOM 4917 C CA . TRP B 1 125 ? -9.781 25.531 8.266 1 97.44 125 TRP B CA 1
ATOM 4918 C C . TRP B 1 125 ? -10.68 26.734 8.523 1 97.44 125 TRP B C 1
ATOM 4920 O O . TRP B 1 125 ? -11.688 26.625 9.234 1 97.44 125 TRP B O 1
ATOM 4930 N N . ASP B 1 126 ? -10.398 27.938 8.062 1 97.06 126 ASP B N 1
ATOM 4931 C CA . ASP B 1 126 ? -11.117 29.141 8.477 1 97.06 126 ASP B CA 1
ATOM 4932 C C . ASP B 1 126 ? -11.852 29.766 7.297 1 97.06 126 ASP B C 1
ATOM 4934 O O . ASP B 1 126 ? -11.719 30.969 7.051 1 97.06 126 ASP B O 1
ATOM 4938 N N . ILE B 1 127 ? -12.68 29.016 6.695 1 98.5 127 ILE B N 1
ATOM 4939 C CA . ILE B 1 127 ? -13.453 29.516 5.57 1 98.5 127 ILE B CA 1
ATOM 4940 C C . ILE B 1 127 ? -14.234 30.75 5.996 1 98.5 127 ILE B C 1
ATOM 4942 O O . ILE B 1 127 ? -14.719 30.828 7.133 1 98.5 127 ILE B O 1
ATOM 4946 N N . PRO B 1 128 ? -14.391 31.766 5.109 1 98.75 128 PRO B N 1
ATOM 4947 C CA . PRO B 1 128 ? -15.125 32.969 5.457 1 98.75 128 PRO B CA 1
ATOM 4948 C C . PRO B 1 128 ? -16.578 32.688 5.863 1 98.75 128 PRO B C 1
ATOM 4950 O O . PRO B 1 128 ? -17.266 31.922 5.203 1 98.75 128 PRO B O 1
ATOM 4953 N N . GLN B 1 129 ? -17.016 33.344 6.922 1 98.56 129 GLN B N 1
ATOM 4954 C CA . GLN B 1 129 ? -18.391 33.188 7.391 1 98.56 129 GLN B CA 1
ATOM 4955 C C . GLN B 1 129 ? -19.391 33.594 6.305 1 98.56 129 GLN B C 1
ATOM 4957 O O . GLN B 1 129 ? -20.469 33.031 6.215 1 98.56 129 GLN B O 1
ATOM 4962 N N . GLY B 1 130 ? -19.031 34.562 5.527 1 98.38 130 GLY B N 1
ATOM 4963 C CA . GLY B 1 130 ? -19.891 35 4.438 1 98.38 130 GLY B CA 1
ATOM 4964 C C . GLY B 1 130 ? -20.281 33.875 3.506 1 98.38 130 GLY B C 1
ATOM 4965 O O . GLY B 1 130 ? -21.453 33.781 3.107 1 98.38 130 GLY B O 1
ATOM 4966 N N . LEU B 1 131 ? -19.344 32.969 3.127 1 98.75 131 LEU B N 1
ATOM 4967 C CA . LEU B 1 131 ? -19.625 31.859 2.244 1 98.75 131 LEU B CA 1
ATOM 4968 C C . LEU B 1 131 ? -20.453 30.797 2.965 1 98.75 131 LEU B C 1
ATOM 4970 O O . LEU B 1 131 ? -21.328 30.156 2.357 1 98.75 131 LEU B O 1
ATOM 4974 N N . GLN B 1 132 ? -20.125 30.609 4.254 1 98.25 132 GLN B N 1
ATOM 4975 C CA . GLN B 1 132 ? -20.922 29.688 5.059 1 98.25 132 GLN B CA 1
ATOM 4976 C C . GLN B 1 132 ? -22.391 30.125 5.094 1 98.25 132 GLN B C 1
ATOM 4978 O O . GLN B 1 132 ? -23.281 29.297 4.941 1 98.25 132 GLN B O 1
ATOM 4983 N N . ASP B 1 133 ? -22.594 31.391 5.273 1 98.12 133 ASP B N 1
ATOM 4984 C CA . ASP B 1 133 ? -23.938 31.938 5.355 1 98.12 133 ASP B CA 1
ATOM 4985 C C . ASP B 1 133 ? -24.625 31.922 3.992 1 98.12 133 ASP B C 1
ATOM 4987 O O . ASP B 1 133 ? -25.828 31.656 3.9 1 98.12 133 ASP B O 1
ATOM 4991 N N . GLU B 1 134 ? -23.875 32.219 3.02 1 98.19 134 GLU B N 1
ATOM 4992 C CA . GLU B 1 134 ? -24.438 32.375 1.684 1 98.19 134 GLU B CA 1
ATOM 4993 C C . GLU B 1 134 ? -24.891 31.047 1.094 1 98.19 134 GLU B C 1
ATOM 4995 O O . GLU B 1 134 ? -25.969 30.969 0.49 1 98.19 134 GLU B O 1
ATOM 5000 N N . TYR B 1 135 ? -23.984 29.984 1.243 1 98.06 135 TYR B N 1
ATOM 5001 C CA . TYR B 1 135 ? -24.406 28.781 0.54 1 98.06 135 TYR B CA 1
ATOM 5002 C C . TYR B 1 135 ? -23.922 27.531 1.272 1 98.06 135 TYR B C 1
ATOM 5004 O O . TYR B 1 135 ? -23.875 26.453 0.691 1 98.06 135 TYR B O 1
ATOM 5012 N N . GLY B 1 136 ? -23.406 27.688 2.488 1 97.19 136 GLY B N 1
ATOM 5013 C CA . GLY B 1 136 ? -23.078 26.531 3.303 1 97.19 136 GLY B CA 1
ATOM 5014 C C . GLY B 1 136 ? -21.609 26.125 3.217 1 97.19 136 GLY B C 1
ATOM 5015 O O . GLY B 1 136 ? -21.234 25.047 3.645 1 97.19 136 GLY B O 1
ATOM 5016 N N . GLY B 1 137 ? -20.75 27 2.676 1 97.88 137 GLY B N 1
ATOM 5017 C CA . GLY B 1 137 ? -19.312 26.75 2.629 1 97.88 137 GLY B CA 1
ATOM 5018 C C . GLY B 1 137 ? -18.953 25.5 1.846 1 97.88 137 GLY B C 1
ATOM 5019 O O . GLY B 1 137 ? -19.359 25.344 0.696 1 97.88 137 GLY B O 1
ATOM 5020 N N . TRP B 1 138 ? -18.359 24.5 2.441 1 98.44 138 TRP B N 1
ATOM 5021 C CA . TRP B 1 138 ? -17.812 23.312 1.797 1 98.44 138 TRP B CA 1
ATOM 5022 C C . TRP B 1 138 ? -18.922 22.359 1.377 1 98.44 138 TRP B C 1
ATOM 5024 O O . TRP B 1 138 ? -18.688 21.422 0.604 1 98.44 138 TRP B O 1
ATOM 5034 N N . GLU B 1 139 ? -20.047 22.547 1.791 1 97.12 139 GLU B N 1
ATOM 5035 C CA . GLU B 1 139 ? -21.156 21.656 1.443 1 97.12 139 GLU B CA 1
ATOM 5036 C C . GLU B 1 139 ? -21.703 21.969 0.05 1 97.12 139 GLU B C 1
ATOM 5038 O O . GLU B 1 139 ? -22.422 21.156 -0.531 1 97.12 139 GLU B O 1
ATOM 5043 N N . SER B 1 140 ? -21.359 23.172 -0.401 1 98 140 SER B N 1
ATOM 5044 C CA . SER B 1 140 ? -21.812 23.578 -1.726 1 98 140 SER B CA 1
ATOM 5045 C C . SER B 1 140 ? -20.688 23.484 -2.75 1 98 140 SER B C 1
ATOM 5047 O O . SER B 1 140 ? -19.547 23.859 -2.459 1 98 140 SER B O 1
ATOM 5049 N N . ARG B 1 141 ? -21 23.094 -3.939 1 97.56 141 ARG B N 1
ATOM 5050 C CA . ARG B 1 141 ? -20.031 23.016 -5.031 1 97.56 141 ARG B CA 1
ATOM 5051 C C . ARG B 1 141 ? -19.562 24.391 -5.453 1 97.56 141 ARG B C 1
ATOM 5053 O O . ARG B 1 141 ? -18.516 24.531 -6.09 1 97.56 141 ARG B O 1
ATOM 5060 N N . LYS B 1 142 ? -20.281 25.391 -5.094 1 98.5 142 LYS B N 1
ATOM 5061 C CA . LYS B 1 142 ? -19.922 26.766 -5.426 1 98.5 142 LYS B CA 1
ATOM 5062 C C . LYS B 1 142 ? -18.562 27.141 -4.824 1 98.5 142 LYS B C 1
ATOM 5064 O O . LYS B 1 142 ? -17.875 28.016 -5.34 1 98.5 142 LYS B O 1
ATOM 5069 N N . VAL B 1 143 ? -18.234 26.406 -3.783 1 98.75 143 VAL B N 1
ATOM 5070 C CA . VAL B 1 143 ? -17 26.719 -3.078 1 98.75 143 VAL B CA 1
ATOM 5071 C C . VAL B 1 143 ? -15.797 26.453 -3.99 1 98.75 143 VAL B C 1
ATOM 5073 O O . VAL B 1 143 ? -14.75 27.078 -3.848 1 98.75 143 VAL B O 1
ATOM 5076 N N . VAL B 1 144 ? -15.945 25.516 -4.941 1 98.81 144 VAL B N 1
ATOM 5077 C CA . VAL B 1 144 ? -14.852 25.156 -5.836 1 98.81 144 VAL B CA 1
ATOM 5078 C C . VAL B 1 144 ? -14.406 26.375 -6.633 1 98.81 144 VAL B C 1
ATOM 5080 O O . VAL B 1 144 ? -13.211 26.688 -6.695 1 98.81 144 VAL B O 1
ATOM 5083 N N . GLU B 1 145 ? -15.344 27.078 -7.191 1 98.75 145 GLU B N 1
ATOM 5084 C CA . GLU B 1 145 ? -15.031 28.266 -7.969 1 98.75 145 GLU B CA 1
ATOM 5085 C C . GLU B 1 145 ? -14.453 29.375 -7.078 1 98.75 145 GLU B C 1
ATOM 5087 O O . GLU B 1 145 ? -13.461 30 -7.434 1 98.75 145 GLU B O 1
ATOM 5092 N N . ASP B 1 146 ? -15.094 29.625 -5.973 1 98.88 146 ASP B N 1
ATOM 5093 C CA . ASP B 1 146 ? -14.656 30.703 -5.086 1 98.88 146 ASP B CA 1
ATOM 5094 C C . ASP B 1 146 ? -13.258 30.422 -4.535 1 98.88 146 ASP B C 1
ATOM 5096 O O . ASP B 1 146 ? -12.43 31.328 -4.453 1 98.88 146 ASP B O 1
ATOM 5100 N N . PHE B 1 147 ? -12.977 29.203 -4.176 1 98.88 147 PHE B N 1
ATOM 5101 C CA . PHE B 1 147 ? -11.648 28.828 -3.689 1 98.88 147 PHE B CA 1
ATOM 5102 C C . PHE B 1 147 ? -10.609 28.984 -4.793 1 98.88 147 PHE B C 1
ATOM 5104 O O . PHE B 1 147 ? -9.492 29.438 -4.539 1 98.88 147 PHE B O 1
ATOM 5111 N N . THR B 1 148 ? -10.984 28.531 -5.992 1 98.88 148 THR B N 1
ATOM 5112 C CA . THR B 1 148 ? -10.07 28.641 -7.125 1 98.88 148 THR B CA 1
ATOM 5113 C C . THR B 1 148 ? -9.734 30.109 -7.406 1 98.88 148 THR B C 1
ATOM 5115 O O . THR B 1 148 ? -8.57 30.438 -7.66 1 98.88 148 THR B O 1
ATOM 5118 N N . ASN B 1 149 ? -10.727 30.953 -7.367 1 98.81 149 ASN B N 1
ATOM 5119 C CA . ASN B 1 149 ? -10.516 32.375 -7.59 1 98.81 149 ASN B CA 1
ATOM 5120 C C . ASN B 1 149 ? -9.625 33 -6.504 1 98.81 149 ASN B C 1
ATOM 5122 O O . ASN B 1 149 ? -8.742 33.781 -6.801 1 98.81 149 ASN B O 1
ATOM 5126 N N . TYR B 1 150 ? -9.945 32.625 -5.328 1 98.81 150 TYR B N 1
ATOM 5127 C CA . TYR B 1 150 ? -9.133 33.031 -4.188 1 98.81 150 TYR B CA 1
ATOM 5128 C C . TYR B 1 150 ? -7.688 32.594 -4.352 1 98.81 150 TYR B C 1
ATOM 5130 O O . TYR B 1 150 ? -6.762 33.375 -4.172 1 98.81 150 TYR B O 1
ATOM 5138 N N . ALA B 1 151 ? -7.469 31.344 -4.711 1 98.88 151 ALA B N 1
ATOM 5139 C CA . ALA B 1 151 ? -6.129 30.812 -4.926 1 98.88 151 ALA B CA 1
ATOM 5140 C C . ALA B 1 151 ? -5.418 31.547 -6.059 1 98.88 151 ALA B C 1
ATOM 5142 O O . ALA B 1 151 ? -4.246 31.906 -5.934 1 98.88 151 ALA B O 1
ATOM 5143 N N . ALA B 1 152 ? -6.121 31.75 -7.133 1 98.88 152 ALA B N 1
ATOM 5144 C CA . ALA B 1 152 ? -5.562 32.438 -8.289 1 98.88 152 ALA B CA 1
ATOM 5145 C C . ALA B 1 152 ? -5.066 33.844 -7.914 1 98.88 152 ALA B C 1
ATOM 5147 O O . ALA B 1 152 ? -4.012 34.281 -8.375 1 98.88 152 ALA B O 1
ATOM 5148 N N . LEU B 1 153 ? -5.875 34.5 -7.105 1 98.88 153 LEU B N 1
ATOM 5149 C CA . LEU B 1 153 ? -5.492 35.844 -6.629 1 98.88 153 LEU B CA 1
ATOM 5150 C C . LEU B 1 153 ? -4.141 35.781 -5.926 1 98.88 153 LEU B C 1
ATOM 5152 O O . LEU B 1 153 ? -3.273 36.625 -6.184 1 98.88 153 LEU B O 1
ATOM 5156 N N . LEU B 1 154 ? -3.939 34.844 -5.062 1 98.88 154 LEU B N 1
ATOM 5157 C CA . LEU B 1 154 ? -2.701 34.719 -4.301 1 98.88 154 LEU B CA 1
ATOM 5158 C C . LEU B 1 154 ? -1.551 34.281 -5.203 1 98.88 154 LEU B C 1
ATOM 5160 O O . LEU B 1 154 ? -0.427 34.781 -5.062 1 98.88 154 LEU B O 1
ATOM 5164 N N . PHE B 1 155 ? -1.807 33.312 -6.137 1 98.88 155 PHE B N 1
ATOM 5165 C CA . PHE B 1 155 ? -0.787 32.875 -7.082 1 98.88 155 PHE B CA 1
ATOM 5166 C C . PHE B 1 155 ? -0.239 34.062 -7.875 1 98.88 155 PHE B C 1
ATOM 5168 O O . PHE B 1 155 ? 0.975 34.188 -8.039 1 98.88 155 PHE B O 1
ATOM 5175 N N . GLU B 1 156 ? -1.125 34.875 -8.312 1 98.56 156 GLU B N 1
ATOM 5176 C CA . GLU B 1 156 ? -0.719 36.031 -9.102 1 98.56 156 GLU B CA 1
ATOM 5177 C C . GLU B 1 156 ? 0.015 37.062 -8.242 1 98.56 156 GLU B C 1
ATOM 5179 O O . GLU B 1 156 ? 1.069 37.562 -8.633 1 98.56 156 GLU B O 1
ATOM 5184 N N . ARG B 1 157 ? -0.512 37.344 -7.109 1 98.62 157 ARG B N 1
ATOM 5185 C CA . ARG B 1 157 ? 0.017 38.375 -6.238 1 98.62 157 ARG B CA 1
ATOM 5186 C C . ARG B 1 157 ? 1.414 38.031 -5.742 1 98.62 157 ARG B C 1
ATOM 5188 O O . ARG B 1 157 ? 2.273 38.906 -5.613 1 98.62 157 ARG B O 1
ATOM 5195 N N . PHE B 1 158 ? 1.643 36.75 -5.453 1 98.62 158 PHE B N 1
ATOM 5196 C CA . PHE B 1 158 ? 2.865 36.375 -4.766 1 98.62 158 PHE B CA 1
ATOM 5197 C C . PHE B 1 158 ? 3.795 35.594 -5.699 1 98.62 158 PHE B C 1
ATOM 5199 O O . PHE B 1 158 ? 4.82 35.062 -5.27 1 98.62 158 PHE B O 1
ATOM 5206 N N . ASN B 1 159 ? 3.486 35.531 -7 1 98.19 159 ASN B N 1
ATOM 5207 C CA . ASN B 1 159 ? 4.293 34.812 -7.977 1 98.19 159 ASN B CA 1
ATOM 5208 C C . ASN B 1 159 ? 5.742 35.312 -7.973 1 98.19 159 ASN B C 1
ATOM 5210 O O . ASN B 1 159 ? 6.004 36.5 -7.926 1 98.19 159 ASN B O 1
ATOM 5214 N N . GLY B 1 160 ? 6.621 34.344 -7.965 1 97.56 160 GLY B N 1
ATOM 5215 C CA . GLY B 1 160 ? 8.039 34.656 -7.977 1 97.56 160 GLY B CA 1
ATOM 5216 C C . GLY B 1 160 ? 8.633 34.781 -6.59 1 97.56 160 GLY B C 1
ATOM 5217 O O . GLY B 1 160 ? 9.852 34.719 -6.422 1 97.56 160 GLY B O 1
ATOM 5218 N N . ARG B 1 161 ? 7.797 35 -5.617 1 98.38 161 ARG B N 1
ATOM 5219 C CA . ARG B 1 161 ? 8.273 35.156 -4.25 1 98.38 161 ARG B CA 1
ATOM 5220 C C . ARG B 1 161 ? 8.008 33.906 -3.42 1 98.38 161 ARG B C 1
ATOM 5222 O O . ARG B 1 161 ? 8.758 33.594 -2.492 1 98.38 161 ARG B O 1
ATOM 5229 N N . VAL B 1 162 ? 6.961 33.188 -3.744 1 98.69 162 VAL B N 1
ATOM 5230 C CA . VAL B 1 162 ? 6.598 31.969 -3.039 1 98.69 162 VAL B CA 1
ATOM 5231 C C . VAL B 1 162 ? 6.926 30.766 -3.906 1 98.69 162 VAL B C 1
ATOM 5233 O O . VAL B 1 162 ? 6.465 30.656 -5.047 1 98.69 162 VAL B O 1
ATOM 5236 N N . LYS B 1 163 ? 7.684 29.828 -3.326 1 98 163 LYS B N 1
ATOM 5237 C CA . LYS B 1 163 ? 8.125 28.672 -4.09 1 98 163 LYS B CA 1
ATOM 5238 C C . LYS B 1 163 ? 7.324 27.422 -3.709 1 98 163 LYS B C 1
ATOM 5240 O O . LYS B 1 163 ? 7.25 26.469 -4.484 1 98 163 LYS B O 1
ATOM 5245 N N . TYR B 1 164 ? 6.766 27.375 -2.555 1 98.81 164 TYR B N 1
ATOM 5246 C CA . TYR B 1 164 ? 6.031 26.219 -2.066 1 98.81 164 TYR B CA 1
ATOM 5247 C C . TYR B 1 164 ? 4.625 26.609 -1.62 1 98.81 164 TYR B C 1
ATOM 5249 O O . TYR B 1 164 ? 4.461 27.453 -0.741 1 98.81 164 TYR B O 1
ATOM 5257 N N . TRP B 1 165 ? 3.672 25.953 -2.24 1 98.94 165 TRP B N 1
ATOM 5258 C CA . TRP B 1 165 ? 2.266 26.219 -1.952 1 98.94 165 TRP B CA 1
ATOM 5259 C C . TRP B 1 165 ? 1.585 24.984 -1.379 1 98.94 165 TRP B C 1
ATOM 5261 O O . TRP B 1 165 ? 1.726 23.875 -1.919 1 98.94 165 TRP B O 1
ATOM 5271 N N . VAL B 1 166 ? 0.925 25.156 -0.253 1 98.94 166 VAL B N 1
ATOM 5272 C CA . VAL B 1 166 ? 0.073 24.109 0.307 1 98.94 166 VAL B CA 1
ATOM 5273 C C . VAL B 1 166 ? -1.395 24.453 0.067 1 98.94 166 VAL B C 1
ATOM 5275 O O . VAL B 1 166 ? -1.875 25.5 0.517 1 98.94 166 VAL B O 1
ATOM 5278 N N . THR B 1 167 ? -2.16 23.625 -0.614 1 98.81 167 THR B N 1
ATOM 5279 C CA . THR B 1 167 ? -3.545 23.938 -0.953 1 98.81 167 THR B CA 1
ATOM 5280 C C . THR B 1 167 ? -4.441 23.828 0.275 1 98.81 167 THR B C 1
ATOM 5282 O O . THR B 1 167 ? -4.715 24.828 0.95 1 98.81 167 THR B O 1
ATOM 5285 N N . LEU B 1 168 ? -4.727 22.594 0.649 1 98.81 168 LEU B N 1
ATOM 5286 C CA . LEU B 1 168 ? -5.551 22.344 1.826 1 98.81 168 LEU B CA 1
ATOM 5287 C C . LEU B 1 168 ? -4.723 21.703 2.941 1 98.81 168 LEU B C 1
ATOM 5289 O O . LEU B 1 168 ? -4.027 20.719 2.721 1 98.81 168 LEU B O 1
ATOM 5293 N N . ASN B 1 169 ? -4.789 22.359 4.078 1 98.81 169 ASN B N 1
ATOM 5294 C CA . ASN B 1 169 ? -4.188 21.734 5.25 1 98.81 169 ASN B CA 1
ATOM 5295 C C . ASN B 1 169 ? -5.152 20.766 5.922 1 98.81 169 ASN B C 1
ATOM 5297 O O . ASN B 1 169 ? -6.246 21.141 6.336 1 98.81 169 ASN B O 1
ATOM 5301 N N . GLU B 1 170 ? -4.781 19.5 6.043 1 98.62 170 GLU B N 1
ATOM 5302 C CA . GLU B 1 170 ? -5.461 18.469 6.816 1 98.62 170 GLU B CA 1
ATOM 5303 C C . GLU B 1 170 ? -6.949 18.422 6.484 1 98.62 170 GLU B C 1
ATOM 5305 O O . GLU B 1 170 ? -7.793 18.5 7.379 1 98.62 170 GLU B O 1
ATOM 5310 N N . GLN B 1 171 ? -7.238 18.203 5.188 1 98.56 171 GLN B N 1
ATOM 5311 C CA . GLN B 1 171 ? -8.609 18.047 4.727 1 98.56 171 GLN B CA 1
ATOM 5312 C C . GLN B 1 171 ? -9.352 17 5.555 1 98.56 171 GLN B C 1
ATOM 5314 O O . GLN B 1 171 ? -10.539 17.172 5.863 1 98.56 171 GLN B O 1
ATOM 5319 N N . ASN B 1 172 ? -8.656 15.93 5.945 1 98.06 172 ASN B N 1
ATOM 5320 C CA . ASN B 1 172 ? -9.281 14.859 6.711 1 98.06 172 ASN B CA 1
ATOM 5321 C C . ASN B 1 172 ? -9.672 15.32 8.109 1 98.06 172 ASN B C 1
ATOM 5323 O O . ASN B 1 172 ? -10.602 14.781 8.719 1 98.06 172 ASN B O 1
ATOM 5327 N N . VAL B 1 173 ? -9.062 16.391 8.617 1 97.69 173 VAL B N 1
ATOM 5328 C CA . VAL B 1 173 ? -9.344 16.859 9.977 1 97.69 173 VAL B CA 1
ATOM 5329 C C . VAL B 1 173 ? -10.508 17.844 9.953 1 97.69 173 VAL B C 1
ATOM 5331 O O . VAL B 1 173 ? -11.547 17.609 10.578 1 97.69 173 VAL B O 1
ATOM 5334 N N . PHE B 1 174 ? -10.406 18.891 9.109 1 97.44 174 PHE B N 1
ATOM 5335 C CA . PHE B 1 174 ? -11.461 19.906 9.195 1 97.44 174 PHE B CA 1
ATOM 5336 C C . PHE B 1 174 ? -12.773 19.359 8.641 1 97.44 174 PHE B C 1
ATOM 5338 O O . PHE B 1 174 ? -13.852 19.766 9.086 1 97.44 174 PHE B O 1
ATOM 5345 N N . ILE B 1 175 ? -12.758 18.375 7.719 1 98.12 175 ILE B N 1
ATOM 5346 C CA . ILE B 1 175 ? -13.977 17.75 7.195 1 98.12 175 ILE B CA 1
ATOM 5347 C C . ILE B 1 175 ? -14.594 16.844 8.258 1 98.12 175 ILE B C 1
ATOM 5349 O O . ILE B 1 175 ? -15.789 16.953 8.555 1 98.12 175 ILE B O 1
ATOM 5353 N N . SER B 1 176 ? -13.805 15.977 8.898 1 96.56 176 SER B N 1
ATOM 5354 C CA . SER B 1 176 ? -14.336 15.039 9.875 1 96.56 176 SER B CA 1
ATOM 5355 C C . SER B 1 176 ? -14.773 15.766 11.148 1 96.56 176 SER B C 1
ATOM 5357 O O . SER B 1 176 ? -15.844 15.484 11.695 1 96.56 176 SER B O 1
ATOM 5359 N N . HIS B 1 177 ? -13.93 16.703 11.602 1 96.31 177 HIS B N 1
ATOM 5360 C CA . HIS B 1 177 ? -14.227 17.422 12.844 1 96.31 177 HIS B CA 1
ATOM 5361 C C . HIS B 1 177 ? -15.422 18.344 12.664 1 96.31 177 HIS B C 1
ATOM 5363 O O . HIS B 1 177 ? -16.141 18.625 13.625 1 96.31 177 HIS B O 1
ATOM 5369 N N . GLY B 1 178 ? -15.609 18.828 11.445 1 96.81 178 GLY B N 1
ATOM 5370 C CA . GLY B 1 178 ? -16.688 19.781 11.203 1 96.81 178 GLY B CA 1
ATOM 5371 C C . GLY B 1 178 ? -18.016 19.109 10.883 1 96.81 178 GLY B C 1
ATOM 5372 O O . GLY B 1 178 ? -19.078 19.594 11.266 1 96.81 178 GLY B O 1
ATOM 5373 N N . TYR B 1 179 ? -17.906 17.953 10.188 1 96.81 179 TYR B N 1
ATOM 5374 C CA . TYR B 1 179 ? -19.141 17.438 9.602 1 96.81 179 TYR B CA 1
ATOM 5375 C C . TYR B 1 179 ? -19.5 16.078 10.203 1 96.81 179 TYR B C 1
ATOM 5377 O O . TYR B 1 179 ? -20.609 15.578 10 1 96.81 179 TYR B O 1
ATOM 5385 N N . LYS B 1 180 ? -18.594 15.469 10.938 1 94.25 180 LYS B N 1
ATOM 5386 C CA . LYS B 1 180 ? -18.875 14.172 11.531 1 94.25 180 LYS B CA 1
ATOM 5387 C C . LYS B 1 180 ? -18.844 14.242 13.055 1 94.25 180 LYS B C 1
ATOM 5389 O O . LYS B 1 180 ? -19.766 13.773 13.727 1 94.25 180 LYS B O 1
ATOM 5394 N N . LEU B 1 181 ? -17.859 14.891 13.594 1 92.38 181 LEU B N 1
ATOM 5395 C CA . LEU B 1 181 ? -17.641 14.875 15.039 1 92.38 181 LEU B CA 1
ATOM 5396 C C . LEU B 1 181 ? -18.219 16.125 15.695 1 92.38 181 LEU B C 1
ATOM 5398 O O . LEU B 1 181 ? -18.391 16.156 16.922 1 92.38 181 LEU B O 1
ATOM 5402 N N . ALA B 1 182 ? -18.469 17.188 14.938 1 93.38 182 ALA B N 1
ATOM 5403 C CA . ALA B 1 182 ? -19.141 18.422 15.359 1 93.38 182 ALA B CA 1
ATOM 5404 C C . ALA B 1 182 ? -18.25 19.203 16.328 1 93.38 182 ALA B C 1
ATOM 5406 O O . ALA B 1 182 ? -18.75 20.062 17.062 1 93.38 182 ALA B O 1
ATOM 5407 N N . TYR B 1 183 ? -16.938 18.984 16.297 1 92.38 183 TYR B N 1
ATOM 5408 C CA . TYR B 1 183 ? -16.016 19.688 17.172 1 92.38 183 TYR B CA 1
ATOM 5409 C C . TYR B 1 183 ? -15.617 21.031 16.594 1 92.38 183 TYR B C 1
ATOM 5411 O O . TYR B 1 183 ? -15.289 21.969 17.328 1 92.38 183 TYR B O 1
ATOM 5419 N N . HIS B 1 184 ? -15.547 21.094 15.289 1 96.06 184 HIS B N 1
ATOM 5420 C CA . HIS B 1 184 ? -15.188 22.312 14.547 1 96.06 184 HIS B CA 1
ATOM 5421 C C . HIS B 1 184 ? -16.375 22.844 13.75 1 96.06 184 HIS B C 1
ATOM 5423 O O . HIS B 1 184 ? -17.375 22.141 13.586 1 96.06 184 HIS B O 1
ATOM 5429 N N . PRO B 1 185 ? -16.297 24.172 13.398 1 96 185 PRO B N 1
ATOM 5430 C CA . PRO B 1 185 ? -17.375 24.641 12.531 1 96 185 PRO B CA 1
ATOM 5431 C C . PRO B 1 185 ? -17.516 23.812 11.258 1 96 185 PRO B C 1
ATOM 5433 O O . PRO B 1 185 ? -16.516 23.344 10.703 1 96 185 PRO B O 1
ATOM 5436 N N . PRO B 1 186 ? -18.703 23.531 10.789 1 95.38 186 PRO B N 1
ATOM 5437 C CA . PRO B 1 186 ? -19.969 24.141 11.188 1 95.38 186 PRO B CA 1
ATOM 5438 C C . PRO B 1 186 ? -20.625 23.422 12.359 1 95.38 186 PRO B C 1
ATOM 5440 O O . PRO B 1 186 ? -21.75 23.75 12.742 1 95.38 186 PRO B O 1
ATOM 5443 N N . GLY B 1 187 ? -20.016 22.344 12.844 1 94.69 187 GLY B N 1
ATOM 5444 C CA . GLY B 1 187 ? -20.5 21.703 14.062 1 94.69 187 GLY B CA 1
ATOM 5445 C C . GLY B 1 187 ? -21.625 20.734 13.828 1 94.69 187 GLY B C 1
ATOM 5446 O O . GLY B 1 187 ? -22.547 20.625 14.633 1 94.69 187 GLY B O 1
ATOM 5447 N N . VAL B 1 188 ? -21.609 20.094 12.68 1 93.94 188 VAL B N 1
ATOM 5448 C CA . VAL B 1 188 ? -22.656 19.141 12.336 1 93.94 188 VAL B CA 1
ATOM 5449 C C . VAL B 1 188 ? -22.125 17.719 12.445 1 93.94 188 VAL B C 1
ATOM 5451 O O . VAL B 1 188 ? -20.922 17.5 12.438 1 93.94 188 VAL B O 1
ATOM 5454 N N . SER B 1 189 ? -23.062 16.719 12.68 1 95.31 189 SER B N 1
ATOM 5455 C CA . SER B 1 189 ? -22.719 15.297 12.711 1 95.31 189 SER B CA 1
ATOM 5456 C C . SER B 1 189 ? -23.594 14.5 11.75 1 95.31 189 SER B C 1
ATOM 5458 O O . SER B 1 189 ? -24.672 14.016 12.133 1 95.31 189 SER B O 1
ATOM 5460 N N . ASP B 1 190 ? -23.141 14.383 10.57 1 96.88 190 ASP B N 1
ATOM 5461 C CA . ASP B 1 190 ? -23.859 13.711 9.492 1 96.88 190 ASP B CA 1
ATOM 5462 C C . ASP B 1 190 ? -22.891 13.188 8.438 1 96.88 190 ASP B C 1
ATOM 5464 O O . ASP B 1 190 ? -22.297 13.961 7.688 1 96.88 190 ASP B O 1
ATOM 5468 N N . ASP B 1 191 ? -22.828 11.883 8.312 1 96.19 191 ASP B N 1
ATOM 5469 C CA . ASP B 1 191 ? -21.844 11.25 7.438 1 96.19 191 ASP B CA 1
ATOM 5470 C C . ASP B 1 191 ? -22.109 11.602 5.977 1 96.19 191 ASP B C 1
ATOM 5472 O O . ASP B 1 191 ? -21.172 11.797 5.203 1 96.19 191 ASP B O 1
ATOM 5476 N N . LYS B 1 192 ? -23.359 11.586 5.555 1 97.12 192 LYS B N 1
ATOM 5477 C CA . LYS B 1 192 ? -23.688 11.922 4.172 1 97.12 192 LYS B CA 1
ATOM 5478 C C . LYS B 1 192 ? -23.203 13.32 3.818 1 97.12 192 LYS B C 1
ATOM 5480 O O . LYS B 1 192 ? -22.625 13.531 2.752 1 97.12 192 LYS B O 1
ATOM 5485 N N . ARG B 1 193 ? -23.438 14.297 4.73 1 97.44 193 ARG B N 1
ATOM 5486 C CA . ARG B 1 193 ? -22.969 15.664 4.551 1 97.44 193 ARG B CA 1
ATOM 5487 C C . ARG B 1 193 ? -21.438 15.719 4.547 1 97.44 193 ARG B C 1
ATOM 5489 O O . ARG B 1 193 ? -20.844 16.484 3.781 1 97.44 193 ARG B O 1
ATOM 5496 N N . MET B 1 194 ? -20.875 14.875 5.383 1 97.81 194 MET B N 1
ATOM 5497 C CA . MET B 1 194 ? -19.422 14.852 5.504 1 97.81 194 MET B CA 1
ATOM 5498 C C . MET B 1 194 ? -18.766 14.43 4.188 1 97.81 194 MET B C 1
ATOM 5500 O O . MET B 1 194 ? -17.875 15.109 3.682 1 97.81 194 MET B O 1
ATOM 5504 N N . PHE B 1 195 ? -19.234 13.312 3.578 1 98.31 195 PHE B N 1
ATOM 5505 C CA . PHE B 1 195 ? -18.625 12.789 2.359 1 98.31 195 PHE B CA 1
ATOM 5506 C C . PHE B 1 195 ? -18.906 13.719 1.181 1 98.31 195 PHE B C 1
ATOM 5508 O O . PHE B 1 195 ? -18.062 13.852 0.282 1 98.31 195 PHE B O 1
ATOM 5515 N N . ALA B 1 196 ? -20.047 14.375 1.155 1 98.06 196 ALA B N 1
ATOM 5516 C CA . ALA B 1 196 ? -20.344 15.359 0.114 1 98.06 196 ALA B CA 1
ATOM 5517 C C . ALA B 1 196 ? -19.406 16.562 0.214 1 98.06 196 ALA B C 1
ATOM 5519 O O . ALA B 1 196 ? -18.859 17.016 -0.793 1 98.06 196 ALA B O 1
ATOM 5520 N N . ALA B 1 197 ? -19.266 17.125 1.43 1 98.62 197 ALA B N 1
ATOM 5521 C CA . ALA B 1 197 ? -18.344 18.25 1.648 1 98.62 197 ALA B CA 1
ATOM 5522 C C . ALA B 1 197 ? -16.922 17.875 1.279 1 98.62 197 ALA B C 1
ATOM 5524 O O . ALA B 1 197 ? -16.188 18.672 0.688 1 98.62 197 ALA B O 1
ATOM 5525 N N . ASN B 1 198 ? -16.578 16.641 1.639 1 98.69 198 ASN B N 1
ATOM 5526 C CA . ASN B 1 198 ? -15.242 16.156 1.312 1 98.69 198 ASN B CA 1
ATOM 5527 C C . ASN B 1 198 ? -15.008 16.125 -0.195 1 98.69 198 ASN B C 1
ATOM 5529 O O . ASN B 1 198 ? -13.93 16.484 -0.666 1 98.69 198 ASN B O 1
ATOM 5533 N N . HIS B 1 199 ? -15.961 15.641 -0.956 1 98.81 199 HIS B N 1
ATOM 5534 C CA . HIS B 1 199 ? -15.836 15.594 -2.408 1 98.81 199 HIS B CA 1
ATOM 5535 C C . HIS B 1 199 ? -15.648 16.984 -2.988 1 98.81 199 HIS B C 1
ATOM 5537 O O . HIS B 1 199 ? -14.805 17.203 -3.863 1 98.81 199 HIS B O 1
ATOM 5543 N N . ASN B 1 200 ? -16.406 17.938 -2.482 1 98.81 200 ASN B N 1
ATOM 5544 C CA . ASN B 1 200 ? -16.25 19.328 -2.914 1 98.81 200 ASN B CA 1
ATOM 5545 C C . ASN B 1 200 ? -14.844 19.844 -2.604 1 98.81 200 ASN B C 1
ATOM 5547 O O . ASN B 1 200 ? -14.242 20.547 -3.42 1 98.81 200 ASN B O 1
ATOM 5551 N N . ALA B 1 201 ? -14.367 19.531 -1.415 1 98.88 201 ALA B N 1
ATOM 5552 C CA . ALA B 1 201 ? -13.023 19.969 -1.03 1 98.88 201 ALA B CA 1
ATOM 5553 C C . ALA B 1 201 ? -11.969 19.344 -1.944 1 98.88 201 ALA B C 1
ATOM 5555 O O . ALA B 1 201 ? -10.992 20 -2.301 1 98.88 201 ALA B O 1
ATOM 5556 N N . ASN B 1 202 ? -12.172 18.062 -2.32 1 98.88 202 ASN B N 1
ATOM 5557 C CA . ASN B 1 202 ? -11.289 17.422 -3.285 1 98.88 202 ASN B CA 1
ATOM 5558 C C . ASN B 1 202 ? -11.273 18.172 -4.617 1 98.88 202 ASN B C 1
ATOM 5560 O O . ASN B 1 202 ? -10.219 18.391 -5.203 1 98.88 202 ASN B O 1
ATOM 5564 N N . LEU B 1 203 ? -12.445 18.5 -5.07 1 98.94 203 LEU B N 1
ATOM 5565 C CA . LEU B 1 203 ? -12.562 19.234 -6.324 1 98.94 203 LEU B CA 1
ATOM 5566 C C . LEU B 1 203 ? -11.875 20.594 -6.215 1 98.94 203 LEU B C 1
ATOM 5568 O O . LEU B 1 203 ? -11.195 21.031 -7.145 1 98.94 203 LEU B O 1
ATOM 5572 N N . ALA B 1 204 ? -12.062 21.25 -5.09 1 98.94 204 ALA B N 1
ATOM 5573 C CA . ALA B 1 204 ? -11.438 22.547 -4.879 1 98.94 204 ALA B CA 1
ATOM 5574 C C . ALA B 1 204 ? -9.914 22.438 -4.902 1 98.94 204 ALA B C 1
ATOM 5576 O O . ALA B 1 204 ? -9.234 23.266 -5.508 1 98.94 204 ALA B O 1
ATOM 5577 N N . ASN B 1 205 ? -9.398 21.453 -4.234 1 98.88 205 ASN B N 1
ATOM 5578 C CA . ASN B 1 205 ? -7.965 21.203 -4.238 1 98.88 205 ASN B CA 1
ATOM 5579 C C . ASN B 1 205 ? -7.434 21 -5.656 1 98.88 205 ASN B C 1
ATOM 5581 O O . ASN B 1 205 ? -6.449 21.625 -6.047 1 98.88 205 ASN B O 1
ATOM 5585 N N . ALA B 1 206 ? -8.086 20.125 -6.371 1 98.94 206 ALA B N 1
ATOM 5586 C CA . ALA B 1 206 ? -7.676 19.828 -7.738 1 98.94 206 ALA B CA 1
ATOM 5587 C C . ALA B 1 206 ? -7.777 21.047 -8.633 1 98.94 206 ALA B C 1
ATOM 5589 O O . ALA B 1 206 ? -6.895 21.312 -9.453 1 98.94 206 ALA B O 1
ATOM 5590 N N . SER B 1 207 ? -8.844 21.766 -8.469 1 98.94 207 SER B N 1
ATOM 5591 C CA . SER B 1 207 ? -9.062 22.969 -9.273 1 98.94 207 SER B CA 1
ATOM 5592 C C . SER B 1 207 ? -7.984 24 -9.023 1 98.94 207 SER B C 1
ATOM 5594 O O . SER B 1 207 ? -7.512 24.656 -9.953 1 98.94 207 SER B O 1
ATOM 5596 N N . ALA B 1 208 ? -7.617 24.188 -7.777 1 98.94 208 ALA B N 1
ATOM 5597 C CA . ALA B 1 208 ? -6.559 25.141 -7.438 1 98.94 208 ALA B CA 1
ATOM 5598 C C . ALA B 1 208 ? -5.234 24.734 -8.07 1 98.94 208 ALA B C 1
ATOM 5600 O O . ALA B 1 208 ? -4.508 25.578 -8.602 1 98.94 208 ALA B O 1
ATOM 5601 N N . ILE B 1 209 ? -4.902 23.5 -8.055 1 98.94 209 ILE B N 1
ATOM 5602 C CA . ILE B 1 209 ? -3.652 23.016 -8.633 1 98.94 209 ILE B CA 1
ATOM 5603 C C . ILE B 1 209 ? -3.689 23.188 -10.148 1 98.94 209 ILE B C 1
ATOM 5605 O O . ILE B 1 209 ? -2.701 23.594 -10.758 1 98.94 209 ILE B O 1
ATOM 5609 N N . ALA B 1 210 ? -4.828 22.812 -10.727 1 98.81 210 ALA B N 1
ATOM 5610 C CA . ALA B 1 210 ? -4.98 23.031 -12.164 1 98.81 210 ALA B CA 1
ATOM 5611 C C . ALA B 1 210 ? -4.789 24.5 -12.531 1 98.81 210 ALA B C 1
ATOM 5613 O O . ALA B 1 210 ? -4.145 24.812 -13.531 1 98.81 210 ALA B O 1
ATOM 5614 N N . LYS B 1 211 ? -5.352 25.359 -11.75 1 98.81 211 LYS B N 1
ATOM 5615 C CA . LYS B 1 211 ? -5.234 26.797 -11.977 1 98.81 211 LYS B CA 1
ATOM 5616 C C . LYS B 1 211 ? -3.791 27.266 -11.828 1 98.81 211 LYS B C 1
ATOM 5618 O O . LYS B 1 211 ? -3.324 28.125 -12.586 1 98.81 211 LYS B O 1
ATOM 5623 N N . PHE B 1 212 ? -3.117 26.766 -10.836 1 98.88 212 PHE B N 1
ATOM 5624 C CA . PHE B 1 212 ? -1.7 27.031 -10.617 1 98.88 212 PHE B CA 1
ATOM 5625 C C . PHE B 1 212 ? -0.896 26.781 -11.883 1 98.88 212 PHE B C 1
ATOM 5627 O O . PHE B 1 212 ? -0.077 27.609 -12.281 1 98.88 212 PHE B O 1
ATOM 5634 N N . ARG B 1 213 ? -1.13 25.703 -12.508 1 98.62 213 ARG B N 1
ATOM 5635 C CA . ARG B 1 213 ? -0.433 25.328 -13.734 1 98.62 213 ARG B CA 1
ATOM 5636 C C . ARG B 1 213 ? -0.874 26.188 -14.906 1 98.62 213 ARG B C 1
ATOM 5638 O O . ARG B 1 213 ? -0.048 26.609 -15.727 1 98.62 213 ARG B O 1
ATOM 5645 N N . GLU B 1 214 ? -2.156 26.375 -14.992 1 98.44 214 GLU B N 1
ATOM 5646 C CA . GLU B 1 214 ? -2.703 27.203 -16.062 1 98.44 214 GLU B CA 1
ATOM 5647 C C . GLU B 1 214 ? -2.07 28.594 -16.062 1 98.44 214 GLU B C 1
ATOM 5649 O O . GLU B 1 214 ? -1.785 29.141 -17.125 1 98.44 214 GLU B O 1
ATOM 5654 N N . LEU B 1 215 ? -1.827 29.125 -14.883 1 98.62 215 LEU B N 1
ATOM 5655 C CA . LEU B 1 215 ? -1.295 30.469 -14.734 1 98.62 215 LEU B CA 1
ATOM 5656 C C . LEU B 1 215 ? 0.215 30.484 -14.945 1 98.62 215 LEU B C 1
ATOM 5658 O O . LEU B 1 215 ? 0.824 31.547 -15.039 1 98.62 215 LEU B O 1
ATOM 5662 N N . GLY B 1 216 ? 0.818 29.359 -14.992 1 98.19 216 GLY B N 1
ATOM 5663 C CA . GLY B 1 216 ? 2.268 29.281 -15.094 1 98.19 216 GLY B CA 1
ATOM 5664 C C . GLY B 1 216 ? 2.977 29.766 -13.844 1 98.19 216 GLY B C 1
ATOM 5665 O O . GLY B 1 216 ? 4.07 30.328 -13.922 1 98.19 216 GLY B O 1
ATOM 5666 N N . THR B 1 217 ? 2.289 29.641 -12.68 1 97.5 217 THR B N 1
ATOM 5667 C CA . THR B 1 217 ? 2.865 30.062 -11.406 1 97.5 217 THR B CA 1
ATOM 5668 C C . THR B 1 217 ? 4.141 29.281 -11.102 1 97.5 217 THR B C 1
ATOM 5670 O O . THR B 1 217 ? 4.191 28.062 -11.312 1 97.5 217 THR B O 1
ATOM 5673 N N . SER B 1 218 ? 5.156 29.984 -10.672 1 97.06 218 SER B N 1
ATOM 5674 C CA . SER B 1 218 ? 6.426 29.328 -10.367 1 97.06 218 SER B CA 1
ATOM 5675 C C . SER B 1 218 ? 6.355 28.578 -9.039 1 97.06 218 SER B C 1
ATOM 5677 O O . SER B 1 218 ? 5.629 28.984 -8.133 1 97.06 218 SER B O 1
ATOM 5679 N N . GLY B 1 219 ? 7.09 27.484 -8.977 1 98.19 219 GLY B N 1
ATOM 5680 C CA . GLY B 1 219 ? 7.191 26.766 -7.719 1 98.19 219 GLY B CA 1
ATOM 5681 C C . GLY B 1 219 ? 6.512 25.422 -7.75 1 98.19 219 GLY B C 1
ATOM 5682 O O . GLY B 1 219 ? 6.367 24.812 -8.812 1 98.19 219 GLY B O 1
ATOM 5683 N N . LYS B 1 220 ? 6.273 24.859 -6.543 1 98.75 220 LYS B N 1
ATOM 5684 C CA . LYS B 1 220 ? 5.637 23.562 -6.332 1 98.75 220 LYS B CA 1
ATOM 5685 C C . LYS B 1 220 ? 4.371 23.703 -5.488 1 98.75 220 LYS B C 1
ATOM 5687 O O . LYS B 1 220 ? 4.273 24.594 -4.648 1 98.75 220 LYS B O 1
ATOM 5692 N N . ILE B 1 221 ? 3.459 22.828 -5.742 1 98.88 221 ILE B N 1
ATOM 5693 C CA . ILE B 1 221 ? 2.188 22.922 -5.035 1 98.88 221 ILE B CA 1
ATOM 5694 C C . ILE B 1 221 ? 1.695 21.531 -4.648 1 98.88 221 ILE B C 1
ATOM 5696 O O . ILE B 1 221 ? 1.898 20.578 -5.391 1 98.88 221 ILE B O 1
ATOM 5700 N N . GLY B 1 222 ? 1.118 21.391 -3.49 1 98.69 222 GLY B N 1
ATOM 5701 C CA . GLY B 1 222 ? 0.476 20.156 -3.039 1 98.69 222 GLY B CA 1
ATOM 5702 C C . GLY B 1 222 ? -0.3 20.328 -1.748 1 98.69 222 GLY B C 1
ATOM 5703 O O . GLY B 1 222 ? -0.127 21.328 -1.043 1 98.69 222 GLY B O 1
ATOM 5704 N N . PRO B 1 223 ? -1.189 19.406 -1.453 1 98.81 223 PRO B N 1
ATOM 5705 C CA . PRO B 1 223 ? -1.912 19.438 -0.179 1 98.81 223 PRO B CA 1
ATOM 5706 C C . PRO B 1 223 ? -1.064 18.938 0.989 1 98.81 223 PRO B C 1
ATOM 5708 O O . PRO B 1 223 ? 0.051 18.453 0.785 1 98.81 223 PRO B O 1
ATOM 5711 N N . SER B 1 224 ? -1.528 19.203 2.156 1 98.75 224 SER B N 1
ATOM 5712 C CA . SER B 1 224 ? -0.926 18.656 3.367 1 98.75 224 SER B CA 1
ATOM 5713 C C . SER B 1 224 ? -1.885 17.719 4.086 1 98.75 224 SER B C 1
ATOM 5715 O O . SER B 1 224 ? -2.965 18.125 4.516 1 98.75 224 SER B O 1
ATOM 5717 N N . PHE B 1 225 ? -1.522 16.484 4.215 1 98.69 225 PHE B N 1
ATOM 5718 C CA . PHE B 1 225 ? -2.391 15.453 4.762 1 98.69 225 PHE B CA 1
ATOM 5719 C C . PHE B 1 225 ? -1.977 15.094 6.184 1 98.69 225 PHE B C 1
ATOM 5721 O O . PHE B 1 225 ? -0.792 14.891 6.457 1 98.69 225 PHE B O 1
ATOM 5728 N N . ALA B 1 226 ? -2.975 15.109 7.156 1 98.75 226 ALA B N 1
ATOM 5729 C CA . ALA B 1 226 ? -2.717 14.57 8.492 1 98.75 226 ALA B CA 1
ATOM 5730 C C . ALA B 1 226 ? -2.658 13.047 8.461 1 98.75 226 ALA B C 1
ATOM 5732 O O . ALA B 1 226 ? -3.693 12.383 8.383 1 98.75 226 ALA B O 1
ATOM 5733 N N . TYR B 1 227 ? -1.55 12.555 8.594 1 98.56 227 TYR B N 1
ATOM 5734 C CA . TYR B 1 227 ? -1.389 11.125 8.367 1 98.56 227 TYR B CA 1
ATOM 5735 C C . TYR B 1 227 ? -1.079 10.398 9.672 1 98.56 227 TYR B C 1
ATOM 5737 O O . TYR B 1 227 ? -0.099 10.719 10.352 1 98.56 227 TYR B O 1
ATOM 5745 N N . GLY B 1 228 ? -1.902 9.469 10.109 1 98.38 228 GLY B N 1
ATOM 5746 C CA . GLY B 1 228 ? -1.677 8.516 11.188 1 98.38 228 GLY B CA 1
ATOM 5747 C C . GLY B 1 228 ? -1.592 7.078 10.711 1 98.38 228 GLY B C 1
ATOM 5748 O O . GLY B 1 228 ? -2.611 6.395 10.602 1 98.38 228 GLY B O 1
ATOM 5749 N N . PRO B 1 229 ? -0.399 6.625 10.414 1 98.62 229 PRO B N 1
ATOM 5750 C CA . PRO B 1 229 ? -0.26 5.262 9.898 1 98.62 229 PRO B CA 1
ATOM 5751 C C . PRO B 1 229 ? -0.937 4.219 10.781 1 98.62 229 PRO B C 1
ATOM 5753 O O . PRO B 1 229 ? -0.818 4.277 12.008 1 98.62 229 PRO B O 1
ATOM 5756 N N . SER B 1 230 ? -1.605 3.244 10.141 1 98.62 230 SER B N 1
ATOM 5757 C CA . SER B 1 230 ? -2.387 2.238 10.852 1 98.62 230 SER B CA 1
ATOM 5758 C C . SER B 1 230 ? -1.537 1.022 11.203 1 98.62 230 SER B C 1
ATOM 5760 O O . SER B 1 230 ? -0.799 0.511 10.359 1 98.62 230 SER B O 1
ATOM 5762 N N . TYR B 1 231 ? -1.592 0.633 12.469 1 98.75 231 TYR B N 1
ATOM 5763 C CA . TYR B 1 231 ? -1.026 -0.623 12.953 1 98.75 231 TYR B CA 1
ATOM 5764 C C . TYR B 1 231 ? -2.125 -1.62 13.297 1 98.75 231 TYR B C 1
ATOM 5766 O O . TYR B 1 231 ? -3.188 -1.237 13.789 1 98.75 231 TYR B O 1
ATOM 5774 N N . SER B 1 232 ? -1.889 -2.922 12.977 1 98.81 232 SER B N 1
ATOM 5775 C CA . SER B 1 232 ? -2.695 -3.971 13.594 1 98.81 232 SER B CA 1
ATOM 5776 C C . SER B 1 232 ? -2.232 -4.254 15.023 1 98.81 232 SER B C 1
ATOM 5778 O O . SER B 1 232 ? -1.03 -4.312 15.289 1 98.81 232 SER B O 1
ATOM 5780 N N . ILE B 1 233 ? -3.158 -4.473 15.938 1 98.56 233 ILE B N 1
ATOM 5781 C CA . ILE B 1 233 ? -2.822 -4.695 17.344 1 98.56 233 ILE B CA 1
ATOM 5782 C C . ILE B 1 233 ? -1.982 -5.965 17.469 1 98.56 233 ILE B C 1
ATOM 5784 O O . ILE B 1 233 ? -1.116 -6.051 18.344 1 98.56 233 ILE B O 1
ATOM 5788 N N . ASP B 1 234 ? -2.25 -6.969 16.609 1 98.69 234 ASP B N 1
ATOM 5789 C CA . ASP B 1 234 ? -1.506 -8.227 16.562 1 98.69 234 ASP B CA 1
ATOM 5790 C C . ASP B 1 234 ? -1.656 -8.898 15.211 1 98.69 234 ASP B C 1
ATOM 5792 O O . ASP B 1 234 ? -2.117 -8.281 14.25 1 98.69 234 ASP B O 1
ATOM 5796 N N . ALA B 1 235 ? -1.208 -10.203 15.094 1 98.69 235 ALA B N 1
ATOM 5797 C CA . ALA B 1 235 ? -1.148 -10.875 13.805 1 98.69 235 ALA B CA 1
ATOM 5798 C C . ALA B 1 235 ? -2.434 -11.648 13.523 1 98.69 235 ALA B C 1
ATOM 5800 O O . ALA B 1 235 ? -2.508 -12.422 12.57 1 98.69 235 ALA B O 1
ATOM 5801 N N . ASN B 1 236 ? -3.469 -11.5 14.422 1 98.75 236 ASN B N 1
ATOM 5802 C CA . ASN B 1 236 ? -4.777 -12.07 14.102 1 98.75 236 ASN B CA 1
ATOM 5803 C C . ASN B 1 236 ? -5.312 -11.531 12.781 1 98.75 236 ASN B C 1
ATOM 5805 O O . ASN B 1 236 ? -5.477 -10.32 12.617 1 98.75 236 ASN B O 1
ATOM 5809 N N . PRO B 1 237 ? -5.645 -12.445 11.828 1 98.56 237 PRO B N 1
ATOM 5810 C CA . PRO B 1 237 ? -6.051 -11.977 10.5 1 98.56 237 PRO B CA 1
ATOM 5811 C C . PRO B 1 237 ? -7.23 -11.008 10.547 1 98.56 237 PRO B C 1
ATOM 5813 O O . PRO B 1 237 ? -7.316 -10.086 9.727 1 98.56 237 PRO B O 1
ATOM 5816 N N . ALA B 1 238 ? -8.133 -11.18 11.477 1 98.12 238 ALA B N 1
ATOM 5817 C CA . ALA B 1 238 ? -9.258 -10.266 11.609 1 98.12 238 ALA B CA 1
ATOM 5818 C C . ALA B 1 238 ? -8.789 -8.859 11.969 1 98.12 238 ALA B C 1
ATOM 5820 O O . ALA B 1 238 ? -9.344 -7.867 11.492 1 98.12 238 ALA B O 1
ATOM 5821 N N . ASN B 1 239 ? -7.797 -8.781 12.875 1 98.69 239 ASN B N 1
ATOM 5822 C CA . ASN B 1 239 ? -7.23 -7.492 13.258 1 98.69 239 ASN B CA 1
ATOM 5823 C C . ASN B 1 239 ? -6.418 -6.875 12.125 1 98.69 239 ASN B C 1
ATOM 5825 O O . ASN B 1 239 ? -6.43 -5.656 11.938 1 98.69 239 ASN B O 1
ATOM 5829 N N . VAL B 1 240 ? -5.672 -7.73 11.359 1 98.81 240 VAL B N 1
ATOM 5830 C CA . VAL B 1 240 ? -4.922 -7.246 10.211 1 98.81 240 VAL B CA 1
ATOM 5831 C C . VAL B 1 240 ? -5.879 -6.652 9.18 1 98.81 240 VAL B C 1
ATOM 5833 O O . VAL B 1 240 ? -5.645 -5.555 8.664 1 98.81 240 VAL B O 1
ATOM 5836 N N . LEU B 1 241 ? -6.984 -7.363 8.898 1 98.44 241 LEU B N 1
ATOM 5837 C CA . LEU B 1 241 ? -7.984 -6.859 7.961 1 98.44 241 LEU B CA 1
ATOM 5838 C C . LEU B 1 241 ? -8.57 -5.543 8.453 1 98.44 241 LEU B C 1
ATOM 5840 O O . LEU B 1 241 ? -8.789 -4.621 7.664 1 98.44 241 LEU B O 1
ATOM 5844 N N . ALA B 1 242 ? -8.836 -5.438 9.773 1 98.31 242 ALA B N 1
ATOM 5845 C CA . ALA B 1 242 ? -9.352 -4.207 10.359 1 98.31 242 ALA B CA 1
ATOM 5846 C C . ALA B 1 242 ? -8.383 -3.049 10.156 1 98.31 242 ALA B C 1
ATOM 5848 O O . ALA B 1 242 ? -8.797 -1.93 9.836 1 98.31 242 ALA B O 1
ATOM 5849 N N . SER B 1 243 ? -7.121 -3.293 10.383 1 98.44 243 SER B N 1
ATOM 5850 C CA . SER B 1 243 ? -6.125 -2.248 10.188 1 98.44 243 SER B CA 1
ATOM 5851 C C . SER B 1 243 ? -6.051 -1.826 8.719 1 98.44 243 SER B C 1
ATOM 5853 O O . SER B 1 243 ? -5.805 -0.657 8.414 1 98.44 243 SER B O 1
ATOM 5855 N N . GLU B 1 244 ? -6.23 -2.793 7.77 1 97.88 244 GLU B N 1
ATOM 5856 C CA . GLU B 1 244 ? -6.312 -2.473 6.352 1 97.88 244 GLU B CA 1
ATOM 5857 C C . GLU B 1 244 ? -7.504 -1.563 6.059 1 97.88 244 GLU B C 1
ATOM 5859 O O . GLU B 1 244 ? -7.387 -0.607 5.289 1 97.88 244 GLU B O 1
ATOM 5864 N N . ASN B 1 245 ? -8.656 -1.901 6.652 1 97.94 245 ASN B N 1
ATOM 5865 C CA . ASN B 1 245 ? -9.828 -1.046 6.508 1 97.94 245 ASN B CA 1
ATOM 5866 C C . ASN B 1 245 ? -9.539 0.381 6.969 1 97.94 245 ASN B C 1
ATOM 5868 O O . ASN B 1 245 ? -9.859 1.34 6.266 1 97.94 245 ASN B O 1
ATOM 5872 N N . SER B 1 246 ? -8.945 0.457 8.117 1 97.88 246 SER B N 1
ATOM 5873 C CA . SER B 1 246 ? -8.633 1.776 8.656 1 97.88 246 SER B CA 1
ATOM 5874 C C . SER B 1 246 ? -7.719 2.557 7.723 1 97.88 246 SER B C 1
ATOM 5876 O O . SER B 1 246 ? -7.953 3.74 7.461 1 97.88 246 SER B O 1
ATOM 5878 N N . GLU B 1 247 ? -6.637 1.911 7.234 1 98.19 247 GLU B N 1
ATOM 5879 C CA . GLU B 1 247 ? -5.707 2.574 6.324 1 98.19 247 GLU B CA 1
ATOM 5880 C C . GLU B 1 247 ? -6.414 3.051 5.059 1 98.19 247 GLU B C 1
ATOM 5882 O O . GLU B 1 247 ? -6.141 4.148 4.562 1 98.19 247 GLU B O 1
ATOM 5887 N N . GLU B 1 248 ? -7.344 2.326 4.531 1 97.19 248 GLU B N 1
ATOM 5888 C CA . GLU B 1 248 ? -8.07 2.68 3.318 1 97.19 248 GLU B CA 1
ATOM 5889 C C . GLU B 1 248 ? -9.016 3.854 3.564 1 97.19 248 GLU B C 1
ATOM 5891 O O . GLU B 1 248 ? -9.062 4.797 2.77 1 97.19 248 GLU B O 1
ATOM 5896 N N . PHE B 1 249 ? -9.695 3.799 4.688 1 96.88 249 PHE B N 1
ATOM 5897 C CA . PHE B 1 249 ? -10.719 4.797 4.965 1 96.88 249 PHE B CA 1
ATOM 5898 C C . PHE B 1 249 ? -10.086 6.098 5.453 1 96.88 249 PHE B C 1
ATOM 5900 O O . PHE B 1 249 ? -10.594 7.184 5.176 1 96.88 249 PHE B O 1
ATOM 5907 N N . ASN B 1 250 ? -8.977 5.953 6.18 1 97.56 250 ASN B N 1
ATOM 5908 C CA . ASN B 1 250 ? -8.469 7.129 6.879 1 97.56 250 ASN B CA 1
ATOM 5909 C C . ASN B 1 250 ? -7.242 7.715 6.18 1 97.56 250 ASN B C 1
ATOM 5911 O O . ASN B 1 250 ? -6.793 8.812 6.516 1 97.56 250 ASN B O 1
ATOM 5915 N N . ALA B 1 251 ? -6.672 7.031 5.18 1 98.31 251 ALA B N 1
ATOM 5916 C CA . ALA B 1 251 ? -5.488 7.539 4.496 1 98.31 251 ALA B CA 1
ATOM 5917 C C . ALA B 1 251 ? -5.676 7.504 2.98 1 98.31 251 ALA B C 1
ATOM 5919 O O . ALA B 1 251 ? -5.75 8.555 2.334 1 98.31 251 ALA B O 1
ATOM 5920 N N . HIS B 1 252 ? -5.938 6.285 2.408 1 98.19 252 HIS B N 1
ATOM 5921 C CA . HIS B 1 252 ? -6.012 6.133 0.958 1 98.19 252 HIS B CA 1
ATOM 5922 C C . HIS B 1 252 ? -7.207 6.891 0.387 1 98.19 252 HIS B C 1
ATOM 5924 O O . HIS B 1 252 ? -7.141 7.41 -0.729 1 98.19 252 HIS B O 1
ATOM 5930 N N . PHE B 1 253 ? -8.273 7.016 1.176 1 97.94 253 PHE B N 1
ATOM 5931 C CA . PHE B 1 253 ? -9.484 7.719 0.77 1 97.94 253 PHE B CA 1
ATOM 5932 C C . PHE B 1 253 ? -9.18 9.172 0.438 1 97.94 253 PHE B C 1
ATOM 5934 O O . PHE B 1 253 ? -9.875 9.789 -0.372 1 97.94 253 PHE B O 1
ATOM 5941 N N . TRP B 1 254 ? -8.109 9.703 0.941 1 98.38 254 TRP B N 1
ATOM 5942 C CA . TRP B 1 254 ? -7.703 11.086 0.727 1 98.38 254 TRP B CA 1
ATOM 5943 C C . TRP B 1 254 ? -6.523 11.164 -0.233 1 98.38 254 TRP B C 1
ATOM 5945 O O . TRP B 1 254 ? -6.625 11.773 -1.304 1 98.38 254 TRP B O 1
ATOM 5955 N N . MET B 1 255 ? -5.453 10.445 -0 1 98.62 255 MET B N 1
ATOM 5956 C CA . MET B 1 255 ? -4.211 10.609 -0.751 1 98.62 255 MET B CA 1
ATOM 5957 C C . MET B 1 255 ? -4.34 10.008 -2.148 1 98.62 255 MET B C 1
ATOM 5959 O O . MET B 1 255 ? -3.719 10.5 -3.096 1 98.62 255 MET B O 1
ATOM 5963 N N . ASP B 1 256 ? -5.203 8.914 -2.328 1 98.44 256 ASP B N 1
ATOM 5964 C CA . ASP B 1 256 ? -5.445 8.406 -3.674 1 98.44 256 ASP B CA 1
ATOM 5965 C C . ASP B 1 256 ? -6.125 9.461 -4.543 1 98.44 256 ASP B C 1
ATOM 5967 O O . ASP B 1 256 ? -5.801 9.602 -5.723 1 98.44 256 ASP B O 1
ATOM 5971 N N . VAL B 1 257 ? -7.066 10.172 -3.977 1 98.5 257 VAL B N 1
ATOM 5972 C CA . VAL B 1 257 ? -7.789 11.195 -4.723 1 98.5 257 VAL B CA 1
ATOM 5973 C C . VAL B 1 257 ? -6.84 12.344 -5.074 1 98.5 257 VAL B C 1
ATOM 5975 O O . VAL B 1 257 ? -6.848 12.844 -6.199 1 98.5 257 VAL B O 1
ATOM 5978 N N . TYR B 1 258 ? -5.977 12.719 -4.078 1 98.75 258 TYR B N 1
ATOM 5979 C CA . TYR B 1 258 ? -5 13.766 -4.332 1 98.75 258 TYR B CA 1
ATOM 5980 C C . TYR B 1 258 ? -4.086 13.398 -5.496 1 98.75 258 TYR B C 1
ATOM 5982 O O . TYR B 1 258 ? -3.791 14.227 -6.355 1 98.75 258 TYR B O 1
ATOM 5990 N N . THR B 1 259 ? -3.607 12.133 -5.52 1 98.44 259 THR B N 1
ATOM 5991 C CA . THR B 1 259 ? -2.475 11.773 -6.367 1 98.44 259 THR B CA 1
ATOM 5992 C C . THR B 1 259 ? -2.953 11.156 -7.68 1 98.44 259 THR B C 1
ATOM 5994 O O . THR B 1 259 ? -2.352 11.375 -8.734 1 98.44 259 THR B O 1
ATOM 5997 N N . TRP B 1 260 ? -4.07 10.344 -7.582 1 97.81 260 TRP B N 1
ATOM 5998 C CA . TRP B 1 260 ? -4.496 9.578 -8.75 1 97.81 260 TRP B CA 1
ATOM 5999 C C . TRP B 1 260 ? -5.824 10.109 -9.289 1 97.81 260 TRP B C 1
ATOM 6001 O O . TRP B 1 260 ? -6.227 9.766 -10.406 1 97.81 260 TRP B O 1
ATOM 6011 N N . GLY B 1 261 ? -6.523 10.969 -8.523 1 98.19 261 GLY B N 1
ATOM 6012 C CA . GLY B 1 261 ? -7.816 11.492 -8.938 1 98.19 261 GLY B CA 1
ATOM 6013 C C . GLY B 1 261 ? -8.922 10.461 -8.875 1 98.19 261 GLY B C 1
ATOM 6014 O O . GLY B 1 261 ? -9.93 10.578 -9.578 1 98.19 261 GLY B O 1
ATOM 6015 N N . GLU B 1 262 ? -8.688 9.422 -8.016 1 96.69 262 GLU B N 1
ATOM 6016 C CA . GLU B 1 262 ? -9.656 8.328 -7.922 1 96.69 262 GLU B CA 1
ATOM 6017 C C . GLU B 1 262 ? -9.836 7.871 -6.477 1 96.69 262 GLU B C 1
ATOM 6019 O O . GLU B 1 262 ? -8.867 7.801 -5.719 1 96.69 262 GLU B O 1
ATOM 6024 N N . TYR B 1 263 ? -11.094 7.559 -6.141 1 97.44 263 TYR B N 1
ATOM 6025 C CA . TYR B 1 263 ? -11.383 6.992 -4.828 1 97.44 263 TYR B CA 1
ATOM 6026 C C . TYR B 1 263 ? -11.023 5.512 -4.781 1 97.44 263 TYR B C 1
ATOM 6028 O O . TYR B 1 263 ? -11.188 4.793 -5.77 1 97.44 263 TYR B O 1
ATOM 6036 N N . PRO B 1 264 ? -10.562 5 -3.629 1 96.75 264 PRO B N 1
ATOM 6037 C CA . PRO B 1 264 ? -10.32 3.559 -3.516 1 96.75 264 PRO B CA 1
ATOM 6038 C C . PRO B 1 264 ? -11.594 2.732 -3.691 1 96.75 264 PRO B C 1
ATOM 6040 O O . PRO B 1 264 ? -12.648 3.098 -3.166 1 96.75 264 PRO B O 1
ATOM 6043 N N . THR B 1 265 ? -11.492 1.643 -4.316 1 96.19 265 THR B N 1
ATOM 6044 C CA . THR B 1 265 ? -12.633 0.84 -4.738 1 96.19 265 THR B CA 1
ATOM 6045 C C . THR B 1 265 ? -13.398 0.306 -3.531 1 96.19 265 THR B C 1
ATOM 6047 O O . THR B 1 265 ? -14.625 0.4 -3.475 1 96.19 265 THR B O 1
ATOM 6050 N N . ALA B 1 266 ? -12.695 -0.25 -2.555 1 95.62 266 ALA B N 1
ATOM 6051 C CA . ALA B 1 266 ? -13.352 -0.865 -1.404 1 95.62 266 ALA B CA 1
ATOM 6052 C C . ALA B 1 266 ? -14.133 0.172 -0.602 1 95.62 266 ALA B C 1
ATOM 6054 O O . ALA B 1 266 ? -15.266 -0.084 -0.179 1 95.62 266 ALA B O 1
ATOM 6055 N N . THR B 1 267 ? -13.5 1.308 -0.392 1 96.75 267 THR B N 1
ATOM 6056 C CA . THR B 1 267 ? -14.164 2.371 0.357 1 96.75 267 THR B CA 1
ATOM 6057 C C . THR B 1 267 ? -15.375 2.9 -0.403 1 96.75 267 THR B C 1
ATOM 6059 O O . THR B 1 267 ? -16.438 3.117 0.185 1 96.75 267 THR B O 1
ATOM 6062 N N . TRP B 1 268 ? -15.219 3.111 -1.714 1 96.25 268 TRP B N 1
ATOM 6063 C CA . TRP B 1 268 ? -16.312 3.621 -2.527 1 96.25 268 TRP B CA 1
ATOM 6064 C C . TRP B 1 268 ? -17.5 2.658 -2.512 1 96.25 268 TRP B C 1
ATOM 6066 O O . TRP B 1 268 ? -18.641 3.076 -2.344 1 96.25 268 TRP B O 1
ATOM 6076 N N . ASN B 1 269 ? -17.203 1.354 -2.674 1 94.25 269 ASN B N 1
ATOM 6077 C CA . ASN B 1 269 ? -18.266 0.346 -2.625 1 94.25 269 ASN B CA 1
ATOM 6078 C C . ASN B 1 269 ? -19 0.373 -1.289 1 94.25 269 ASN B C 1
ATOM 6080 O O . ASN B 1 269 ? -20.219 0.238 -1.25 1 94.25 269 ASN B O 1
ATOM 6084 N N . TRP B 1 270 ? -18.25 0.458 -0.219 1 94.44 270 TRP B N 1
ATOM 6085 C CA . TRP B 1 270 ? -18.844 0.534 1.111 1 94.44 270 TRP B CA 1
ATOM 6086 C C . TRP B 1 270 ? -19.75 1.754 1.234 1 94.44 270 TRP B C 1
ATOM 6088 O O . TRP B 1 270 ? -20.859 1.66 1.768 1 94.44 270 TRP B O 1
ATOM 6098 N N . LEU B 1 271 ? -19.312 2.939 0.706 1 96.38 271 LEU B N 1
ATOM 6099 C CA . LEU B 1 271 ? -20.094 4.168 0.757 1 96.38 271 LEU B CA 1
ATOM 6100 C C . LEU B 1 271 ? -21.391 4.016 -0.035 1 96.38 271 LEU B C 1
ATOM 6102 O O . LEU B 1 271 ? -22.453 4.449 0.415 1 96.38 271 LEU B O 1
ATOM 6106 N N . GLU B 1 272 ? -21.25 3.375 -1.179 1 94.75 272 GLU B N 1
ATOM 6107 C CA . GLU B 1 272 ? -22.438 3.143 -1.993 1 94.75 272 GLU B CA 1
ATOM 6108 C C . GLU B 1 272 ? -23.422 2.223 -1.28 1 94.75 272 GLU B C 1
ATOM 6110 O O . GLU B 1 272 ? -24.625 2.502 -1.242 1 94.75 272 GLU B O 1
ATOM 6115 N N . GLU B 1 273 ? -22.922 1.194 -0.74 1 92.19 273 GLU B N 1
ATOM 6116 C CA . GLU B 1 273 ? -23.75 0.22 -0.046 1 92.19 273 GLU B CA 1
ATOM 6117 C C . GLU B 1 273 ? -24.484 0.861 1.127 1 92.19 273 GLU B C 1
ATOM 6119 O O . GLU B 1 273 ? -25.609 0.461 1.458 1 92.19 273 GLU B O 1
ATOM 6124 N N . HIS B 1 274 ? -23.922 1.862 1.699 1 93.31 274 HIS B N 1
ATOM 6125 C CA . HIS B 1 274 ? -24.5 2.465 2.9 1 93.31 274 HIS B CA 1
ATOM 6126 C C . HIS B 1 274 ? -25.203 3.777 2.578 1 93.31 274 HIS B C 1
ATOM 6128 O O . HIS B 1 274 ? -25.609 4.508 3.484 1 93.31 274 HIS B O 1
ATOM 6134 N N . GLY B 1 275 ? -25.281 4.125 1.265 1 95.5 275 GLY B N 1
ATOM 6135 C CA . GLY B 1 275 ? -25.969 5.328 0.838 1 95.5 275 GLY B CA 1
ATOM 6136 C C . GLY B 1 275 ? -25.25 6.605 1.206 1 95.5 275 GLY B C 1
ATOM 6137 O O . GLY B 1 275 ? -25.875 7.648 1.399 1 95.5 275 GLY B O 1
ATOM 6138 N N . LEU B 1 276 ? -23.875 6.535 1.331 1 97.25 276 LEU B N 1
ATOM 6139 C CA . LEU B 1 276 ? -23.094 7.656 1.843 1 97.25 276 LEU B CA 1
ATOM 6140 C C . LEU B 1 276 ? -22.234 8.266 0.744 1 97.25 276 LEU B C 1
ATOM 6142 O O . LEU B 1 276 ? -21.641 9.328 0.933 1 97.25 276 LEU B O 1
ATOM 6146 N N . ALA B 1 277 ? -22.109 7.605 -0.462 1 97.56 277 ALA B N 1
ATOM 6147 C CA . ALA B 1 277 ? -21.25 8.086 -1.542 1 97.56 277 ALA B CA 1
ATOM 6148 C C . ALA B 1 277 ? -21.672 9.477 -2.008 1 97.56 277 ALA B C 1
ATOM 6150 O O . ALA B 1 277 ? -22.875 9.734 -2.189 1 97.56 277 ALA B O 1
ATOM 6151 N N . PRO B 1 278 ? -20.734 10.367 -2.156 1 97.81 278 PRO B N 1
ATOM 6152 C CA . PRO B 1 278 ? -21.094 11.656 -2.744 1 97.81 278 PRO B CA 1
ATOM 6153 C C . PRO B 1 278 ? -21.5 11.539 -4.211 1 97.81 278 PRO B C 1
ATOM 6155 O O . PRO B 1 278 ? -21.188 10.539 -4.867 1 97.81 278 PRO B O 1
ATOM 6158 N N . GLU B 1 279 ? -22.219 12.531 -4.637 1 96.44 279 GLU B N 1
ATOM 6159 C CA . GLU B 1 279 ? -22.578 12.578 -6.051 1 96.44 279 GLU B CA 1
ATOM 6160 C C . GLU B 1 279 ? -21.406 13.016 -6.906 1 96.44 279 GLU B C 1
ATOM 6162 O O . GLU B 1 279 ? -20.781 14.047 -6.637 1 96.44 279 GLU B O 1
ATOM 6167 N N . ILE B 1 280 ? -21.062 12.203 -7.852 1 97.56 280 ILE B N 1
ATOM 6168 C CA . ILE B 1 280 ? -20.016 12.555 -8.812 1 97.56 280 ILE B CA 1
ATOM 6169 C C . ILE B 1 280 ? -20.656 13.094 -10.086 1 97.56 280 ILE B C 1
ATOM 6171 O O . ILE B 1 280 ? -21.453 12.406 -10.734 1 97.56 280 ILE B O 1
ATOM 6175 N N . LEU B 1 281 ? -20.359 14.227 -10.469 1 97.81 281 LEU B N 1
ATOM 6176 C CA . LEU B 1 281 ? -20.906 14.852 -11.664 1 97.81 281 LEU B CA 1
ATOM 6177 C C . LEU B 1 281 ? -19.938 14.734 -12.836 1 97.81 281 LEU B C 1
ATOM 6179 O O . LEU B 1 281 ? -18.734 14.539 -12.641 1 97.81 281 LEU B O 1
ATOM 6183 N N . PRO B 1 282 ? -20.516 14.82 -14.102 1 97.62 282 PRO B N 1
ATOM 6184 C CA . PRO B 1 282 ? -19.625 14.82 -15.266 1 97.62 282 PRO B CA 1
ATOM 6185 C C . PRO B 1 282 ? -18.516 15.859 -15.156 1 97.62 282 PRO B C 1
ATOM 6187 O O . PRO B 1 282 ? -18.781 17.016 -14.797 1 97.62 282 PRO B O 1
ATOM 6190 N N . GLY B 1 283 ? -17.281 15.414 -15.352 1 98.19 283 GLY B N 1
ATOM 6191 C CA . GLY B 1 283 ? -16.141 16.328 -15.297 1 98.19 283 GLY B CA 1
ATOM 6192 C C . GLY B 1 283 ? -15.375 16.234 -13.992 1 98.19 283 GLY B C 1
ATOM 6193 O O . GLY B 1 283 ? -14.227 16.672 -13.922 1 98.19 283 GLY B O 1
ATOM 6194 N N . ASP B 1 284 ? -16.016 15.703 -12.961 1 98.56 284 ASP B N 1
ATOM 6195 C CA . ASP B 1 284 ? -15.383 15.648 -11.648 1 98.56 284 ASP B CA 1
ATOM 6196 C C . ASP B 1 284 ? -14.109 14.82 -11.688 1 98.56 284 ASP B C 1
ATOM 6198 O O . ASP B 1 284 ? -13.055 15.258 -11.227 1 98.56 284 ASP B O 1
ATOM 6202 N N . THR B 1 285 ? -14.211 13.648 -12.281 1 97.75 285 THR B N 1
ATOM 6203 C CA . THR B 1 285 ? -13.07 12.742 -12.32 1 97.75 285 THR B CA 1
ATOM 6204 C C . THR B 1 285 ? -11.93 13.344 -13.141 1 97.75 285 THR B C 1
ATOM 6206 O O . THR B 1 285 ? -10.766 13.234 -12.766 1 97.75 285 THR B O 1
ATOM 6209 N N . GLU B 1 286 ? -12.281 13.945 -14.219 1 98.38 286 GLU B N 1
ATOM 6210 C CA . GLU B 1 286 ? -11.273 14.609 -15.055 1 98.38 286 GLU B CA 1
ATOM 6211 C C . GLU B 1 286 ? -10.57 15.727 -14.289 1 98.38 286 GLU B C 1
ATOM 6213 O O . GLU B 1 286 ? -9.352 15.875 -14.375 1 98.38 286 GLU B O 1
ATOM 6218 N N . LEU B 1 287 ? -11.375 16.484 -13.547 1 98.75 287 LEU B N 1
ATOM 6219 C CA . LEU B 1 287 ? -10.797 17.562 -12.75 1 98.75 287 LEU B CA 1
ATOM 6220 C C . LEU B 1 287 ? -9.883 17 -11.664 1 98.75 287 LEU B C 1
ATOM 6222 O O . LEU B 1 287 ? -8.781 17.516 -11.453 1 98.75 287 LEU B O 1
ATOM 6226 N N . LEU B 1 288 ? -10.352 15.992 -10.977 1 98.81 288 LEU B N 1
ATOM 6227 C CA . LEU B 1 288 ? -9.547 15.391 -9.922 1 98.81 288 LEU B CA 1
ATOM 6228 C C . LEU B 1 288 ? -8.203 14.906 -10.469 1 98.81 288 LEU B C 1
ATOM 6230 O O . LEU B 1 288 ? -7.168 15.07 -9.82 1 98.81 288 LEU B O 1
ATOM 6234 N N . LYS B 1 289 ? -8.188 14.359 -11.672 1 98.38 289 LYS B N 1
ATOM 6235 C CA . LYS B 1 289 ? -6.969 13.828 -12.281 1 98.38 289 LYS B CA 1
ATOM 6236 C C . LYS B 1 289 ? -6.008 14.953 -12.656 1 98.38 289 LYS B C 1
ATOM 6238 O O . LYS B 1 289 ? -4.793 14.75 -12.711 1 98.38 289 LYS B O 1
ATOM 6243 N N . LYS B 1 290 ? -6.5 16.109 -12.844 1 98.19 290 LYS B N 1
ATOM 6244 C CA . LYS B 1 290 ? -5.668 17.266 -13.164 1 98.19 290 LYS B CA 1
ATOM 6245 C C . LYS B 1 290 ? -4.984 17.812 -11.914 1 98.19 290 LYS B C 1
ATOM 6247 O O . LYS B 1 290 ? -4.039 18.594 -12.008 1 98.19 290 LYS B O 1
ATOM 6252 N N . GLY B 1 291 ? -5.395 17.359 -10.758 1 98.19 291 GLY B N 1
ATOM 6253 C CA . GLY B 1 291 ? -4.949 17.938 -9.5 1 98.19 291 GLY B CA 1
ATOM 6254 C C . GLY B 1 291 ? -3.762 17.203 -8.898 1 98.19 291 GLY B C 1
ATOM 6255 O O . GLY B 1 291 ? -3.52 17.297 -7.691 1 98.19 291 GLY B O 1
ATOM 6256 N N . LYS B 1 292 ? -2.992 16.438 -9.688 1 98.12 292 LYS B N 1
ATOM 6257 C CA . LYS B 1 292 ? -1.832 15.742 -9.141 1 98.12 292 LYS B CA 1
ATOM 6258 C C . LYS B 1 292 ? -0.847 16.719 -8.508 1 98.12 292 LYS B C 1
ATOM 6260 O O . LYS B 1 292 ? -0.401 17.672 -9.164 1 98.12 292 LYS B O 1
ATOM 6265 N N . PRO B 1 293 ? -0.438 16.531 -7.293 1 98.88 293 PRO B N 1
ATOM 6266 C CA . PRO B 1 293 ? 0.441 17.5 -6.621 1 98.88 293 PRO B CA 1
ATOM 6267 C C . PRO B 1 293 ? 1.91 17.312 -7 1 98.88 293 PRO B C 1
ATOM 6269 O O . PRO B 1 293 ? 2.291 16.266 -7.527 1 98.88 293 PRO B O 1
ATOM 6272 N N . ASP B 1 294 ? 2.729 18.344 -6.781 1 98.81 294 ASP B N 1
ATOM 6273 C CA . ASP B 1 294 ? 4.172 18.281 -6.977 1 98.81 294 ASP B CA 1
ATOM 6274 C C . ASP B 1 294 ? 4.859 17.609 -5.785 1 98.81 294 ASP B C 1
ATOM 6276 O O . ASP B 1 294 ? 5.957 17.062 -5.922 1 98.81 294 ASP B O 1
ATOM 6280 N N . PHE B 1 295 ? 4.281 17.656 -4.633 1 98.88 295 PHE B N 1
ATOM 6281 C CA . PHE B 1 295 ? 4.77 17.047 -3.406 1 98.88 295 PHE B CA 1
ATOM 6282 C C . PHE B 1 295 ? 3.615 16.75 -2.453 1 98.88 295 PHE B C 1
ATOM 6284 O O . PHE B 1 295 ? 2.502 17.25 -2.648 1 98.88 295 PHE B O 1
ATOM 6291 N N . MET B 1 296 ? 3.826 15.922 -1.521 1 98.88 296 MET B N 1
ATOM 6292 C CA . MET B 1 296 ? 2.857 15.648 -0.464 1 98.88 296 MET B CA 1
ATOM 6293 C C . MET B 1 296 ? 3.283 16.312 0.846 1 98.88 296 MET B C 1
ATOM 6295 O O . MET B 1 296 ? 4.328 15.969 1.403 1 98.88 296 MET B O 1
ATOM 6299 N N . GLY B 1 297 ? 2.525 17.328 1.306 1 98.94 297 GLY B N 1
ATOM 6300 C CA . GLY B 1 297 ? 2.678 17.734 2.693 1 98.94 297 GLY B CA 1
ATOM 6301 C C . GLY B 1 297 ? 2.166 16.703 3.68 1 98.94 297 GLY B C 1
ATOM 6302 O O . GLY B 1 297 ? 1.144 16.062 3.438 1 98.94 297 GLY B O 1
ATOM 6303 N N . VAL B 1 298 ? 2.877 16.562 4.773 1 98.88 298 VAL B N 1
ATOM 6304 C CA . VAL B 1 298 ? 2.475 15.578 5.766 1 98.88 298 VAL B CA 1
ATOM 6305 C C . VAL B 1 298 ? 2.492 16.203 7.16 1 98.88 298 VAL B C 1
ATOM 6307 O O . VAL B 1 298 ? 3.49 16.797 7.566 1 98.88 298 VAL B O 1
ATOM 6310 N N . ASN B 1 299 ? 1.372 16.203 7.758 1 98.88 299 ASN B N 1
ATOM 6311 C CA . ASN B 1 299 ? 1.277 16.453 9.188 1 98.88 299 ASN B CA 1
ATOM 6312 C C . ASN B 1 299 ? 1.235 15.156 9.992 1 98.88 299 ASN B C 1
ATOM 6314 O O . ASN B 1 299 ? 0.328 14.336 9.812 1 98.88 299 ASN B O 1
ATOM 6318 N N . TYR B 1 300 ? 2.238 14.977 10.875 1 98.75 300 TYR B N 1
ATOM 6319 C CA . TYR B 1 300 ? 2.318 13.734 11.641 1 98.75 300 TYR B CA 1
ATOM 6320 C C . TYR B 1 300 ? 2.426 14.031 13.133 1 98.75 300 TYR B C 1
ATOM 6322 O O . TYR B 1 300 ? 3.348 14.719 13.57 1 98.75 300 TYR B O 1
ATOM 6330 N N . TYR B 1 301 ? 1.529 13.344 13.883 1 97.88 301 TYR B N 1
ATOM 6331 C CA . TYR B 1 301 ? 1.583 13.508 15.336 1 97.88 301 TYR B CA 1
ATOM 6332 C C . TYR B 1 301 ? 1.592 12.156 16.031 1 97.88 301 TYR B C 1
ATOM 6334 O O . TYR B 1 301 ? 2.066 12.039 17.172 1 97.88 301 TYR B O 1
ATOM 6342 N N . ARG B 1 302 ? 1.017 11.141 15.406 1 97.38 302 ARG B N 1
ATOM 6343 C CA . ARG B 1 302 ? 0.955 9.82 16.016 1 97.38 302 ARG B CA 1
ATOM 6344 C C . ARG B 1 302 ? 0.553 8.758 15 1 97.38 302 ARG B C 1
ATOM 6346 O O . ARG B 1 302 ? -0.037 9.078 13.969 1 97.38 302 ARG B O 1
ATOM 6353 N N . SER B 1 303 ? 0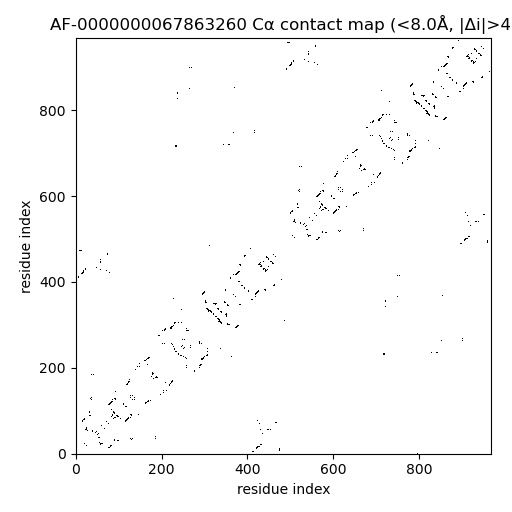.913 7.512 15.266 1 98.12 303 SER B N 1
ATOM 6354 C CA . SER B 1 303 ? 0.318 6.352 14.602 1 98.12 303 SER B CA 1
ATOM 6355 C C . SER B 1 303 ? -0.969 5.922 15.297 1 98.12 303 SER B C 1
ATOM 6357 O O . SER B 1 303 ? -1.278 6.395 16.391 1 98.12 303 SER B O 1
ATOM 6359 N N . MET B 1 304 ? -1.731 5.156 14.602 1 97.94 304 MET B N 1
ATOM 6360 C CA . MET B 1 304 ? -2.969 4.617 15.164 1 97.94 304 MET B CA 1
ATOM 6361 C C . MET B 1 304 ? -2.945 3.094 15.164 1 97.94 304 MET B C 1
ATOM 6363 O O . MET B 1 304 ? -2.439 2.475 14.227 1 97.94 304 MET B O 1
ATOM 6367 N N . THR B 1 305 ? -3.502 2.494 16.203 1 98.25 305 THR B N 1
ATOM 6368 C CA . THR B 1 305 ? -3.58 1.042 16.312 1 98.25 305 THR B CA 1
ATOM 6369 C C . THR B 1 305 ? -5.031 0.576 16.281 1 98.25 305 THR B C 1
ATOM 6371 O O . THR B 1 305 ? -5.898 1.173 16.922 1 98.25 305 THR B O 1
ATOM 6374 N N . HIS B 1 306 ? -5.25 -0.514 15.539 1 98.38 306 HIS B N 1
ATOM 6375 C CA . HIS B 1 306 ? -6.629 -0.919 15.297 1 98.38 306 HIS B CA 1
ATOM 6376 C C . HIS B 1 306 ? -6.82 -2.408 15.562 1 98.38 306 HIS B C 1
ATOM 6378 O O . HIS B 1 306 ? -5.855 -3.176 15.539 1 98.38 306 HIS B O 1
ATOM 6384 N N . ALA B 1 307 ? -8.055 -2.779 15.812 1 97.81 307 ALA B N 1
ATOM 6385 C CA . ALA B 1 307 ? -8.5 -4.156 16 1 97.81 307 ALA B CA 1
ATOM 6386 C C . ALA B 1 307 ? -9.859 -4.391 15.367 1 97.81 307 ALA B C 1
ATOM 6388 O O . ALA B 1 307 ? -10.523 -3.443 14.938 1 97.81 307 ALA B O 1
ATOM 6389 N N . PHE B 1 308 ? -10.188 -5.664 15.234 1 97.38 308 PHE B N 1
ATOM 6390 C CA . PHE B 1 308 ? -11.477 -6.082 14.703 1 97.38 308 PHE B CA 1
ATOM 6391 C C . PHE B 1 308 ? -12.617 -5.418 15.461 1 97.38 308 PHE B C 1
ATOM 6393 O O . PHE B 1 308 ? -12.562 -5.293 16.688 1 97.38 308 PHE B O 1
ATOM 6400 N N . ASN B 1 309 ? -13.586 -4.902 14.75 1 96.69 309 ASN B N 1
ATOM 6401 C CA . ASN B 1 309 ? -14.812 -4.281 15.25 1 96.69 309 ASN B CA 1
ATOM 6402 C C . ASN B 1 309 ? -16.047 -4.859 14.562 1 96.69 309 ASN B C 1
ATOM 6404 O O . ASN B 1 309 ? -16.438 -4.402 13.492 1 96.69 309 ASN B O 1
ATOM 6408 N N . GLY B 1 310 ? -16.719 -5.77 15.148 1 93.38 310 GLY B N 1
ATOM 6409 C CA . GLY B 1 310 ? -17.891 -6.41 14.555 1 93.38 310 GLY B CA 1
ATOM 6410 C C . GLY B 1 310 ? -19 -5.441 14.234 1 93.38 310 GLY B C 1
ATOM 6411 O O . GLY B 1 310 ? -18.938 -4.266 14.594 1 93.38 310 GLY B O 1
ATOM 6412 N N . LYS B 1 311 ? -20.062 -5.875 13.531 1 90.44 311 LYS B N 1
ATOM 6413 C CA . LYS B 1 311 ? -21.188 -5.059 13.094 1 90.44 311 LYS B CA 1
ATOM 6414 C C . LYS B 1 311 ? -21.859 -4.371 14.281 1 90.44 311 LYS B C 1
ATOM 6416 O O . LYS B 1 311 ? -22.422 -3.277 14.133 1 90.44 311 LYS B O 1
ATOM 6421 N N . ASP B 1 312 ? -21.75 -4.961 15.422 1 90.88 312 ASP B N 1
ATOM 6422 C CA . ASP B 1 312 ? -22.359 -4.398 16.625 1 90.88 312 ASP B CA 1
ATOM 6423 C C . ASP B 1 312 ? -21.297 -3.816 17.547 1 90.88 312 ASP B C 1
ATOM 6425 O O . ASP B 1 312 ? -21.516 -3.684 18.75 1 90.88 312 ASP B O 1
ATOM 6429 N N . GLY B 1 313 ? -20.172 -3.561 17 1 92.5 313 GLY B N 1
ATOM 6430 C CA . GLY B 1 313 ? -19.047 -3.105 17.797 1 92.5 313 GLY B CA 1
ATOM 6431 C C . GLY B 1 313 ? -19.141 -1.637 18.172 1 92.5 313 GLY B C 1
ATOM 6432 O O . GLY B 1 313 ? -20.219 -1.053 18.156 1 92.5 313 GLY B O 1
ATOM 6433 N N . VAL B 1 314 ? -18 -1.032 18.516 1 90 314 VAL B N 1
ATOM 6434 C CA . VAL B 1 314 ? -17.922 0.315 19.062 1 90 314 VAL B CA 1
ATOM 6435 C C . VAL B 1 314 ? -18.016 1.343 17.938 1 90 314 VAL B C 1
ATOM 6437 O O . VAL B 1 314 ? -17.453 1.141 16.859 1 90 314 VAL B O 1
ATOM 6440 N N . GLY B 1 315 ? -18.734 2.398 18.156 1 87.81 315 GLY B N 1
ATOM 6441 C CA . GLY B 1 315 ? -18.875 3.512 17.234 1 87.81 315 GLY B CA 1
ATOM 6442 C C . GLY B 1 315 ? -18.047 4.723 17.609 1 87.81 315 GLY B C 1
ATOM 6443 O O . GLY B 1 315 ? -16.891 4.578 18.047 1 87.81 315 GLY B O 1
ATOM 6444 N N . SER B 1 316 ? -18.625 5.902 17.484 1 78 316 SER B N 1
ATOM 6445 C CA . SER B 1 316 ? -17.922 7.148 17.797 1 78 316 SER B CA 1
ATOM 6446 C C . SER B 1 316 ? -17.812 7.359 19.297 1 78 316 SER B C 1
ATOM 6448 O O . SER B 1 316 ? -18.641 6.863 20.062 1 78 316 SER B O 1
ATOM 6450 N N . GLY B 1 317 ? -16.641 7.914 19.703 1 72.94 317 GLY B N 1
ATOM 6451 C CA . GLY B 1 317 ? -16.422 8.266 21.094 1 72.94 317 GLY B CA 1
ATOM 6452 C C . GLY B 1 317 ? -15.906 9.672 21.281 1 72.94 317 GLY B C 1
ATOM 6453 O O . GLY B 1 317 ? -15.773 10.43 20.328 1 72.94 317 GLY B O 1
ATOM 6454 N N . LYS B 1 318 ? -15.672 10.062 22.609 1 69.94 318 LYS B N 1
ATOM 6455 C CA . LYS B 1 318 ? -15.289 11.43 22.938 1 69.94 318 LYS B CA 1
ATOM 6456 C C . LYS B 1 318 ? -13.773 11.609 22.859 1 69.94 318 LYS B C 1
ATOM 6458 O O . LYS B 1 318 ? -13.016 10.703 23.219 1 69.94 318 LYS B O 1
ATOM 6463 N N . MET B 1 319 ? -13.312 12.844 22.406 1 73.06 319 MET B N 1
ATOM 6464 C CA . MET B 1 319 ? -11.914 13.25 22.375 1 73.06 319 MET B CA 1
ATOM 6465 C C . MET B 1 319 ? -11.484 13.867 23.703 1 73.06 319 MET B C 1
ATOM 6467 O O . MET B 1 319 ? -12.305 14.461 24.406 1 73.06 319 MET B O 1
ATOM 6471 N N . ASN B 1 320 ? -10.148 13.688 24.078 1 69.56 320 ASN B N 1
ATOM 6472 C CA . ASN B 1 320 ? -9.594 14.352 25.25 1 69.56 320 ASN B CA 1
ATOM 6473 C C . ASN B 1 320 ? -9.227 15.805 24.938 1 69.56 320 ASN B C 1
ATOM 6475 O O . ASN B 1 320 ? -8.164 16.078 24.375 1 69.56 320 ASN B O 1
ATOM 6479 N N . THR B 1 321 ? -9.992 16.766 25.406 1 68.62 321 THR B N 1
ATOM 6480 C CA . THR B 1 321 ? -9.734 18.188 25.188 1 68.62 321 THR B CA 1
ATOM 6481 C C . THR B 1 321 ? -9.273 18.859 26.469 1 68.62 321 THR B C 1
ATOM 6483 O O . THR B 1 321 ? -9.031 20.062 26.484 1 68.62 321 THR B O 1
ATOM 6486 N N . THR B 1 322 ? -9.102 18.078 27.562 1 67.56 322 THR B N 1
ATOM 6487 C CA . THR B 1 322 ? -8.781 18.656 28.859 1 67.56 322 THR B CA 1
ATOM 6488 C C . THR B 1 322 ? -7.289 18.516 29.172 1 67.56 322 THR B C 1
ATOM 6490 O O . THR B 1 322 ? -6.762 19.203 30.047 1 67.56 322 THR B O 1
ATOM 6493 N N . GLY B 1 323 ? -6.699 17.531 28.391 1 70.38 323 GLY B N 1
ATOM 6494 C CA . GLY B 1 323 ? -5.301 17.266 28.672 1 70.38 323 GLY B CA 1
ATOM 6495 C C . GLY B 1 323 ? -5.109 16.297 29.828 1 70.38 323 GLY B C 1
ATOM 6496 O O . GLY B 1 323 ? -3.98 16.047 30.266 1 70.38 323 GLY B O 1
ATOM 6497 N N . GLU B 1 324 ? -6.164 15.805 30.406 1 66.75 324 GLU B N 1
ATOM 6498 C CA . GLU B 1 324 ? -6.074 14.742 31.406 1 66.75 324 GLU B CA 1
ATOM 6499 C C . GLU B 1 324 ? -5.852 13.383 30.75 1 66.75 324 GLU B C 1
ATOM 6501 O O . GLU B 1 324 ? -6.773 12.82 30.141 1 66.75 324 GLU B O 1
ATOM 6506 N N . LYS B 1 325 ? -4.742 12.867 31.062 1 79.38 325 LYS B N 1
ATOM 6507 C CA . LYS B 1 325 ? -4.305 11.633 30.422 1 79.38 325 LYS B CA 1
ATOM 6508 C C . LYS B 1 325 ? -5.285 10.492 30.703 1 79.38 325 LYS B C 1
ATOM 6510 O O . LYS B 1 325 ? -5.758 10.336 31.828 1 79.38 325 LYS B O 1
ATOM 6515 N N . GLY B 1 326 ? -5.582 9.695 29.672 1 77.12 326 GLY B N 1
ATOM 6516 C CA . GLY B 1 326 ? -6.352 8.477 29.812 1 77.12 326 GLY B CA 1
ATOM 6517 C C . GLY B 1 326 ? -7.852 8.695 29.719 1 77.12 326 GLY B C 1
ATOM 6518 O O . GLY B 1 326 ? -8.641 7.812 30.062 1 77.12 326 GLY B O 1
ATOM 6519 N N . THR B 1 327 ? -8.328 9.773 29.281 1 74.38 327 THR B N 1
ATOM 6520 C CA . THR B 1 327 ? -9.75 10.094 29.297 1 74.38 327 THR B CA 1
ATOM 6521 C C . THR B 1 327 ? -10.367 9.891 27.922 1 74.38 327 THR B C 1
ATOM 6523 O O . THR B 1 327 ? -11.57 10.07 27.734 1 74.38 327 THR B O 1
ATOM 6526 N N . SER B 1 328 ? -9.555 9.453 26.953 1 75.12 328 SER B N 1
ATOM 6527 C CA . SER B 1 328 ? -10.125 9.148 25.656 1 75.12 328 SER B CA 1
ATOM 6528 C C . SER B 1 328 ? -10.906 7.836 25.688 1 75.12 328 SER B C 1
ATOM 6530 O O . SER B 1 328 ? -10.508 6.895 26.375 1 75.12 328 SER B O 1
ATOM 6532 N N . GLU B 1 329 ? -12.047 7.789 24.984 1 76.5 329 GLU B N 1
ATOM 6533 C CA . GLU B 1 329 ? -12.836 6.57 24.859 1 76.5 329 GLU B CA 1
ATOM 6534 C C . GLU B 1 329 ? -12.43 5.773 23.625 1 76.5 329 GLU B C 1
ATOM 6536 O O . GLU B 1 329 ? -11.867 6.328 22.688 1 76.5 329 GLU B O 1
ATOM 6541 N N . GLU B 1 330 ? -12.742 4.543 23.766 1 79.88 330 GLU B N 1
ATOM 6542 C CA . GLU B 1 330 ? -12.547 3.707 22.594 1 79.88 330 GLU B CA 1
ATOM 6543 C C . GLU B 1 330 ? -13.492 4.121 21.469 1 79.88 330 GLU B C 1
ATOM 6545 O O . GLU B 1 330 ? -14.664 4.422 21.703 1 79.88 330 GLU B O 1
ATOM 6550 N N . THR B 1 331 ? -12.961 4.277 20.281 1 89.75 331 THR B N 1
ATOM 6551 C CA . THR B 1 331 ? -13.75 4.68 19.125 1 89.75 331 THR B CA 1
ATOM 6552 C C . THR B 1 331 ? -13.539 3.711 17.969 1 89.75 331 THR B C 1
ATOM 6554 O O . THR B 1 331 ? -12.578 2.938 17.969 1 89.75 331 THR B O 1
ATOM 6557 N N . GLY B 1 332 ? -14.5 3.625 17.109 1 92.56 332 GLY B N 1
ATOM 6558 C CA . GLY B 1 332 ? -14.398 2.775 15.938 1 92.56 332 GLY B CA 1
ATOM 6559 C C . GLY B 1 332 ? -15.555 2.949 14.977 1 92.56 332 GLY B C 1
ATOM 6560 O O . GLY B 1 332 ? -16.344 3.885 15.109 1 92.56 332 GLY B O 1
ATOM 6561 N N . VAL B 1 333 ? -15.555 2.252 13.93 1 93.56 333 VAL B N 1
ATOM 6562 C CA . VAL B 1 333 ? -16.641 2.121 12.961 1 93.56 333 VAL B CA 1
ATOM 6563 C C . VAL B 1 333 ? -17.109 0.668 12.898 1 93.56 333 VAL B C 1
ATOM 6565 O O . VAL B 1 333 ? -16.391 -0.2 12.391 1 93.56 333 VAL B O 1
ATOM 6568 N N . PRO B 1 334 ? -18.344 0.39 13.43 1 93.75 334 PRO B N 1
ATOM 6569 C CA . PRO B 1 334 ? -18.828 -0.99 13.422 1 93.75 334 PRO B CA 1
ATOM 6570 C C . PRO B 1 334 ? -18.719 -1.645 12.047 1 93.75 334 PRO B C 1
ATOM 6572 O O . PRO B 1 334 ? -19.078 -1.035 11.031 1 93.75 334 PRO B O 1
ATOM 6575 N N . GLY B 1 335 ? -18.203 -2.848 12.031 1 94.81 335 GLY B N 1
ATOM 6576 C CA . GLY B 1 335 ? -18.062 -3.6 10.797 1 94.81 335 GLY B CA 1
ATOM 6577 C C . GLY B 1 335 ? -16.766 -3.312 10.07 1 94.81 335 GLY B C 1
ATOM 6578 O O . GLY B 1 335 ? -16.453 -3.971 9.078 1 94.81 335 GLY B O 1
ATOM 6579 N N . LEU B 1 336 ? -15.969 -2.312 10.57 1 96.25 336 LEU B N 1
ATOM 6580 C CA . LEU B 1 336 ? -14.734 -1.938 9.883 1 96.25 336 LEU B CA 1
ATOM 6581 C C . LEU B 1 336 ? -13.531 -2.094 10.805 1 96.25 336 LEU B C 1
ATOM 6583 O O . LEU B 1 336 ? -12.688 -2.969 10.594 1 96.25 336 LEU B O 1
ATOM 6587 N N . TYR B 1 337 ? -13.453 -1.287 11.867 1 97.75 337 TYR B N 1
ATOM 6588 C CA . TYR B 1 337 ? -12.32 -1.327 12.797 1 97.75 337 TYR B CA 1
ATOM 6589 C C . TYR B 1 337 ? -12.641 -0.567 14.078 1 97.75 337 TYR B C 1
ATOM 6591 O O . TYR B 1 337 ? -13.562 0.246 14.109 1 97.75 337 TYR B O 1
ATOM 6599 N N . LYS B 1 338 ? -11.93 -0.793 15.141 1 96.94 338 LYS B N 1
ATOM 6600 C CA . LYS B 1 338 ? -11.93 0.042 16.344 1 96.94 338 LYS B CA 1
ATOM 6601 C C . LYS B 1 338 ? -10.516 0.493 16.703 1 96.94 338 LYS B C 1
ATOM 6603 O O . LYS B 1 338 ? -9.547 -0.201 16.391 1 96.94 338 LYS B O 1
ATOM 6608 N N . ASN B 1 339 ? -10.422 1.702 17.25 1 95.88 339 ASN B N 1
ATOM 6609 C CA . ASN B 1 339 ? -9.172 2.203 17.797 1 95.88 339 ASN B CA 1
ATOM 6610 C C . ASN B 1 339 ? -8.836 1.539 19.141 1 95.88 339 ASN B C 1
ATOM 6612 O O . ASN B 1 339 ? -9.727 1.303 19.953 1 95.88 339 ASN B O 1
ATOM 6616 N N . THR B 1 340 ? -7.559 1.227 19.234 1 95.12 340 THR B N 1
ATOM 6617 C CA . THR B 1 340 ? -7.129 0.619 20.5 1 95.12 340 THR B CA 1
ATOM 6618 C C . THR B 1 340 ? -5.77 1.167 20.922 1 95.12 340 THR B C 1
ATOM 6620 O O . THR B 1 340 ? -5.09 1.833 20.141 1 95.12 340 THR B O 1
ATOM 6623 N N . ASN B 1 341 ? -5.445 0.951 22.156 1 94.81 341 ASN B N 1
ATOM 6624 C CA . ASN B 1 341 ? -4.164 1.396 22.688 1 94.81 341 ASN B CA 1
ATOM 6625 C C . ASN B 1 341 ? -3.008 0.55 22.156 1 94.81 341 ASN B C 1
ATOM 6627 O O . ASN B 1 341 ? -3.133 -0.669 22.031 1 94.81 341 ASN B O 1
ATOM 6631 N N . ASN B 1 342 ? -1.942 1.132 21.828 1 97.31 342 ASN B N 1
ATOM 6632 C CA . ASN B 1 342 ? -0.697 0.428 21.547 1 97.31 342 ASN B CA 1
ATOM 6633 C C . ASN B 1 342 ? 0.131 0.212 22.812 1 97.31 342 ASN B C 1
ATOM 6635 O O . ASN B 1 342 ? 0.655 1.168 23.375 1 97.31 342 ASN B O 1
ATOM 6639 N N . PRO B 1 343 ? 0.283 -1.001 23.25 1 97.31 343 PRO B N 1
ATOM 6640 C CA . PRO B 1 343 ? 0.954 -1.236 24.531 1 97.31 343 PRO B CA 1
ATOM 6641 C C . PRO B 1 343 ? 2.459 -0.983 24.469 1 97.31 343 PRO B C 1
ATOM 6643 O O . PRO B 1 343 ? 3.135 -0.987 25.5 1 97.31 343 PRO B O 1
ATOM 6646 N N . TYR B 1 344 ? 3.006 -0.695 23.312 1 98 344 TYR B N 1
ATOM 6647 C CA . TYR B 1 344 ? 4.445 -0.564 23.125 1 98 344 TYR B CA 1
ATOM 6648 C C . TYR B 1 344 ? 4.855 0.901 23.047 1 98 344 TYR B C 1
ATOM 6650 O O . TYR B 1 344 ? 6.035 1.215 22.875 1 98 344 TYR B O 1
ATOM 6658 N N . LEU B 1 345 ? 3.91 1.834 23.156 1 97.75 345 LEU B N 1
ATOM 6659 C CA . LEU B 1 345 ? 4.207 3.248 22.969 1 97.75 345 LEU B CA 1
ATOM 6660 C C . LEU B 1 345 ? 3.803 4.062 24.188 1 97.75 345 LEU B C 1
ATOM 6662 O O . LEU B 1 345 ? 2.764 3.801 24.797 1 97.75 345 LEU B O 1
ATOM 6666 N N . GLU B 1 346 ? 4.594 5.117 24.469 1 95.56 346 GLU B N 1
ATOM 6667 C CA . GLU B 1 346 ? 4.199 6.145 25.438 1 95.56 346 GLU B CA 1
ATOM 6668 C C . GLU B 1 346 ? 3.227 7.141 24.812 1 95.56 346 GLU B C 1
ATOM 6670 O O . GLU B 1 346 ? 3.141 7.246 23.578 1 95.56 346 GLU B O 1
ATOM 6675 N N . LYS B 1 347 ? 2.463 7.855 25.688 1 94.31 347 LYS B N 1
ATOM 6676 C CA . LYS B 1 347 ? 1.487 8.844 25.234 1 94.31 347 LYS B CA 1
ATOM 6677 C C . LYS B 1 347 ? 1.783 10.219 25.812 1 94.31 347 LYS B C 1
ATOM 6679 O O . LYS B 1 347 ? 2.398 10.328 26.875 1 94.31 347 LYS B O 1
ATOM 6684 N N . THR B 1 348 ? 1.341 11.25 25.062 1 91.75 348 THR B N 1
ATOM 6685 C CA . THR B 1 348 ? 1.367 12.602 25.594 1 91.75 348 THR B CA 1
ATOM 6686 C C . THR B 1 348 ? 0.296 12.781 26.672 1 91.75 348 THR B C 1
ATOM 6688 O O . THR B 1 348 ? -0.502 11.875 26.906 1 91.75 348 THR B O 1
ATOM 6691 N N . ASN B 1 349 ? 0.284 13.984 27.281 1 88.25 349 ASN B N 1
ATOM 6692 C CA . ASN B 1 349 ? -0.75 14.312 28.25 1 88.25 349 ASN B CA 1
ATOM 6693 C C . ASN B 1 349 ? -2.125 14.422 27.594 1 88.25 349 ASN B C 1
ATOM 6695 O O . ASN B 1 349 ? -3.146 14.43 28.281 1 88.25 349 ASN B O 1
ATOM 6699 N N . TRP B 1 350 ? -2.205 14.438 26.312 1 86.75 350 TRP B N 1
ATOM 6700 C CA . TRP B 1 350 ? -3.463 14.492 25.578 1 86.75 350 TRP B CA 1
ATOM 6701 C C . TRP B 1 350 ? -3.766 13.156 24.922 1 86.75 350 TRP B C 1
ATOM 6703 O O . TRP B 1 350 ? -4.57 13.078 23.984 1 86.75 350 TRP B O 1
ATOM 6713 N N . ASP B 1 351 ? -3.02 12.086 25.25 1 89.31 351 ASP B N 1
ATOM 6714 C CA . ASP B 1 351 ? -3.273 10.688 24.922 1 89.31 351 ASP B CA 1
ATOM 6715 C C . ASP B 1 351 ? -2.893 10.391 23.469 1 89.31 351 ASP B C 1
ATOM 6717 O O . ASP B 1 351 ? -3.523 9.555 22.812 1 89.31 351 ASP B O 1
ATOM 6721 N N . TRP B 1 352 ? -1.931 11.164 22.938 1 92.25 352 TRP B N 1
ATOM 6722 C CA . TRP B 1 352 ? -1.419 10.859 21.609 1 92.25 352 TRP B CA 1
ATOM 6723 C C . TRP B 1 352 ? -0.171 9.992 21.688 1 92.25 352 TRP B C 1
ATOM 6725 O O . TRP B 1 352 ? 0.775 10.312 22.406 1 92.25 352 TRP B O 1
ATOM 6735 N N . ASP B 1 353 ? -0.169 8.891 20.969 1 95.62 353 ASP B N 1
ATOM 6736 C CA . ASP B 1 353 ? 0.985 7.992 20.938 1 95.62 353 ASP B CA 1
ATOM 6737 C C . ASP B 1 353 ? 2.225 8.711 20.406 1 95.62 353 ASP B C 1
ATOM 6739 O O . ASP B 1 353 ? 2.158 9.406 19.391 1 95.62 353 ASP B O 1
ATOM 6743 N N . ILE B 1 354 ? 3.346 8.648 21.125 1 97.88 354 ILE B N 1
ATOM 6744 C CA . ILE B 1 354 ? 4.621 9.18 20.656 1 97.88 354 ILE B CA 1
ATOM 6745 C C . ILE B 1 354 ? 5.371 8.109 19.875 1 97.88 354 ILE B C 1
ATOM 6747 O O . ILE B 1 354 ? 5.852 7.129 20.453 1 97.88 354 ILE B O 1
ATOM 6751 N N . ASP B 1 355 ? 5.465 8.242 18.562 1 98.5 355 ASP B N 1
ATOM 6752 C CA . ASP B 1 355 ? 5.973 7.168 17.719 1 98.5 355 ASP B CA 1
ATOM 6753 C C . ASP B 1 355 ? 6.812 7.727 16.578 1 98.5 355 ASP B C 1
ATOM 6755 O O . ASP B 1 355 ? 6.348 7.797 15.43 1 98.5 355 ASP B O 1
ATOM 6759 N N . PRO B 1 356 ? 8.133 8.008 16.797 1 98.44 356 PRO B N 1
ATOM 6760 C CA . PRO B 1 356 ? 8.984 8.469 15.688 1 98.44 356 PRO B CA 1
ATOM 6761 C C . PRO B 1 356 ? 9.102 7.434 14.57 1 98.44 356 PRO B C 1
ATOM 6763 O O . PRO B 1 356 ? 9.156 7.801 13.391 1 98.44 356 PRO B O 1
ATOM 6766 N N . THR B 1 357 ? 9.117 6.113 14.914 1 98.5 357 THR B N 1
ATOM 6767 C CA . THR B 1 357 ? 9.18 5.062 13.906 1 98.5 357 THR B CA 1
ATOM 6768 C C . THR B 1 357 ? 7.949 5.105 13 1 98.5 357 THR B C 1
ATOM 6770 O O . THR B 1 357 ? 8.039 4.836 11.805 1 98.5 357 THR B O 1
ATOM 6773 N N . GLY B 1 358 ? 6.816 5.434 13.609 1 98.75 358 GLY B N 1
ATOM 6774 C CA . GLY B 1 358 ? 5.602 5.594 12.828 1 98.75 358 GLY B CA 1
ATOM 6775 C C . GLY B 1 358 ? 5.715 6.66 11.758 1 98.75 358 GLY B C 1
ATOM 6776 O O . GLY B 1 358 ? 5.137 6.523 10.68 1 98.75 358 GLY B O 1
ATOM 6777 N N . LEU B 1 359 ? 6.426 7.742 12.047 1 98.81 359 LEU B N 1
ATOM 6778 C CA . LEU B 1 359 ? 6.68 8.766 11.039 1 98.81 359 LEU B CA 1
ATOM 6779 C C . LEU B 1 359 ? 7.469 8.188 9.867 1 98.81 359 LEU B C 1
ATOM 6781 O O . LEU B 1 359 ? 7.105 8.398 8.703 1 98.81 359 LEU B O 1
ATOM 6785 N N . ARG B 1 360 ? 8.539 7.473 10.164 1 98.69 360 ARG B N 1
ATOM 6786 C CA . ARG B 1 360 ? 9.344 6.836 9.125 1 98.69 360 ARG B CA 1
ATOM 6787 C C . ARG B 1 360 ? 8.5 5.902 8.266 1 98.69 360 ARG B C 1
ATOM 6789 O O . ARG B 1 360 ? 8.57 5.941 7.039 1 98.69 360 ARG B O 1
ATOM 6796 N N . ILE B 1 361 ? 7.652 5.102 8.922 1 98.62 361 ILE B N 1
ATOM 6797 C CA . ILE B 1 361 ? 6.777 4.152 8.242 1 98.62 361 ILE B CA 1
ATOM 6798 C C . ILE B 1 361 ? 5.836 4.906 7.301 1 98.62 361 ILE B C 1
ATOM 6800 O O . ILE B 1 361 ? 5.68 4.531 6.137 1 98.62 361 ILE B O 1
ATOM 6804 N N . GLY B 1 362 ? 5.223 5.984 7.828 1 98.75 362 GLY B N 1
ATOM 6805 C CA . GLY B 1 362 ? 4.328 6.781 7.004 1 98.75 362 GLY B CA 1
ATOM 6806 C C . GLY B 1 362 ? 5.008 7.375 5.785 1 98.75 362 GLY B C 1
ATOM 6807 O O . GLY B 1 362 ? 4.453 7.344 4.684 1 98.75 362 GLY B O 1
ATOM 6808 N N . LEU B 1 363 ? 6.211 7.906 5.953 1 98.75 363 LEU B N 1
ATOM 6809 C CA . LEU B 1 363 ? 6.957 8.508 4.852 1 98.75 363 LEU B CA 1
ATOM 6810 C C . LEU B 1 363 ? 7.293 7.469 3.789 1 98.75 363 LEU B C 1
ATOM 6812 O O . LEU B 1 363 ? 7.164 7.734 2.592 1 98.75 363 LEU B O 1
ATOM 6816 N N . ARG B 1 364 ? 7.66 6.309 4.191 1 98.19 364 ARG B N 1
ATOM 6817 C CA . ARG B 1 364 ? 7.977 5.227 3.268 1 98.19 364 ARG B CA 1
ATOM 6818 C C . ARG B 1 364 ? 6.738 4.785 2.496 1 98.19 364 ARG B C 1
ATOM 6820 O O . ARG B 1 364 ? 6.812 4.508 1.297 1 98.19 364 ARG B O 1
ATOM 6827 N N . ARG B 1 365 ? 5.617 4.648 3.201 1 98.31 365 ARG B N 1
ATOM 6828 C CA . ARG B 1 365 ? 4.379 4.242 2.543 1 98.31 365 ARG B CA 1
ATOM 6829 C C . ARG B 1 365 ? 4.004 5.223 1.436 1 98.31 365 ARG B C 1
ATOM 6831 O O . ARG B 1 365 ? 3.607 4.809 0.343 1 98.31 365 ARG B O 1
ATOM 6838 N N . ILE B 1 366 ? 4.164 6.531 1.714 1 98.56 366 ILE B N 1
ATOM 6839 C CA . ILE B 1 366 ? 3.836 7.555 0.728 1 98.56 366 ILE B CA 1
ATOM 6840 C C . ILE B 1 366 ? 4.785 7.441 -0.465 1 98.56 366 ILE B C 1
ATOM 6842 O O . ILE B 1 366 ? 4.348 7.473 -1.618 1 98.56 366 ILE B O 1
ATOM 6846 N N . THR B 1 367 ? 6.059 7.309 -0.198 1 98 367 THR B N 1
ATOM 6847 C CA . THR B 1 367 ? 7.047 7.203 -1.267 1 98 367 THR B CA 1
ATOM 6848 C C . THR B 1 367 ? 6.805 5.949 -2.105 1 98 367 THR B C 1
ATOM 6850 O O . THR B 1 367 ? 6.82 6.008 -3.336 1 98 367 THR B O 1
ATOM 6853 N N . ASN B 1 368 ? 6.562 4.883 -1.443 1 97.19 368 ASN B N 1
ATOM 6854 C CA . ASN B 1 368 ? 6.406 3.594 -2.111 1 97.19 368 ASN B CA 1
ATOM 6855 C C . ASN B 1 368 ? 5.16 3.568 -2.992 1 97.19 368 ASN B C 1
ATOM 6857 O O . ASN B 1 368 ? 5.164 2.957 -4.062 1 97.19 368 ASN B O 1
ATOM 6861 N N . ARG B 1 369 ? 4.137 4.199 -2.621 1 96.94 369 ARG B N 1
ATOM 6862 C CA . ARG B 1 369 ? 2.846 4.129 -3.297 1 96.94 369 ARG B CA 1
ATOM 6863 C C . ARG B 1 369 ? 2.693 5.27 -4.301 1 96.94 369 ARG B C 1
ATOM 6865 O O . ARG B 1 369 ? 2.244 5.051 -5.43 1 96.94 369 ARG B O 1
ATOM 6872 N N . TYR B 1 370 ? 3.131 6.52 -3.951 1 97.5 370 TYR B N 1
ATOM 6873 C CA . TYR B 1 370 ? 2.746 7.691 -4.73 1 97.5 370 TYR B CA 1
ATOM 6874 C C . TYR B 1 370 ? 3.955 8.305 -5.426 1 97.5 370 TYR B C 1
ATOM 6876 O O . TYR B 1 370 ? 3.807 9.117 -6.344 1 97.5 370 TYR B O 1
ATOM 6884 N N . LYS B 1 371 ? 5.191 7.992 -4.98 1 96.31 371 LYS B N 1
ATOM 6885 C CA . LYS B 1 371 ? 6.43 8.453 -5.594 1 96.31 371 LYS B CA 1
ATOM 6886 C C . LYS B 1 371 ? 6.477 9.977 -5.664 1 96.31 371 LYS B C 1
ATOM 6888 O O . LYS B 1 371 ? 6.777 10.547 -6.715 1 96.31 371 LYS B O 1
ATOM 6893 N N . LEU B 1 372 ? 6.133 10.633 -4.582 1 98.12 372 LEU B N 1
ATOM 6894 C CA . LEU B 1 372 ? 6.16 12.086 -4.469 1 98.12 372 LEU B CA 1
ATOM 6895 C C . LEU B 1 372 ? 7.191 12.531 -3.436 1 98.12 372 LEU B C 1
ATOM 6897 O O . LEU B 1 372 ? 7.34 11.898 -2.389 1 98.12 372 LEU B O 1
ATOM 6901 N N . PRO B 1 373 ? 7.922 13.664 -3.73 1 98.62 373 PRO B N 1
ATOM 6902 C CA . PRO B 1 373 ? 8.633 14.297 -2.617 1 98.62 373 PRO B CA 1
ATOM 6903 C C . PRO B 1 373 ? 7.715 14.656 -1.453 1 98.62 373 PRO B C 1
ATOM 6905 O O . PRO B 1 373 ? 6.504 14.805 -1.644 1 98.62 373 PRO B O 1
ATOM 6908 N N . ILE B 1 374 ? 8.32 14.68 -0.294 1 98.88 374 ILE B N 1
ATOM 6909 C CA . ILE B 1 374 ? 7.496 14.922 0.885 1 98.88 374 ILE B CA 1
ATOM 6910 C C . ILE B 1 374 ? 8.039 16.109 1.662 1 98.88 374 ILE B C 1
ATOM 6912 O O . ILE B 1 374 ? 9.25 16.312 1.744 1 98.88 374 ILE B O 1
ATOM 6916 N N . MET B 1 375 ? 7.18 16.938 2.184 1 98.88 375 MET B N 1
ATOM 6917 C CA . MET B 1 375 ? 7.492 17.969 3.164 1 98.88 375 MET B CA 1
ATOM 6918 C C . MET B 1 375 ? 6.707 17.75 4.453 1 98.88 375 MET B C 1
ATOM 6920 O O . MET B 1 375 ? 5.48 17.656 4.434 1 98.88 375 MET B O 1
ATOM 6924 N N . ILE B 1 376 ? 7.43 17.547 5.516 1 98.94 376 ILE B N 1
ATOM 6925 C CA . ILE B 1 376 ? 6.711 17.625 6.781 1 98.94 376 ILE B CA 1
ATOM 6926 C C . ILE B 1 376 ? 6.223 19.047 7.023 1 98.94 376 ILE B C 1
ATOM 6928 O O . ILE B 1 376 ? 7.027 19.953 7.25 1 98.94 376 ILE B O 1
ATOM 6932 N N . THR B 1 377 ? 4.91 19.156 6.996 1 98.81 377 THR B N 1
ATOM 6933 C CA . THR B 1 377 ? 4.355 20.5 7.152 1 98.81 377 THR B CA 1
ATOM 6934 C C . THR B 1 377 ? 3.99 20.766 8.609 1 98.81 377 THR B C 1
ATOM 6936 O O . THR B 1 377 ? 3.822 21.922 9.008 1 98.81 377 THR B O 1
ATOM 6939 N N . GLU B 1 378 ? 3.762 19.719 9.375 1 98.81 378 GLU B N 1
ATOM 6940 C CA . GLU B 1 378 ? 3.553 19.875 10.812 1 98.81 378 GLU B CA 1
ATOM 6941 C C . GLU B 1 378 ? 4.062 18.641 11.57 1 98.81 378 GLU B C 1
ATOM 6943 O O . GLU B 1 378 ? 3.834 17.516 11.148 1 98.81 378 GLU B O 1
ATOM 6948 N N . ASN B 1 379 ? 4.738 18.797 12.562 1 98.75 379 ASN B N 1
ATOM 6949 C CA . ASN B 1 379 ? 5.121 17.812 13.57 1 98.75 379 ASN B CA 1
ATOM 6950 C C . ASN B 1 379 ? 5.535 18.484 14.875 1 98.75 379 ASN B C 1
ATOM 6952 O O . ASN B 1 379 ? 6.219 19.516 14.859 1 98.75 379 ASN B O 1
ATOM 6956 N N . GLY B 1 380 ? 5.09 18 15.93 1 97.38 380 GLY B N 1
ATOM 6957 C CA . GLY B 1 380 ? 5.449 18.625 17.188 1 97.38 380 GLY B CA 1
ATOM 6958 C C . GLY B 1 380 ? 4.738 18.016 18.391 1 97.38 380 GLY B C 1
ATOM 6959 O O . GLY B 1 380 ? 4.02 17.016 18.25 1 97.38 380 GLY B O 1
ATOM 6960 N N . LEU B 1 381 ? 4.992 18.594 19.547 1 95.94 381 LEU B N 1
ATOM 6961 C CA . LEU B 1 381 ? 4.461 18.109 20.812 1 95.94 381 LEU B CA 1
ATOM 6962 C C . LEU B 1 381 ? 3.781 19.234 21.578 1 95.94 381 LEU B C 1
ATOM 6964 O O . LEU B 1 381 ? 4.406 20.25 21.891 1 95.94 381 LEU B O 1
ATOM 6968 N N . GLY B 1 382 ? 2.479 19.109 21.828 1 93.94 382 GLY B N 1
ATOM 6969 C CA . GLY B 1 382 ? 1.812 19.984 22.766 1 93.94 382 GLY B CA 1
ATOM 6970 C C . GLY B 1 382 ? 1.993 19.562 24.203 1 93.94 382 GLY B C 1
ATOM 6971 O O . GLY B 1 382 ? 1.774 18.406 24.547 1 93.94 382 GLY B O 1
ATOM 6972 N N . GLU B 1 383 ? 2.449 20.453 25.016 1 93.25 383 GLU B N 1
ATOM 6973 C CA . GLU B 1 383 ? 2.729 20.141 26.422 1 93.25 383 GLU B CA 1
ATOM 6974 C C . GLU B 1 383 ? 2.516 21.359 27.312 1 93.25 383 GLU B C 1
ATOM 6976 O O . GLU B 1 383 ? 2.406 22.484 26.812 1 93.25 383 GLU B O 1
ATOM 6981 N N . TYR B 1 384 ? 2.434 21.047 28.625 1 93.5 384 TYR B N 1
ATOM 6982 C CA . TYR B 1 384 ? 2.438 22.141 29.609 1 93.5 384 TYR B CA 1
ATOM 6983 C C . TYR B 1 384 ? 3.842 22.703 29.797 1 93.5 384 TYR B C 1
ATOM 6985 O O . TYR B 1 384 ? 4.777 21.953 30.078 1 93.5 384 TYR B O 1
ATOM 6993 N N . ASP B 1 385 ? 3.924 24.031 29.531 1 94.88 385 ASP B N 1
ATOM 6994 C CA . ASP B 1 385 ? 5.191 24.719 29.797 1 94.88 385 ASP B CA 1
ATOM 6995 C C . ASP B 1 385 ? 5.102 25.594 31.047 1 94.88 385 ASP B C 1
ATOM 6997 O O . ASP B 1 385 ? 4.027 26.094 31.391 1 94.88 385 ASP B O 1
ATOM 7001 N N . SER B 1 386 ? 6.25 25.672 31.688 1 94.5 386 SER B N 1
ATOM 7002 C CA . SER B 1 386 ? 6.328 26.531 32.844 1 94.5 386 SER B CA 1
ATOM 7003 C C . SER B 1 386 ? 7.363 27.641 32.656 1 94.5 386 SER B C 1
ATOM 7005 O O . SER B 1 386 ? 8.516 27.359 32.312 1 94.5 386 SER B O 1
ATOM 7007 N N . LEU B 1 387 ? 6.949 28.844 32.781 1 95.56 387 LEU B N 1
ATOM 7008 C CA . LEU B 1 387 ? 7.852 29.984 32.812 1 95.56 387 LEU B CA 1
ATOM 7009 C C . LEU B 1 387 ? 8.453 30.188 34.188 1 95.56 387 LEU B C 1
ATOM 7011 O O . LEU B 1 387 ? 7.727 30.438 35.156 1 95.56 387 LEU B O 1
ATOM 7015 N N . THR B 1 388 ? 9.766 30.109 34.281 1 96.44 388 THR B N 1
ATOM 7016 C CA . THR B 1 388 ? 10.438 30.281 35.562 1 96.44 388 THR B CA 1
ATOM 7017 C C . THR B 1 388 ? 10.523 31.75 35.969 1 96.44 388 THR B C 1
ATOM 7019 O O . THR B 1 388 ? 10.234 32.625 35.125 1 96.44 388 THR B O 1
ATOM 7022 N N . GLU B 1 389 ? 10.984 32 37.188 1 95.81 389 GLU B N 1
ATOM 7023 C CA . GLU B 1 389 ? 11.102 33.375 37.688 1 95.81 389 GLU B CA 1
ATOM 7024 C C . GLU B 1 389 ? 12.117 34.156 36.875 1 95.81 389 GLU B C 1
ATOM 7026 O O . GLU B 1 389 ? 11.969 35.375 36.688 1 95.81 389 GLU B O 1
ATOM 7031 N N . ASP B 1 390 ? 13.031 33.562 36.312 1 96.25 390 ASP B N 1
ATOM 7032 C CA . ASP B 1 390 ? 14.055 34.219 35.531 1 96.25 390 ASP B CA 1
ATOM 7033 C C . ASP B 1 390 ? 13.719 34.156 34.031 1 96.25 390 ASP B C 1
ATOM 7035 O O . ASP B 1 390 ? 14.594 34.344 33.188 1 96.25 390 ASP B O 1
ATOM 7039 N N . HIS B 1 391 ? 12.492 33.844 33.688 1 96.25 391 HIS B N 1
ATOM 7040 C CA . HIS B 1 391 ? 11.914 33.906 32.344 1 96.25 391 HIS B CA 1
ATOM 7041 C C . HIS B 1 391 ? 12.547 32.875 31.422 1 96.25 391 HIS B C 1
ATOM 7043 O O . HIS B 1 391 ? 12.875 33.188 30.266 1 96.25 391 HIS B O 1
ATOM 7049 N N . LYS B 1 392 ? 12.758 31.688 32 1 97.44 392 LYS B N 1
ATOM 7050 C CA . LYS B 1 392 ? 13.242 30.562 31.219 1 97.44 392 LYS B CA 1
ATOM 7051 C C . LYS B 1 392 ? 12.195 29.453 31.141 1 97.44 392 LYS B C 1
ATOM 7053 O O . LYS B 1 392 ? 11.336 29.344 32.031 1 97.44 392 LYS B O 1
ATOM 7058 N N . ILE B 1 393 ? 12.172 28.766 30.078 1 97.75 393 ILE B N 1
ATOM 7059 C CA . ILE B 1 393 ? 11.352 27.578 29.906 1 97.75 393 ILE B CA 1
ATOM 7060 C C . ILE B 1 393 ? 12.25 26.375 29.562 1 97.75 393 ILE B C 1
ATOM 7062 O O . ILE B 1 393 ? 12.977 26.406 28.578 1 97.75 393 ILE B O 1
ATOM 7066 N N . HIS B 1 394 ? 12.242 25.344 30.438 1 97.81 394 HIS B N 1
ATOM 7067 C CA . HIS B 1 394 ? 13.031 24.125 30.234 1 97.81 394 HIS B CA 1
ATOM 7068 C C . HIS B 1 394 ? 12.18 23 29.656 1 97.81 394 HIS B C 1
ATOM 7070 O O . HIS B 1 394 ? 11.617 22.203 30.391 1 97.81 394 HIS B O 1
ATOM 7076 N N . ASP B 1 395 ? 12.18 22.906 28.391 1 97.69 395 ASP B N 1
ATOM 7077 C CA . ASP B 1 395 ? 11.289 21.984 27.703 1 97.69 395 ASP B CA 1
ATOM 7078 C C . ASP B 1 395 ? 12.07 20.844 27.078 1 97.69 395 ASP B C 1
ATOM 7080 O O . ASP B 1 395 ? 11.914 20.562 25.875 1 97.69 395 ASP B O 1
ATOM 7084 N N . GLU B 1 396 ? 12.742 20.031 27.891 1 96.69 396 GLU B N 1
ATOM 7085 C CA . GLU B 1 396 ? 13.508 18.875 27.453 1 96.69 396 GLU B CA 1
ATOM 7086 C C . GLU B 1 396 ? 12.609 17.844 26.75 1 96.69 396 GLU B C 1
ATOM 7088 O O . GLU B 1 396 ? 13.039 17.172 25.812 1 96.69 396 GLU B O 1
ATOM 7093 N N . TYR B 1 397 ? 11.383 17.719 27.203 1 96 397 TYR B N 1
ATOM 7094 C CA . TYR B 1 397 ? 10.43 16.812 26.578 1 96 397 TYR B CA 1
ATOM 7095 C C . TYR B 1 397 ? 10.203 17.156 25.125 1 96 397 TYR B C 1
ATOM 7097 O O . TYR B 1 397 ? 10.047 16.281 24.281 1 96 397 TYR B O 1
ATOM 7105 N N . ARG B 1 398 ? 10.203 18.438 24.781 1 97.75 398 ARG B N 1
ATOM 7106 C CA . ARG B 1 398 ? 10.023 18.891 23.406 1 97.75 398 ARG B CA 1
ATOM 7107 C C . ARG B 1 398 ? 11.273 18.609 22.578 1 97.75 398 ARG B C 1
ATOM 7109 O O . ARG B 1 398 ? 11.172 18.156 21.438 1 97.75 398 ARG B O 1
ATOM 7116 N N . ILE B 1 399 ? 12.445 18.875 23.125 1 97.75 399 ILE B N 1
ATOM 7117 C CA . ILE B 1 399 ? 13.719 18.625 22.453 1 97.75 399 ILE B CA 1
ATOM 7118 C C . ILE B 1 399 ? 13.82 17.141 22.094 1 97.75 399 ILE B C 1
ATOM 7120 O O . ILE B 1 399 ? 14.133 16.781 20.953 1 97.75 399 ILE B O 1
ATOM 7124 N N . GLU B 1 400 ? 13.484 16.328 23.062 1 96.69 400 GLU B N 1
ATOM 7125 C CA . GLU B 1 400 ? 13.578 14.883 22.844 1 96.69 400 GLU B CA 1
ATOM 7126 C C . GLU B 1 400 ? 12.609 14.422 21.766 1 96.69 400 GLU B C 1
ATOM 7128 O O . GLU B 1 400 ? 12.953 13.578 20.938 1 96.69 400 GLU B O 1
ATOM 7133 N N . TYR B 1 401 ? 11.438 14.953 21.797 1 97.5 401 TYR B N 1
ATOM 7134 C CA . TYR B 1 401 ? 10.43 14.609 20.812 1 97.5 401 TYR B CA 1
ATOM 7135 C C . TYR B 1 401 ? 10.891 14.977 19.406 1 97.5 401 TYR B C 1
ATOM 7137 O O . TYR B 1 401 ? 10.852 14.148 18.484 1 97.5 401 TYR B O 1
ATOM 7145 N N . ILE B 1 402 ? 11.328 16.188 19.203 1 98.31 402 ILE B N 1
ATOM 7146 C CA . ILE B 1 402 ? 11.727 16.672 17.891 1 98.31 402 ILE B CA 1
ATOM 7147 C C . ILE B 1 402 ? 12.984 15.961 17.422 1 98.31 402 ILE B C 1
ATOM 7149 O O . ILE B 1 402 ? 13.109 15.609 16.25 1 98.31 402 ILE B O 1
ATOM 7153 N N . ARG B 1 403 ? 13.898 15.734 18.328 1 97.94 403 ARG B N 1
ATOM 7154 C CA . ARG B 1 403 ? 15.125 15.016 17.984 1 97.94 403 ARG B CA 1
ATOM 7155 C C . ARG B 1 403 ? 14.812 13.625 17.453 1 97.94 403 ARG B C 1
ATOM 7157 O O . ARG B 1 403 ? 15.328 13.227 16.406 1 97.94 403 ARG B O 1
ATOM 7164 N N . ALA B 1 404 ? 13.961 12.914 18.156 1 97.5 404 ALA B N 1
ATOM 7165 C CA . ALA B 1 404 ? 13.625 11.547 17.766 1 97.5 404 ALA B CA 1
ATOM 7166 C C . ALA B 1 404 ? 12.938 11.516 16.406 1 97.5 404 ALA B C 1
ATOM 7168 O O . ALA B 1 404 ? 13.211 10.641 15.586 1 97.5 404 ALA B O 1
ATOM 7169 N N . HIS B 1 405 ? 12.055 12.445 16.156 1 98.56 405 HIS B N 1
ATOM 7170 C CA . HIS B 1 405 ? 11.32 12.461 14.898 1 98.56 405 HIS B CA 1
ATOM 7171 C C . HIS B 1 405 ? 12.203 12.945 13.758 1 98.56 405 HIS B C 1
ATOM 7173 O O . HIS B 1 405 ? 12.094 12.453 12.633 1 98.56 405 HIS B O 1
ATOM 7179 N N . ALA B 1 406 ? 13.07 13.898 14.023 1 98.56 406 ALA B N 1
ATOM 7180 C CA . ALA B 1 406 ? 14.023 14.328 13 1 98.56 406 ALA B CA 1
ATOM 7181 C C . ALA B 1 406 ? 14.969 13.188 12.625 1 98.56 406 ALA B C 1
ATOM 7183 O O . ALA B 1 406 ? 15.32 13.023 11.453 1 98.56 406 ALA B O 1
ATOM 7184 N N . LEU B 1 407 ? 15.359 12.461 13.594 1 97.56 407 LEU B N 1
ATOM 7185 C CA . LEU B 1 407 ? 16.188 11.297 13.312 1 97.56 407 LEU B CA 1
ATOM 7186 C C . LEU B 1 407 ? 15.445 10.281 12.453 1 97.56 407 LEU B C 1
ATOM 7188 O O . LEU B 1 407 ? 16.016 9.695 11.539 1 97.56 407 LEU B O 1
ATOM 7192 N N . ALA B 1 408 ? 14.195 10.031 12.75 1 98.06 408 ALA B N 1
ATOM 7193 C CA . ALA B 1 408 ? 13.359 9.148 11.945 1 98.06 408 ALA B CA 1
ATOM 7194 C C . ALA B 1 408 ? 13.273 9.633 10.5 1 98.06 408 ALA B C 1
ATOM 7196 O O . ALA B 1 408 ? 13.25 8.828 9.57 1 98.06 408 ALA B O 1
ATOM 7197 N N . ILE B 1 409 ? 13.219 10.945 10.32 1 98.69 409 ILE B N 1
ATOM 7198 C CA . ILE B 1 409 ? 13.203 11.523 8.977 1 98.69 409 ILE B CA 1
ATOM 7199 C C . ILE B 1 409 ? 14.523 11.211 8.273 1 98.69 409 ILE B C 1
ATOM 7201 O O . ILE B 1 409 ? 14.531 10.852 7.09 1 98.69 409 ILE B O 1
ATOM 7205 N N . GLN B 1 410 ? 15.602 11.367 8.984 1 98.25 410 GLN B N 1
ATOM 7206 C CA . GLN B 1 410 ? 16.891 11.039 8.391 1 98.25 410 GLN B CA 1
ATOM 7207 C C . GLN B 1 410 ? 16.969 9.57 7.984 1 98.25 410 GLN B C 1
ATOM 7209 O O . GLN B 1 410 ? 17.516 9.234 6.93 1 98.25 410 GLN B O 1
ATOM 7214 N N . GLU B 1 411 ? 16.453 8.734 8.828 1 97.44 411 GLU B N 1
ATOM 7215 C CA . GLU B 1 411 ? 16.375 7.316 8.484 1 97.44 411 GLU B CA 1
ATOM 7216 C C . GLU B 1 411 ? 15.531 7.098 7.23 1 97.44 411 GLU B C 1
ATOM 7218 O O . GLU B 1 411 ? 15.898 6.293 6.367 1 97.44 411 GLU B O 1
ATOM 7223 N N . ALA B 1 412 ? 14.406 7.766 7.117 1 98.38 412 ALA B N 1
ATOM 7224 C CA . ALA B 1 412 ? 13.555 7.66 5.941 1 98.38 412 ALA B CA 1
ATOM 7225 C C . ALA B 1 412 ? 14.281 8.141 4.688 1 98.38 412 ALA B C 1
ATOM 7227 O O . ALA B 1 412 ? 14.148 7.543 3.617 1 98.38 412 ALA B O 1
ATOM 7228 N N . ILE B 1 413 ? 15.039 9.281 4.836 1 98.31 413 ILE B N 1
ATOM 7229 C CA . ILE B 1 413 ? 15.867 9.766 3.734 1 98.31 413 ILE B CA 1
ATOM 7230 C C . ILE B 1 413 ? 16.828 8.672 3.293 1 98.31 413 ILE B C 1
ATOM 7232 O O . ILE B 1 413 ? 17 8.43 2.096 1 98.31 413 ILE B O 1
ATOM 7236 N N . THR B 1 414 ? 17.422 8.008 4.25 1 97.06 414 THR B N 1
ATOM 7237 C CA . THR B 1 414 ? 18.359 6.938 3.965 1 97.06 414 THR B CA 1
ATOM 7238 C C . THR B 1 414 ? 17.672 5.766 3.279 1 97.06 414 THR B C 1
ATOM 7240 O O . THR B 1 414 ? 18.266 5.09 2.438 1 97.06 414 THR B O 1
ATOM 7243 N N . ASP B 1 415 ? 16.391 5.523 3.611 1 97 415 ASP B N 1
ATOM 7244 C CA . ASP B 1 415 ? 15.594 4.504 2.936 1 97 415 ASP B CA 1
ATOM 7245 C C . ASP B 1 415 ? 15.352 4.875 1.476 1 97 415 ASP B C 1
ATOM 7247 O O . ASP B 1 415 ? 15.047 4.008 0.652 1 97 415 ASP B O 1
ATOM 7251 N N . GLY B 1 416 ? 15.359 6.172 1.137 1 96.62 416 GLY B N 1
ATOM 7252 C CA . GLY B 1 416 ? 15.141 6.613 -0.232 1 96.62 416 GLY B CA 1
ATOM 7253 C C . GLY B 1 416 ? 14.016 7.617 -0.364 1 96.62 416 GLY B C 1
ATOM 7254 O O . GLY B 1 416 ? 13.641 8 -1.476 1 96.62 416 GLY B O 1
ATOM 7255 N N . VAL B 1 417 ? 13.5 8.125 0.753 1 98.19 417 VAL B N 1
ATOM 7256 C CA . VAL B 1 417 ? 12.43 9.125 0.728 1 98.19 417 VAL B CA 1
ATOM 7257 C C . VAL B 1 417 ? 13.008 10.484 0.33 1 98.19 417 VAL B C 1
ATOM 7259 O O . VAL B 1 417 ? 14.016 10.922 0.883 1 98.19 417 VAL B O 1
ATOM 7262 N N . GLU B 1 418 ? 12.438 11.094 -0.638 1 98.44 418 GLU B N 1
ATOM 7263 C CA . GLU B 1 418 ? 12.82 12.453 -1.007 1 98.44 418 GLU B CA 1
ATOM 7264 C C . GLU B 1 418 ? 12.117 13.484 -0.125 1 98.44 418 GLU B C 1
ATOM 7266 O O . GLU B 1 418 ? 10.914 13.727 -0.275 1 98.44 418 GLU B O 1
ATOM 7271 N N . MET B 1 419 ? 12.875 14.086 0.722 1 98.69 419 MET B N 1
ATOM 7272 C CA . MET B 1 419 ? 12.336 15.055 1.672 1 98.69 419 MET B CA 1
ATOM 7273 C C . MET B 1 419 ? 12.711 16.484 1.269 1 98.69 419 MET B C 1
ATOM 7275 O O . MET B 1 419 ? 13.875 16.766 0.982 1 98.69 419 MET B O 1
ATOM 7279 N N . LEU B 1 420 ? 11.719 17.344 1.287 1 98.81 420 LEU B N 1
ATOM 7280 C CA . LEU B 1 420 ? 11.945 18.734 0.947 1 98.81 420 LEU B CA 1
ATOM 7281 C C . LEU B 1 420 ? 12.266 19.562 2.193 1 98.81 420 LEU B C 1
ATOM 7283 O O . LEU B 1 420 ? 13 20.547 2.123 1 98.81 420 LEU B O 1
ATOM 7287 N N . GLY B 1 421 ? 11.641 19.172 3.273 1 98.81 421 GLY B N 1
ATOM 7288 C CA . GLY B 1 421 ? 11.82 19.969 4.477 1 98.81 421 GLY B CA 1
ATOM 7289 C C . GLY B 1 421 ? 11.055 19.422 5.668 1 98.81 421 GLY B C 1
ATOM 7290 O O . GLY B 1 421 ? 10.359 18.406 5.562 1 98.81 421 GLY B O 1
ATOM 7291 N N . TYR B 1 422 ? 11.273 20.016 6.828 1 98.81 422 TYR B N 1
ATOM 7292 C CA . TYR B 1 422 ? 10.68 19.688 8.125 1 98.81 422 TYR B CA 1
ATOM 7293 C C . TYR B 1 422 ? 10.211 20.953 8.836 1 98.81 422 TYR B C 1
ATOM 7295 O O . TYR B 1 422 ? 11.016 21.641 9.469 1 98.81 422 TYR B O 1
ATOM 7303 N N . CYS B 1 423 ? 8.891 21.156 8.797 1 98.88 423 CYS B N 1
ATOM 7304 C CA . CYS B 1 423 ? 8.312 22.281 9.516 1 98.88 423 CYS B CA 1
ATOM 7305 C C . CYS B 1 423 ? 7.699 21.844 10.836 1 98.88 423 CYS B C 1
ATOM 7307 O O . CYS B 1 423 ? 6.688 21.141 10.852 1 98.88 423 CYS B O 1
ATOM 7309 N N . THR B 1 424 ? 8.25 22.266 11.883 1 98.69 424 THR B N 1
ATOM 7310 C CA . THR B 1 424 ? 7.73 21.938 13.203 1 98.69 424 THR B CA 1
ATOM 7311 C C . THR B 1 424 ? 6.457 22.734 13.492 1 98.69 424 THR B C 1
ATOM 7313 O O . THR B 1 424 ? 6.211 23.766 12.875 1 98.69 424 THR B O 1
ATOM 7316 N N . TRP B 1 425 ? 5.594 22.141 14.18 1 98.56 425 TRP B N 1
ATOM 7317 C CA . TRP B 1 425 ? 4.469 22.812 14.805 1 98.56 425 TRP B CA 1
ATOM 7318 C C . TRP B 1 425 ? 4.723 23.031 16.297 1 98.56 425 TRP B C 1
ATOM 7320 O O . TRP B 1 425 ? 4.766 22.062 17.062 1 98.56 425 TRP B O 1
ATOM 7330 N N . SER B 1 426 ? 5.004 24.328 16.656 1 98.19 426 SER B N 1
ATOM 7331 C CA . SER B 1 426 ? 4.922 25.578 15.922 1 98.19 426 SER B CA 1
ATOM 7332 C C . SER B 1 426 ? 6.086 26.5 16.266 1 98.19 426 SER B C 1
ATOM 7334 O O . SER B 1 426 ? 6.953 26.141 17.062 1 98.19 426 SER B O 1
ATOM 7336 N N . PHE B 1 427 ? 6.191 27.609 15.57 1 98.69 427 PHE B N 1
ATOM 7337 C CA . PHE B 1 427 ? 7.301 28.484 15.906 1 98.69 427 PHE B CA 1
ATOM 7338 C C . PHE B 1 427 ? 7.055 29.188 17.234 1 98.69 427 PHE B C 1
ATOM 7340 O O . PHE B 1 427 ? 7.828 29.031 18.188 1 98.69 427 PHE B O 1
ATOM 7347 N N . THR B 1 428 ? 5.977 29.938 17.328 1 98.69 428 THR B N 1
ATOM 7348 C CA . THR B 1 428 ? 5.555 30.484 18.609 1 98.69 428 THR B CA 1
ATOM 7349 C C . THR B 1 428 ? 4.457 29.625 19.234 1 98.69 428 THR B C 1
ATOM 7351 O O . THR B 1 428 ? 3.801 28.844 18.531 1 98.69 428 THR B O 1
ATOM 7354 N N . ASP B 1 429 ? 4.332 29.766 20.547 1 98.06 429 ASP B N 1
ATOM 7355 C CA . ASP B 1 429 ? 3.062 29.297 21.109 1 98.06 429 ASP B CA 1
ATOM 7356 C C . ASP B 1 429 ? 1.882 29.969 20.391 1 98.06 429 ASP B C 1
ATOM 7358 O O . ASP B 1 429 ? 2.008 31.078 19.875 1 98.06 429 ASP B O 1
ATOM 7362 N N . LEU B 1 430 ? 0.823 29.234 20.328 1 98 430 LEU B N 1
ATOM 7363 C CA . LEU B 1 430 ? -0.357 29.719 19.609 1 98 430 LEU B CA 1
ATOM 7364 C C . LEU B 1 430 ? -1.631 29.141 20.219 1 98 430 LEU B C 1
ATOM 7366 O O . LEU B 1 430 ? -1.57 28.344 21.172 1 98 430 LEU B O 1
ATOM 7370 N N . LEU B 1 431 ? -2.777 29.656 19.766 1 97.19 431 LEU B N 1
ATOM 7371 C CA . LEU B 1 431 ? -4.078 29.125 20.156 1 97.19 431 LEU B CA 1
ATOM 7372 C C . LEU B 1 431 ? -4.266 27.703 19.609 1 97.19 431 LEU B C 1
ATOM 7374 O O . LEU B 1 431 ? -4.191 27.5 18.406 1 97.19 431 LEU B O 1
ATOM 7378 N N . SER B 1 432 ? -4.488 26.766 20.438 1 94.44 432 SER B N 1
ATOM 7379 C CA . SER B 1 432 ? -4.688 25.375 20.016 1 94.44 432 SER B CA 1
ATOM 7380 C C . SER B 1 432 ? -6.168 25.047 19.891 1 94.44 432 SER B C 1
ATOM 7382 O O . SER B 1 432 ? -6.668 24.156 20.578 1 94.44 432 SER B O 1
ATOM 7384 N N . TRP B 1 433 ? -6.863 25.781 19.047 1 94.25 433 TRP B N 1
ATOM 7385 C CA . TRP B 1 433 ? -8.266 25.594 18.688 1 94.25 433 TRP B CA 1
ATOM 7386 C C . TRP B 1 433 ? -9.117 25.422 19.953 1 94.25 433 TRP B C 1
ATOM 7388 O O . TRP B 1 433 ? -9.25 26.344 20.75 1 94.25 433 TRP B O 1
ATOM 7398 N N . LEU B 1 434 ? -9.586 24.203 20.234 1 92.94 434 LEU B N 1
ATOM 7399 C CA . LEU B 1 434 ? -10.508 23.953 21.344 1 92.94 434 LEU B CA 1
ATOM 7400 C C . LEU B 1 434 ? -9.773 23.938 22.672 1 92.94 434 LEU B C 1
ATOM 7402 O O . LEU B 1 434 ? -10.391 24.062 23.734 1 92.94 434 LEU B O 1
ATOM 7406 N N . ASN B 1 435 ? -8.453 23.844 22.609 1 91 435 ASN B N 1
ATOM 7407 C CA . ASN B 1 435 ? -7.68 23.594 23.828 1 91 435 ASN B CA 1
ATOM 7408 C C . ASN B 1 435 ? -7.191 24.891 24.453 1 91 435 ASN B C 1
ATOM 7410 O O . ASN B 1 435 ? -6.668 24.875 25.578 1 91 435 ASN B O 1
ATOM 7414 N N . GLY B 1 436 ? -7.344 25.984 23.75 1 92.94 436 GLY B N 1
ATOM 7415 C CA . GLY B 1 436 ? -6.926 27.266 24.297 1 92.94 436 GLY B CA 1
ATOM 7416 C C . GLY B 1 436 ? -5.426 27.484 24.234 1 92.94 436 GLY B C 1
ATOM 7417 O O . GLY B 1 436 ? -4.777 27.094 23.266 1 92.94 436 GLY B O 1
ATOM 7418 N N . TYR B 1 437 ? -4.871 28.141 25.25 1 94.94 437 TYR B N 1
ATOM 7419 C CA . TYR B 1 437 ? -3.475 28.547 25.219 1 94.94 437 TYR B CA 1
ATOM 7420 C C . TYR B 1 437 ? -2.629 27.703 26.172 1 94.94 437 TYR B C 1
ATOM 7422 O O . TYR B 1 437 ? -1.402 27.828 26.188 1 94.94 437 TYR B O 1
ATOM 7430 N N . GLN B 1 438 ? -3.256 26.797 26.891 1 90.56 438 GLN B N 1
ATOM 7431 C CA . GLN B 1 438 ? -2.533 25.969 27.859 1 90.56 438 GLN B CA 1
ATOM 7432 C C . GLN B 1 438 ? -1.646 24.953 27.156 1 90.56 438 GLN B C 1
ATOM 7434 O O . GLN B 1 438 ? -0.593 24.578 27.672 1 90.56 438 GLN B O 1
ATOM 7439 N N . LYS B 1 439 ? -2.121 24.406 26.047 1 92 439 LYS B N 1
ATOM 7440 C CA . LYS B 1 439 ? -1.348 23.453 25.234 1 92 439 LYS B CA 1
ATOM 7441 C C . LYS B 1 439 ? -0.31 24.188 24.391 1 92 439 LYS B C 1
ATOM 7443 O O . LYS B 1 439 ? -0.639 24.75 23.344 1 92 439 LYS B O 1
ATOM 7448 N N . ARG B 1 440 ? 0.941 24.094 24.859 1 94.75 440 ARG B N 1
ATOM 7449 C CA . ARG B 1 440 ? 2.002 24.891 24.25 1 94.75 440 ARG B CA 1
ATOM 7450 C C . ARG B 1 440 ? 2.83 24.062 23.281 1 94.75 440 ARG B C 1
ATOM 7452 O O . ARG B 1 440 ? 3.209 22.922 23.594 1 94.75 440 ARG B O 1
ATOM 7459 N N . TYR B 1 441 ? 3.133 24.609 22.047 1 95.19 441 TYR B N 1
ATOM 7460 C CA . TYR B 1 441 ? 3.861 23.875 21.016 1 95.19 441 TYR B CA 1
ATOM 7461 C C . TYR B 1 441 ? 5.172 24.578 20.672 1 95.19 441 TYR B C 1
ATOM 7463 O O . TYR B 1 441 ? 6.125 23.938 20.219 1 95.19 441 TYR B O 1
ATOM 7471 N N . GLY B 1 442 ? 5.215 25.906 20.891 1 97.75 442 GLY B N 1
ATOM 7472 C CA . GLY B 1 442 ? 6.168 26.734 20.172 1 97.75 442 GLY B CA 1
ATOM 7473 C C . GLY B 1 442 ? 7.578 26.641 20.719 1 97.75 442 GLY B C 1
ATOM 7474 O O . GLY B 1 442 ? 7.777 26.25 21.875 1 97.75 442 GLY B O 1
ATOM 7475 N N . PHE B 1 443 ? 8.578 27.016 19.875 1 98.62 443 PHE B N 1
ATOM 7476 C CA . PHE B 1 443 ? 9.945 27.266 20.312 1 98.62 443 PHE B CA 1
ATOM 7477 C C . PHE B 1 443 ? 10.023 28.547 21.141 1 98.62 443 PHE B C 1
ATOM 7479 O O . PHE B 1 443 ? 10.961 28.734 21.906 1 98.62 443 PHE B O 1
ATOM 7486 N N . VAL B 1 444 ? 9.109 29.406 20.875 1 98.75 444 VAL B N 1
ATOM 7487 C CA . VAL B 1 444 ? 9.016 30.688 21.562 1 98.75 444 VAL B CA 1
ATOM 7488 C C . VAL B 1 444 ? 7.766 30.719 22.422 1 98.75 444 VAL B C 1
ATOM 7490 O O . VAL B 1 444 ? 6.648 30.562 21.922 1 98.75 444 VAL B O 1
ATOM 7493 N N . TYR B 1 445 ? 7.977 30.859 23.688 1 98.31 445 TYR B N 1
ATOM 7494 C CA . TYR B 1 445 ? 6.891 31 24.641 1 98.31 445 TYR B CA 1
ATOM 7495 C C . TYR B 1 445 ? 6.246 32.375 24.547 1 98.31 445 TYR B C 1
ATOM 7497 O O . TYR B 1 445 ? 6.941 33.406 24.594 1 98.31 445 TYR B O 1
ATOM 7505 N N . VAL B 1 446 ? 5 32.438 24.328 1 98.25 446 VAL B N 1
ATOM 7506 C CA . VAL B 1 446 ? 4.273 33.719 24.375 1 98.25 446 VAL B CA 1
ATOM 7507 C C . VAL B 1 446 ? 3.588 33.875 25.719 1 98.25 446 VAL B C 1
ATOM 7509 O O . VAL B 1 446 ? 2.748 33.062 26.094 1 98.25 446 VAL B O 1
ATOM 7512 N N . ASP B 1 447 ? 3.908 34.906 26.422 1 96.5 447 ASP B N 1
ATOM 7513 C CA . ASP B 1 447 ? 3.445 35.125 27.781 1 96.5 447 ASP B CA 1
ATOM 7514 C C . ASP B 1 447 ? 2.008 35.625 27.812 1 96.5 447 ASP B C 1
ATOM 7516 O O . ASP B 1 447 ? 1.771 36.844 27.938 1 96.5 447 ASP B O 1
ATOM 7520 N N . ARG B 1 448 ? 1.087 34.688 27.75 1 95.25 448 ARG B N 1
ATOM 7521 C CA . ARG B 1 448 ? -0.341 34.938 27.922 1 95.25 448 ARG B CA 1
ATOM 7522 C C . ARG B 1 448 ? -1.02 33.75 28.594 1 95.25 448 ARG B C 1
ATOM 7524 O O . ARG B 1 448 ? -0.485 32.625 28.594 1 95.25 448 ARG B O 1
ATOM 7531 N N . ASP B 1 449 ? -2.084 33.969 29.203 1 93.62 449 ASP B N 1
ATOM 7532 C CA . ASP B 1 449 ? -2.924 32.938 29.781 1 93.62 449 ASP B CA 1
ATOM 7533 C C . ASP B 1 449 ? -4.215 32.75 28.984 1 93.62 449 ASP B C 1
ATOM 7535 O O . ASP B 1 449 ? -4.395 33.375 27.938 1 93.62 449 ASP B O 1
ATOM 7539 N N . GLU B 1 450 ? -5.066 31.906 29.453 1 94.06 450 GLU B N 1
ATOM 7540 C CA . GLU B 1 450 ? -6.312 31.625 28.75 1 94.06 450 GLU B CA 1
ATOM 7541 C C . GLU B 1 450 ? -7.168 32.875 28.641 1 94.06 450 GLU B C 1
ATOM 7543 O O . GLU B 1 450 ? -7.781 33.125 27.594 1 94.06 450 GLU B O 1
ATOM 7548 N N . ASN B 1 451 ? -7.207 33.688 29.641 1 92.19 451 ASN B N 1
ATOM 7549 C CA . ASN B 1 451 ? -8.156 34.781 29.672 1 92.19 451 ASN B CA 1
ATOM 7550 C C . ASN B 1 451 ? -7.441 36.125 29.891 1 92.19 451 ASN B C 1
ATOM 7552 O O . ASN B 1 451 ? -8.086 37.125 30.156 1 92.19 451 ASN B O 1
ATOM 7556 N N . ASP B 1 452 ? -6.094 36.094 29.859 1 95.62 452 ASP B N 1
ATOM 7557 C CA . ASP B 1 452 ? -5.289 37.312 30.016 1 95.62 452 ASP B CA 1
ATOM 7558 C C . ASP B 1 452 ? -4.156 37.344 28.984 1 95.62 452 ASP B C 1
ATOM 7560 O O . ASP B 1 452 ? -3.283 36.469 29 1 95.62 452 ASP B O 1
ATOM 7564 N N . GLU B 1 453 ? -4.121 38.344 28.141 1 95.94 453 GLU B N 1
ATOM 7565 C CA . GLU B 1 453 ? -3.107 38.469 27.094 1 95.94 453 GLU B CA 1
ATOM 7566 C C . GLU B 1 453 ? -1.755 38.844 27.688 1 95.94 453 GLU B C 1
ATOM 7568 O O . GLU B 1 453 ? -0.711 38.625 27.078 1 95.94 453 GLU B O 1
ATOM 7573 N N . LYS B 1 454 ? -1.887 39.469 28.875 1 96.5 454 LYS B N 1
ATOM 7574 C CA . LYS B 1 454 ? -0.688 40.062 29.469 1 96.5 454 LYS B CA 1
ATOM 7575 C C . LYS B 1 454 ? 0.037 40.938 28.453 1 96.5 454 LYS B C 1
ATOM 7577 O O . LYS B 1 454 ? -0.593 41.719 27.75 1 96.5 454 LYS B O 1
ATOM 7582 N N . GLU B 1 455 ? 1.36 40.906 28.422 1 97 455 GLU B N 1
ATOM 7583 C CA . GLU B 1 455 ? 2.09 41.75 27.484 1 97 455 GLU B CA 1
ATOM 7584 C C . GLU B 1 455 ? 2.441 41 26.203 1 97 455 GLU B C 1
ATOM 7586 O O . GLU B 1 455 ? 3.018 41.562 25.281 1 97 455 GLU B O 1
ATOM 7591 N N . LEU B 1 456 ? 2.092 39.719 26.078 1 98.19 456 LEU B N 1
ATOM 7592 C CA . LEU B 1 456 ? 2.367 38.875 24.938 1 98.19 456 LEU B CA 1
ATOM 7593 C C . LEU B 1 456 ? 3.857 38.875 24.609 1 98.19 456 LEU B C 1
ATOM 7595 O O . LEU B 1 456 ? 4.242 38.844 23.438 1 98.19 456 LEU B O 1
ATOM 7599 N N . LYS B 1 457 ? 4.641 38.969 25.672 1 98.12 457 LYS B N 1
ATOM 7600 C CA . LYS B 1 457 ? 6.086 38.938 25.484 1 98.12 457 LYS B CA 1
ATOM 7601 C C . LYS B 1 457 ? 6.551 37.594 24.953 1 98.12 457 LYS B C 1
ATOM 7603 O O . LYS B 1 457 ? 5.969 36.562 25.297 1 98.12 457 LYS B O 1
ATOM 7608 N N . ARG B 1 458 ? 7.566 37.625 24.125 1 98.44 458 ARG B N 1
ATOM 7609 C CA . ARG B 1 458 ? 8.172 36.406 23.547 1 98.44 458 ARG B CA 1
ATOM 7610 C C . ARG B 1 458 ? 9.422 36 24.328 1 98.44 458 ARG B C 1
ATOM 7612 O O . ARG B 1 458 ? 10.305 36.844 24.562 1 98.44 458 ARG B O 1
ATOM 7619 N N . TYR B 1 459 ? 9.453 34.75 24.812 1 98.56 459 TYR B N 1
ATOM 7620 C CA . TYR B 1 459 ? 10.617 34.188 25.484 1 98.56 459 TYR B CA 1
ATOM 7621 C C . TYR B 1 459 ? 11.102 32.938 24.75 1 98.56 459 TYR B C 1
ATOM 7623 O O . TYR B 1 459 ? 10.305 32.062 24.375 1 98.56 459 TYR B O 1
ATOM 7631 N N . LYS B 1 460 ? 12.359 32.844 24.438 1 98.62 460 LYS B N 1
ATOM 7632 C CA . LYS B 1 460 ? 12.953 31.703 23.766 1 98.62 460 LYS B CA 1
ATOM 7633 C C . LYS B 1 460 ? 13.062 30.516 24.719 1 98.62 460 LYS B C 1
ATOM 7635 O O . LYS B 1 460 ? 13.578 30.641 25.828 1 98.62 460 LYS B O 1
ATOM 7640 N N . LYS B 1 461 ? 12.555 29.375 24.344 1 98.62 461 LYS B N 1
ATOM 7641 C CA . LYS B 1 461 ? 12.672 28.156 25.125 1 98.62 461 LYS B CA 1
ATOM 7642 C C . LYS B 1 461 ? 14.016 27.469 24.906 1 98.62 461 LYS B C 1
ATOM 7644 O O . LYS B 1 461 ? 14.781 27.875 24.031 1 98.62 461 LYS B O 1
ATOM 7649 N N . ASP B 1 462 ? 14.297 26.438 25.719 1 98.62 462 ASP B N 1
ATOM 7650 C CA . ASP B 1 462 ? 15.5 25.641 25.5 1 98.62 462 ASP B CA 1
ATOM 7651 C C . ASP B 1 462 ? 15.492 25 24.109 1 98.62 462 ASP B C 1
ATOM 7653 O O . ASP B 1 462 ? 16.547 24.906 23.453 1 98.62 462 ASP B O 1
ATOM 7657 N N . SER B 1 463 ? 14.352 24.641 23.656 1 98.62 463 SER B N 1
ATOM 7658 C CA . SER B 1 463 ? 14.227 24 22.344 1 98.62 463 SER B CA 1
ATOM 7659 C C . SER B 1 463 ? 14.57 24.969 21.234 1 98.62 463 SER B C 1
ATOM 7661 O O . SER B 1 463 ? 15.031 24.562 20.156 1 98.62 463 SER B O 1
ATOM 7663 N N . PHE B 1 464 ? 14.375 26.281 21.453 1 98.81 464 PHE B N 1
ATOM 7664 C CA . PHE B 1 464 ? 14.773 27.297 20.484 1 98.81 464 PHE B CA 1
ATOM 7665 C C . PHE B 1 464 ? 16.266 27.203 20.188 1 98.81 464 PHE B C 1
ATOM 7667 O O . PHE B 1 464 ? 16.656 27.125 19.016 1 98.81 464 PHE B O 1
ATOM 7674 N N . TYR B 1 465 ? 17.031 27.141 21.172 1 98.69 465 TYR B N 1
ATOM 7675 C CA . TYR B 1 465 ? 18.484 27.109 21.031 1 98.69 465 TYR B CA 1
ATOM 7676 C C . TYR B 1 465 ? 18.953 25.766 20.5 1 98.69 465 TYR B C 1
ATOM 7678 O O . TYR B 1 465 ? 19.906 25.703 19.719 1 98.69 465 TYR B O 1
ATOM 7686 N N . TRP B 1 466 ? 18.344 24.75 20.969 1 98.44 466 TRP B N 1
ATOM 7687 C CA . TRP B 1 466 ? 18.703 23.422 20.469 1 98.44 466 TRP B CA 1
ATOM 7688 C C . TRP B 1 466 ? 18.453 23.312 18.969 1 98.44 466 TRP B C 1
ATOM 7690 O O . TRP B 1 466 ? 19.297 22.797 18.234 1 98.44 466 TRP B O 1
ATOM 7700 N N . TYR B 1 467 ? 17.281 23.75 18.531 1 98.75 467 TYR B N 1
ATOM 7701 C CA . TYR B 1 467 ? 16.938 23.672 17.109 1 98.75 467 TYR B CA 1
ATOM 7702 C C . TYR B 1 467 ? 17.859 24.562 16.266 1 98.75 467 TYR B C 1
ATOM 7704 O O . TYR B 1 467 ? 18.203 24.203 15.141 1 98.75 467 TYR B O 1
ATOM 7712 N N . LYS B 1 468 ? 18.203 25.719 16.812 1 98.75 468 LYS B N 1
ATOM 7713 C CA . LYS B 1 468 ? 19.203 26.578 16.156 1 98.75 468 LYS B CA 1
ATOM 7714 C C . LYS B 1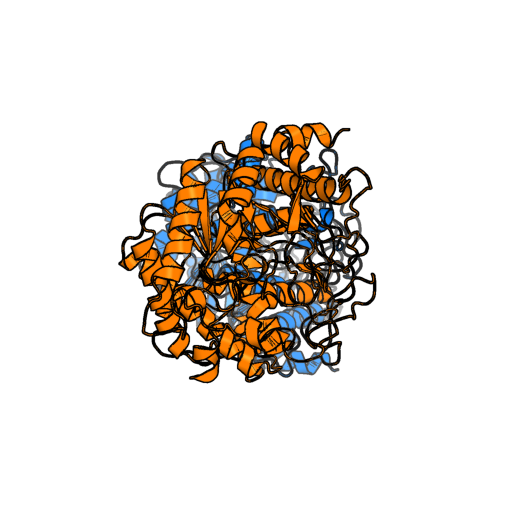 468 ? 20.469 25.797 15.844 1 98.75 468 LYS B C 1
ATOM 7716 O O . LYS B 1 468 ? 20.984 25.859 14.727 1 98.75 468 LYS B O 1
ATOM 7721 N N . LYS B 1 469 ? 20.953 25.047 16.844 1 98.19 469 LYS B N 1
ATOM 7722 C CA . LYS B 1 469 ? 22.141 24.234 16.672 1 98.19 469 LYS B CA 1
ATOM 7723 C C . LYS B 1 469 ? 21.922 23.156 15.609 1 98.19 469 LYS B C 1
ATOM 7725 O O . LYS B 1 469 ? 22.828 22.859 14.82 1 98.19 469 LYS B O 1
ATOM 7730 N N . THR B 1 470 ? 20.781 22.562 15.617 1 98.38 470 THR B N 1
ATOM 7731 C CA . THR B 1 470 ? 20.438 21.516 14.656 1 98.38 470 THR B CA 1
ATOM 7732 C C . THR B 1 470 ? 20.469 22.062 13.234 1 98.38 470 THR B C 1
ATOM 7734 O O . THR B 1 470 ? 20.984 21.422 12.32 1 98.38 470 THR B O 1
ATOM 7737 N N . ILE B 1 471 ? 19.906 23.281 13.016 1 98.56 471 ILE B N 1
ATOM 7738 C CA . ILE B 1 471 ? 19.859 23.922 11.695 1 98.56 471 ILE B CA 1
ATOM 7739 C C . ILE B 1 471 ? 21.281 24.234 11.234 1 98.56 471 ILE B C 1
ATOM 7741 O O . ILE B 1 471 ? 21.656 23.953 10.094 1 98.56 471 ILE B O 1
ATOM 7745 N N . GLU B 1 472 ? 22.047 24.781 12.148 1 97.88 472 GLU B N 1
ATOM 7746 C CA . GLU B 1 472 ? 23.438 25.141 11.836 1 97.88 472 GLU B CA 1
ATOM 7747 C C . GLU B 1 472 ? 24.234 23.922 11.406 1 97.88 472 GLU B C 1
ATOM 7749 O O . GLU B 1 472 ? 25.078 24 10.508 1 97.88 472 GLU B O 1
ATOM 7754 N N . ALA B 1 473 ? 23.938 22.828 12.008 1 97.44 473 ALA B N 1
ATOM 7755 C CA . ALA B 1 473 ? 24.688 21.609 11.75 1 97.44 473 ALA B CA 1
ATOM 7756 C C . ALA B 1 473 ? 24.062 20.812 10.594 1 97.44 473 ALA B C 1
ATOM 7758 O O . ALA B 1 473 ? 24.578 19.766 10.195 1 97.44 473 ALA B O 1
ATOM 7759 N N . ASN B 1 474 ? 23 21.234 10.086 1 98 474 ASN B N 1
ATOM 7760 C CA . ASN B 1 474 ? 22.203 20.516 9.086 1 98 474 ASN B CA 1
ATOM 7761 C C . ASN B 1 474 ? 21.859 19.109 9.555 1 98 474 ASN B C 1
ATOM 7763 O O . ASN B 1 474 ? 22.031 18.141 8.805 1 98 474 ASN B O 1
ATOM 7767 N N . GLY B 1 475 ? 21.547 19 10.852 1 97.44 475 GLY B N 1
ATOM 7768 C CA . GLY B 1 475 ? 21.062 17.75 11.414 1 97.44 475 GLY B CA 1
ATOM 7769 C C . GLY B 1 475 ? 22.172 16.812 11.859 1 97.44 475 GLY B C 1
ATOM 7770 O O . GLY B 1 475 ? 21.922 15.719 12.344 1 97.44 475 GLY B O 1
ATOM 7771 N N . ALA B 1 476 ? 23.422 17.188 11.742 1 95.69 476 ALA B N 1
ATOM 7772 C CA . ALA B 1 476 ? 24.547 16.312 12.07 1 95.69 476 ALA B CA 1
ATOM 7773 C C . ALA B 1 476 ? 24.562 15.984 13.562 1 95.69 476 ALA B C 1
ATOM 7775 O O . ALA B 1 476 ? 25.094 14.945 13.977 1 95.69 476 ALA B O 1
ATOM 7776 N N . ASN B 1 477 ? 24 16.875 14.391 1 93.75 477 ASN B N 1
ATOM 7777 C CA . ASN B 1 477 ? 24.016 16.719 15.836 1 93.75 477 ASN B CA 1
ATOM 7778 C C . ASN B 1 477 ? 23.031 15.641 16.297 1 93.75 477 ASN B C 1
ATOM 7780 O O . ASN B 1 477 ? 23.125 15.148 17.422 1 93.75 477 ASN B O 1
ATOM 7784 N N . LEU B 1 478 ? 22.094 15.336 15.477 1 94.31 478 LEU B N 1
ATOM 7785 C CA . LEU B 1 478 ? 21.016 14.43 15.867 1 94.31 478 LEU B CA 1
ATOM 7786 C C . LEU B 1 478 ? 21.562 13.062 16.25 1 94.31 478 LEU B C 1
ATOM 7788 O O . LEU B 1 478 ? 21.203 12.508 17.281 1 94.31 478 LEU B O 1
ATOM 7792 N N . VAL B 1 479 ? 22.406 12.516 15.398 1 86.69 479 VAL B N 1
ATOM 7793 C CA . VAL B 1 479 ? 22.984 11.195 15.617 1 86.69 479 VAL B CA 1
ATOM 7794 C C . VAL B 1 479 ? 23.953 11.25 16.797 1 86.69 479 VAL B C 1
ATOM 7796 O O . VAL B 1 479 ? 24 10.328 17.609 1 86.69 479 VAL B O 1
ATOM 7799 N N . GLU B 1 480 ? 24.656 12.336 16.875 1 82.88 480 GLU B N 1
ATOM 7800 C CA . GLU B 1 480 ? 25.672 12.508 17.922 1 82.88 480 GLU B CA 1
ATOM 7801 C C . GLU B 1 480 ? 25.047 12.516 19.312 1 82.88 480 GLU B C 1
ATOM 7803 O O . GLU B 1 480 ? 25.625 12 20.266 1 82.88 480 GLU B O 1
ATOM 7808 N N . GLU B 1 481 ? 23.922 13.016 19.391 1 84.06 481 GLU B N 1
ATOM 7809 C CA . GLU B 1 481 ? 23.266 13.18 20.688 1 84.06 481 GLU B CA 1
ATOM 7810 C C . GLU B 1 481 ? 22.547 11.891 21.109 1 84.06 481 GLU B C 1
ATOM 7812 O O . GLU B 1 481 ? 22.219 11.719 22.281 1 84.06 481 GLU B O 1
ATOM 7817 N N . GLN B 1 482 ? 22.156 11.016 20.281 1 69.19 482 GLN B N 1
ATOM 7818 C CA . GLN B 1 482 ? 21.484 9.766 20.609 1 69.19 482 GLN B CA 1
ATOM 7819 C C . GLN B 1 482 ? 22.375 8.875 21.484 1 69.19 482 GLN B C 1
ATOM 7821 O O . GLN B 1 482 ? 21.875 8.148 22.344 1 69.19 482 GLN B O 1
ATOM 7826 N N . GLY B 1 483 ? 23.609 8.852 21.25 1 53.28 483 GLY B N 1
ATOM 7827 C CA . GLY B 1 483 ? 24.547 8.047 22.016 1 53.28 483 GLY B CA 1
ATOM 7828 C C . GLY B 1 483 ? 24.906 8.641 23.359 1 53.28 483 GLY B C 1
ATOM 7829 O O . GLY B 1 483 ? 25.609 8.016 24.156 1 53.28 483 GLY B O 1
ATOM 7830 N N . LYS B 1 484 ? 24.297 9.906 23.734 1 48.62 484 LYS B N 1
ATOM 7831 C CA . LYS B 1 484 ? 24.641 10.516 25.016 1 48.62 484 LYS B CA 1
ATOM 7832 C C . LYS B 1 484 ? 23.469 10.406 26.016 1 48.62 484 LYS B C 1
ATOM 7834 O O . LYS B 1 484 ? 22.312 10.398 25.609 1 48.62 484 LYS B O 1
#

Solvent-accessible surface area (backbone atoms only — not comparable to full-atom values): 47298 Å² total; per-residue (Å²): 107,68,68,95,68,73,49,75,62,62,93,79,47,24,49,24,23,16,62,42,33,66,27,27,23,20,59,48,72,44,70,70,22,27,49,23,38,58,68,55,46,37,69,41,88,82,57,20,44,85,60,24,66,42,53,48,44,58,36,33,68,85,35,44,69,62,53,48,50,49,39,48,72,37,53,40,37,22,43,32,37,33,52,52,49,6,30,33,20,20,44,41,56,85,64,73,30,63,61,29,47,46,53,52,51,50,51,51,52,54,32,48,74,65,62,22,43,48,30,42,24,57,35,71,78,42,58,16,32,44,34,37,71,72,61,49,33,52,66,25,68,66,39,30,58,38,50,26,52,53,44,48,53,49,45,66,72,42,49,80,70,39,48,37,38,29,44,39,50,25,58,74,49,51,38,40,30,8,22,46,67,34,74,33,66,86,44,36,70,36,63,50,59,23,40,35,20,44,51,30,48,49,44,22,47,9,45,33,47,40,48,41,58,73,69,62,49,56,64,43,42,20,44,24,41,60,50,51,46,60,29,25,56,31,51,40,57,60,17,39,44,7,15,51,44,45,36,42,64,69,41,39,48,52,54,33,28,43,60,64,23,41,70,43,53,45,58,50,47,52,25,51,75,68,72,30,54,51,90,80,54,94,61,48,55,63,43,21,48,53,17,48,49,64,32,42,27,32,27,45,66,30,46,39,30,16,27,60,18,51,75,85,41,51,39,85,55,60,79,50,68,80,45,57,62,80,62,56,50,69,28,28,42,45,20,34,20,22,50,49,86,53,92,75,50,55,59,45,49,56,59,40,37,60,40,38,60,37,52,26,50,43,50,48,52,47,32,72,74,68,70,43,39,30,29,36,54,27,33,60,54,67,38,84,78,60,77,45,96,85,63,41,32,85,43,61,74,52,42,53,52,51,45,47,37,52,47,22,47,35,49,30,42,51,39,57,40,50,67,52,30,45,15,29,34,24,42,48,34,36,44,45,72,49,42,14,48,62,46,31,37,28,31,25,44,49,47,49,52,63,87,42,58,75,81,52,45,78,35,68,26,50,39,32,57,51,50,23,54,30,50,74,50,56,49,59,52,52,68,62,50,70,79,102,105,66,68,96,68,72,49,75,62,61,91,79,44,26,48,23,24,18,61,42,34,67,28,28,22,21,59,49,74,44,71,70,22,26,49,22,38,57,68,55,45,38,70,40,86,82,56,18,44,85,62,22,66,41,54,47,46,57,36,32,68,85,36,44,68,62,53,48,51,51,38,49,73,38,51,41,36,22,43,33,38,31,50,50,49,6,30,33,20,21,44,42,55,85,63,74,31,63,62,30,46,45,50,53,51,50,51,51,50,54,33,48,75,65,62,22,43,46,29,44,23,57,34,72,78,41,57,16,31,45,34,37,72,70,60,48,33,52,66,23,67,66,39,31,57,38,49,26,52,53,46,49,52,50,46,64,73,42,50,81,71,40,47,36,38,29,44,38,49,24,57,73,48,51,38,40,30,8,22,46,67,34,76,33,64,87,45,36,71,36,63,49,59,24,39,35,20,44,50,31,48,49,44,22,46,10,46,33,47,39,48,40,59,73,69,63,49,57,65,43,41,20,42,22,41,60,50,51,44,58,29,24,56,30,49,40,58,60,17,40,43,8,15,51,43,45,36,40,64,69,42,39,49,53,54,33,29,43,59,65,24,40,70,44,54,46,58,49,46,52,25,51,76,67,71,31,55,51,87,81,54,95,61,46,55,62,44,20,49,53,17,49,51,64,29,41,28,31,28,45,67,30,46,39,29,17,27,61,18,52,76,84,41,51,38,85,53,58,80,50,70,81,46,57,62,79,62,56,50,68,27,28,42,47,20,33,19,22,51,48,86,51,92,76,50,56,60,44,50,56,59,42,37,60,42,38,60,38,51,25,50,42,49,46,53,46,33,70,74,66,69,42,39,31,27,36,54,28,34,62,55,67,39,85,77,60,76,44,96,84,63,40,33,86,44,62,70,51,41,53,51,52,46,47,38,52,47,23,47,35,50,29,41,51,39,55,41,50,67,51,31,44,15,31,35,24,43,47,35,36,43,44,71,50,42,14,48,61,47,31,37,27,31,25,44,50,47,50,52,62,87,42,58,75,82,50,46,77,36,66,26,50,39,29,57,52,49,24,52,30,51,75,50,55,50,60,53,50,66,63,50,67,81,104

Sequence (968 aa):
MEHNKLKPFPKDFLWGSASAAYQVEGAWDEDGKGPSVWDEFVRIPGTTFKETNGDVAVDNYHRYKEDVALMAEQGLKAYRFSVAWSRVIPHGNGEVNEAGLKFYDNLIDELLSYGIEPVVTLYHWDIPQGLQDEYGGWESRKVVEDFTNYAALLFERFNGRVKYWVTLNEQNVFISHGYKLAYHPPGVSDDKRMFAANHNANLANASAIAKFRELGTSGKIGPSFAYGPSYSIDANPANVLASENSEEFNAHFWMDVYTWGEYPTATWNWLEEHGLAPEILPGDTELLKKGKPDFMGVNYYRSMTHAFNGKDGVGSGKMNTTGEKGTSEETGVPGLYKNTNNPYLEKTNWDWDIDPTGLRIGLRRITNRYKLPIMITENGLGEYDSLTEDHKIHDEYRIEYIRAHALAIQEAITDGVEMLGYCTWSFTDLLSWLNGYQKRYGFVYVDRDENDEKELKRYKKDSFYWYKKTIEANGANLVEEQGKMEHNKLKPFPKDFLWGSASAAYQVEGAWDEDGKGPSVWDEFVRIPGTTFKETNGDVAVDNYHRYKEDVALMAEQGLKAYRFSVAWSRVIPHGNGEVNEAGLKFYDNLIDELLSYGIEPVVTLYHWDIPQGLQDEYGGWESRKVVEDFTNYAALLFERFNGRVKYWVTLNEQNVFISHGYKLAYHPPGVSDDKRMFAANHNANLANASAIAKFRELGTSGKIGPSFAYGPSYSIDANPANVLASENSEEFNAHFWMDVYTWGEYPTATWNWLEEHGLAPEILPGDTELLKKGKPDFMGVNYYRSMTHAFNGKDGVGSGKMNTTGEKGTSEETGVPGLYKNTNNPYLEKTNWDWDIDPTGLRIGLRRITNRYKLPIMITENGLGEYDSLTEDHKIHDEYRIEYIRAHALAIQEAITDGVEMLGYCTWSFTDLLSWLNGYQKRYGFVYVDRDENDEKELKRYKKDSFYWYKKTIEANGANLVEEQGK

Foldseek 3Di:
DDDPDFDFDDPLFFAAAEDECQWAAACQPPQQFAAWQQNVQLCPPPLFDVSFGSNCWLNCLPCVLVLLVLCLVLPGQEYEYEQQCRLQVVLLDDDGRVSSVVSVVVNLVSNVVSNYAYAYEHDDQTRHVNCCVPPNALLDLVNLVSSLVSLLVCLVSCFPSHAHYAYEEALLCSLCCDDCVLSGPPRHRDLLSSQSSSLSVLLSLLSNQLSCVVVVGHHFYAHAHADAQEAQLDPPVLSVQLSVLCCLVRPCQPVVLQAQVDRDPVVQVVCVVVVRHHDDDPPSSVSSRSRHGQAYEYEYEAHWYKGHAAQPGFADWDFQLALQEPPTDWHDDHPRIITDDRPVFDAGSRGGTQDLLSLLVVLVVCCVPRVHAYEHNEYFFWDAWDQDPVRATEPVVGLVSVLSNVVSVSVSVSVPHHYNYYHYPRAEQTQPSNNARRGGTHQWYQPADRVGNPPRDTGGYPSSNVSSVCSVVSNPVSVVVVVD/DDDPDFDFDDPLFFAAAEDECQWAAACQPPQQFAAFQQNVQLCPPPLFDVSFGSNCWLNCLPCVLVLLVLCLVLPGQEYEYEQQCRLQVVLLDDDGRVSSVVSVVVNLVSNVVSNYAYAYEHDDQTRHVNCCVPPNALLDLVNLVSLLVSLLVCLVSCFPSHAHYAYEEALLCSLCCDDCVLSGPPRHRDLLSSQSSSLSVLLSLLSNQLSCVVVVGHHFYAHAHADAQEAQLDDPVLSVQLSVLCCLVRPCQPVVLQAQVDRDPVVQVVCVVVVRHHDDDPPSSVSSRNRHGQAYEYEYEAHWYKGHAAQPGFAAWDFQLALQEPPTDWHDDHPRIITDDRPVFDAGSRGGTQDLLSLLVVLVVCCVPRVHAYEHNEYWFWDAWDQDPVRATEPVVGLVSVLSNVVSVSVSVSVPHHYNYYHYPRAEQTQPSNNARRGGTHQWYQPADRVGNDPRDTGGYPSSNVSSVCSVVSNPCSVVVVVD

Nearest PDB structures (foldseek):
  8b81-assembly1_A  TM=9.965E-01  e=1.809E-79  Geobacillus stearothermophilus
  5okb-assembly1_C  TM=9.950E-01  e=2.690E-79  Geobacillus stearothermophilus
  7m1r-assembly2_C-2  TM=9.968E-01  e=1.345E-77  Bacillus licheniformis
  5yhs-assembly2_B  TM=9.549E-01  e=1.297E-50  Bacillus sp. (in: firmicutes)
  3wbe-assembly1_A  TM=8.928E-01  e=8.204E-46  Oryza sativa Japonica Group

=== Feature glossary ===
A reading guide for the features in this record.

Start from the sequence.

  · Sequence gives the chain of amino acids in standard one-letter code (A=alanine, C=cysteine, …, Y=tyrosine), read N→C. It is the only feature that is directly encoded by the gene; all structural features are derived from the folded form of this sequence.

Fold it, and you get atomic coordinates and the backbone conformation that goes with them.

  · Structure coordinates are given as an mmCIF _atom_site loop: one row per atom with element, residue name, chain id, sequence number, and x/y/z position in Å. Only the four main-chain atoms per residue are included here; side chains are omitted to keep the record compact.

  · Backbone dihedral angles. Every residue except chain termini has a φ (preceding-C → N → Cα → C) and a ψ (N → Cα → C → next-N). They are reported in degrees following the IUPAC sign convention. Secondary structure is essentially a statement about which (φ, ψ) basin each residue occupies.

  · Eight-state secondary structure (DSSP): H is the canonical α-helix, G the tighter 3₁₀-helix, I the wider π-helix; E/B are β-structure, T and S are turns and bends, and '-' is everything else. DSSP derives these from the pattern of main-chain N–H···O=C hydrogen bonds, not from the sequence.

  · SS3 is a coarse helix/strand/coil call (letters a/b/c) made by the P-SEA algorithm from inter-Cα distances and dihedrals. It is less detailed than DSSP but needs only Cα positions.

Summarize the fold with a handful of shape descriptors and a per-residue structural alphabet.

  · Radius of gyration (Rg) is the root-mean-square distance of Cα atoms from their centroid — a single number for overall size and compactness. A globular domain of N residues has Rg ≈ 2.2·N^0.38 Å; an extended or disordered chain has a much larger Rg. The Cα contact count is the number of residue pairs whose Cα atoms are within 8 Å and are more than four positions apart in sequence — a standard proxy for tertiary packing density. The bounding box is the smallest axis-aligned box enclosing all Cα atoms.

  · 3Di is Foldseek's structural alphabet. Each residue is assigned one of twenty discrete states based on how its Cα sits relative to its spatial (not sequential) neighbors. Aligning 3Di strings finds structural homologs roughly as well as full 3D superposition, but orders of magnitude faster.

  · Solvent-accessible surface area (SASA) is the area in Å² traced out by the centre of a 1.4 Å probe sphere (a water molecule) rolled over the protein's van der Waals surface (Shrake–Rupley / Lee–Richards construction). Buried residues have near-zero SASA; fully exposed residues can exceed 200 Å². The total SASA scales roughly with the number of surface residues.

Ask how reliable the model is.

  · For AlphaFold models, the B-factor field carries pLDDT — the model's own estimate of local accuracy on a 0–100 scale. Regions with pLDDT<50 should be treated as essentially unmodeled; they often correspond to intrinsically disordered segments.

  · For experimental (PDB) structures, the B-factor (temperature factor) quantifies the positional spread of each atom in the crystal — a combination of thermal vibration and static disorder — in units of Å². High B-factors mark flexible loops or poorly resolved regions; low B-factors mark the rigid, well-ordered core.

  · Predicted Aligned Error (PAE) is an AlphaFold confidence matrix: entry (i, j) is the expected error in the position of residue j, in ångströms, when the prediction is superimposed on the true structure at residue i. Low PAE within a block of residues means that block is internally rigid and well-predicted; high PAE between two blocks means their relative placement is uncertain even if each block individually is confident.

Place it in context: what it resembles, what it is annotated as, and how it looks.

  · Structural nearest neighbors (via Foldseek easy-search vs the PDB). Reported per hit: target PDB id, E-value, and alignment TM-score. A TM-score above ~0.5 is the conventional threshold for 'same fold'.

  · Functional annotations link the protein to curated databases. InterPro entries identify conserved domains and families by matching the sequence against member-database signatures (Pfam, PROSITE, CDD, …). Gene Ontology (GO) terms describe molecular function, biological process, and cellular component in a controlled vocabulary. CATH places the structure in a hierarchical fold classification (Class/Architecture/Topology/Homologous-superfamily). The organism is the source species.

  · The contact map is a binary N×N matrix image: pixel (i, j) is dark where Cα_i and Cα_j are within 8 Å and |i−j|>4. Because the |i−j|>4 filter removes local helical contacts, off-diagonal stripes parallel to the main diagonal indicate parallel β-sheets; stripes perpendicular to it indicate antiparallel β-sheets. The Ramachandran plot scatters every residue's (φ, ψ) pair against the sterically allowed regions. The PAE heatmap renders the predicted-aligned-error matrix.

  · Six rendered views show the 3D structure from the faces of a cube — i.e. along ±x, ±y, ±z. Rendering representation is drawn randomly per protein from cartoon (secondary-structure ribbons), sticks (backbone bonds), or molecular surface; coloring is either N→C rainbow (blue at the N-terminus through red at the C-terminus) or one color per chain.